Protein AF-A0A813FUC6-F1 (afdb_monomer_lite)

Sequence (781 aa):
MMPLLTASMLLCGVAAMFSAGAMSWAWFAFGFMLWSTFTYFNIQQIAEHSDGEEGFLKGESDFRKLSVIVILTWFPFPCWFIVSPEGLGLVWDITIIQVGWAVLNVISKFGFILHLQHVKTRYCQKLEATRELYVLDDAGTAAALGEGGDAGSKSKAHNFEVDMDKTEEDEGIEKITCLVRETMVSLCLTSHCDRFLKLMIDSGVTSTDILERLTQDRSCDLNLPWSLVEAVMKRWKAEKMQLGQDNGGLVEGLVDPFKKMLNEAKARQSSLGAGGQGNNALPGQMEALMEHMMAAGGNRNSNGARTPPLAGMMNMGFPQQAGASDERVEALERQNAALMSQLQEMTSLLHTLTQQVNNSQEAICQRLDFSQVSMLQSVNSSQVLLHKLDSSQEVVLQKIAAQKDVIEKVSGSQNLLIETLAGSNDSAKQALLDTVASSSDILLKKLNASQEELLDKQASAHQVLTQVSQSQEQLSRKIDTNNDAASRRAVESDGVLHAKLQDIVFETTTTCQTSVGELSKSMNKDMTTVVHQNNATIQALEKGMSVQEERMGDVRRQNMMVMDLLTATQERVAHSGDSIEQFSRQSLSQPDTSANLEVQLRGVICTEMGRLHDEVKDSLQGFLEQGSQGLGQGSGLLDSTAAAERLEALALRLEAGASAQGQGGFGSGGNNNNDVVEEVVRREMTAMAQAMAQQQRDAAAEHVLQVRSEVGETVRSELRQTAEQLQGQVEKFEGALDKGIGRFEQGVDKVLASSTSSGSGEKAEKGESRRKASAEKADRG

Structure (mmCIF, N/CA/C/O backbone):
data_AF-A0A813FUC6-F1
#
_entry.id   AF-A0A813FUC6-F1
#
loop_
_atom_site.group_PDB
_atom_site.id
_atom_site.type_symbol
_atom_site.label_atom_id
_atom_site.label_alt_id
_atom_site.label_comp_id
_atom_site.label_asym_id
_atom_site.label_entity_id
_atom_site.label_seq_id
_atom_site.pdbx_PDB_ins_code
_atom_site.Cartn_x
_atom_site.Cartn_y
_atom_site.Cartn_z
_atom_site.occupancy
_atom_site.B_iso_or_equiv
_atom_site.auth_seq_id
_atom_site.auth_comp_id
_atom_site.auth_asym_id
_atom_site.auth_atom_id
_atom_site.pdbx_PDB_model_num
ATOM 1 N N . MET A 1 1 ? -17.932 -2.213 19.336 1.00 85.94 1 MET A N 1
ATOM 2 C CA . MET A 1 1 ? -18.085 -3.607 19.814 1.00 85.94 1 MET A CA 1
ATOM 3 C C . MET A 1 1 ? -16.850 -4.468 19.549 1.00 85.94 1 MET A C 1
ATOM 5 O O . MET A 1 1 ? -16.371 -5.076 20.496 1.00 85.94 1 MET A O 1
ATOM 9 N N . MET A 1 2 ? -16.287 -4.485 18.330 1.00 91.50 2 MET A N 1
ATOM 10 C CA . MET A 1 2 ? -15.139 -5.349 17.980 1.00 91.50 2 MET A CA 1
ATOM 11 C C . MET A 1 2 ? -13.934 -5.288 18.945 1.00 91.50 2 MET A C 1
ATOM 13 O O . MET A 1 2 ? -13.527 -6.348 19.412 1.00 91.50 2 MET A O 1
ATOM 17 N N . PRO A 1 3 ? -13.405 -4.110 19.352 1.00 93.50 3 PRO A N 1
ATOM 18 C CA . PRO A 1 3 ? -12.245 -4.069 20.254 1.00 93.50 3 PRO A CA 1
ATOM 19 C C . PRO A 1 3 ? -12.528 -4.678 21.631 1.00 93.50 3 PRO A C 1
ATOM 21 O O . PRO A 1 3 ? -11.647 -5.271 22.249 1.00 93.50 3 PRO A O 1
ATOM 24 N N . LEU A 1 4 ? -13.773 -4.554 22.102 1.00 95.56 4 LEU A N 1
ATOM 25 C CA . LEU A 1 4 ? -14.198 -5.091 23.389 1.00 95.56 4 LEU A CA 1
ATOM 26 C C . LEU A 1 4 ? -14.289 -6.619 23.336 1.00 95.56 4 LEU A C 1
ATOM 28 O O . LEU A 1 4 ? -13.811 -7.271 24.253 1.00 95.56 4 LEU A O 1
ATOM 32 N N . LEU A 1 5 ? -14.795 -7.190 22.235 1.00 95.75 5 LEU A N 1
ATOM 33 C CA . LEU A 1 5 ? -14.770 -8.640 22.009 1.00 95.75 5 LEU A CA 1
ATOM 34 C C . LEU A 1 5 ? -13.344 -9.188 21.985 1.00 95.75 5 LEU A C 1
ATOM 36 O O . LEU A 1 5 ? -13.075 -10.195 22.633 1.00 95.75 5 LEU A O 1
ATOM 40 N N . THR A 1 6 ? -12.421 -8.513 21.294 1.00 95.69 6 THR A N 1
ATOM 41 C CA . THR A 1 6 ? -11.011 -8.919 21.258 1.00 95.69 6 THR A CA 1
ATOM 42 C C . THR A 1 6 ? -10.374 -8.850 22.646 1.00 95.69 6 THR A C 1
ATOM 44 O O . THR A 1 6 ? -9.716 -9.800 23.062 1.00 95.69 6 THR A O 1
ATOM 47 N N . ALA A 1 7 ? -10.606 -7.771 23.400 1.00 97.06 7 ALA A N 1
ATOM 48 C CA . ALA A 1 7 ? -10.105 -7.640 24.768 1.00 97.06 7 ALA A CA 1
ATOM 49 C C . ALA A 1 7 ? -10.687 -8.717 25.700 1.00 97.06 7 ALA A C 1
ATOM 51 O O . ALA A 1 7 ? -9.941 -9.349 26.444 1.00 97.06 7 ALA A O 1
ATOM 52 N N . SER A 1 8 ? -11.996 -8.979 25.628 1.00 97.50 8 SER A N 1
ATOM 53 C CA . SER A 1 8 ? -12.650 -10.041 26.399 1.00 97.50 8 SER A CA 1
ATOM 54 C C . SER A 1 8 ? -12.120 -11.425 26.030 1.00 97.50 8 SER A C 1
ATOM 56 O O . SER A 1 8 ? -11.829 -12.214 26.924 1.00 97.50 8 SER A O 1
ATOM 58 N N . MET A 1 9 ? -11.928 -11.711 24.740 1.00 97.00 9 MET A N 1
ATOM 59 C CA . MET A 1 9 ? -11.332 -12.961 24.261 1.00 97.00 9 MET A CA 1
ATOM 60 C C . MET A 1 9 ? -9.919 -13.158 24.830 1.00 97.00 9 MET A C 1
ATOM 62 O O . MET A 1 9 ? -9.614 -14.231 25.348 1.00 97.00 9 MET A O 1
ATOM 66 N N . LEU A 1 10 ? -9.080 -12.116 24.801 1.00 96.31 10 LEU A N 1
ATOM 67 C CA . LEU A 1 10 ? -7.727 -12.158 25.364 1.00 96.31 10 LEU A CA 1
ATOM 68 C C . LEU A 1 10 ? -7.741 -12.348 26.884 1.00 96.31 10 LEU A C 1
ATOM 70 O O . LEU A 1 10 ? -6.986 -13.168 27.398 1.00 96.31 10 LEU A O 1
ATOM 74 N N . LEU A 1 11 ? -8.627 -11.653 27.603 1.00 97.69 11 LEU A N 1
ATOM 75 C CA . LEU A 1 11 ? -8.797 -11.833 29.047 1.00 97.69 11 LEU A CA 1
ATOM 76 C C . LEU A 1 11 ? -9.209 -13.267 29.400 1.00 97.69 11 LEU A C 1
ATOM 78 O O . LEU A 1 11 ? -8.706 -13.816 30.375 1.00 97.69 11 LEU A O 1
ATOM 82 N N . CYS A 1 12 ? -10.069 -13.893 28.594 1.00 97.81 12 CYS A N 1
ATOM 83 C CA . CYS A 1 12 ? -10.457 -15.292 28.785 1.00 97.81 12 CYS A CA 1
ATOM 84 C C . CYS A 1 12 ? -9.294 -16.249 28.509 1.00 97.81 12 CYS A C 1
ATOM 86 O O . CYS A 1 12 ? -9.107 -17.199 29.261 1.00 97.81 12 CYS A O 1
ATOM 88 N N . GLY A 1 13 ? -8.475 -15.972 27.489 1.00 96.00 13 GLY A N 1
ATOM 89 C CA . GLY A 1 13 ? -7.244 -16.725 27.231 1.00 96.00 13 GLY A CA 1
ATOM 90 C C . GLY A 1 13 ? -6.251 -16.634 28.394 1.00 96.00 13 GLY A C 1
ATOM 91 O O . GLY A 1 13 ? -5.732 -17.650 28.845 1.00 96.00 13 GLY A O 1
ATOM 92 N N . VAL A 1 14 ? -6.048 -15.436 28.947 1.00 96.75 14 VAL A N 1
ATOM 93 C CA . VAL A 1 14 ? -5.196 -15.229 30.130 1.00 96.75 14 VAL A CA 1
ATOM 94 C C . VAL A 1 14 ? -5.779 -15.936 31.361 1.00 96.75 14 VAL A C 1
ATOM 96 O O . VAL A 1 14 ? -5.053 -16.617 32.081 1.00 96.75 14 VAL A O 1
ATOM 99 N N . ALA A 1 15 ? -7.092 -15.842 31.592 1.00 97.69 15 ALA A N 1
ATOM 100 C CA . ALA A 1 15 ? -7.758 -16.552 32.685 1.00 97.69 15 ALA A CA 1
ATOM 101 C C . ALA A 1 15 ? -7.641 -18.082 32.547 1.00 97.69 15 ALA A C 1
ATOM 103 O O . ALA A 1 15 ? -7.451 -18.776 33.549 1.00 97.69 15 ALA A O 1
ATOM 104 N N . ALA A 1 16 ? -7.695 -18.608 31.318 1.00 97.38 16 ALA A N 1
ATOM 105 C CA . ALA A 1 16 ? -7.469 -20.023 31.038 1.00 97.38 16 ALA A CA 1
ATOM 106 C C . ALA A 1 16 ? -6.039 -20.457 31.405 1.00 97.38 16 ALA A C 1
ATOM 108 O O . ALA A 1 16 ? -5.877 -21.514 32.006 1.00 97.38 16 ALA A O 1
ATOM 109 N N . MET A 1 17 ? -5.022 -19.625 31.142 1.00 94.94 17 MET A N 1
ATOM 110 C CA . MET A 1 17 ? -3.627 -19.917 31.522 1.00 94.94 17 MET A CA 1
ATOM 111 C C . MET A 1 17 ? -3.410 -19.966 33.041 1.00 94.94 17 MET A C 1
ATOM 113 O O . MET A 1 17 ? -2.609 -20.760 33.523 1.00 94.94 17 MET A O 1
ATOM 117 N N . PHE A 1 18 ? -4.107 -19.123 33.809 1.00 96.38 18 PHE A N 1
ATOM 118 C CA . PHE A 1 18 ? -3.950 -19.067 35.270 1.00 96.38 18 PHE A CA 1
ATOM 119 C C . PHE A 1 18 ? -4.841 -20.048 36.040 1.00 96.38 18 PHE A C 1
ATOM 121 O O . PHE A 1 18 ? -4.705 -20.177 37.258 1.00 96.38 18 PHE A O 1
ATOM 128 N N . SER A 1 19 ? -5.765 -20.728 35.365 1.00 95.88 19 SER A N 1
ATOM 129 C CA . SER A 1 19 ? -6.648 -21.709 35.991 1.00 95.88 19 SER A CA 1
ATOM 130 C C . SER A 1 19 ? -6.177 -23.128 35.693 1.00 95.88 19 SER A C 1
ATOM 132 O O . SER A 1 19 ? -5.635 -23.415 34.635 1.00 95.88 19 SER A O 1
ATOM 134 N N . ALA A 1 20 ? -6.374 -24.032 36.651 1.00 94.75 20 ALA A N 1
ATOM 135 C CA . ALA A 1 20 ? -5.998 -25.435 36.518 1.00 94.75 20 ALA A CA 1
ATOM 136 C C . ALA A 1 20 ? -7.236 -26.329 36.354 1.00 94.75 20 ALA A C 1
ATOM 138 O O . ALA A 1 20 ? -8.333 -26.011 36.829 1.00 94.75 20 ALA A O 1
ATOM 139 N N . GLY A 1 21 ? -7.049 -27.480 35.708 1.00 94.94 21 GLY A N 1
ATOM 140 C CA . GLY A 1 21 ? -8.085 -28.501 35.557 1.00 94.94 21 GLY A CA 1
ATOM 141 C C . GLY A 1 21 ? -9.283 -28.030 34.727 1.00 94.94 21 GLY A C 1
ATOM 142 O O . GLY A 1 21 ? -9.132 -27.348 33.717 1.00 94.94 21 GLY A O 1
ATOM 143 N N . ALA A 1 22 ? -10.495 -28.397 35.150 1.00 96.50 22 ALA A N 1
ATOM 144 C CA . ALA A 1 22 ? -11.725 -28.135 34.395 1.00 96.50 22 ALA A CA 1
ATOM 145 C C . ALA A 1 22 ? -12.027 -26.637 34.185 1.00 96.50 22 ALA A C 1
ATOM 147 O O . ALA A 1 22 ? -12.644 -26.272 33.186 1.00 96.50 22 ALA A O 1
ATOM 148 N N . MET A 1 23 ? -11.578 -25.763 35.094 1.00 96.88 23 MET A N 1
ATOM 149 C CA . MET A 1 23 ? -11.810 -24.320 34.969 1.00 96.88 23 MET A CA 1
ATOM 150 C C . MET A 1 23 ? -11.033 -23.698 33.803 1.00 96.88 23 MET A C 1
ATOM 152 O O . MET A 1 23 ? -11.565 -22.799 33.157 1.00 96.88 23 MET A O 1
ATOM 156 N N . SER A 1 24 ? -9.836 -24.205 33.483 1.00 96.44 24 SER A N 1
ATOM 157 C CA . SER A 1 24 ? -9.066 -23.748 32.314 1.00 96.44 24 SER A CA 1
ATOM 158 C C . SER A 1 24 ? -9.839 -23.975 31.020 1.00 96.44 24 SER A C 1
ATOM 160 O O . SER A 1 24 ? -10.035 -23.057 30.224 1.00 96.44 24 SER A O 1
ATOM 162 N N . TRP A 1 25 ? -10.405 -25.175 30.877 1.00 96.62 25 TRP A N 1
ATOM 163 C CA . TRP A 1 25 ? -11.236 -25.542 29.735 1.00 96.62 25 TRP A CA 1
ATOM 164 C C . TRP A 1 25 ? -12.528 -24.729 29.649 1.00 96.62 25 TRP A C 1
ATOM 166 O O . TRP A 1 25 ? -12.957 -24.399 28.546 1.00 96.62 25 TRP A O 1
ATOM 176 N N . ALA A 1 26 ? -13.131 -24.359 30.783 1.00 97.69 26 ALA A N 1
ATOM 177 C CA . ALA A 1 26 ? -14.303 -23.486 30.800 1.00 97.69 26 ALA A CA 1
ATOM 178 C C . ALA A 1 26 ? -13.974 -22.076 30.275 1.00 97.69 26 ALA A C 1
ATOM 180 O O . ALA A 1 26 ? -14.693 -21.557 29.418 1.00 97.69 26 ALA A O 1
ATOM 181 N N . TRP A 1 27 ? -12.865 -21.478 30.729 1.00 98.00 27 TRP A N 1
ATOM 182 C CA . TRP A 1 27 ? -12.399 -20.179 30.231 1.00 98.00 27 TRP A CA 1
ATOM 183 C C . TRP A 1 27 ? -11.985 -20.231 28.763 1.00 98.00 27 TRP A C 1
ATOM 185 O O . TRP A 1 27 ? -12.324 -19.324 28.002 1.00 98.00 27 TRP A O 1
ATOM 195 N N . PHE A 1 28 ? -11.317 -21.308 28.345 1.00 97.62 28 PHE A N 1
ATOM 196 C CA . PHE A 1 28 ? -10.963 -21.536 26.948 1.00 97.62 28 PHE A CA 1
ATOM 197 C C . PHE A 1 28 ? -12.207 -21.657 26.059 1.00 97.62 28 PHE A C 1
ATOM 199 O O . PHE A 1 28 ? -12.302 -20.963 25.050 1.00 97.62 28 PHE A O 1
ATOM 206 N N . ALA A 1 29 ? -13.195 -22.470 26.448 1.00 97.56 29 ALA A N 1
ATOM 207 C CA . ALA A 1 29 ? -14.444 -22.629 25.702 1.00 97.56 29 ALA A CA 1
ATOM 208 C C . ALA A 1 29 ? -15.212 -21.303 25.590 1.00 97.56 29 ALA A C 1
ATOM 210 O O . ALA A 1 29 ? -15.716 -20.962 24.519 1.00 97.56 29 ALA A O 1
ATOM 211 N N . PHE A 1 30 ? -15.253 -20.519 26.669 1.00 98.00 30 PHE A N 1
ATOM 212 C CA . PHE A 1 30 ? -15.859 -19.191 26.650 1.00 98.00 30 PHE A CA 1
ATOM 213 C C . PHE A 1 30 ? -15.090 -18.221 25.735 1.00 98.00 30 PHE A C 1
ATOM 215 O O . PHE A 1 30 ? -15.700 -17.548 24.904 1.00 98.00 30 PHE A O 1
ATOM 222 N N . GLY A 1 31 ? -13.754 -18.213 25.792 1.00 97.19 31 GLY A N 1
ATOM 223 C CA . GLY A 1 31 ? -12.909 -17.455 24.864 1.00 97.19 31 GLY A CA 1
ATOM 224 C C . GLY A 1 31 ? -13.109 -17.863 23.399 1.00 97.19 31 GLY A C 1
ATOM 225 O O . GLY A 1 31 ? -13.194 -17.001 22.526 1.00 97.19 31 GLY A O 1
ATOM 226 N N . PHE A 1 32 ? -13.272 -19.158 23.123 1.00 97.06 32 PHE A N 1
ATOM 227 C CA . PHE A 1 32 ? -13.542 -19.682 21.782 1.00 97.06 32 PHE A CA 1
ATOM 228 C C . PHE A 1 32 ? -14.929 -19.278 21.256 1.00 97.06 32 PHE A C 1
ATOM 230 O O . PHE A 1 32 ? -15.076 -18.968 20.071 1.00 97.06 32 PHE A O 1
ATOM 237 N N . MET A 1 33 ? -15.948 -19.206 22.123 1.00 97.88 33 MET A N 1
ATOM 238 C CA . MET A 1 33 ? -17.256 -18.645 21.755 1.00 97.88 33 MET A CA 1
ATOM 239 C C . MET A 1 33 ? -17.155 -17.156 21.394 1.00 97.88 33 MET A C 1
ATOM 241 O O . MET A 1 33 ? -17.754 -16.722 20.406 1.00 97.88 33 MET A O 1
ATOM 245 N N . LEU A 1 34 ? -16.359 -16.377 22.136 1.00 97.25 34 LEU A N 1
ATOM 246 C CA . LEU A 1 34 ? -16.094 -14.971 21.806 1.00 97.25 34 LEU A CA 1
ATOM 247 C C . LEU A 1 34 ? -15.341 -14.828 20.476 1.00 97.25 34 LEU A C 1
ATOM 249 O O . LEU A 1 34 ? -15.714 -13.985 19.662 1.00 97.25 34 LEU A O 1
ATOM 253 N N . TRP A 1 35 ? -14.341 -15.677 20.218 1.00 96.69 35 TRP A N 1
ATOM 254 C CA . TRP A 1 35 ? -13.640 -15.736 18.929 1.00 96.69 35 TRP A CA 1
ATOM 255 C C . TRP A 1 35 ? -14.589 -16.087 17.773 1.00 96.69 35 TRP A C 1
ATOM 257 O O . TRP A 1 35 ? -14.561 -15.443 16.727 1.00 96.69 35 TRP A O 1
ATOM 267 N N . SER A 1 36 ? -15.489 -17.053 17.970 1.00 96.88 36 SER A N 1
ATOM 268 C CA . SER A 1 36 ? -16.493 -17.433 16.966 1.00 96.88 36 SER A CA 1
ATOM 269 C C . SER A 1 36 ? -17.455 -16.278 16.667 1.00 96.88 36 SER A C 1
ATOM 271 O O . SER A 1 36 ? -17.763 -16.008 15.509 1.00 96.88 36 SER A O 1
ATOM 273 N N . THR A 1 37 ? -17.868 -15.542 17.703 1.00 96.81 37 THR A N 1
ATOM 274 C CA . THR A 1 37 ? -18.704 -14.336 17.572 1.00 96.81 37 THR A CA 1
ATOM 275 C C . THR A 1 37 ? -17.961 -13.215 16.839 1.00 96.81 37 THR A C 1
ATOM 277 O O . THR A 1 37 ? -18.532 -12.545 15.982 1.00 96.81 37 THR A O 1
ATOM 280 N N . PHE A 1 38 ? -16.670 -13.028 17.127 1.00 96.25 38 PHE A N 1
ATOM 281 C CA . PHE A 1 38 ? -15.815 -12.078 16.415 1.00 96.25 38 PHE A CA 1
ATOM 282 C C . PHE A 1 38 ? -15.701 -12.431 14.924 1.00 96.25 38 PHE A C 1
ATOM 284 O O . PHE A 1 38 ? -15.883 -11.562 14.071 1.00 96.25 38 PHE A O 1
ATOM 291 N N . THR A 1 39 ? -15.465 -13.703 14.598 1.00 96.06 39 THR A N 1
ATOM 292 C CA . THR A 1 39 ? -15.429 -14.200 13.214 1.00 96.06 39 THR A CA 1
ATOM 293 C C . THR A 1 39 ? -16.769 -13.990 12.511 1.00 96.06 39 THR A C 1
ATOM 295 O O . THR A 1 39 ? -16.794 -13.490 11.389 1.00 96.06 39 THR A O 1
ATOM 298 N N . TYR A 1 40 ? -17.885 -14.286 13.183 1.00 96.81 40 TYR A N 1
ATOM 299 C CA . TYR A 1 40 ? -19.227 -14.042 12.657 1.00 96.81 40 TYR A CA 1
ATOM 300 C C . TYR A 1 40 ? -19.453 -12.563 12.320 1.00 96.81 40 TYR A C 1
ATOM 302 O O . TYR A 1 40 ? -19.890 -12.253 11.215 1.00 96.81 40 TYR A O 1
ATOM 310 N N . PHE A 1 41 ? -19.084 -11.638 13.212 1.00 96.69 41 PHE A N 1
ATOM 311 C CA . PHE A 1 41 ? -19.218 -10.209 12.923 1.00 96.69 41 PHE A CA 1
ATOM 312 C C . PHE A 1 41 ? -18.304 -9.734 11.792 1.00 96.69 41 PHE A C 1
ATOM 314 O O . PHE A 1 41 ? -18.717 -8.872 11.027 1.00 96.69 41 PHE A O 1
ATOM 321 N N . ASN A 1 42 ? -17.101 -10.297 11.631 1.00 95.62 42 ASN A N 1
ATOM 322 C CA . ASN A 1 42 ? -16.255 -9.970 10.476 1.00 95.62 42 ASN A CA 1
ATOM 323 C C . ASN A 1 42 ? -16.903 -10.444 9.167 1.00 95.62 42 ASN A C 1
ATOM 325 O O . ASN A 1 42 ? -16.875 -9.724 8.175 1.00 95.62 42 ASN A O 1
ATOM 329 N N . ILE A 1 43 ? -17.528 -11.625 9.165 1.00 95.81 43 ILE A N 1
ATOM 330 C CA . ILE A 1 43 ? -18.280 -12.129 8.006 1.00 95.81 43 ILE A CA 1
ATOM 331 C C . ILE A 1 43 ? -19.497 -11.242 7.720 1.00 95.81 43 ILE A C 1
ATOM 333 O O . ILE A 1 43 ? -19.761 -10.919 6.566 1.00 95.81 43 ILE A O 1
ATOM 337 N N . GLN A 1 44 ? -20.214 -10.811 8.758 1.00 95.88 44 GLN A N 1
ATOM 338 C CA . GLN A 1 44 ? -21.354 -9.914 8.606 1.00 95.88 44 GLN A CA 1
ATOM 339 C C . GLN A 1 44 ? -20.928 -8.546 8.055 1.00 95.88 44 GLN A C 1
ATOM 341 O O . GLN A 1 44 ? -21.581 -8.033 7.157 1.00 95.88 44 GLN A O 1
ATOM 346 N N . GLN A 1 45 ? -19.795 -8.000 8.505 1.00 94.69 45 GLN A N 1
ATOM 347 C CA . GLN A 1 45 ? -19.246 -6.752 7.968 1.00 94.69 45 GLN A CA 1
ATOM 348 C C . GLN A 1 45 ? -18.885 -6.852 6.483 1.00 94.69 45 GLN A C 1
ATOM 350 O O . GLN A 1 45 ? -19.025 -5.871 5.765 1.00 94.69 45 GLN A O 1
ATOM 355 N N . ILE A 1 46 ? -18.433 -8.018 6.006 1.00 95.38 46 ILE A N 1
ATOM 356 C CA . ILE A 1 46 ? -18.208 -8.246 4.569 1.00 95.38 46 ILE A CA 1
ATOM 357 C C . ILE A 1 46 ? -19.531 -8.141 3.808 1.00 95.38 46 ILE A C 1
ATOM 359 O O . ILE A 1 46 ? -19.598 -7.451 2.793 1.00 95.38 46 ILE A O 1
ATOM 363 N N . ALA A 1 47 ? -20.574 -8.812 4.302 1.00 95.94 47 ALA A N 1
ATOM 364 C CA . ALA A 1 47 ? -21.889 -8.779 3.673 1.00 95.94 47 ALA A CA 1
ATOM 365 C C . ALA A 1 47 ? -22.482 -7.360 3.695 1.00 95.94 47 ALA A C 1
ATOM 367 O O . ALA A 1 47 ? -22.988 -6.901 2.683 1.00 95.94 47 ALA A O 1
ATOM 368 N N . GLU A 1 48 ? -22.356 -6.635 4.808 1.00 95.06 48 GLU A N 1
ATOM 369 C CA . GLU A 1 48 ? -22.831 -5.250 4.933 1.00 95.06 48 GLU A CA 1
ATOM 370 C C . GLU A 1 48 ? -22.053 -4.278 4.035 1.00 95.06 48 GLU A C 1
ATOM 372 O O . GLU A 1 48 ? -22.654 -3.404 3.427 1.00 95.06 48 GLU A O 1
ATOM 377 N N . HIS A 1 49 ? -20.731 -4.433 3.900 1.00 92.62 49 HIS A N 1
ATOM 378 C CA . HIS A 1 49 ? -19.916 -3.564 3.039 1.00 92.62 49 HIS A CA 1
ATOM 379 C C . HIS A 1 49 ? -20.144 -3.825 1.537 1.00 92.62 49 HIS A C 1
ATOM 381 O O . HIS A 1 49 ? -19.768 -3.011 0.696 1.00 92.62 49 HIS A O 1
ATOM 387 N N . SER A 1 50 ? -20.713 -4.973 1.185 1.00 91.75 50 SER A N 1
ATOM 388 C CA . SER A 1 50 ? -20.983 -5.364 -0.202 1.00 91.75 50 SER A CA 1
ATOM 389 C C . SER A 1 50 ? -22.471 -5.388 -0.540 1.00 91.75 50 SER A C 1
ATOM 391 O O . SER A 1 50 ? -22.838 -5.987 -1.544 1.00 91.75 50 SER A O 1
ATOM 393 N N . ASP A 1 51 ? -23.334 -4.827 0.314 1.00 93.31 51 ASP A N 1
ATOM 394 C CA . ASP A 1 51 ? -24.797 -4.883 0.165 1.00 93.31 51 ASP A CA 1
ATOM 395 C C . ASP A 1 51 ? -25.339 -6.312 -0.085 1.00 93.31 51 ASP A C 1
ATOM 397 O O . ASP A 1 51 ? -26.355 -6.533 -0.743 1.00 93.31 51 ASP A O 1
ATOM 401 N N . GLY A 1 52 ? -24.655 -7.316 0.472 1.00 93.25 52 GLY A N 1
ATOM 402 C CA . GLY A 1 52 ? -24.978 -8.736 0.348 1.00 93.25 52 GLY A CA 1
ATOM 403 C C . GLY A 1 52 ? -24.457 -9.421 -0.921 1.00 93.25 52 GLY A C 1
ATOM 404 O O . GLY A 1 52 ? -24.679 -10.624 -1.078 1.00 93.25 52 GLY A O 1
ATOM 405 N N . GLU A 1 53 ? -23.754 -8.714 -1.808 1.00 92.25 53 GLU A N 1
ATOM 406 C CA . GLU A 1 53 ? -23.189 -9.293 -3.034 1.00 92.25 53 GLU A CA 1
ATOM 407 C C . GLU A 1 53 ? -21.996 -10.215 -2.755 1.00 92.25 53 GLU A C 1
ATOM 409 O O . GLU A 1 53 ? -21.774 -11.205 -3.467 1.00 92.25 53 GLU A O 1
ATOM 414 N N . GLU A 1 54 ? -21.237 -9.927 -1.695 1.00 94.69 54 GLU A N 1
ATOM 415 C CA . GLU A 1 54 ? -20.084 -10.720 -1.294 1.00 94.69 54 GLU A CA 1
ATOM 416 C C . GLU A 1 54 ? -20.361 -11.549 -0.040 1.00 94.69 54 GLU A C 1
ATOM 418 O O . GLU A 1 54 ? -20.871 -11.089 0.980 1.00 94.69 54 GLU A O 1
ATOM 423 N N . GLY A 1 55 ? -19.964 -12.817 -0.109 1.00 93.75 55 GLY A N 1
ATOM 424 C CA . GLY A 1 55 ? -19.954 -13.730 1.024 1.00 93.75 55 GLY A CA 1
ATOM 425 C C . GLY A 1 55 ? -18.538 -13.998 1.525 1.00 93.75 55 GLY A C 1
ATOM 426 O O . GLY A 1 55 ? -17.538 -13.541 0.971 1.00 93.75 55 GLY A O 1
ATOM 427 N N . PHE A 1 56 ? -18.432 -14.854 2.541 1.00 94.81 56 PHE A N 1
ATOM 428 C CA . PHE A 1 56 ? -17.134 -15.304 3.054 1.00 94.81 56 PHE A CA 1
ATOM 429 C C . PHE A 1 56 ? -16.268 -15.985 1.973 1.00 94.81 56 PHE A C 1
ATOM 431 O O . PHE A 1 56 ? -15.057 -15.783 1.932 1.00 94.81 56 PHE A O 1
ATOM 438 N N . LEU A 1 57 ? -16.893 -16.756 1.071 1.00 94.88 57 LEU A N 1
ATOM 439 C CA . LEU A 1 57 ? -16.208 -17.520 0.016 1.00 94.88 57 LEU A CA 1
ATOM 440 C C . LEU A 1 57 ? -16.311 -16.899 -1.389 1.00 94.88 57 LEU A C 1
ATOM 442 O O . LEU A 1 57 ? -15.644 -17.375 -2.304 1.00 94.88 57 LEU A O 1
ATOM 446 N N . LYS A 1 58 ? -17.145 -15.870 -1.593 1.00 93.31 58 LYS A N 1
ATOM 447 C CA . LYS A 1 58 ? -17.453 -15.304 -2.921 1.00 93.31 58 LYS A CA 1
ATOM 448 C C . LYS A 1 58 ? -17.373 -13.779 -2.891 1.00 93.31 58 LYS A C 1
ATOM 450 O O . LYS A 1 58 ? -17.818 -13.181 -1.925 1.00 93.31 58 LYS A O 1
ATOM 455 N N . GLY A 1 59 ? -16.764 -13.166 -3.907 1.00 91.06 59 GLY A N 1
ATOM 456 C CA . GLY A 1 59 ? -16.491 -11.718 -3.978 1.00 91.06 59 GLY A CA 1
ATOM 457 C C . GLY A 1 59 ? -15.037 -11.419 -4.355 1.00 91.06 59 GLY A C 1
ATOM 458 O O . GLY A 1 59 ? -14.217 -12.344 -4.415 1.00 91.06 59 GLY A O 1
ATOM 459 N N . GLU A 1 60 ? -14.689 -10.158 -4.556 1.00 91.69 60 GLU A N 1
ATOM 460 C CA . GLU A 1 60 ? -13.315 -9.741 -4.859 1.00 91.69 60 GLU A CA 1
ATOM 461 C C . GLU A 1 60 ? -12.855 -8.501 -4.091 1.00 91.69 60 GLU A C 1
ATOM 463 O O . GLU A 1 60 ? -11.686 -8.120 -4.239 1.00 91.69 60 GLU A O 1
ATOM 468 N N . SER A 1 61 ? -13.696 -7.918 -3.232 1.00 90.75 61 SER A N 1
ATOM 469 C CA . SER A 1 61 ? -13.335 -6.710 -2.502 1.00 90.75 61 SER A CA 1
ATOM 470 C C . SER A 1 61 ? -12.078 -6.898 -1.656 1.00 90.75 61 SER A C 1
ATOM 472 O O . SER A 1 61 ? -11.782 -7.962 -1.091 1.00 90.75 61 SER A O 1
ATOM 474 N N . ASP A 1 62 ? -11.307 -5.817 -1.579 1.00 89.75 62 ASP A N 1
ATOM 475 C CA . ASP A 1 62 ? -10.100 -5.762 -0.763 1.00 89.75 62 ASP A CA 1
ATOM 476 C C . ASP A 1 62 ? -10.451 -5.898 0.736 1.00 89.75 62 ASP A C 1
ATOM 478 O O . ASP A 1 62 ? -9.699 -6.514 1.491 1.00 89.75 62 ASP A O 1
ATOM 482 N N . PHE A 1 63 ? -11.643 -5.441 1.151 1.00 91.19 63 PHE A N 1
ATOM 483 C CA . PHE A 1 63 ? -12.157 -5.617 2.513 1.00 91.19 63 PHE A CA 1
ATOM 484 C C . PHE A 1 63 ? -12.409 -7.096 2.850 1.00 91.19 63 PHE A C 1
ATOM 486 O O . PHE A 1 63 ? -11.954 -7.583 3.886 1.00 91.19 63 PHE A O 1
ATOM 493 N N . ARG A 1 64 ? -13.046 -7.851 1.942 1.00 94.69 64 ARG A N 1
ATOM 494 C CA . ARG A 1 64 ? -13.268 -9.303 2.075 1.00 94.69 64 ARG A CA 1
ATOM 495 C C . ARG A 1 64 ? -11.955 -10.049 2.253 1.00 94.69 64 ARG A C 1
ATOM 497 O O . ARG A 1 64 ? -11.821 -10.870 3.159 1.00 94.69 64 ARG A O 1
ATOM 504 N N . LYS A 1 65 ? -10.968 -9.748 1.405 1.00 94.50 65 LYS A N 1
ATOM 505 C CA . LYS A 1 65 ? -9.625 -10.349 1.464 1.00 94.50 65 LYS A CA 1
ATOM 506 C C . LYS A 1 65 ? -8.935 -10.059 2.799 1.00 94.50 65 LYS A C 1
ATOM 508 O O . LYS A 1 65 ? -8.422 -10.994 3.413 1.00 94.50 65 LYS A O 1
ATOM 513 N N . LEU A 1 66 ? -8.992 -8.816 3.280 1.00 93.44 66 LEU A N 1
ATOM 514 C CA . LEU A 1 66 ? -8.410 -8.419 4.562 1.00 93.44 66 LEU A CA 1
ATOM 515 C C . LEU A 1 66 ? -9.046 -9.180 5.734 1.00 93.44 66 LEU A C 1
ATOM 517 O O . LEU A 1 66 ? -8.331 -9.788 6.530 1.00 93.44 66 LEU A O 1
ATOM 521 N N . SER A 1 67 ? -10.377 -9.212 5.807 1.00 94.81 67 SER A N 1
ATOM 522 C CA . SER A 1 67 ? -11.116 -9.911 6.865 1.00 94.81 67 SER A CA 1
ATOM 523 C C . SER A 1 67 ? -10.851 -11.420 6.860 1.00 94.81 67 SER A C 1
ATOM 525 O O . SER A 1 67 ? -10.620 -12.013 7.914 1.00 94.81 67 SER A O 1
ATOM 527 N N . VAL A 1 68 ? -10.798 -12.049 5.679 1.00 94.81 68 VAL A N 1
ATOM 528 C CA . VAL A 1 68 ? -10.442 -13.472 5.542 1.00 94.81 68 VAL A CA 1
ATOM 529 C C . VAL A 1 68 ? -9.011 -13.734 6.014 1.00 94.81 68 VAL A C 1
ATOM 531 O O . VAL A 1 68 ? -8.782 -14.703 6.735 1.00 94.81 68 VAL A O 1
ATOM 534 N N . ILE A 1 69 ? -8.052 -12.869 5.672 1.00 94.19 69 ILE A N 1
ATOM 535 C CA . ILE A 1 69 ? -6.661 -13.002 6.130 1.00 94.19 69 ILE A CA 1
ATOM 536 C C . ILE A 1 69 ? -6.567 -12.866 7.648 1.00 94.19 69 ILE A C 1
ATOM 538 O O . ILE A 1 69 ? -5.869 -13.659 8.277 1.00 94.19 69 ILE A O 1
ATOM 542 N N . VAL A 1 70 ? -7.288 -11.924 8.259 1.00 94.06 70 VAL A N 1
ATOM 543 C CA . VAL A 1 70 ? -7.335 -11.788 9.724 1.00 94.06 70 VAL A CA 1
ATOM 544 C C . VAL A 1 70 ? -7.873 -13.069 10.363 1.00 94.06 70 VAL A C 1
ATOM 546 O O . VAL A 1 70 ? -7.232 -13.620 11.253 1.00 94.06 70 VAL A O 1
ATOM 549 N N . ILE A 1 71 ? -8.994 -13.605 9.869 1.00 95.19 71 ILE A N 1
ATOM 550 C CA . ILE A 1 71 ? -9.583 -14.847 10.395 1.00 95.19 71 ILE A CA 1
ATOM 551 C C . ILE A 1 71 ? -8.604 -16.023 10.245 1.00 95.19 71 ILE A C 1
ATOM 553 O O . ILE A 1 71 ? -8.360 -16.749 11.210 1.00 95.19 71 ILE A O 1
ATOM 557 N N . LEU A 1 72 ? -8.000 -16.189 9.063 1.00 94.94 72 LEU A N 1
ATOM 558 C CA . LEU A 1 72 ? -7.076 -17.289 8.771 1.00 94.94 72 LEU A CA 1
ATOM 559 C C . LEU A 1 72 ? -5.775 -17.208 9.568 1.00 94.94 72 LEU A C 1
ATOM 561 O O . LEU A 1 72 ? -5.256 -18.235 9.991 1.00 94.94 72 LEU A O 1
ATOM 565 N N . THR A 1 73 ? -5.241 -16.009 9.785 1.00 95.12 73 THR A N 1
ATOM 566 C CA . THR A 1 73 ? -3.996 -15.826 10.546 1.00 95.12 73 THR A CA 1
ATOM 567 C C . THR A 1 73 ? -4.208 -15.906 12.055 1.00 95.12 73 THR A C 1
ATOM 569 O O . THR A 1 73 ? -3.256 -16.175 12.786 1.00 95.12 73 THR A O 1
ATOM 572 N N . TRP A 1 74 ? -5.439 -15.705 12.538 1.00 95.44 74 TRP A N 1
ATOM 573 C CA . TRP A 1 74 ? -5.772 -15.770 13.963 1.00 95.44 74 TRP A CA 1
ATOM 574 C C . TRP A 1 74 ? -6.299 -17.139 14.409 1.00 95.44 74 TRP A C 1
ATOM 576 O O . TRP A 1 74 ? -6.136 -17.503 15.573 1.00 95.44 74 TRP A O 1
ATOM 586 N N . PHE A 1 75 ? -6.883 -17.927 13.503 1.00 95.81 75 PHE A N 1
ATOM 587 C CA . PHE A 1 75 ? -7.361 -19.285 13.789 1.00 95.81 75 PHE A CA 1
ATOM 588 C C . PHE A 1 75 ? -6.301 -20.243 14.378 1.00 95.81 75 PHE A C 1
ATOM 590 O O . PHE A 1 75 ? -6.637 -21.011 15.282 1.00 95.81 75 PHE A O 1
ATOM 597 N N . PRO A 1 76 ? -5.020 -20.204 13.960 1.00 96.94 76 PRO A N 1
ATOM 598 C CA . PRO A 1 76 ? -4.001 -21.084 14.520 1.00 96.94 76 PRO A CA 1
ATOM 599 C C . PRO A 1 76 ? -3.727 -20.876 16.014 1.00 96.94 76 PRO A C 1
ATOM 601 O O . PRO A 1 76 ? -3.254 -21.807 16.655 1.00 96.94 76 PRO A O 1
ATOM 604 N N . PHE A 1 77 ? -4.019 -19.705 16.593 1.00 96.25 77 PHE A N 1
ATOM 605 C CA . PHE A 1 77 ? -3.728 -19.429 18.006 1.00 96.25 77 PHE A CA 1
ATOM 606 C C . PHE A 1 77 ? -4.552 -20.309 18.970 1.00 96.25 77 PHE A C 1
ATOM 608 O O . PHE A 1 77 ? -3.943 -20.975 19.809 1.00 96.25 77 PHE A O 1
ATOM 615 N N . PRO A 1 78 ? -5.897 -20.399 18.854 1.00 96.12 78 PRO A N 1
ATOM 616 C CA . PRO A 1 78 ? -6.684 -21.380 19.604 1.00 96.12 78 PRO A CA 1
ATOM 617 C C . PRO A 1 78 ? -6.230 -22.828 19.393 1.00 96.12 78 PRO A C 1
ATOM 619 O O . PRO A 1 78 ? -6.153 -23.588 20.354 1.00 96.12 78 PRO A O 1
ATOM 622 N N . CYS A 1 79 ? -5.901 -23.216 18.155 1.00 96.81 79 CYS A N 1
ATOM 623 C CA . CYS A 1 79 ? -5.405 -24.563 17.865 1.00 96.81 79 CYS A CA 1
ATOM 624 C C . CYS A 1 79 ? -4.068 -24.838 18.562 1.00 96.81 79 CYS A C 1
ATOM 626 O O . CYS A 1 79 ? -3.881 -25.913 19.128 1.00 96.81 79 CYS A O 1
ATOM 628 N N . TRP A 1 80 ? -3.160 -23.861 18.561 1.00 97.12 80 TRP A N 1
ATOM 629 C CA . TRP A 1 80 ? -1.868 -23.965 19.227 1.00 97.12 80 TRP A CA 1
ATOM 630 C C . TRP A 1 80 ? -2.023 -24.085 20.741 1.00 97.12 80 TRP A C 1
ATOM 632 O O . TRP A 1 80 ? -1.385 -24.947 21.333 1.00 97.12 80 TRP A O 1
ATOM 642 N N . PHE A 1 81 ? -2.935 -23.318 21.348 1.00 96.00 81 PHE A N 1
ATOM 643 C CA . PHE A 1 81 ? -3.264 -23.430 22.774 1.00 96.00 81 PHE A CA 1
ATOM 644 C C . PHE A 1 81 ? -3.788 -24.825 23.158 1.00 96.00 81 PHE A C 1
ATOM 646 O O . PHE A 1 81 ? -3.455 -25.349 24.213 1.00 96.00 81 PHE A O 1
ATOM 653 N N . ILE A 1 82 ? -4.590 -25.468 22.299 1.00 96.69 82 ILE A N 1
ATOM 654 C CA . ILE A 1 82 ? -5.066 -26.841 22.553 1.00 96.69 82 ILE A CA 1
ATOM 655 C C . ILE A 1 82 ? -3.898 -27.837 22.548 1.00 96.69 82 ILE A C 1
ATOM 657 O O . ILE A 1 82 ? -3.892 -28.784 23.332 1.00 96.69 82 ILE A O 1
ATOM 661 N N . VAL A 1 83 ? -2.924 -27.649 21.656 1.00 97.19 83 VAL A N 1
ATOM 662 C CA . VAL A 1 83 ? -1.772 -28.551 21.486 1.00 97.19 83 VAL A CA 1
ATOM 663 C C . VAL A 1 83 ? -0.689 -28.315 22.548 1.00 97.19 83 VAL A C 1
ATOM 665 O O . VAL A 1 83 ? 0.043 -29.248 22.897 1.00 97.19 83 VAL A O 1
ATOM 668 N N . SER A 1 84 ? -0.595 -27.093 23.068 1.00 96.25 84 SER A N 1
ATOM 669 C CA . SER A 1 84 ? 0.389 -26.671 24.063 1.00 96.25 84 SER A CA 1
ATOM 670 C C . SER A 1 84 ? 0.133 -27.321 25.444 1.00 96.25 84 SER A C 1
ATOM 672 O O . SER A 1 84 ? -0.924 -27.926 25.668 1.00 96.25 84 SER A O 1
ATOM 674 N N . PRO A 1 85 ? 1.100 -27.278 26.382 1.00 94.31 85 PRO A N 1
ATOM 675 C CA . PRO A 1 85 ? 1.002 -27.924 27.695 1.00 94.31 85 PRO A CA 1
ATOM 676 C C . PRO A 1 85 ? -0.040 -27.284 28.606 1.00 94.31 85 PRO A C 1
ATOM 678 O O . PRO A 1 85 ? -0.474 -27.915 29.565 1.00 94.31 85 PRO A O 1
ATOM 681 N N . GLU A 1 86 ? -0.474 -26.066 28.293 1.00 93.25 86 GLU A N 1
ATOM 682 C CA . GLU A 1 86 ? -1.604 -25.410 28.943 1.00 93.25 86 GLU A CA 1
ATOM 683 C C . GLU A 1 86 ? -2.955 -26.041 28.550 1.00 93.25 86 GLU A C 1
ATOM 685 O O . GLU A 1 86 ? -3.917 -25.933 29.308 1.00 93.25 86 GLU A O 1
ATOM 690 N N . GLY A 1 87 ? -3.030 -26.709 27.390 1.00 93.56 87 GLY A N 1
ATOM 691 C CA . GLY A 1 87 ? -4.206 -27.420 26.889 1.00 93.56 87 GLY A CA 1
ATOM 692 C C . GLY A 1 87 ? -4.128 -28.934 27.112 1.00 93.56 87 GLY A C 1
ATOM 693 O O . GLY A 1 87 ? -4.258 -29.427 28.232 1.00 93.56 87 GLY A O 1
ATOM 694 N N . LEU A 1 88 ? -3.977 -29.699 26.023 1.00 95.62 88 LEU A N 1
ATOM 695 C CA . LEU A 1 88 ? -3.885 -31.167 26.056 1.00 95.62 88 LEU A CA 1
ATOM 696 C C . LEU A 1 88 ? -2.482 -31.679 26.404 1.00 95.62 88 LEU A C 1
ATOM 698 O O . LEU A 1 88 ? -2.342 -32.861 26.714 1.00 95.62 88 LEU A O 1
ATOM 702 N N . GLY A 1 89 ? -1.448 -30.836 26.301 1.00 93.88 89 GLY A N 1
ATOM 703 C CA . GLY A 1 89 ? -0.060 -31.268 26.466 1.00 93.88 89 GLY A CA 1
ATOM 704 C C . GLY A 1 89 ? 0.364 -32.302 25.433 1.00 93.88 89 GLY A C 1
ATOM 705 O O . GLY A 1 89 ? 0.977 -33.309 25.762 1.00 93.88 89 GLY A O 1
ATOM 706 N N . LEU A 1 90 ? 0.035 -32.076 24.160 1.00 97.00 90 LEU A N 1
ATOM 707 C CA . LEU A 1 90 ? 0.563 -32.904 23.071 1.00 97.00 90 LEU A CA 1
ATOM 708 C C . LEU A 1 90 ? 2.044 -32.595 22.814 1.00 97.00 90 LEU A C 1
ATOM 710 O O . LEU A 1 90 ? 2.821 -33.495 22.499 1.00 97.00 90 LEU A O 1
ATOM 714 N N . VAL A 1 91 ? 2.440 -31.330 22.983 1.00 96.69 91 VAL A N 1
ATOM 715 C CA . VAL A 1 91 ? 3.825 -30.867 22.858 1.00 96.69 91 VAL A CA 1
ATOM 716 C C . VAL A 1 91 ? 4.332 -30.453 24.236 1.00 96.69 91 VAL A C 1
ATOM 718 O O . VAL A 1 91 ? 3.851 -29.483 24.811 1.00 96.69 91 VAL A O 1
ATOM 721 N N . TRP A 1 92 ? 5.311 -31.191 24.761 1.00 96.56 92 TRP A N 1
ATOM 722 C CA . TRP A 1 92 ? 5.913 -30.937 26.080 1.00 96.56 92 TRP A CA 1
ATOM 723 C C . TRP A 1 92 ? 7.193 -30.096 26.013 1.00 96.56 92 TRP A C 1
ATOM 725 O O . TRP A 1 92 ? 7.674 -29.617 27.037 1.00 96.56 92 TRP A O 1
ATOM 735 N N . ASP A 1 93 ? 7.764 -29.934 24.819 1.00 97.38 93 ASP A N 1
ATOM 736 C CA . ASP A 1 93 ? 9.008 -29.198 24.631 1.00 97.38 93 ASP A CA 1
ATOM 737 C C . ASP A 1 93 ? 8.752 -27.683 24.653 1.00 97.38 93 ASP A C 1
ATOM 739 O O . ASP A 1 93 ? 8.158 -27.114 23.731 1.00 97.38 93 ASP A O 1
ATOM 743 N N . ILE A 1 94 ? 9.238 -27.036 25.718 1.00 94.69 94 ILE A N 1
ATOM 744 C CA . ILE A 1 94 ? 9.161 -25.587 25.951 1.00 94.69 94 ILE A CA 1
ATOM 745 C C . ILE A 1 94 ? 9.733 -24.806 24.763 1.00 94.69 94 ILE A C 1
ATOM 747 O O . ILE A 1 94 ? 9.172 -23.778 24.380 1.00 94.69 94 ILE A O 1
ATOM 751 N N . THR A 1 95 ? 10.806 -25.297 24.139 1.00 96.56 95 THR A N 1
ATOM 752 C CA . THR A 1 95 ? 11.437 -24.629 22.998 1.00 96.56 95 THR A CA 1
ATOM 753 C C . THR A 1 95 ? 10.519 -24.643 21.779 1.00 96.56 95 THR A C 1
ATOM 755 O O . THR A 1 95 ? 10.339 -23.607 21.140 1.00 96.56 95 THR A O 1
ATOM 758 N N . ILE A 1 96 ? 9.867 -25.773 21.486 1.00 96.25 96 ILE A N 1
ATOM 759 C CA . ILE A 1 96 ? 8.917 -25.872 20.365 1.00 96.25 96 ILE A CA 1
ATOM 760 C C . ILE A 1 96 ? 7.721 -24.943 20.593 1.00 96.25 96 ILE A C 1
ATOM 762 O O . ILE A 1 96 ? 7.280 -24.267 19.663 1.00 96.25 96 ILE A O 1
ATOM 766 N N . ILE A 1 97 ? 7.225 -24.857 21.830 1.00 95.06 97 ILE A N 1
ATOM 767 C CA . ILE A 1 97 ? 6.105 -23.978 22.191 1.00 95.06 97 ILE A CA 1
ATOM 768 C C . ILE A 1 97 ? 6.469 -22.510 21.960 1.00 95.06 97 ILE A C 1
ATOM 770 O O . ILE A 1 97 ? 5.713 -21.790 21.305 1.00 95.06 97 ILE A O 1
ATOM 774 N N . GLN A 1 98 ? 7.634 -22.072 22.450 1.00 95.44 98 GLN A N 1
ATOM 775 C CA . GLN A 1 98 ? 8.119 -20.699 22.274 1.00 95.44 98 GLN A CA 1
ATOM 776 C C . GLN A 1 98 ? 8.314 -20.344 20.797 1.00 95.44 98 GLN A C 1
ATOM 778 O O . GLN A 1 98 ? 7.858 -19.288 20.354 1.00 95.44 98 GLN A O 1
ATOM 783 N N . VAL A 1 99 ? 8.928 -21.243 20.020 1.00 96.81 99 VAL A N 1
ATOM 784 C CA . VAL A 1 99 ? 9.103 -21.058 18.574 1.00 96.81 99 VAL A CA 1
ATOM 785 C C . VAL A 1 99 ? 7.749 -20.985 17.870 1.00 96.81 99 VAL A C 1
ATOM 787 O O . VAL A 1 99 ? 7.549 -20.104 17.038 1.00 96.81 99 VAL A O 1
ATOM 790 N N . GLY A 1 100 ? 6.786 -21.836 18.230 1.00 96.25 100 GLY A N 1
ATOM 791 C CA . GLY A 1 100 ? 5.447 -21.796 17.646 1.00 96.25 100 GLY A CA 1
ATOM 792 C C . GLY A 1 100 ? 4.712 -20.483 17.912 1.00 96.25 100 GLY A C 1
ATOM 793 O O . GLY A 1 100 ? 4.187 -19.883 16.976 1.00 96.25 100 GLY A O 1
ATOM 794 N N . TRP A 1 101 ? 4.749 -19.962 19.145 1.00 95.62 101 TRP A N 1
ATOM 795 C CA . TRP A 1 101 ? 4.184 -18.640 19.451 1.00 95.62 101 TRP A CA 1
ATOM 796 C C . TRP A 1 101 ? 4.877 -17.516 18.675 1.00 95.62 101 TRP A C 1
ATOM 798 O O . TRP A 1 101 ? 4.207 -16.591 18.211 1.00 95.62 101 TRP A O 1
ATOM 808 N N . ALA A 1 102 ? 6.201 -17.582 18.514 1.00 97.00 102 ALA A N 1
ATOM 809 C CA . ALA A 1 102 ? 6.951 -16.606 17.730 1.00 97.00 102 ALA A CA 1
ATOM 810 C C . ALA A 1 102 ? 6.551 -16.653 16.247 1.00 97.00 102 ALA A C 1
ATOM 812 O O . ALA A 1 102 ? 6.213 -15.620 15.673 1.00 97.00 102 ALA A O 1
ATOM 813 N N . VAL A 1 103 ? 6.501 -17.845 15.646 1.00 96.94 103 VAL A N 1
ATOM 814 C CA . VAL A 1 103 ? 6.112 -18.046 14.241 1.00 96.94 103 VAL A CA 1
ATOM 815 C C . VAL A 1 103 ? 4.679 -17.577 13.990 1.00 96.94 103 VAL A C 1
ATOM 817 O O . VAL A 1 103 ? 4.446 -16.830 13.041 1.00 96.94 103 VAL A O 1
ATOM 820 N N . LEU A 1 104 ? 3.725 -17.935 14.855 1.00 95.88 104 LEU A N 1
ATOM 821 C CA . LEU A 1 104 ? 2.336 -17.481 14.733 1.00 95.88 104 LEU A CA 1
ATOM 822 C C . LEU A 1 104 ? 2.211 -15.959 14.842 1.00 95.88 104 LEU A C 1
ATOM 824 O O . LEU A 1 104 ? 1.486 -15.341 14.061 1.00 95.88 104 LEU A O 1
ATOM 828 N N . ASN A 1 105 ? 2.953 -15.334 15.759 1.00 95.44 105 ASN A N 1
ATOM 829 C CA . ASN A 1 105 ? 3.001 -13.878 15.868 1.00 95.44 105 ASN A CA 1
ATOM 830 C C . ASN A 1 105 ? 3.606 -13.219 14.628 1.00 95.44 105 ASN A C 1
ATOM 832 O O . ASN A 1 105 ? 3.085 -12.198 14.183 1.00 95.44 105 ASN A O 1
ATOM 836 N N . VAL A 1 106 ? 4.680 -13.784 14.070 1.00 95.19 106 VAL A N 1
ATOM 837 C CA . VAL A 1 106 ? 5.312 -13.261 12.856 1.00 95.19 106 VAL A CA 1
ATOM 838 C C . VAL A 1 106 ? 4.339 -13.359 11.683 1.00 95.19 106 VAL A C 1
ATOM 840 O O . VAL A 1 106 ? 4.053 -12.344 11.055 1.00 95.19 106 VAL A O 1
ATOM 843 N N . ILE A 1 107 ? 3.754 -14.533 11.439 1.00 93.69 107 ILE A N 1
ATOM 844 C CA . ILE A 1 107 ? 2.799 -14.745 10.341 1.00 93.69 107 ILE A CA 1
ATOM 845 C C . ILE A 1 107 ? 1.581 -13.825 10.488 1.00 93.69 107 ILE A C 1
ATOM 847 O O . ILE A 1 107 ? 1.179 -13.187 9.519 1.00 93.69 107 ILE A O 1
ATOM 851 N N . SER A 1 108 ? 1.018 -13.713 11.694 1.00 94.94 108 SER A N 1
ATOM 852 C CA . SER A 1 108 ? -0.158 -12.876 11.941 1.00 94.94 108 SER A CA 1
ATOM 853 C C . SER A 1 108 ? 0.148 -11.387 11.798 1.00 94.94 108 SER A C 1
ATOM 855 O O . SER A 1 108 ? -0.499 -10.703 11.007 1.00 94.94 108 SER A O 1
ATOM 857 N N . LYS A 1 109 ? 1.164 -10.866 12.497 1.00 92.31 109 LYS A N 1
ATOM 858 C CA . LYS A 1 109 ? 1.467 -9.428 12.483 1.00 92.31 109 LYS A CA 1
ATOM 859 C C . LYS A 1 109 ? 2.067 -8.979 11.158 1.00 92.31 109 LYS A C 1
ATOM 861 O O . LYS A 1 109 ? 1.578 -8.008 10.589 1.00 92.31 109 LYS A O 1
ATOM 866 N N . PHE A 1 110 ? 3.097 -9.663 10.653 1.00 92.12 110 PHE A N 1
ATOM 867 C CA . PHE A 1 110 ? 3.720 -9.269 9.386 1.00 92.12 110 PHE A CA 1
ATOM 868 C C . PHE A 1 110 ? 2.795 -9.540 8.205 1.00 92.12 110 PHE A C 1
ATOM 870 O O . PHE A 1 110 ? 2.667 -8.674 7.347 1.00 92.12 110 PHE A O 1
ATOM 877 N N . GLY A 1 111 ? 2.093 -10.679 8.182 1.00 87.69 111 GLY A N 1
ATOM 878 C CA . GLY A 1 111 ? 1.110 -10.968 7.135 1.00 87.69 111 GLY A CA 1
ATOM 879 C C . GLY A 1 111 ? 0.002 -9.916 7.084 1.00 87.69 111 GLY A C 1
ATOM 880 O O . GLY A 1 111 ? -0.332 -9.425 6.006 1.00 87.69 111 GLY A O 1
ATOM 881 N N . PHE A 1 112 ? -0.505 -9.495 8.246 1.00 90.12 112 PHE A N 1
ATOM 882 C CA . PHE A 1 112 ? -1.494 -8.424 8.329 1.00 90.12 112 PHE A CA 1
ATOM 883 C C . PHE A 1 112 ? -0.935 -7.062 7.894 1.00 90.12 112 PHE A C 1
ATOM 885 O O . PHE A 1 112 ? -1.573 -6.388 7.091 1.00 90.12 112 PHE A O 1
ATOM 892 N N . ILE A 1 113 ? 0.250 -6.659 8.371 1.00 92.44 113 ILE A N 1
ATOM 893 C CA . ILE A 1 113 ? 0.868 -5.369 8.010 1.00 92.44 113 ILE A CA 1
ATOM 894 C C . ILE A 1 113 ? 1.136 -5.291 6.505 1.00 92.44 113 ILE A C 1
ATOM 896 O O . ILE A 1 113 ? 0.752 -4.305 5.881 1.00 92.44 113 ILE A O 1
ATOM 900 N N . LEU A 1 114 ? 1.742 -6.328 5.916 1.00 90.12 114 LEU A N 1
ATOM 901 C CA . LEU A 1 114 ? 2.021 -6.374 4.479 1.00 90.12 114 LEU A CA 1
ATOM 902 C C . LEU A 1 114 ? 0.730 -6.281 3.663 1.00 90.12 114 LEU A C 1
ATOM 904 O O . LEU A 1 114 ? 0.669 -5.549 2.677 1.00 90.12 114 LEU A O 1
ATOM 908 N N . HIS A 1 115 ? -0.329 -6.975 4.090 1.00 88.88 115 HIS A N 1
ATOM 909 C CA . HIS A 1 115 ? -1.605 -6.904 3.390 1.00 88.88 115 HIS A CA 1
ATOM 910 C C . HIS A 1 115 ? -2.283 -5.538 3.546 1.00 88.88 115 HIS A C 1
ATOM 912 O O . HIS A 1 115 ? -2.809 -5.004 2.575 1.00 88.88 115 HIS A O 1
ATOM 918 N N . LEU A 1 116 ? -2.228 -4.933 4.734 1.00 88.88 116 LEU A N 1
ATOM 919 C CA . LEU A 1 116 ? -2.775 -3.599 4.975 1.00 88.88 116 LEU A CA 1
ATOM 920 C C . LEU A 1 116 ? -2.040 -2.533 4.150 1.00 88.88 116 LEU A C 1
ATOM 922 O O . LEU A 1 116 ? -2.682 -1.664 3.566 1.00 88.88 116 LEU A O 1
ATOM 926 N N . GLN A 1 117 ? -0.710 -2.625 4.054 1.00 91.31 117 GLN A N 1
ATOM 927 C CA . GLN A 1 117 ? 0.095 -1.769 3.179 1.00 91.31 117 GLN A CA 1
ATOM 928 C C . GLN A 1 117 ? -0.299 -1.955 1.713 1.00 91.31 117 GLN A C 1
ATOM 930 O O . GLN A 1 117 ? -0.533 -0.972 1.021 1.00 91.31 117 GLN A O 1
ATOM 935 N N . HIS A 1 118 ? -0.465 -3.198 1.259 1.00 88.00 118 HIS A N 1
ATOM 936 C CA . HIS A 1 118 ? -0.897 -3.495 -0.107 1.00 88.00 118 HIS A CA 1
ATOM 937 C C . HIS A 1 118 ? -2.277 -2.907 -0.434 1.00 88.00 118 HIS A C 1
ATOM 939 O O . HIS A 1 118 ? -2.461 -2.297 -1.488 1.00 88.00 118 HIS A O 1
ATOM 945 N N . VAL A 1 119 ? -3.244 -3.042 0.481 1.00 86.62 119 VAL A N 1
ATOM 946 C CA . VAL A 1 119 ? -4.581 -2.441 0.342 1.00 86.62 119 VAL A CA 1
ATOM 947 C C . VAL A 1 119 ? -4.492 -0.915 0.339 1.00 86.62 119 VAL A C 1
ATOM 949 O O . VAL A 1 119 ? -5.118 -0.276 -0.506 1.00 86.62 119 VAL A O 1
ATOM 952 N N . LYS A 1 120 ? -3.678 -0.324 1.222 1.00 88.75 120 LYS A N 1
ATOM 953 C CA . LYS A 1 120 ? -3.452 1.125 1.265 1.00 88.75 120 LYS A CA 1
ATOM 954 C C . LYS A 1 120 ? -2.877 1.636 -0.055 1.00 88.75 120 LYS A C 1
ATOM 956 O O . LYS A 1 120 ? -3.428 2.577 -0.610 1.00 88.75 120 LYS A O 1
ATOM 961 N N . THR A 1 121 ? -1.828 1.006 -0.582 1.00 84.44 121 THR A N 1
ATOM 962 C CA . THR A 1 121 ? -1.212 1.402 -1.857 1.00 84.44 121 THR A CA 1
ATOM 963 C C . THR A 1 121 ? -2.220 1.339 -2.997 1.00 84.44 121 THR A C 1
ATOM 965 O O . THR A 1 121 ? -2.331 2.295 -3.758 1.00 84.44 121 THR A O 1
ATOM 968 N N . ARG A 1 122 ? -3.029 0.275 -3.073 1.00 81.31 122 ARG A N 1
ATOM 969 C CA . ARG A 1 122 ? -4.108 0.175 -4.068 1.00 81.31 122 ARG A CA 1
ATOM 970 C C . ARG A 1 122 ? -5.163 1.261 -3.913 1.00 81.31 122 ARG A C 1
ATOM 972 O O . ARG A 1 122 ? -5.651 1.779 -4.910 1.00 81.31 122 ARG A O 1
ATOM 979 N N . TYR A 1 123 ? -5.536 1.593 -2.682 1.00 85.25 123 TYR A N 1
ATOM 980 C CA . TYR A 1 123 ? -6.519 2.637 -2.419 1.00 85.25 123 TYR A CA 1
ATOM 981 C C . TYR A 1 123 ? -5.979 4.029 -2.770 1.00 85.25 123 TYR A C 1
ATOM 983 O O . TYR A 1 123 ? -6.675 4.800 -3.422 1.00 85.25 123 TYR A O 1
ATOM 991 N N . CYS A 1 124 ? -4.725 4.326 -2.419 1.00 81.19 124 CYS A N 1
ATOM 992 C CA . CYS A 1 124 ? -4.043 5.555 -2.822 1.00 81.19 124 CYS A CA 1
ATOM 993 C C . CYS A 1 124 ? -3.941 5.663 -4.347 1.00 81.19 124 CYS A C 1
ATOM 995 O O . CYS A 1 124 ? -4.309 6.698 -4.886 1.00 81.19 124 CYS A O 1
ATOM 997 N N . GLN A 1 125 ? -3.552 4.588 -5.041 1.00 78.56 125 GLN A N 1
ATOM 998 C CA . GLN A 1 125 ? -3.518 4.547 -6.508 1.00 78.56 125 GLN A CA 1
ATOM 999 C C . GLN A 1 125 ? -4.902 4.787 -7.121 1.00 78.56 125 GLN A C 1
ATOM 1001 O O . GLN A 1 125 ? -5.020 5.530 -8.087 1.00 78.56 125 GLN A O 1
ATOM 1006 N N . LYS A 1 126 ? -5.964 4.203 -6.548 1.00 79.00 126 LYS A N 1
ATOM 1007 C CA . LYS A 1 126 ? -7.345 4.460 -6.986 1.00 79.00 126 LYS A CA 1
ATOM 1008 C C . LYS A 1 126 ? -7.750 5.918 -6.763 1.00 79.00 126 LYS A C 1
ATOM 1010 O O . LYS A 1 126 ? -8.324 6.516 -7.659 1.00 79.00 126 LYS A O 1
ATOM 1015 N N . LEU A 1 127 ? -7.439 6.497 -5.603 1.00 75.00 127 LEU A N 1
ATOM 1016 C CA . LEU A 1 127 ? -7.742 7.901 -5.313 1.00 75.00 127 LEU A CA 1
ATOM 1017 C C . LEU A 1 127 ? -6.966 8.866 -6.208 1.00 75.00 127 LEU A C 1
ATOM 1019 O O . LEU A 1 127 ? -7.525 9.868 -6.638 1.00 75.00 127 LEU A O 1
ATOM 1023 N N . GLU A 1 128 ? -5.696 8.578 -6.476 1.00 78.81 128 GLU A N 1
ATOM 1024 C CA . GLU A 1 128 ? -4.860 9.362 -7.380 1.00 78.81 128 GLU A CA 1
ATOM 1025 C C . GLU A 1 128 ? -5.390 9.280 -8.813 1.00 78.81 128 GLU A C 1
ATOM 1027 O O . GLU A 1 128 ? -5.609 10.316 -9.429 1.00 78.81 128 GLU A O 1
ATOM 1032 N N . ALA A 1 129 ? -5.751 8.080 -9.277 1.00 74.06 129 ALA A N 1
ATOM 1033 C CA . ALA A 1 129 ? -6.421 7.871 -10.557 1.00 74.06 129 ALA A CA 1
ATOM 1034 C C . ALA A 1 129 ? -7.722 8.675 -10.677 1.00 74.06 129 ALA A C 1
ATOM 1036 O O . ALA A 1 129 ? -7.958 9.347 -11.678 1.00 74.06 129 ALA A O 1
ATOM 1037 N N . THR A 1 130 ? -8.569 8.628 -9.643 1.00 71.19 130 THR A N 1
ATOM 1038 C CA . THR A 1 130 ? -9.813 9.403 -9.600 1.00 71.19 130 THR A CA 1
ATOM 1039 C C . THR A 1 130 ? -9.514 10.898 -9.595 1.00 71.19 130 THR A C 1
ATOM 1041 O O . THR A 1 130 ? -10.134 11.651 -10.336 1.00 71.19 130 THR A O 1
ATOM 1044 N N . ARG A 1 131 ? -8.531 11.348 -8.813 1.00 74.00 131 ARG A N 1
ATOM 1045 C CA . ARG A 1 131 ? -8.134 12.756 -8.766 1.00 74.00 131 ARG A CA 1
ATOM 1046 C C . ARG A 1 131 ? -7.637 13.251 -10.124 1.00 74.00 131 ARG A C 1
ATOM 1048 O O . ARG A 1 131 ? -8.023 14.343 -10.523 1.00 74.00 131 ARG A O 1
ATOM 1055 N N . GLU A 1 132 ? -6.814 12.479 -10.826 1.00 72.50 132 GLU A N 1
ATOM 1056 C CA . GLU A 1 132 ? -6.348 12.822 -12.175 1.00 72.50 132 GLU A CA 1
ATOM 1057 C C . GLU A 1 132 ? -7.505 12.911 -13.173 1.00 72.50 132 GLU A C 1
ATOM 1059 O O . GLU A 1 132 ? -7.507 13.801 -14.020 1.00 72.50 132 GLU A O 1
ATOM 1064 N N . LEU A 1 133 ? -8.517 12.049 -13.037 1.00 68.69 133 LEU A N 1
ATOM 1065 C CA . LEU A 1 133 ? -9.717 12.114 -13.866 1.00 68.69 133 LEU A CA 1
ATOM 1066 C C . LEU A 1 133 ? -10.492 13.423 -13.653 1.00 68.69 133 LEU A C 1
ATOM 1068 O O . LEU A 1 133 ? -10.741 14.149 -14.610 1.00 68.69 133 LEU A O 1
ATOM 1072 N N . TYR A 1 134 ? -10.808 13.758 -12.398 1.00 67.81 134 TYR A N 1
ATOM 1073 C CA . TYR A 1 134 ? -11.611 14.943 -12.067 1.00 67.81 134 TYR A CA 1
ATOM 1074 C C . TYR A 1 134 ? -10.869 16.267 -12.313 1.00 67.81 134 TYR A C 1
ATOM 1076 O O . TYR A 1 134 ? -11.493 17.275 -12.633 1.00 67.81 134 TYR A O 1
ATOM 1084 N N . VAL A 1 135 ? -9.536 16.293 -12.194 1.00 67.56 135 VAL A N 1
ATOM 1085 C CA . VAL A 1 135 ? -8.743 17.506 -12.470 1.00 67.56 135 VAL A CA 1
ATOM 1086 C C . VAL A 1 135 ? -8.696 17.830 -13.969 1.00 67.56 135 VAL A C 1
ATOM 1088 O O . VAL A 1 135 ? -8.580 19.001 -14.335 1.00 67.56 135 VAL A O 1
ATOM 1091 N N . LEU A 1 136 ? -8.804 16.827 -14.845 1.00 58.03 136 LEU A N 1
ATOM 1092 C CA . LEU A 1 136 ? -8.790 17.050 -16.294 1.00 58.03 136 LEU A CA 1
ATOM 1093 C C . LEU A 1 136 ? -10.116 17.627 -16.819 1.00 58.03 136 LEU A C 1
ATOM 1095 O O . LEU A 1 136 ? -10.072 18.432 -17.751 1.00 58.03 136 LEU A O 1
ATOM 1099 N N . ASP A 1 137 ? -11.250 17.319 -16.185 1.00 57.81 137 ASP A N 1
ATOM 1100 C CA . ASP A 1 137 ? -12.552 17.901 -16.551 1.00 57.81 137 ASP A CA 1
ATOM 1101 C C . ASP A 1 137 ? -12.646 19.396 -16.204 1.00 57.81 137 ASP A C 1
ATOM 1103 O O . ASP A 1 137 ? -13.090 20.207 -17.023 1.00 57.81 137 ASP A O 1
ATOM 1107 N N . ASP A 1 138 ? -12.139 19.813 -15.041 1.00 54.03 138 ASP A N 1
ATOM 1108 C CA . ASP A 1 138 ? -12.157 21.233 -14.656 1.00 54.03 138 ASP A CA 1
ATOM 1109 C C . ASP A 1 138 ? -11.170 22.078 -15.486 1.00 54.03 138 ASP A C 1
ATOM 1111 O O . ASP A 1 138 ? -11.470 23.218 -15.856 1.00 54.03 138 ASP A O 1
ATOM 1115 N N . ALA A 1 139 ? -10.002 21.526 -15.839 1.00 54.81 139 ALA A N 1
ATOM 1116 C CA . ALA A 1 139 ? -9.010 22.234 -16.651 1.00 54.81 139 ALA A CA 1
ATOM 1117 C C . ALA A 1 139 ? -9.442 22.384 -18.124 1.00 54.81 139 ALA A C 1
ATOM 1119 O O . ALA A 1 139 ? -9.206 23.436 -18.726 1.00 54.81 139 ALA A O 1
ATOM 1120 N N . GLY A 1 140 ? -10.109 21.373 -18.696 1.00 52.97 140 GLY A N 1
ATOM 1121 C CA . GLY A 1 140 ? -10.652 21.432 -20.058 1.00 52.97 140 GLY A CA 1
ATOM 1122 C C . GLY A 1 140 ? -11.796 22.440 -20.199 1.00 52.97 140 GLY A C 1
ATOM 1123 O O . GLY A 1 140 ? -11.853 23.191 -21.175 1.00 52.97 140 GLY A O 1
ATOM 1124 N N . THR A 1 141 ? -12.655 22.535 -19.182 1.00 51.38 141 THR A N 1
ATOM 1125 C CA . THR A 1 141 ? -13.805 23.452 -19.192 1.00 51.38 141 THR A CA 1
ATOM 1126 C C . THR A 1 141 ? -13.384 24.912 -18.968 1.00 51.38 141 THR A C 1
ATOM 1128 O O . THR A 1 141 ? -13.946 25.824 -19.577 1.00 51.38 141 THR A O 1
ATOM 1131 N N . ALA A 1 142 ? -12.346 25.159 -18.160 1.00 50.69 142 ALA A N 1
ATOM 1132 C CA . ALA A 1 142 ? -11.809 26.504 -17.942 1.00 50.69 142 ALA A CA 1
ATOM 1133 C C . ALA A 1 142 ? -11.010 27.044 -19.146 1.00 50.69 142 ALA A C 1
ATOM 1135 O O . ALA A 1 142 ? -11.088 28.237 -19.444 1.00 50.69 142 ALA A O 1
ATOM 1136 N N . ALA A 1 143 ? -10.282 26.187 -19.872 1.00 53.75 143 ALA A N 1
ATOM 1137 C CA . ALA A 1 143 ? -9.552 26.592 -21.076 1.00 53.75 143 ALA A CA 1
ATOM 1138 C C . ALA A 1 143 ? -10.495 26.937 -22.246 1.00 53.75 143 ALA A C 1
ATOM 1140 O O . ALA A 1 143 ? -10.241 27.895 -22.975 1.00 53.75 143 ALA A O 1
ATOM 1141 N N . ALA A 1 144 ? -11.630 26.240 -22.375 1.00 53.03 144 ALA A N 1
ATOM 1142 C CA . ALA A 1 144 ? -12.636 26.521 -23.403 1.00 53.03 144 ALA A CA 1
ATOM 1143 C C . ALA A 1 144 ? -13.399 27.850 -23.196 1.00 53.03 144 ALA A C 1
ATOM 1145 O O . ALA A 1 144 ? -13.990 28.373 -24.139 1.00 53.03 144 ALA A O 1
ATOM 1146 N N . LEU A 1 145 ? -13.371 28.424 -21.987 1.00 55.00 145 LEU A N 1
ATOM 1147 C CA . LEU A 1 145 ? -14.020 29.703 -21.657 1.00 55.00 145 LEU A CA 1
ATOM 1148 C C . LEU A 1 145 ? -13.040 30.893 -21.573 1.00 55.00 145 LEU A C 1
ATOM 1150 O O . LEU A 1 145 ? -13.480 32.025 -21.372 1.00 55.00 145 LEU A O 1
ATOM 1154 N N . GLY A 1 146 ? -11.727 30.660 -21.712 1.00 49.00 146 GLY A N 1
ATOM 1155 C CA . GLY A 1 146 ? -10.684 31.646 -21.399 1.00 49.00 146 GLY A CA 1
ATOM 1156 C C . GLY A 1 146 ? -10.076 32.429 -22.571 1.00 49.00 146 GLY A C 1
ATOM 1157 O O . GLY A 1 146 ? -9.557 33.521 -22.349 1.00 49.00 146 GLY A O 1
ATOM 1158 N N . GLU A 1 147 ? -10.146 31.944 -23.814 1.00 49.84 147 GLU A N 1
ATOM 1159 C CA . GLU A 1 147 ? -9.527 32.615 -24.974 1.00 49.84 147 GLU A CA 1
ATOM 1160 C C . GLU A 1 147 ? -10.569 33.286 -25.878 1.00 49.84 147 GLU A C 1
ATOM 1162 O O . GLU A 1 147 ? -10.872 32.851 -26.984 1.00 49.84 147 GLU A O 1
ATOM 1167 N N . GLY A 1 148 ? -11.134 34.389 -25.388 1.00 48.34 148 GLY A N 1
ATOM 1168 C CA . GLY A 1 148 ? -12.087 35.213 -26.134 1.00 48.34 148 GLY A CA 1
ATOM 1169 C C . GLY A 1 148 ? -12.024 36.683 -25.738 1.00 48.34 148 GLY A C 1
ATOM 1170 O O . GLY A 1 148 ? -13.056 37.307 -25.510 1.00 48.34 148 GLY A O 1
ATOM 1171 N N . GLY A 1 149 ? -10.816 37.228 -25.594 1.00 49.59 149 GLY A N 1
ATOM 1172 C CA . GLY A 1 149 ? -10.587 38.617 -25.208 1.00 49.59 149 GLY A CA 1
ATOM 1173 C C . GLY A 1 149 ? -9.610 39.326 -26.136 1.00 49.59 149 GLY A C 1
ATOM 1174 O O . GLY A 1 149 ? -8.522 39.675 -25.695 1.00 49.59 149 GLY A O 1
ATOM 1175 N N . ASP A 1 150 ? -10.002 39.575 -27.390 1.00 46.72 150 ASP A N 1
ATOM 1176 C CA . ASP A 1 150 ? -9.405 40.668 -28.162 1.00 46.72 150 ASP A CA 1
ATOM 1177 C C . ASP A 1 150 ? -10.471 41.516 -28.862 1.00 46.72 150 ASP A C 1
ATOM 1179 O O . ASP A 1 150 ? -11.520 41.054 -29.319 1.00 46.72 150 ASP A O 1
ATOM 1183 N N . ALA A 1 151 ? -10.217 42.814 -28.818 1.00 50.25 151 ALA A N 1
ATOM 1184 C CA . ALA A 1 151 ? -11.165 43.884 -28.983 1.00 50.25 151 ALA A CA 1
ATOM 1185 C C . ALA A 1 151 ? -11.395 44.240 -30.456 1.00 50.25 151 ALA A C 1
ATOM 1187 O O . ALA A 1 151 ? -10.469 44.480 -31.223 1.00 50.25 151 ALA A O 1
ATOM 1188 N N . GLY A 1 152 ? -12.665 44.472 -30.787 1.00 46.19 152 GLY A N 1
ATOM 1189 C CA . GLY A 1 152 ? -13.022 45.489 -31.770 1.00 46.19 152 GLY A CA 1
ATOM 1190 C C . GLY A 1 152 ? -13.353 44.987 -33.168 1.00 46.19 152 GLY A C 1
ATOM 1191 O O . GLY A 1 152 ? -12.583 45.160 -34.102 1.00 46.19 152 GLY A O 1
ATOM 1192 N N . SER A 1 153 ? -14.606 44.580 -33.367 1.00 37.72 153 SER A N 1
ATOM 1193 C CA . SER A 1 153 ? -15.322 44.999 -34.572 1.00 37.72 153 SER A CA 1
ATOM 1194 C C . SER A 1 153 ? -16.826 45.008 -34.330 1.00 37.72 153 SER A C 1
ATOM 1196 O O . SER A 1 153 ? -17.450 43.994 -34.029 1.00 37.72 153 SER A O 1
ATOM 1198 N N . LYS A 1 154 ? -17.414 46.201 -34.437 1.00 48.19 154 LYS A N 1
ATOM 1199 C CA . LYS A 1 154 ? -18.860 46.413 -34.437 1.00 48.19 154 LYS A CA 1
ATOM 1200 C C . LYS A 1 154 ? -19.435 45.788 -35.707 1.00 48.19 154 LYS A C 1
ATOM 1202 O O . LYS A 1 154 ? -19.382 46.414 -36.762 1.00 48.19 154 LYS A O 1
ATOM 1207 N N . SER A 1 155 ? -20.059 44.621 -35.601 1.00 37.28 155 SER A N 1
ATOM 1208 C CA . SER A 1 155 ? -21.030 44.192 -36.603 1.00 37.28 155 SER A CA 1
ATOM 1209 C C . SER A 1 155 ? -22.257 43.580 -35.941 1.00 37.28 155 SER A C 1
ATOM 1211 O O . SER A 1 155 ? -22.173 42.647 -35.154 1.00 37.28 155 SER A O 1
ATOM 1213 N N . LYS A 1 156 ? -23.378 44.236 -36.242 1.00 38.50 156 LYS A N 1
ATOM 1214 C CA . LYS A 1 156 ? -24.782 43.846 -36.119 1.00 38.50 156 LYS A CA 1
ATOM 1215 C C . LYS A 1 156 ? -25.089 42.481 -35.499 1.00 38.50 156 LYS A C 1
ATOM 1217 O O . LYS A 1 156 ? -24.816 41.435 -36.073 1.00 38.50 156 LYS A O 1
ATOM 1222 N N . ALA A 1 157 ? -25.856 42.582 -34.417 1.00 45.66 157 ALA A N 1
ATOM 1223 C CA . ALA A 1 157 ? -26.769 41.581 -33.904 1.00 45.66 157 ALA A CA 1
ATOM 1224 C C . ALA A 1 157 ? -27.458 40.776 -35.019 1.00 45.66 157 ALA A C 1
ATOM 1226 O O . ALA A 1 157 ? -28.285 41.302 -35.767 1.00 45.66 157 ALA A O 1
ATOM 1227 N N . HIS A 1 158 ? -27.154 39.485 -35.053 1.00 32.50 158 HIS A N 1
ATOM 1228 C CA . HIS A 1 158 ? -28.112 38.463 -35.426 1.00 32.50 158 HIS A CA 1
ATOM 1229 C C . HIS A 1 158 ? -28.124 37.470 -34.265 1.00 32.50 158 HIS A C 1
ATOM 1231 O O . HIS A 1 158 ? -27.159 36.741 -34.061 1.00 32.50 158 HIS A O 1
ATOM 1237 N N . ASN A 1 159 ? -29.193 37.501 -33.467 1.00 42.88 159 ASN A N 1
ATOM 1238 C CA . ASN A 1 159 ? -29.516 36.407 -32.561 1.00 42.88 159 ASN A CA 1
ATOM 1239 C C . ASN A 1 159 ? -29.654 35.157 -33.432 1.00 42.88 159 ASN A C 1
ATOM 1241 O O . ASN A 1 159 ? -30.587 35.056 -34.231 1.00 42.88 159 ASN A O 1
ATOM 1245 N N . PHE A 1 160 ? -28.680 34.263 -33.341 1.00 37.91 160 PHE A N 1
ATOM 1246 C CA . PHE A 1 160 ? -28.797 32.893 -33.796 1.00 37.91 160 PHE A CA 1
ATOM 1247 C C . PHE A 1 160 ? -28.532 32.043 -32.560 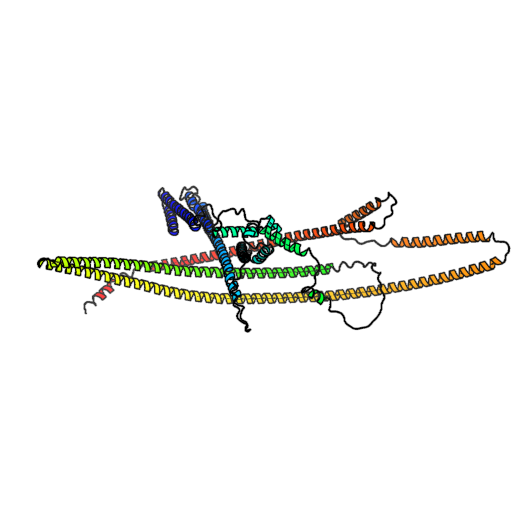1.00 37.91 160 PHE A C 1
ATOM 1249 O O . PHE A 1 160 ? -27.415 31.947 -32.061 1.00 37.91 160 PHE A O 1
ATOM 1256 N N . GLU A 1 161 ? -29.639 31.582 -32.000 1.00 41.44 161 GLU A N 1
ATOM 1257 C CA . GLU A 1 161 ? -29.761 30.562 -30.976 1.00 41.44 161 GLU A CA 1
ATOM 1258 C C . GLU A 1 161 ? -29.128 29.288 -31.551 1.00 41.44 161 GLU A C 1
ATOM 1260 O O . GLU A 1 161 ? -29.727 28.586 -32.361 1.00 41.44 161 GLU A O 1
ATOM 1265 N N . VAL A 1 162 ? -27.847 29.077 -31.243 1.00 44.19 162 VAL A N 1
ATOM 1266 C CA . VAL A 1 162 ? -27.104 27.869 -31.610 1.00 44.19 162 VAL A CA 1
ATOM 1267 C C . VAL A 1 162 ? -27.344 26.844 -30.512 1.00 44.19 162 VAL A C 1
ATOM 1269 O O . VAL A 1 162 ? -26.517 26.621 -29.635 1.00 44.19 162 VAL A O 1
ATOM 1272 N N . ASP A 1 163 ? -28.530 26.258 -30.575 1.00 47.88 163 ASP A N 1
ATOM 1273 C CA . ASP A 1 163 ? -28.846 24.943 -30.035 1.00 47.88 163 ASP A CA 1
ATOM 1274 C C . ASP A 1 163 ? -28.249 23.920 -31.028 1.00 47.88 163 ASP A C 1
ATOM 1276 O O . ASP A 1 163 ? -28.929 23.412 -31.916 1.00 47.88 163 ASP A O 1
ATOM 1280 N N . MET A 1 164 ? -26.919 23.756 -31.017 1.00 45.41 164 MET A N 1
ATOM 1281 C CA . MET A 1 164 ? -26.219 22.783 -31.872 1.00 45.41 164 MET A CA 1
ATOM 1282 C C . MET A 1 164 ? -26.035 21.490 -31.095 1.00 45.41 164 MET A C 1
ATOM 1284 O O . MET A 1 164 ? -25.064 21.329 -30.360 1.00 45.41 164 MET A O 1
ATOM 1288 N N . ASP A 1 165 ? -27.024 20.611 -31.236 1.00 54.31 165 ASP A N 1
ATOM 1289 C CA . ASP A 1 165 ? -26.850 19.247 -31.749 1.00 54.31 165 ASP A CA 1
ATOM 1290 C C . ASP A 1 165 ? -25.452 18.649 -31.482 1.00 54.31 165 ASP A C 1
ATOM 1292 O O . ASP A 1 165 ? -24.674 18.403 -32.405 1.00 54.31 165 ASP A O 1
ATOM 1296 N N . LYS A 1 166 ? -25.103 18.442 -30.200 1.00 56.72 166 LYS A N 1
ATOM 1297 C CA . LYS A 1 166 ? -24.040 17.494 -29.844 1.00 56.72 166 LYS A CA 1
ATOM 1298 C C . LYS A 1 166 ? -24.517 16.154 -30.374 1.00 56.72 166 LYS A C 1
ATOM 1300 O O . LYS A 1 166 ? -25.428 15.553 -29.807 1.00 56.72 166 LYS A O 1
ATOM 1305 N N . THR A 1 167 ? -23.965 15.745 -31.508 1.00 73.38 167 THR A N 1
ATOM 1306 C CA . THR A 1 167 ? -24.336 14.481 -32.130 1.00 73.38 167 THR A CA 1
ATOM 1307 C C . THR A 1 167 ? -24.101 13.352 -31.130 1.00 73.38 167 THR A C 1
ATOM 1309 O O . THR A 1 167 ? -23.113 13.379 -30.401 1.00 73.38 167 THR A O 1
ATOM 1312 N N . GLU A 1 168 ? -24.996 12.360 -31.076 1.00 77.06 168 GLU A N 1
ATOM 1313 C CA . GLU A 1 168 ? -24.865 11.186 -30.186 1.00 77.06 168 GLU A CA 1
ATOM 1314 C C . GLU A 1 168 ? -23.478 10.506 -30.304 1.00 77.06 168 GLU A C 1
ATOM 1316 O O . GLU A 1 168 ? -23.019 9.834 -29.379 1.00 77.06 168 GLU A O 1
ATOM 1321 N N . GLU A 1 169 ? -22.782 10.714 -31.428 1.00 78.19 169 GLU A N 1
ATOM 1322 C CA . GLU A 1 169 ? -21.404 10.280 -31.667 1.00 78.19 169 GLU A CA 1
ATOM 1323 C C . GLU A 1 169 ? -20.378 10.955 -30.737 1.00 78.19 169 GLU A C 1
ATOM 1325 O O . GLU A 1 169 ? -19.481 10.271 -30.243 1.00 78.19 169 GLU A O 1
ATOM 1330 N N . ASP A 1 170 ? -20.520 12.248 -30.433 1.00 85.44 170 ASP A N 1
ATOM 1331 C CA . ASP A 1 170 ? -19.589 12.978 -29.560 1.00 85.44 170 ASP A CA 1
ATOM 1332 C C . ASP A 1 170 ? -19.677 12.477 -28.110 1.00 85.44 170 ASP A C 1
ATOM 1334 O O . ASP A 1 170 ? -18.655 12.285 -27.447 1.00 85.44 170 ASP A O 1
ATOM 1338 N N . GLU A 1 171 ? -20.892 12.180 -27.633 1.00 86.88 171 GLU A N 1
ATOM 1339 C CA . GLU A 1 171 ? -21.113 11.622 -26.292 1.00 86.88 171 GLU A CA 1
ATOM 1340 C C . GLU A 1 171 ? -20.539 10.196 -26.169 1.00 86.88 171 GLU A C 1
ATOM 1342 O O . GLU A 1 171 ? -19.996 9.811 -25.128 1.00 86.88 171 GLU A O 1
ATOM 1347 N N . GLY A 1 172 ? -20.613 9.407 -27.247 1.00 87.19 172 GLY A N 1
ATOM 1348 C CA . GLY A 1 172 ? -20.006 8.076 -27.317 1.00 87.19 172 GLY A CA 1
ATOM 1349 C C . GLY A 1 172 ? -18.477 8.112 -27.225 1.00 87.19 172 GLY A C 1
ATOM 1350 O O . GLY A 1 172 ? -17.880 7.311 -26.494 1.00 87.19 172 GLY A O 1
ATOM 1351 N N . ILE A 1 173 ? -17.848 9.067 -27.918 1.00 90.06 173 ILE A N 1
ATOM 1352 C CA . ILE A 1 173 ? -16.389 9.237 -27.928 1.00 90.06 173 ILE A CA 1
ATOM 1353 C C . ILE A 1 173 ? -15.888 9.676 -26.549 1.00 90.06 173 ILE A C 1
ATOM 1355 O O . ILE A 1 173 ? -14.882 9.146 -26.065 1.00 90.06 173 ILE A O 1
ATOM 1359 N N . GLU A 1 174 ? -16.592 10.595 -25.887 1.00 91.12 174 GLU A N 1
ATOM 1360 C CA . GLU A 1 174 ? -16.251 11.063 -24.539 1.00 91.12 174 GLU A CA 1
ATOM 1361 C C . GLU A 1 174 ? -16.304 9.911 -23.517 1.00 91.12 174 GLU A C 1
ATOM 1363 O O . GLU A 1 174 ? -15.347 9.691 -22.767 1.00 91.12 174 GLU A O 1
ATOM 1368 N N . LYS A 1 175 ? -17.353 9.078 -23.576 1.00 92.56 175 LYS A N 1
ATOM 1369 C CA . LYS A 1 175 ? -17.498 7.882 -22.725 1.00 92.56 175 LYS A CA 1
ATOM 1370 C C . LYS A 1 175 ? -16.394 6.848 -22.943 1.00 92.56 175 LYS A C 1
ATOM 1372 O O . LYS A 1 175 ? -15.811 6.366 -21.971 1.00 92.56 175 LYS A O 1
ATOM 1377 N N . ILE A 1 176 ? -16.059 6.516 -24.194 1.00 95.12 176 ILE A N 1
ATOM 1378 C CA . ILE A 1 176 ? -14.929 5.611 -24.480 1.00 95.12 176 ILE A CA 1
ATOM 1379 C C . ILE A 1 176 ? -13.615 6.204 -23.985 1.00 95.12 176 ILE A C 1
ATOM 1381 O O . ILE A 1 176 ? -12.781 5.475 -23.446 1.00 95.12 176 ILE A O 1
ATOM 1385 N N . THR A 1 177 ? -13.432 7.515 -24.133 1.00 94.88 177 THR A N 1
ATOM 1386 C CA . THR A 1 177 ? -12.219 8.196 -23.680 1.00 94.88 177 THR A CA 1
ATOM 1387 C C . THR A 1 177 ? -12.030 8.080 -22.178 1.00 94.88 177 THR A C 1
ATOM 1389 O O . THR A 1 177 ? -10.939 7.715 -21.726 1.00 94.88 177 THR A O 1
ATOM 1392 N N . CYS A 1 178 ? -13.102 8.292 -21.419 1.00 93.00 178 CYS A N 1
ATOM 1393 C CA . CYS A 1 178 ? -13.120 8.085 -19.979 1.00 93.00 178 CYS A CA 1
ATOM 1394 C C . CYS A 1 178 ? -12.765 6.629 -19.616 1.00 93.00 178 CYS A C 1
ATOM 1396 O O . CYS A 1 178 ? -11.768 6.379 -18.935 1.00 93.00 178 CYS A O 1
ATOM 1398 N N . LEU A 1 179 ? -13.485 5.652 -20.181 1.00 95.38 179 LEU A N 1
ATOM 1399 C CA . LEU A 1 179 ? -13.278 4.217 -19.939 1.00 95.38 179 LEU A CA 1
ATOM 1400 C C . LEU A 1 179 ? -11.852 3.741 -20.225 1.00 95.38 179 LEU A C 1
ATOM 1402 O O . LEU A 1 179 ? -11.260 2.984 -19.445 1.00 95.38 179 LEU A O 1
ATOM 1406 N N . VAL A 1 180 ? -11.300 4.155 -21.366 1.00 96.44 180 VAL A N 1
ATOM 1407 C CA . VAL A 1 180 ? -9.945 3.798 -21.784 1.00 96.44 180 VAL A CA 1
ATOM 1408 C C . VAL A 1 180 ? -8.930 4.386 -20.816 1.00 96.44 180 VAL A C 1
ATOM 1410 O O . VAL A 1 180 ? -8.057 3.653 -20.348 1.00 96.44 180 VAL A O 1
ATOM 1413 N N . ARG A 1 181 ? -9.062 5.669 -20.464 1.00 94.31 181 ARG A N 1
ATOM 1414 C CA . ARG A 1 181 ? -8.154 6.339 -19.529 1.00 94.31 181 ARG A CA 1
ATOM 1415 C C . ARG A 1 181 ? -8.165 5.663 -18.169 1.00 94.31 181 ARG A C 1
ATOM 1417 O O . ARG A 1 181 ? -7.111 5.284 -17.663 1.00 94.31 181 ARG A O 1
ATOM 1424 N N . GLU A 1 182 ? -9.343 5.417 -17.615 1.00 89.25 182 GLU A N 1
ATOM 1425 C CA . GLU A 1 182 ? -9.464 4.756 -16.324 1.00 89.25 182 GLU A CA 1
ATOM 1426 C C . GLU A 1 182 ? -8.893 3.325 -16.318 1.00 89.25 182 GLU A C 1
ATOM 1428 O O . GLU A 1 182 ? -8.261 2.883 -15.347 1.00 89.25 182 GLU A O 1
ATOM 1433 N N . THR A 1 183 ? -9.100 2.585 -17.411 1.00 94.75 183 THR A N 1
ATOM 1434 C CA . THR A 1 183 ? -8.532 1.242 -17.583 1.00 94.75 183 THR A CA 1
ATOM 1435 C C . THR A 1 183 ? -7.010 1.304 -17.659 1.00 94.75 183 THR A C 1
ATOM 1437 O O . THR A 1 183 ? -6.335 0.521 -16.992 1.00 94.75 183 THR A O 1
ATOM 1440 N N . MET A 1 184 ? -6.458 2.258 -18.410 1.00 94.19 184 MET A N 1
ATOM 1441 C CA . MET A 1 184 ? -5.013 2.439 -18.544 1.00 94.19 184 MET A CA 1
ATOM 1442 C C . MET A 1 184 ? -4.356 2.799 -17.222 1.00 94.19 184 MET A C 1
ATOM 1444 O O . MET A 1 184 ? -3.319 2.226 -16.895 1.00 94.19 184 MET A O 1
ATOM 1448 N N . VAL A 1 185 ? -4.984 3.657 -16.419 1.00 86.19 185 VAL A N 1
ATOM 1449 C CA . VAL A 1 185 ? -4.486 3.962 -15.074 1.00 86.19 185 VAL A CA 1
ATOM 1450 C C . VAL A 1 185 ? -4.518 2.715 -14.184 1.00 86.19 185 VAL A C 1
ATOM 1452 O O . VAL A 1 185 ? -3.542 2.413 -13.503 1.00 86.19 185 VAL A O 1
ATOM 1455 N N . SER A 1 186 ? -5.588 1.918 -14.251 1.00 84.44 186 SER A N 1
ATOM 1456 C CA . SER A 1 186 ? -5.713 0.683 -13.454 1.00 84.44 186 SER A CA 1
ATOM 1457 C C . SER A 1 186 ? -4.696 -0.399 -13.833 1.00 84.44 186 SER A C 1
ATOM 1459 O O . SER A 1 186 ? -4.356 -1.242 -13.004 1.00 84.44 186 SER A O 1
ATOM 1461 N N . LEU A 1 187 ? -4.216 -0.381 -15.077 1.00 85.56 187 LEU A N 1
ATOM 1462 C CA . LEU A 1 187 ? -3.164 -1.267 -15.577 1.00 85.56 187 LEU A CA 1
ATOM 1463 C C . LEU A 1 187 ? -1.751 -0.681 -15.417 1.00 85.56 187 LEU A C 1
ATOM 1465 O O . LEU A 1 187 ? -0.789 -1.335 -15.813 1.00 85.56 187 LEU A O 1
ATOM 1469 N N . CYS A 1 188 ? -1.613 0.523 -14.851 1.00 85.44 188 CYS A N 1
ATOM 1470 C CA . CYS A 1 188 ? -0.355 1.274 -14.773 1.00 85.44 188 CYS A CA 1
ATOM 1471 C C . CYS A 1 188 ? 0.271 1.576 -16.153 1.00 85.44 188 CYS A C 1
ATOM 1473 O O . CYS A 1 188 ? 1.491 1.578 -16.306 1.00 85.44 188 CYS A O 1
ATOM 1475 N N . LEU A 1 189 ? -0.561 1.828 -17.167 1.00 92.81 189 LEU A N 1
ATOM 1476 C CA . LEU A 1 189 ? -0.175 2.122 -18.555 1.00 92.81 189 LEU A CA 1
ATOM 1477 C C . LEU A 1 189 ? -0.596 3.536 -18.996 1.00 92.81 189 LEU A C 1
ATOM 1479 O O . LEU A 1 189 ? -0.845 3.775 -20.178 1.00 92.81 189 LEU A O 1
ATOM 1483 N N . THR A 1 190 ? -0.672 4.492 -18.065 1.00 87.44 190 THR A N 1
ATOM 1484 C CA . THR A 1 190 ? -1.141 5.867 -18.325 1.00 87.44 190 THR A CA 1
ATOM 1485 C C . THR A 1 190 ? -0.374 6.552 -19.463 1.00 87.44 190 THR A C 1
ATOM 1487 O O . THR A 1 190 ? -0.981 7.218 -20.298 1.00 87.44 190 THR A O 1
ATOM 1490 N N . SER A 1 191 ? 0.937 6.307 -19.584 1.00 86.56 191 SER A N 1
ATOM 1491 C CA . SER A 1 191 ? 1.791 6.854 -20.655 1.00 86.56 191 SER A CA 1
ATOM 1492 C C . SER A 1 191 ? 1.420 6.387 -22.070 1.00 86.56 191 SER A C 1
ATOM 1494 O O . SER A 1 191 ? 1.869 6.973 -23.055 1.00 86.56 191 SER A O 1
ATOM 1496 N N . HIS A 1 192 ? 0.611 5.333 -22.199 1.00 93.56 192 HIS A N 1
ATOM 1497 C CA . HIS A 1 192 ? 0.158 4.782 -23.476 1.00 93.56 192 HIS A CA 1
ATOM 1498 C C . HIS A 1 192 ? -1.323 5.057 -23.763 1.00 93.56 192 HIS A C 1
ATOM 1500 O O . HIS A 1 192 ? -1.814 4.650 -24.819 1.00 93.56 192 HIS A O 1
ATOM 1506 N N . CYS A 1 193 ? -2.016 5.766 -22.864 1.00 94.62 193 CYS A N 1
ATOM 1507 C CA . CYS A 1 193 ? -3.446 6.039 -22.958 1.00 94.62 193 CYS A CA 1
ATOM 1508 C C . CYS A 1 193 ? -3.819 6.723 -24.277 1.00 94.62 193 CYS A C 1
ATOM 1510 O O . CYS A 1 193 ? -4.611 6.174 -25.039 1.00 94.62 193 CYS A O 1
ATOM 1512 N N . ASP A 1 194 ? -3.191 7.853 -24.603 1.00 94.25 194 ASP A N 1
ATOM 1513 C CA . ASP A 1 194 ? -3.542 8.629 -25.801 1.00 94.25 194 ASP A CA 1
ATOM 1514 C C . ASP A 1 194 ? -3.260 7.862 -27.097 1.00 94.25 194 ASP A C 1
ATOM 1516 O O . ASP A 1 194 ? -4.011 7.953 -28.067 1.00 94.25 194 ASP A O 1
ATOM 1520 N N . ARG A 1 195 ? -2.197 7.047 -27.112 1.00 94.75 195 ARG A N 1
ATOM 1521 C CA . ARG A 1 195 ? -1.857 6.210 -28.269 1.00 94.75 195 ARG A CA 1
ATOM 1522 C C . ARG A 1 195 ? -2.903 5.123 -28.490 1.00 94.75 195 ARG A C 1
ATOM 1524 O O . ARG A 1 195 ? -3.279 4.874 -29.632 1.00 94.75 195 ARG A O 1
ATOM 1531 N N . PHE A 1 196 ? -3.351 4.468 -27.423 1.00 97.12 196 PHE A N 1
ATOM 1532 C CA . PHE A 1 196 ? -4.378 3.436 -27.522 1.00 97.12 196 PHE A CA 1
ATOM 1533 C C . PHE A 1 196 ? -5.756 4.031 -27.834 1.00 97.12 196 PHE A C 1
ATOM 1535 O O . PHE A 1 196 ? -6.465 3.488 -28.676 1.00 97.12 196 PHE A O 1
ATOM 1542 N N . LEU A 1 197 ? -6.090 5.181 -27.244 1.00 96.81 197 LEU A N 1
ATOM 1543 C CA . LEU A 1 197 ? -7.306 5.926 -27.554 1.00 96.81 197 LEU A CA 1
ATOM 1544 C C . LEU A 1 197 ? -7.361 6.305 -29.036 1.00 96.81 197 LEU A C 1
ATOM 1546 O O . LEU A 1 197 ? -8.347 6.028 -29.715 1.00 96.81 197 LEU A O 1
ATOM 1550 N N . LYS A 1 198 ? -6.265 6.867 -29.557 1.00 95.81 198 LYS A N 1
ATOM 1551 C CA . LYS A 1 198 ? -6.142 7.205 -30.972 1.00 95.81 198 LYS A CA 1
ATOM 1552 C C . LYS A 1 198 ? -6.321 5.975 -31.860 1.00 95.81 198 LYS A C 1
ATOM 1554 O O . LYS A 1 198 ? -7.071 6.042 -32.821 1.00 95.81 198 LYS A O 1
ATOM 1559 N N . LEU A 1 199 ? -5.709 4.840 -31.510 1.00 96.19 199 LEU A N 1
ATOM 1560 C CA . LEU A 1 199 ? -5.897 3.587 -32.249 1.00 96.19 199 LEU A CA 1
ATOM 1561 C C . LEU A 1 199 ? -7.357 3.115 -32.243 1.00 96.19 199 LEU A C 1
ATOM 1563 O O . LEU A 1 199 ? -7.837 2.652 -33.275 1.00 96.19 199 LEU A O 1
ATOM 1567 N N . MET A 1 200 ? -8.071 3.232 -31.120 1.00 96.44 200 MET A N 1
ATOM 1568 C CA . MET A 1 200 ? -9.491 2.873 -31.042 1.00 96.44 200 MET A CA 1
ATOM 1569 C C . MET A 1 200 ? -10.365 3.780 -31.916 1.00 96.44 200 MET A C 1
ATOM 1571 O O . MET A 1 200 ? -11.186 3.269 -32.679 1.00 96.44 200 MET A O 1
ATOM 1575 N N . ILE A 1 201 ? -10.150 5.097 -31.854 1.00 95.25 201 ILE A N 1
ATOM 1576 C CA . ILE A 1 201 ? -10.893 6.084 -32.651 1.00 95.25 201 ILE A CA 1
ATOM 1577 C C . ILE A 1 201 ? -10.587 5.913 -34.146 1.00 95.25 201 ILE A C 1
ATOM 1579 O O . ILE A 1 201 ? -11.515 5.810 -34.946 1.00 95.25 201 ILE A O 1
ATOM 1583 N N . ASP A 1 202 ? -9.310 5.781 -34.520 1.00 95.69 202 ASP A N 1
ATOM 1584 C CA . ASP A 1 202 ? -8.870 5.560 -35.907 1.00 95.69 202 ASP A CA 1
ATOM 1585 C C . ASP A 1 202 ? -9.424 4.236 -36.477 1.00 95.69 202 ASP A C 1
ATOM 1587 O O . ASP A 1 202 ? -9.661 4.117 -37.680 1.00 95.69 202 ASP A O 1
ATOM 1591 N N . SER A 1 203 ? -9.687 3.249 -35.612 1.00 95.75 203 SER A N 1
ATOM 1592 C CA . SER A 1 203 ? -10.315 1.967 -35.968 1.00 95.75 203 SER A CA 1
ATOM 1593 C C . SER A 1 203 ? -11.849 2.025 -36.046 1.00 95.75 203 SER A C 1
ATOM 1595 O O . SER A 1 203 ? -12.488 1.005 -36.314 1.00 95.75 203 SER A O 1
ATOM 1597 N N . GLY A 1 204 ? -12.459 3.190 -35.802 1.00 94.88 204 GLY A N 1
ATOM 1598 C CA . GLY A 1 204 ? -13.911 3.388 -35.815 1.00 94.88 204 GLY A CA 1
ATOM 1599 C C . GLY A 1 204 ? -14.634 2.882 -34.563 1.00 94.88 204 GLY A C 1
ATOM 1600 O O . GLY A 1 204 ? -15.845 2.669 -34.599 1.00 94.88 204 GLY A O 1
ATOM 1601 N N . VAL A 1 205 ? -13.920 2.663 -33.454 1.00 96.44 205 VAL A N 1
ATOM 1602 C CA . VAL A 1 205 ? -14.522 2.315 -32.159 1.00 96.44 205 VAL A CA 1
ATOM 1603 C C . VAL A 1 205 ? -14.853 3.609 -31.417 1.00 96.44 205 VAL A C 1
ATOM 1605 O O . VAL A 1 205 ? -14.117 4.034 -30.532 1.00 96.44 205 VAL A O 1
ATOM 1608 N N . THR A 1 206 ? -15.946 4.256 -31.828 1.00 95.00 206 THR A N 1
ATOM 1609 C CA . THR A 1 206 ? -16.397 5.566 -31.315 1.00 95.00 206 THR A CA 1
ATOM 1610 C C . THR A 1 206 ? -17.600 5.490 -30.374 1.00 95.00 206 THR A C 1
ATOM 1612 O O . THR A 1 206 ? -17.940 6.485 -29.751 1.00 95.00 206 THR A O 1
ATOM 1615 N N . SER A 1 207 ? -18.229 4.319 -30.219 1.00 95.44 207 SER A N 1
ATOM 1616 C CA . SER A 1 207 ? -19.335 4.095 -29.273 1.00 95.44 207 SER A CA 1
ATOM 1617 C C . SER A 1 207 ? -19.116 2.842 -28.419 1.00 95.44 207 SER A C 1
ATOM 1619 O O . SER A 1 207 ? -18.548 1.845 -28.884 1.00 95.44 207 SER A O 1
ATOM 1621 N N . THR A 1 208 ? -19.581 2.873 -27.167 1.00 94.00 208 THR A N 1
ATOM 1622 C CA . THR A 1 208 ? -19.521 1.736 -26.233 1.00 94.00 208 THR A CA 1
ATOM 1623 C C . THR A 1 208 ? -20.271 0.507 -26.759 1.00 94.00 208 THR A C 1
ATOM 1625 O O . THR A 1 208 ? -19.856 -0.619 -26.490 1.00 94.00 208 THR A O 1
ATOM 1628 N N . ASP A 1 209 ? -21.282 0.690 -27.615 1.00 94.62 209 ASP A N 1
ATOM 1629 C CA . ASP A 1 209 ? -21.970 -0.408 -28.310 1.00 94.62 209 ASP A CA 1
ATOM 1630 C C . ASP A 1 209 ? -21.049 -1.150 -29.290 1.00 94.62 209 ASP A C 1
ATOM 1632 O O . ASP A 1 209 ? -21.132 -2.370 -29.457 1.00 94.62 209 ASP A O 1
ATOM 1636 N N . ILE A 1 210 ? -20.156 -0.413 -29.958 1.00 94.62 210 ILE A N 1
ATOM 1637 C CA . ILE A 1 210 ? -19.161 -0.987 -30.870 1.00 94.62 210 ILE A CA 1
ATOM 1638 C C . ILE A 1 210 ? -18.111 -1.742 -30.057 1.00 94.62 210 ILE A C 1
ATOM 1640 O O . ILE A 1 210 ? -17.728 -2.851 -30.434 1.00 94.62 210 ILE A O 1
ATOM 1644 N N . LEU A 1 211 ? -17.698 -1.171 -28.922 1.00 96.00 211 LEU A N 1
ATOM 1645 C CA . LEU A 1 211 ? -16.770 -1.799 -27.988 1.00 96.00 211 LEU A CA 1
ATOM 1646 C C . LEU A 1 211 ? -17.319 -3.125 -27.432 1.00 96.00 211 LEU A C 1
ATOM 1648 O O . LEU A 1 211 ? -16.582 -4.104 -27.385 1.00 96.00 211 LEU A O 1
ATOM 1652 N N . GLU A 1 212 ? -18.607 -3.208 -27.075 1.00 96.00 212 GLU A N 1
ATOM 1653 C CA . GLU A 1 212 ? -19.233 -4.460 -26.607 1.00 96.00 212 GLU A CA 1
ATOM 1654 C C . GLU A 1 212 ? -19.260 -5.562 -27.680 1.00 96.00 212 GLU A C 1
ATOM 1656 O O . GLU A 1 212 ? -19.215 -6.751 -27.354 1.00 96.00 212 GLU A O 1
ATOM 1661 N N . ARG A 1 213 ? -19.322 -5.176 -28.960 1.00 94.44 213 ARG A N 1
ATOM 1662 C CA . ARG A 1 213 ? -19.369 -6.091 -30.113 1.00 94.44 213 ARG A CA 1
ATOM 1663 C C . ARG A 1 213 ? -17.989 -6.431 -30.680 1.00 94.44 213 ARG A C 1
ATOM 1665 O O . ARG A 1 213 ? -17.913 -7.197 -31.647 1.00 94.44 213 ARG A O 1
ATOM 1672 N N . LEU A 1 214 ? -16.910 -5.865 -30.135 1.00 96.44 214 LEU A N 1
ATOM 1673 C CA . LEU A 1 214 ? -15.554 -6.206 -30.552 1.00 96.44 214 LEU A CA 1
ATOM 1674 C C . LEU A 1 214 ? -15.236 -7.642 -30.110 1.00 96.44 214 LEU A C 1
ATOM 1676 O O . LEU A 1 214 ? -15.211 -7.961 -28.924 1.00 96.44 214 LEU A O 1
ATOM 1680 N N . THR A 1 215 ? -15.002 -8.521 -31.080 1.00 96.75 215 THR A N 1
ATOM 1681 C CA . THR A 1 215 ? -14.483 -9.873 -30.847 1.00 96.75 215 THR A CA 1
ATOM 1682 C C . THR A 1 215 ? -12.965 -9.883 -30.990 1.00 96.75 215 THR A C 1
ATOM 1684 O O . THR A 1 215 ? -12.396 -8.995 -31.625 1.00 96.75 215 THR A O 1
ATOM 1687 N N . GLN A 1 216 ? -12.313 -10.917 -30.452 1.00 96.56 216 GLN A N 1
ATOM 1688 C CA . GLN A 1 216 ? -10.862 -11.080 -30.552 1.00 96.56 216 GLN A CA 1
ATOM 1689 C C . GLN A 1 216 ? -10.370 -11.024 -32.003 1.00 96.56 216 GLN A C 1
ATOM 1691 O O . GLN A 1 216 ? -9.451 -10.266 -32.303 1.00 96.56 216 GLN A O 1
ATOM 1696 N N . ASP A 1 217 ? -11.030 -11.753 -32.905 1.00 95.69 217 ASP A N 1
ATOM 1697 C CA . ASP A 1 217 ? -10.682 -11.773 -34.331 1.00 95.69 217 ASP A CA 1
ATOM 1698 C C . ASP A 1 217 ? -10.795 -10.377 -34.954 1.00 95.69 217 ASP A C 1
ATOM 1700 O O . ASP A 1 217 ? -9.910 -9.927 -35.676 1.00 95.69 217 ASP A O 1
ATOM 1704 N N . ARG A 1 218 ? -11.843 -9.631 -34.589 1.00 90.88 218 ARG A N 1
ATOM 1705 C CA . ARG A 1 218 ? -12.074 -8.277 -35.096 1.00 90.88 218 ARG A CA 1
ATOM 1706 C C . ARG A 1 218 ? -11.069 -7.271 -34.543 1.00 90.88 218 ARG A C 1
ATOM 1708 O O . ARG A 1 218 ? -10.688 -6.342 -35.245 1.00 90.88 218 ARG A O 1
ATOM 1715 N N . SER A 1 219 ? -10.626 -7.437 -33.299 1.00 95.25 219 SER A N 1
ATOM 1716 C CA . SER A 1 219 ? -9.527 -6.639 -32.750 1.00 95.25 219 SER A CA 1
ATOM 1717 C C . SER A 1 219 ? -8.211 -6.935 -33.456 1.00 95.25 219 SER A C 1
ATOM 1719 O O . SER A 1 219 ? -7.469 -5.998 -33.733 1.00 95.25 219 SER A O 1
ATOM 1721 N N . CYS A 1 220 ? -7.948 -8.196 -33.810 1.00 95.06 220 CYS A N 1
ATOM 1722 C CA . CYS A 1 220 ? -6.798 -8.553 -34.636 1.00 95.06 220 CYS A CA 1
ATOM 1723 C C . CYS A 1 220 ? -6.867 -7.894 -36.022 1.00 95.06 220 CYS A C 1
ATOM 1725 O O . CYS A 1 220 ? -5.877 -7.297 -36.439 1.00 95.06 220 CYS A O 1
ATOM 1727 N N . ASP A 1 221 ? -8.027 -7.908 -36.684 1.00 95.81 221 ASP A N 1
ATOM 1728 C CA . ASP A 1 221 ? -8.221 -7.251 -37.988 1.00 95.81 221 ASP A CA 1
ATOM 1729 C C . ASP A 1 221 ? -8.010 -5.726 -37.925 1.00 95.81 221 ASP A C 1
ATOM 1731 O O . ASP A 1 221 ? -7.494 -5.120 -38.864 1.00 95.81 221 ASP A O 1
ATOM 1735 N N . LEU A 1 222 ? -8.381 -5.101 -36.802 1.00 94.75 222 LEU A N 1
ATOM 1736 C CA . LEU A 1 222 ? -8.203 -3.667 -36.544 1.00 94.75 222 LEU A CA 1
ATOM 1737 C C . LEU A 1 222 ? -6.818 -3.314 -35.967 1.00 94.75 222 LEU A C 1
ATOM 1739 O O . LEU A 1 222 ? -6.556 -2.151 -35.674 1.00 94.75 222 LEU A O 1
ATOM 1743 N N . ASN A 1 223 ? -5.915 -4.289 -35.802 1.00 95.50 223 ASN A N 1
ATOM 1744 C CA . ASN A 1 223 ? -4.614 -4.128 -35.135 1.00 95.50 223 ASN A CA 1
ATOM 1745 C C . ASN A 1 223 ? -4.705 -3.564 -33.701 1.00 95.50 223 ASN A C 1
ATOM 1747 O O . ASN A 1 223 ? -3.787 -2.892 -33.221 1.00 95.50 223 ASN A O 1
ATOM 1751 N N . LEU A 1 224 ? -5.799 -3.849 -32.994 1.00 96.31 224 LEU A N 1
ATOM 1752 C CA . LEU A 1 224 ? -5.996 -3.469 -31.600 1.00 96.31 224 LEU A CA 1
ATOM 1753 C C . LEU A 1 224 ? -5.497 -4.590 -30.669 1.00 96.31 224 LEU A C 1
ATOM 1755 O O . LEU A 1 224 ? -5.884 -5.749 -30.838 1.00 96.31 224 LEU A O 1
ATOM 1759 N N . PRO A 1 225 ? -4.669 -4.285 -29.652 1.00 96.44 225 PRO A N 1
ATOM 1760 C CA . PRO A 1 225 ? -4.222 -5.282 -28.683 1.00 96.44 225 PRO A CA 1
ATOM 1761 C C . PRO A 1 225 ? -5.407 -5.810 -27.861 1.00 96.44 225 PRO A C 1
ATOM 1763 O O . PRO A 1 225 ? -5.933 -5.114 -26.991 1.00 96.44 225 PRO A O 1
ATOM 1766 N N . TRP A 1 226 ? -5.808 -7.060 -28.125 1.00 97.12 226 TRP A N 1
ATOM 1767 C CA . TRP A 1 226 ? -7.005 -7.678 -27.536 1.00 97.12 226 TRP A CA 1
ATOM 1768 C C . TRP A 1 226 ? -7.020 -7.647 -26.007 1.00 97.12 226 TRP A C 1
ATOM 1770 O O . TRP A 1 226 ? -8.060 -7.390 -25.421 1.00 97.12 226 TRP A O 1
ATOM 1780 N N . SER A 1 227 ? -5.875 -7.836 -25.350 1.00 95.44 227 SER A N 1
ATOM 1781 C CA . SER A 1 227 ? -5.787 -7.790 -23.884 1.00 95.44 227 SER A CA 1
ATOM 1782 C C . SER A 1 227 ? -6.217 -6.441 -23.296 1.00 95.44 227 SER A C 1
ATOM 1784 O O . SER A 1 227 ? -6.823 -6.404 -22.226 1.00 95.44 227 SER A O 1
ATOM 1786 N N . LEU A 1 228 ? -5.933 -5.336 -23.993 1.00 96.12 228 LEU A N 1
ATOM 1787 C CA . LEU A 1 228 ? -6.344 -3.996 -23.575 1.00 96.12 228 LEU A CA 1
ATOM 1788 C C . LEU A 1 228 ? -7.818 -3.754 -23.891 1.00 96.12 228 LEU A C 1
ATOM 1790 O O . LEU A 1 228 ? -8.545 -3.279 -23.026 1.00 96.12 228 LEU A O 1
ATOM 1794 N N . VAL A 1 229 ? -8.278 -4.152 -25.080 1.00 97.38 229 VAL A N 1
ATOM 1795 C CA . VAL A 1 229 ? -9.703 -4.086 -25.447 1.00 97.38 229 VAL A CA 1
ATOM 1796 C C . VAL A 1 229 ? -10.553 -4.879 -24.449 1.00 97.38 229 VAL A C 1
ATOM 1798 O O . VAL A 1 229 ? -11.534 -4.359 -23.928 1.00 97.38 229 VAL A O 1
ATOM 1801 N N . GLU A 1 230 ? -10.142 -6.102 -24.109 1.00 96.94 230 GLU A N 1
ATOM 1802 C CA . GLU A 1 230 ? -10.822 -6.964 -23.142 1.00 96.94 230 GLU A CA 1
ATOM 1803 C C . GLU A 1 230 ? -10.867 -6.323 -21.746 1.00 96.94 230 GLU A C 1
ATOM 1805 O O . GLU A 1 230 ? -11.889 -6.405 -21.062 1.00 96.94 230 GLU A O 1
ATOM 1810 N N . ALA A 1 231 ? -9.789 -5.661 -21.315 1.00 95.50 231 ALA A N 1
ATOM 1811 C CA . ALA A 1 231 ? -9.757 -4.947 -20.041 1.00 95.50 231 ALA A CA 1
ATOM 1812 C C . ALA A 1 231 ? -10.744 -3.767 -20.018 1.00 95.50 231 ALA A C 1
ATOM 1814 O O . ALA A 1 231 ? -11.495 -3.630 -19.050 1.00 95.50 231 ALA A O 1
ATOM 1815 N N . VAL A 1 232 ? -10.803 -2.973 -21.095 1.00 96.69 232 VAL A N 1
ATOM 1816 C CA . VAL A 1 232 ? -11.762 -1.860 -21.220 1.00 96.69 232 VAL A CA 1
ATOM 1817 C C . VAL A 1 232 ? -13.197 -2.396 -21.281 1.00 96.69 232 VAL A C 1
ATOM 1819 O O . VAL A 1 232 ? -14.072 -1.881 -20.592 1.00 96.69 232 VAL A O 1
ATOM 1822 N N . MET A 1 233 ? -13.445 -3.492 -22.010 1.00 96.56 233 MET A N 1
ATOM 1823 C CA . MET A 1 233 ? -14.755 -4.158 -22.052 1.00 96.56 233 MET A CA 1
ATOM 1824 C C . MET A 1 233 ? -15.189 -4.687 -20.680 1.00 96.56 233 MET A C 1
ATOM 1826 O O . MET A 1 233 ? -16.358 -4.570 -20.315 1.00 96.56 233 MET A O 1
ATOM 1830 N N . LYS A 1 234 ? -14.275 -5.287 -19.905 1.00 94.88 234 LYS A N 1
ATOM 1831 C CA . LYS A 1 234 ? -14.564 -5.751 -18.537 1.00 94.88 234 LYS A CA 1
ATOM 1832 C C . LYS A 1 234 ? -14.917 -4.584 -17.623 1.00 94.88 234 LYS A C 1
ATOM 1834 O O . LYS A 1 234 ? -15.868 -4.700 -16.853 1.00 94.88 234 LYS A O 1
ATOM 1839 N N . ARG A 1 235 ? -14.188 -3.471 -17.734 1.00 93.50 235 ARG A N 1
ATOM 1840 C CA . ARG A 1 235 ? -14.476 -2.253 -16.974 1.00 93.50 235 ARG A CA 1
ATOM 1841 C C . ARG A 1 235 ? -15.839 -1.675 -17.339 1.00 93.50 235 ARG A C 1
ATOM 1843 O O . ARG A 1 235 ? -16.636 -1.438 -16.442 1.00 93.50 235 ARG A O 1
ATOM 1850 N N . TRP A 1 236 ? -16.143 -1.571 -18.630 1.00 94.94 236 TRP A N 1
ATOM 1851 C CA . TRP A 1 236 ? -17.446 -1.116 -19.108 1.00 94.94 236 TRP A CA 1
ATOM 1852 C C . TRP A 1 236 ? -18.598 -1.985 -18.588 1.00 94.94 236 TRP A C 1
ATOM 1854 O O . TRP A 1 236 ? -19.594 -1.462 -18.101 1.00 94.94 236 TRP A O 1
ATOM 1864 N N . LYS A 1 237 ? -18.451 -3.317 -18.590 1.00 91.94 237 LYS A N 1
ATOM 1865 C CA . LYS A 1 237 ? -19.454 -4.220 -17.996 1.00 91.94 237 LYS A CA 1
ATOM 1866 C C . LYS A 1 237 ? -19.648 -3.978 -16.496 1.00 91.94 237 LYS A C 1
ATOM 1868 O O . LYS A 1 237 ? -20.778 -4.028 -16.021 1.00 91.94 237 LYS A O 1
ATOM 1873 N N . ALA A 1 238 ? -18.569 -3.724 -15.756 1.00 86.88 238 ALA A N 1
ATOM 1874 C CA . ALA A 1 238 ? -18.648 -3.398 -14.333 1.00 86.88 238 ALA A CA 1
ATOM 1875 C C . ALA A 1 238 ? -19.343 -2.049 -14.087 1.00 86.88 238 ALA A C 1
ATOM 1877 O O . ALA A 1 238 ? -20.186 -1.952 -13.201 1.00 86.88 238 ALA A O 1
ATOM 1878 N N . GLU A 1 239 ? -19.047 -1.033 -14.898 1.00 88.75 239 GLU A N 1
ATOM 1879 C CA . GLU A 1 239 ? -19.695 0.281 -14.825 1.00 88.75 239 GLU A CA 1
ATOM 1880 C C . GLU A 1 239 ? -21.185 0.203 -15.192 1.00 88.75 239 GLU A C 1
ATOM 1882 O O . GLU A 1 239 ? -22.031 0.748 -14.488 1.00 88.75 239 GLU A O 1
ATOM 1887 N N . LYS A 1 240 ? -21.541 -0.577 -16.219 1.00 88.31 240 LYS A N 1
ATOM 1888 C CA . LYS A 1 240 ? -22.934 -0.848 -16.607 1.00 88.31 240 LYS A CA 1
ATOM 1889 C C . LYS A 1 240 ? -23.734 -1.526 -15.490 1.00 88.31 240 LYS A C 1
ATOM 1891 O O . LYS A 1 240 ? -24.904 -1.193 -15.292 1.00 88.31 240 LYS A O 1
ATOM 1896 N N . MET A 1 241 ? -23.100 -2.440 -14.744 1.00 77.06 241 MET A N 1
ATOM 1897 C CA . MET A 1 241 ? -23.682 -3.041 -13.537 1.00 77.06 241 MET A CA 1
ATOM 1898 C C . MET A 1 241 ? -23.899 -1.993 -12.434 1.00 77.06 241 MET A C 1
ATOM 1900 O O . MET A 1 241 ? -24.971 -1.963 -11.837 1.00 77.06 241 MET A O 1
ATOM 1904 N N . GLN A 1 242 ? -22.939 -1.089 -12.207 1.00 74.75 242 GLN A N 1
ATOM 1905 C CA . GLN A 1 242 ? -23.057 -0.019 -11.202 1.00 74.75 242 GLN A CA 1
ATOM 1906 C C . GLN A 1 242 ? -24.125 1.026 -11.555 1.00 74.75 242 GLN A C 1
ATOM 1908 O O . GLN A 1 242 ? -24.822 1.518 -10.671 1.00 74.75 242 GLN A O 1
ATOM 1913 N N . LEU A 1 243 ? -24.292 1.342 -12.841 1.00 78.38 243 LEU A N 1
ATOM 1914 C CA . LEU A 1 243 ? -25.299 2.289 -13.329 1.00 78.38 243 LEU A CA 1
ATOM 1915 C C . LEU A 1 243 ? -26.723 1.704 -13.356 1.00 78.38 243 LEU A C 1
ATOM 1917 O O . LEU A 1 243 ? -27.664 2.410 -13.720 1.00 78.38 243 LEU A O 1
ATOM 1921 N N . GLY A 1 244 ? -26.905 0.421 -13.015 1.00 74.25 244 GLY A N 1
ATOM 1922 C CA . GLY A 1 244 ? -28.206 -0.255 -13.079 1.00 74.25 244 GLY A CA 1
ATOM 1923 C C . GLY A 1 244 ? -28.781 -0.350 -14.499 1.00 74.25 244 GLY A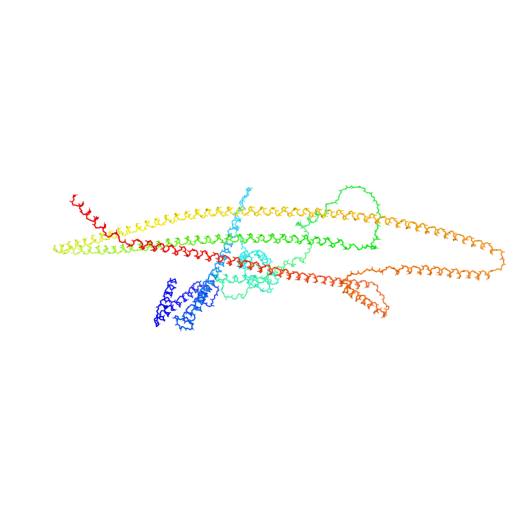 C 1
ATOM 1924 O O . GLY A 1 244 ? -29.976 -0.580 -14.667 1.00 74.25 244 GLY A O 1
ATOM 1925 N N . GLN A 1 245 ? -27.947 -0.153 -15.527 1.00 70.56 245 GLN A N 1
ATOM 1926 C CA . GLN A 1 245 ? -28.341 -0.210 -16.939 1.00 70.56 245 GLN A CA 1
ATOM 1927 C C . GLN A 1 245 ? -28.286 -1.631 -17.511 1.00 70.56 245 GLN A C 1
ATOM 1929 O O . GLN A 1 245 ? -28.747 -1.867 -18.632 1.00 70.56 245 GLN A O 1
ATOM 1934 N N . ASP A 1 246 ? -27.745 -2.594 -16.762 1.00 61.00 246 ASP A N 1
ATOM 1935 C CA . ASP A 1 246 ? -27.701 -3.991 -17.180 1.00 61.00 246 ASP A CA 1
ATOM 1936 C C . ASP A 1 246 ? -29.052 -4.690 -16.945 1.00 61.00 246 ASP A C 1
ATOM 1938 O O . ASP A 1 246 ? -29.241 -5.480 -16.024 1.00 61.00 246 ASP A O 1
ATOM 1942 N N . ASN A 1 247 ? -30.025 -4.393 -17.808 1.00 48.47 247 ASN A N 1
ATOM 1943 C CA . ASN A 1 247 ? -31.338 -5.043 -17.821 1.00 48.47 247 ASN A CA 1
ATOM 1944 C C . ASN A 1 247 ? -31.301 -6.458 -18.436 1.00 48.47 247 ASN A C 1
ATOM 1946 O O . ASN A 1 247 ? -32.241 -6.823 -19.128 1.00 48.47 247 ASN A O 1
ATOM 1950 N N . GLY A 1 248 ? -30.234 -7.248 -18.246 1.00 44.56 248 GLY A N 1
ATOM 1951 C CA . GLY A 1 248 ? -30.196 -8.710 -18.455 1.00 44.56 248 GLY A CA 1
ATOM 1952 C C . GLY A 1 248 ? -30.789 -9.283 -19.758 1.00 44.56 248 GLY A C 1
ATOM 1953 O O . GLY A 1 248 ? -31.122 -10.468 -19.809 1.00 44.56 248 GLY A O 1
ATOM 1954 N N . GLY A 1 249 ? -30.963 -8.469 -20.799 1.00 40.41 249 GLY A N 1
ATOM 1955 C CA . GLY A 1 249 ? -31.744 -8.788 -21.986 1.00 40.41 249 GLY A CA 1
ATOM 1956 C C . GLY A 1 249 ? -30.848 -8.840 -23.208 1.00 40.41 249 GLY A C 1
ATOM 1957 O O . GLY A 1 249 ? -30.267 -7.833 -23.603 1.00 40.41 249 GLY A O 1
ATOM 1958 N N . LEU A 1 250 ? -30.745 -10.023 -23.812 1.00 41.06 250 LEU A N 1
ATOM 1959 C CA . LEU A 1 250 ? -30.081 -10.235 -25.093 1.00 41.06 250 LEU A CA 1
ATOM 1960 C C . LEU A 1 250 ? -30.741 -9.326 -26.151 1.00 41.06 250 LEU A C 1
ATOM 1962 O O . LEU A 1 250 ? -31.877 -9.565 -26.560 1.00 41.06 250 LEU A O 1
ATOM 1966 N N . VAL A 1 251 ? -30.054 -8.266 -26.583 1.00 44.16 251 VAL A N 1
ATOM 1967 C CA . VAL A 1 251 ? -30.516 -7.387 -27.670 1.00 44.16 251 VAL A CA 1
ATOM 1968 C C . VAL A 1 251 ? -30.264 -8.090 -29.011 1.00 44.16 251 VAL A C 1
ATOM 1970 O O . VAL A 1 251 ? -29.327 -7.779 -29.742 1.00 44.16 251 VAL A O 1
ATOM 1973 N N . GLU A 1 252 ? -31.098 -9.077 -29.335 1.00 43.22 252 GLU A N 1
ATOM 1974 C CA . GLU A 1 252 ? -31.190 -9.686 -30.666 1.00 43.22 252 GLU A CA 1
ATOM 1975 C C . GLU A 1 252 ? -32.271 -8.953 -31.472 1.00 43.22 252 GLU A C 1
ATOM 1977 O O . GLU A 1 252 ? -33.459 -9.232 -31.340 1.00 43.22 252 GLU A O 1
ATOM 1982 N N . GLY A 1 253 ? -31.891 -7.984 -32.312 1.00 43.88 253 GLY A N 1
ATOM 1983 C CA . GLY A 1 253 ? -32.856 -7.427 -33.270 1.00 43.88 253 GLY A CA 1
ATOM 1984 C C . GLY A 1 253 ? -32.487 -6.128 -33.977 1.00 43.88 253 GLY A C 1
ATOM 1985 O O . GLY A 1 253 ? -33.059 -5.846 -35.029 1.00 43.88 253 GLY A O 1
ATOM 1986 N N . LEU A 1 254 ? -31.535 -5.338 -33.471 1.00 43.88 254 LEU A N 1
ATOM 1987 C CA . LEU A 1 254 ? -31.150 -4.098 -34.150 1.00 43.88 254 LEU A CA 1
ATOM 1988 C C . LEU A 1 254 ? -30.147 -4.371 -35.278 1.00 43.88 254 LEU A C 1
ATOM 1990 O O . LEU A 1 254 ? -29.054 -4.890 -35.044 1.00 43.88 254 LEU A O 1
ATOM 1994 N N . VAL A 1 255 ? -30.547 -3.991 -36.496 1.00 50.28 255 VAL A N 1
ATOM 1995 C CA . VAL A 1 255 ? -29.738 -3.971 -37.724 1.00 50.28 255 VAL A CA 1
ATOM 1996 C C . VAL A 1 255 ? -28.324 -3.489 -37.410 1.00 50.28 255 VAL A C 1
ATOM 1998 O O . VAL A 1 255 ? -28.156 -2.382 -36.913 1.00 50.28 255 VAL A O 1
ATOM 2001 N N . ASP A 1 256 ? -27.334 -4.338 -37.697 1.00 48.44 256 ASP A N 1
ATOM 2002 C CA . ASP A 1 256 ? -25.924 -4.137 -37.357 1.00 48.44 256 ASP A CA 1
ATOM 2003 C C . ASP A 1 256 ? -25.414 -2.761 -37.846 1.00 48.44 256 ASP A C 1
ATOM 2005 O O . ASP A 1 256 ? -25.171 -2.597 -39.050 1.00 48.44 256 ASP A O 1
ATOM 2009 N N . PRO A 1 257 ? -25.250 -1.764 -36.949 1.00 49.56 257 PRO A N 1
ATOM 2010 C CA . PRO A 1 257 ? -24.816 -0.409 -37.302 1.00 49.56 257 PRO A CA 1
ATOM 2011 C C . PRO A 1 257 ? -23.452 -0.428 -37.992 1.00 49.56 257 PRO A C 1
ATOM 2013 O O . PRO A 1 257 ? -23.165 0.381 -38.873 1.00 49.56 257 PRO A O 1
ATOM 2016 N N . PHE A 1 258 ? -22.644 -1.441 -37.676 1.00 45.72 258 PHE A N 1
ATOM 2017 C CA . PHE A 1 258 ? -21.350 -1.657 -38.294 1.00 45.72 258 PHE A CA 1
ATOM 2018 C C . PHE A 1 258 ? -21.470 -2.034 -39.772 1.00 45.72 258 PHE A C 1
ATOM 2020 O O . PHE A 1 258 ? -20.673 -1.585 -40.588 1.00 45.72 258 PHE A O 1
ATOM 2027 N N . LYS A 1 259 ? -22.493 -2.803 -40.165 1.00 60.84 259 LYS A N 1
ATOM 2028 C CA . LYS A 1 259 ? -22.740 -3.133 -41.578 1.00 60.84 259 LYS A CA 1
ATOM 2029 C C . LYS A 1 259 ? -23.148 -1.892 -42.377 1.00 60.84 259 LYS A C 1
ATOM 2031 O O . LYS A 1 259 ? -22.821 -1.799 -43.559 1.00 60.84 259 LYS A O 1
ATOM 2036 N N . LYS A 1 260 ? -23.819 -0.929 -41.736 1.00 63.88 260 LYS A N 1
ATOM 2037 C CA . LYS A 1 260 ? -24.154 0.374 -42.326 1.00 63.88 260 LYS A CA 1
ATOM 2038 C C . LYS A 1 260 ? -22.896 1.231 -42.514 1.00 63.88 260 LYS A C 1
ATOM 2040 O O . LYS A 1 260 ? -22.625 1.626 -43.644 1.00 63.88 260 LYS A O 1
ATOM 2045 N N . MET A 1 261 ? -22.075 1.385 -41.471 1.00 58.75 261 MET A N 1
ATOM 2046 C CA . MET A 1 261 ? -20.817 2.142 -41.551 1.00 58.75 261 MET A CA 1
ATOM 2047 C C . MET A 1 261 ? -19.799 1.528 -42.516 1.00 58.75 261 MET A C 1
ATOM 2049 O O . MET A 1 261 ? -19.131 2.248 -43.248 1.00 58.75 261 MET A O 1
ATOM 2053 N N . LEU A 1 262 ? -19.693 0.198 -42.582 1.00 65.56 262 LEU A N 1
ATOM 2054 C CA . LEU A 1 262 ? -18.758 -0.486 -43.482 1.00 65.56 262 LEU A CA 1
ATOM 2055 C C . LEU A 1 262 ? -19.205 -0.366 -44.947 1.00 65.56 262 LEU A C 1
ATOM 2057 O O . LEU A 1 262 ? -18.370 -0.220 -45.836 1.00 65.56 262 LEU A O 1
ATOM 2061 N N . ASN A 1 263 ? -20.516 -0.336 -45.203 1.00 66.38 263 ASN A N 1
ATOM 2062 C CA . ASN A 1 263 ? -21.053 -0.004 -46.522 1.00 66.38 263 ASN A CA 1
ATOM 2063 C C . ASN A 1 263 ? -20.842 1.477 -46.878 1.00 66.38 263 ASN A C 1
ATOM 2065 O O . ASN A 1 263 ? -20.559 1.768 -48.036 1.00 66.38 263 ASN A O 1
ATOM 2069 N N . GLU A 1 264 ? -20.907 2.398 -45.913 1.00 64.50 264 GLU A N 1
ATOM 2070 C CA . GLU A 1 264 ? -20.596 3.823 -46.109 1.00 64.50 264 GLU A CA 1
ATOM 2071 C C . GLU A 1 264 ? -19.101 4.082 -46.341 1.00 64.50 264 GLU A C 1
ATOM 2073 O O . GLU A 1 264 ? -18.741 4.817 -47.259 1.00 64.50 264 GLU A O 1
ATOM 2078 N N . ALA A 1 265 ? -18.210 3.430 -45.594 1.00 60.81 265 ALA A N 1
ATOM 2079 C CA . ALA A 1 265 ? -16.765 3.501 -45.802 1.00 60.81 265 ALA A CA 1
ATOM 2080 C C . ALA A 1 265 ? -16.369 2.883 -47.153 1.00 60.81 265 ALA A C 1
ATOM 2082 O O . ALA A 1 265 ? -15.591 3.468 -47.909 1.00 60.81 265 ALA A O 1
ATOM 2083 N N . LYS A 1 266 ? -16.981 1.750 -47.522 1.00 64.38 266 LYS A N 1
ATOM 2084 C CA . LYS A 1 266 ? -16.806 1.126 -48.840 1.00 64.38 266 LYS A CA 1
ATOM 2085 C C . LYS A 1 266 ? -17.407 1.975 -49.967 1.00 64.38 266 LYS A C 1
ATOM 2087 O O . LYS A 1 266 ? -16.851 1.992 -51.066 1.00 64.38 266 LYS A O 1
ATOM 2092 N N . ALA A 1 267 ? -18.482 2.725 -49.712 1.00 62.28 267 ALA A N 1
ATOM 2093 C CA . ALA A 1 267 ? -19.036 3.710 -50.645 1.00 62.28 267 ALA A CA 1
ATOM 2094 C C . ALA A 1 267 ? -18.091 4.910 -50.839 1.00 62.28 267 ALA A C 1
ATOM 2096 O O . ALA A 1 267 ? -17.856 5.309 -51.975 1.00 62.28 267 ALA A O 1
ATOM 2097 N N . ARG A 1 268 ? -17.462 5.417 -49.767 1.00 61.69 268 ARG A N 1
ATOM 2098 C CA . ARG A 1 268 ? -16.435 6.478 -49.843 1.00 61.69 268 ARG A CA 1
ATOM 2099 C C . ARG A 1 268 ? -15.179 6.027 -50.594 1.00 61.69 268 ARG A C 1
ATOM 2101 O O . ARG A 1 268 ? -14.567 6.814 -51.308 1.00 61.69 268 ARG A O 1
ATOM 2108 N N . GLN A 1 269 ? -14.809 4.752 -50.478 1.00 50.66 269 GLN A N 1
ATOM 2109 C CA . GLN A 1 269 ? -13.648 4.193 -51.175 1.00 50.66 269 GLN A CA 1
ATOM 2110 C C . GLN A 1 269 ? -13.938 3.874 -52.654 1.00 50.66 269 GLN A C 1
ATOM 2112 O O . GLN A 1 269 ? -13.051 3.982 -53.497 1.00 50.66 269 GLN A O 1
ATOM 2117 N N . SER A 1 270 ? -15.186 3.527 -52.991 1.00 51.69 270 SER A N 1
ATOM 2118 C CA . SER A 1 270 ? -15.612 3.270 -54.376 1.00 51.69 270 SER A CA 1
ATOM 2119 C C . SER A 1 270 ? -15.974 4.541 -55.153 1.00 51.69 270 SER A C 1
ATOM 2121 O O . SER A 1 270 ? -15.804 4.560 -56.372 1.00 51.69 270 SER A O 1
ATOM 2123 N N . SER A 1 271 ? -16.356 5.636 -54.481 1.00 47.41 271 SER A N 1
ATOM 2124 C CA . SER A 1 271 ? -16.562 6.945 -55.125 1.00 47.41 271 SER A CA 1
ATOM 2125 C C . SER A 1 271 ? -15.266 7.617 -55.600 1.00 47.41 271 SER A C 1
ATOM 2127 O O . SER A 1 271 ? -15.325 8.553 -56.388 1.00 47.41 271 SER A O 1
ATOM 2129 N N . LEU A 1 272 ? -14.097 7.132 -55.169 1.00 53.22 272 LEU A N 1
ATOM 2130 C CA . LEU A 1 272 ? -12.780 7.579 -55.646 1.00 53.22 272 LEU A CA 1
ATOM 2131 C C . LEU A 1 272 ? -12.300 6.832 -56.908 1.00 53.22 272 LEU A C 1
ATOM 2133 O O . LEU A 1 272 ? -11.269 7.189 -57.470 1.00 53.22 272 LEU A O 1
ATOM 2137 N N . GLY A 1 273 ? -13.035 5.809 -57.368 1.00 44.78 273 GLY A N 1
ATOM 2138 C CA . GLY A 1 273 ? -12.616 4.932 -58.470 1.00 44.78 273 GLY A CA 1
ATOM 2139 C C . GLY A 1 273 ? -13.415 5.039 -59.774 1.00 44.78 273 GLY A C 1
ATOM 2140 O O . GLY A 1 273 ? -13.064 4.355 -60.734 1.00 44.78 273 GLY A O 1
ATOM 2141 N N . ALA A 1 274 ? -14.478 5.848 -59.853 1.00 45.50 274 ALA A N 1
ATOM 2142 C CA . ALA A 1 274 ? -15.363 5.865 -61.024 1.00 45.50 274 ALA A CA 1
ATOM 2143 C C . ALA A 1 274 ? -15.823 7.282 -61.428 1.00 45.50 274 ALA A C 1
ATOM 2145 O O . ALA A 1 274 ? -16.734 7.844 -60.830 1.00 45.50 274 ALA A O 1
ATOM 2146 N N . GLY A 1 275 ? -15.225 7.806 -62.507 1.00 35.97 275 GLY A N 1
ATOM 2147 C CA . GLY A 1 275 ? -15.567 9.070 -63.186 1.00 35.97 275 GLY A CA 1
ATOM 2148 C C . GLY A 1 275 ? -14.516 10.154 -62.910 1.00 35.97 275 GLY A C 1
ATOM 2149 O O . GLY A 1 275 ? -14.317 10.535 -61.772 1.00 35.97 275 GLY A O 1
ATOM 2150 N N . GLY A 1 276 ? -13.723 10.660 -63.853 1.00 37.03 276 GLY A N 1
ATOM 2151 C CA . GLY A 1 276 ? -14.040 11.007 -65.234 1.00 37.03 276 GLY A CA 1
ATOM 2152 C C . GLY A 1 276 ? -14.159 12.533 -65.346 1.00 37.03 276 GLY A C 1
ATOM 2153 O O . GLY A 1 276 ? -15.204 13.067 -65.015 1.00 37.03 276 GLY A O 1
ATOM 2154 N N . GLN A 1 277 ? -13.078 13.185 -65.804 1.00 41.28 277 GLN A N 1
ATOM 2155 C CA . GLN A 1 277 ? -12.983 14.550 -66.368 1.00 41.28 277 GLN A CA 1
ATOM 2156 C C . GLN A 1 277 ? -13.761 15.703 -65.694 1.00 41.28 277 GLN A C 1
ATOM 2158 O O . GLN A 1 277 ? -14.968 15.839 -65.856 1.00 41.28 277 GLN A O 1
ATOM 2163 N N . GLY A 1 278 ? -13.031 16.669 -65.127 1.00 30.91 278 GLY A N 1
ATOM 2164 C CA . GLY A 1 278 ? -13.576 17.999 -64.842 1.00 30.91 278 GLY A CA 1
ATOM 2165 C C . GLY A 1 278 ? -12.586 18.919 -64.132 1.00 30.91 278 GLY A C 1
ATOM 2166 O O . GLY A 1 278 ? -12.135 18.616 -63.038 1.00 30.91 278 GLY A O 1
ATOM 2167 N N . ASN A 1 279 ? -12.240 20.026 -64.786 1.00 37.50 279 ASN A N 1
ATOM 2168 C CA . ASN A 1 279 ? -11.317 21.066 -64.330 1.00 37.50 279 ASN A CA 1
ATOM 2169 C C . ASN A 1 279 ? -11.693 21.726 -62.986 1.00 37.50 279 ASN A C 1
ATOM 2171 O O . ASN A 1 279 ? -12.871 21.928 -62.704 1.00 37.50 279 ASN A O 1
ATOM 2175 N N . ASN A 1 280 ? -10.641 22.245 -62.336 1.00 34.56 280 ASN A N 1
ATOM 2176 C CA . ASN A 1 280 ? -10.555 23.410 -61.436 1.00 34.56 280 ASN A CA 1
ATOM 2177 C C . ASN A 1 280 ? -10.313 23.171 -59.928 1.00 34.56 280 ASN A C 1
ATOM 2179 O O . ASN A 1 280 ? -11.182 22.717 -59.197 1.00 34.56 280 ASN A O 1
ATOM 2183 N N . ALA A 1 281 ? -9.154 23.714 -59.515 1.00 31.77 281 ALA A N 1
ATOM 2184 C CA . ALA A 1 281 ? -8.900 24.556 -58.335 1.00 31.77 281 ALA A CA 1
ATOM 2185 C C . ALA A 1 281 ? -8.484 23.925 -56.979 1.00 31.77 281 ALA A C 1
ATOM 2187 O O . ALA A 1 281 ? -9.331 23.701 -56.131 1.00 31.77 281 ALA A O 1
ATOM 2188 N N . LEU A 1 282 ? -7.145 23.831 -56.800 1.00 38.94 282 LEU A N 1
ATOM 2189 C CA . LEU A 1 282 ? -6.268 24.170 -55.635 1.00 38.94 282 LEU A CA 1
ATOM 2190 C C . LEU A 1 282 ? -6.555 23.625 -54.203 1.00 38.94 282 LEU A C 1
ATOM 2192 O O . LEU A 1 282 ? -7.698 23.328 -53.887 1.00 38.94 282 LEU A O 1
ATOM 2196 N N . PRO A 1 283 ? -5.568 23.630 -53.259 1.00 45.19 283 PRO A N 1
ATOM 2197 C CA . PRO A 1 283 ? -4.123 23.905 -53.368 1.00 45.19 283 PRO A CA 1
ATOM 2198 C C . PRO A 1 283 ? -3.214 22.794 -52.782 1.00 45.19 283 PRO A C 1
ATOM 2200 O O . PRO A 1 283 ? -3.450 22.261 -51.700 1.00 45.19 283 PRO A O 1
ATOM 2203 N N . GLY A 1 284 ? -2.099 22.518 -53.465 1.00 37.62 284 GLY A N 1
ATOM 2204 C CA . GLY A 1 284 ? -0.991 21.719 -52.941 1.00 37.62 284 GLY A CA 1
ATOM 2205 C C . GLY A 1 284 ? -0.085 22.541 -52.019 1.00 37.62 284 GLY A C 1
ATOM 2206 O O . GLY A 1 284 ? 0.385 23.610 -52.401 1.00 37.62 284 GLY A O 1
ATOM 2207 N N . GLN A 1 285 ? 0.181 22.021 -50.818 1.00 40.31 285 GLN A N 1
ATOM 2208 C CA . GLN A 1 285 ? 1.115 22.611 -49.847 1.00 40.31 285 GLN A CA 1
ATOM 2209 C C . GLN A 1 285 ? 2.286 21.678 -49.486 1.00 40.31 285 GLN A C 1
ATOM 2211 O O . GLN A 1 285 ? 3.052 21.976 -48.578 1.00 40.31 285 GLN A O 1
ATOM 2216 N N . MET A 1 286 ? 2.467 20.562 -50.199 1.00 39.03 286 MET A N 1
ATOM 2217 C CA . MET A 1 286 ? 3.534 19.596 -49.889 1.00 39.03 286 MET A CA 1
ATOM 2218 C C . MET A 1 286 ? 4.532 19.381 -51.037 1.00 39.03 286 MET A C 1
ATOM 2220 O O . MET A 1 286 ? 5.606 18.832 -50.822 1.00 39.03 286 MET A O 1
ATOM 2224 N N . GLU A 1 287 ? 4.235 19.905 -52.229 1.00 38.97 287 GLU A N 1
ATOM 2225 C CA . GLU A 1 287 ? 5.090 19.774 -53.419 1.00 38.97 287 GLU A CA 1
ATOM 2226 C C . GLU A 1 287 ? 6.063 20.963 -53.581 1.00 38.97 287 GLU A C 1
ATOM 2228 O O . GLU A 1 287 ? 7.175 20.805 -54.077 1.00 38.97 287 GLU A O 1
ATOM 2233 N N . ALA A 1 288 ? 5.732 22.128 -53.006 1.00 41.12 288 ALA A N 1
ATOM 2234 C CA . ALA A 1 288 ? 6.588 23.321 -53.029 1.00 41.12 288 ALA A CA 1
ATOM 2235 C C . ALA A 1 288 ? 7.817 23.244 -52.096 1.00 41.12 288 ALA A C 1
ATOM 2237 O O . ALA A 1 288 ? 8.766 24.008 -52.268 1.00 41.12 288 ALA A O 1
ATOM 2238 N N . LEU A 1 289 ? 7.841 22.331 -51.115 1.00 41.06 289 LEU A N 1
ATOM 2239 C CA . LEU A 1 289 ? 8.990 22.179 -50.209 1.00 41.06 289 LEU A CA 1
ATOM 2240 C C . LEU A 1 289 ? 10.096 21.301 -50.820 1.00 41.06 289 LEU A C 1
ATOM 2242 O O . LEU A 1 289 ? 11.276 21.507 -50.542 1.00 41.06 289 LEU A O 1
ATOM 2246 N N . MET A 1 290 ? 9.731 20.351 -51.686 1.00 44.53 290 MET A N 1
ATOM 2247 C CA . MET A 1 290 ? 10.694 19.448 -52.323 1.00 44.53 290 MET A CA 1
ATOM 2248 C C . MET A 1 290 ? 11.329 20.080 -53.573 1.00 44.53 290 MET A C 1
ATOM 2250 O O . MET A 1 290 ? 12.495 19.825 -53.873 1.00 44.53 290 MET A O 1
ATOM 2254 N N . GLU A 1 291 ? 10.615 20.994 -54.235 1.00 38.50 291 GLU A N 1
ATOM 2255 C CA . GLU A 1 291 ? 11.113 21.745 -55.394 1.00 38.50 291 GLU A CA 1
ATOM 2256 C C . GLU A 1 291 ? 12.044 22.915 -54.999 1.00 38.50 291 GLU A C 1
ATOM 2258 O O . GLU A 1 291 ? 12.905 23.323 -55.779 1.00 38.50 291 GLU A O 1
ATOM 2263 N N . HIS A 1 292 ? 11.976 23.402 -53.749 1.00 39.59 292 HIS A N 1
ATOM 2264 C CA . HIS A 1 292 ? 12.842 24.490 -53.271 1.00 39.59 292 HIS A CA 1
ATOM 2265 C C . HIS A 1 292 ? 14.263 24.043 -52.877 1.00 39.59 292 HIS A C 1
ATOM 2267 O O . HIS A 1 292 ? 15.179 24.864 -52.869 1.00 39.59 292 HIS A O 1
ATOM 2273 N N . MET A 1 293 ? 14.494 22.747 -52.631 1.00 40.34 293 MET A N 1
ATOM 2274 C CA . MET A 1 293 ? 15.845 22.225 -52.363 1.00 40.34 293 MET A CA 1
ATOM 2275 C C . MET A 1 293 ? 16.636 21.857 -53.626 1.00 40.34 293 MET A C 1
ATOM 2277 O O . MET A 1 293 ? 17.846 21.671 -53.538 1.00 40.34 293 MET A O 1
ATOM 2281 N N . MET A 1 294 ? 16.001 21.804 -54.804 1.00 46.78 294 MET A N 1
ATOM 2282 C CA . MET A 1 294 ? 16.685 21.462 -56.063 1.00 46.78 294 MET A CA 1
ATOM 2283 C C . MET A 1 294 ? 16.931 22.655 -57.004 1.00 46.78 294 MET A C 1
ATOM 2285 O O . MET A 1 294 ? 17.548 22.483 -58.052 1.00 46.78 294 MET A O 1
ATOM 2289 N N . ALA A 1 295 ? 16.526 23.874 -56.627 1.00 40.50 295 ALA A N 1
ATOM 2290 C CA . ALA A 1 295 ? 16.581 25.057 -57.499 1.00 40.50 295 ALA A CA 1
ATOM 2291 C C . ALA A 1 295 ? 17.602 26.147 -57.091 1.00 40.50 295 ALA A C 1
ATOM 2293 O O . ALA A 1 295 ? 17.558 27.256 -57.624 1.00 40.50 295 ALA A O 1
ATOM 2294 N N . ALA A 1 296 ? 18.548 25.864 -56.189 1.00 39.22 296 ALA A N 1
ATOM 2295 C CA . ALA A 1 296 ? 19.583 26.820 -55.780 1.00 39.22 296 ALA A CA 1
ATOM 2296 C C . ALA A 1 296 ? 20.983 26.377 -56.237 1.00 39.22 296 ALA A C 1
ATOM 2298 O O . ALA A 1 296 ? 21.751 25.804 -55.471 1.00 39.22 296 ALA A O 1
ATOM 2299 N N . GLY A 1 297 ? 21.336 26.664 -57.493 1.00 35.72 297 GLY A N 1
ATOM 2300 C CA . GLY A 1 297 ? 22.714 26.471 -57.953 1.00 35.72 297 GLY A CA 1
ATOM 2301 C C . GLY A 1 297 ? 22.940 26.639 -59.451 1.00 35.72 297 GLY A C 1
ATOM 2302 O O . GLY A 1 297 ? 23.365 25.695 -60.106 1.00 35.72 297 GLY A O 1
ATOM 2303 N N . GLY A 1 298 ? 22.691 27.827 -60.017 1.00 33.28 298 GLY A N 1
ATOM 2304 C CA . GLY A 1 298 ? 23.037 28.068 -61.423 1.00 33.28 298 GLY A CA 1
ATOM 2305 C C . GLY A 1 298 ? 22.957 29.516 -61.911 1.00 33.28 298 GLY A C 1
ATOM 2306 O O . GLY A 1 298 ? 21.962 29.900 -62.513 1.00 33.28 298 GLY A O 1
ATOM 2307 N N . ASN A 1 299 ? 24.025 30.297 -61.702 1.00 31.67 299 ASN A N 1
ATOM 2308 C CA . ASN A 1 299 ? 24.553 31.366 -62.584 1.00 31.67 299 ASN A CA 1
ATOM 2309 C C . ASN A 1 299 ? 25.744 32.035 -61.855 1.00 31.67 299 ASN A C 1
ATOM 2311 O O . ASN A 1 299 ? 25.645 32.263 -60.660 1.00 31.67 299 ASN A O 1
ATOM 2315 N N . ARG A 1 300 ? 26.871 32.457 -62.440 1.00 31.11 300 ARG A N 1
ATOM 2316 C CA . ARG A 1 300 ? 27.368 32.535 -63.823 1.00 31.11 300 ARG A CA 1
ATOM 2317 C C . ARG A 1 300 ? 28.828 33.023 -63.732 1.00 31.11 300 ARG A C 1
ATOM 2319 O O . ARG A 1 300 ? 29.058 33.976 -62.994 1.00 31.11 300 ARG A O 1
ATOM 2326 N N . ASN A 1 301 ? 29.748 32.405 -64.480 1.00 31.80 301 ASN A N 1
ATOM 2327 C CA . ASN A 1 301 ? 31.068 32.887 -64.966 1.00 31.80 301 ASN A CA 1
ATOM 2328 C C . ASN A 1 301 ? 32.131 31.794 -64.808 1.00 31.80 301 ASN A C 1
ATOM 2330 O O . ASN A 1 301 ? 32.196 31.161 -63.768 1.00 31.80 301 ASN A O 1
ATOM 2334 N N . SER A 1 302 ? 33.098 31.584 -65.693 1.00 33.75 302 SER A N 1
ATOM 2335 C CA . SER A 1 302 ? 33.319 31.825 -67.125 1.00 33.75 302 SER A CA 1
ATOM 2336 C C . SER A 1 302 ? 34.732 31.275 -67.366 1.00 33.75 302 SER A C 1
ATOM 2338 O O . SER A 1 302 ? 35.595 31.488 -66.515 1.00 33.75 302 SER A O 1
ATOM 2340 N N . ASN A 1 303 ? 34.966 30.676 -68.538 1.00 33.56 303 ASN A N 1
ATOM 2341 C CA . ASN A 1 303 ? 36.239 30.132 -69.052 1.00 33.56 303 ASN A CA 1
ATOM 2342 C C . ASN A 1 303 ? 36.565 28.725 -68.513 1.00 33.56 303 ASN A C 1
ATOM 2344 O O . ASN A 1 303 ? 36.641 28.520 -67.315 1.00 33.56 303 ASN A O 1
ATOM 2348 N N . GLY A 1 304 ? 36.777 27.676 -69.303 1.00 32.84 304 GLY A N 1
ATOM 2349 C CA . GLY A 1 304 ? 37.058 27.572 -70.728 1.00 32.84 304 GLY A CA 1
ATOM 2350 C C . GLY A 1 304 ? 38.269 26.659 -70.907 1.00 32.84 304 GLY A C 1
ATOM 2351 O O . GLY A 1 304 ? 39.385 27.137 -70.788 1.00 32.84 304 GLY A O 1
ATOM 2352 N N . ALA A 1 305 ? 38.052 25.372 -71.187 1.00 32.34 305 ALA A N 1
ATOM 2353 C CA . ALA A 1 305 ? 38.959 24.513 -71.957 1.00 32.34 305 ALA A CA 1
ATOM 2354 C C . ALA A 1 305 ? 38.280 23.159 -72.209 1.00 32.34 305 ALA A C 1
ATOM 2356 O O . ALA A 1 305 ? 37.801 22.502 -71.291 1.00 32.34 305 ALA A O 1
ATOM 2357 N N . ARG A 1 306 ? 38.215 22.779 -73.486 1.00 40.25 306 ARG A N 1
ATOM 2358 C CA . ARG A 1 306 ? 37.715 21.496 -73.988 1.00 40.25 306 ARG A CA 1
ATOM 2359 C C . ARG A 1 306 ? 38.727 20.382 -73.707 1.00 40.25 306 ARG A C 1
ATOM 2361 O O . ARG A 1 306 ? 39.885 20.538 -74.081 1.00 40.25 306 ARG A O 1
ATOM 2368 N N . THR A 1 307 ? 38.255 19.232 -73.232 1.00 37.78 307 THR A N 1
ATOM 2369 C CA . THR A 1 307 ? 38.911 17.920 -73.393 1.00 37.78 307 THR A CA 1
ATOM 2370 C C . THR A 1 307 ? 37.852 16.821 -73.637 1.00 37.78 307 THR A C 1
ATOM 2372 O O . THR A 1 307 ? 36.693 17.010 -73.266 1.00 37.78 307 THR A O 1
ATOM 2375 N N . PRO A 1 308 ? 38.197 15.742 -74.373 1.00 41.19 308 PRO A N 1
ATOM 2376 C CA . PRO A 1 308 ? 37.254 14.864 -75.084 1.00 41.19 308 PRO A CA 1
ATOM 2377 C C . PRO A 1 308 ? 36.708 13.703 -74.221 1.00 41.19 308 PRO A C 1
ATOM 2379 O O . PRO A 1 308 ? 37.257 13.434 -73.153 1.00 41.19 308 PRO A O 1
ATOM 2382 N N . PRO A 1 309 ? 35.649 12.989 -74.664 1.00 40.31 309 PRO A N 1
ATOM 2383 C CA . PRO A 1 309 ? 35.026 11.936 -73.870 1.00 40.31 309 PRO A CA 1
ATOM 2384 C C . PRO A 1 309 ? 35.871 10.658 -73.921 1.00 40.31 309 PRO A C 1
ATOM 2386 O O . PRO A 1 309 ? 36.081 10.092 -74.991 1.00 40.31 309 PRO A O 1
ATOM 2389 N N . LEU A 1 310 ? 36.329 10.187 -72.759 1.00 35.09 310 LEU A N 1
ATOM 2390 C CA . LEU A 1 310 ? 36.972 8.881 -72.598 1.00 35.09 310 LEU A CA 1
ATOM 2391 C C . LEU A 1 310 ? 36.045 7.952 -71.797 1.00 35.09 310 LEU A C 1
ATOM 2393 O O . LEU A 1 310 ? 36.269 7.647 -70.630 1.00 35.09 310 LEU A O 1
ATOM 2397 N N . ALA A 1 311 ? 34.954 7.531 -72.434 1.00 38.81 311 ALA A N 1
ATOM 2398 C CA . ALA A 1 311 ? 34.178 6.383 -71.987 1.00 38.81 311 ALA A CA 1
ATOM 2399 C C . ALA A 1 311 ? 34.899 5.119 -72.477 1.00 38.81 311 ALA A C 1
ATOM 2401 O O . ALA A 1 311 ? 34.797 4.771 -73.651 1.00 38.81 311 ALA A O 1
ATOM 2402 N N . GLY A 1 312 ? 35.677 4.473 -71.602 1.00 40.66 312 GLY A N 1
ATOM 2403 C CA . GLY A 1 312 ? 36.305 3.188 -71.924 1.00 40.66 312 GLY A CA 1
ATOM 2404 C C . GLY A 1 312 ? 37.640 2.892 -71.245 1.00 40.66 312 GLY A C 1
ATOM 2405 O O . GLY A 1 312 ? 38.557 2.480 -71.936 1.00 40.66 312 GLY A O 1
ATOM 2406 N N . MET A 1 313 ? 37.780 3.079 -69.928 1.00 36.03 313 MET A N 1
ATOM 2407 C CA . MET A 1 313 ? 38.890 2.494 -69.150 1.00 36.03 313 MET A CA 1
ATOM 2408 C C . MET A 1 313 ? 38.453 2.241 -67.696 1.00 36.03 313 MET A C 1
ATOM 2410 O O . MET A 1 313 ? 38.821 2.972 -66.785 1.00 36.03 313 MET A O 1
ATOM 2414 N N . MET A 1 314 ? 37.651 1.200 -67.467 1.00 36.16 314 MET A N 1
ATOM 2415 C CA . MET A 1 314 ? 37.475 0.592 -66.141 1.00 36.16 314 MET A CA 1
ATOM 2416 C C . MET A 1 314 ? 37.702 -0.914 -66.271 1.00 36.16 314 MET A C 1
ATOM 2418 O O . MET A 1 314 ? 36.754 -1.685 -66.328 1.00 36.16 314 MET A O 1
ATOM 2422 N N . ASN A 1 315 ? 38.969 -1.312 -66.398 1.00 42.88 315 ASN A N 1
ATOM 2423 C CA . ASN A 1 315 ? 39.437 -2.659 -66.064 1.00 42.88 315 ASN A CA 1
ATOM 2424 C C . ASN A 1 315 ? 40.975 -2.669 -65.975 1.00 42.88 315 ASN A C 1
ATOM 2426 O O . ASN A 1 315 ? 41.655 -3.098 -66.901 1.00 42.88 315 ASN A O 1
ATOM 2430 N N . MET A 1 316 ? 41.539 -2.139 -64.888 1.00 35.69 316 MET A N 1
ATOM 2431 C CA . MET A 1 316 ? 42.929 -2.406 -64.501 1.00 35.69 316 MET A CA 1
ATOM 2432 C C . MET A 1 316 ? 42.981 -2.549 -62.982 1.00 35.69 316 MET A C 1
ATOM 2434 O O . MET A 1 316 ? 42.589 -1.642 -62.250 1.00 35.69 316 MET A O 1
ATOM 2438 N N . GLY A 1 317 ? 43.393 -3.738 -62.543 1.00 42.75 317 GLY A N 1
ATOM 2439 C CA . GLY A 1 317 ? 43.389 -4.173 -61.154 1.00 42.75 317 GLY A CA 1
ATOM 2440 C C . GLY A 1 317 ? 44.245 -3.289 -60.256 1.00 42.75 317 GLY A C 1
ATOM 2441 O O . GLY A 1 317 ? 45.454 -3.166 -60.446 1.00 42.75 317 GLY A O 1
ATOM 2442 N N . PHE A 1 318 ? 43.600 -2.718 -59.243 1.00 40.12 318 PHE A N 1
ATOM 2443 C CA . PHE A 1 318 ? 44.266 -2.171 -58.070 1.00 40.12 318 PHE A CA 1
ATOM 2444 C C . PHE A 1 318 ? 44.603 -3.316 -57.103 1.00 40.12 318 PHE A C 1
ATOM 2446 O O . PHE A 1 318 ? 43.711 -4.101 -56.770 1.00 40.12 318 PHE A O 1
ATOM 2453 N N . PRO A 1 319 ? 45.847 -3.428 -56.609 1.00 43.16 319 PRO A N 1
ATOM 2454 C CA . PRO A 1 319 ? 46.157 -4.347 -55.528 1.00 43.16 319 PRO A CA 1
ATOM 2455 C C . PRO A 1 319 ? 45.595 -3.795 -54.207 1.00 43.16 319 PRO A C 1
ATOM 2457 O O . PRO A 1 319 ? 46.060 -2.792 -53.677 1.00 43.16 319 PRO A O 1
ATOM 2460 N N . GLN A 1 320 ? 44.538 -4.451 -53.732 1.00 48.69 320 GLN A N 1
ATOM 2461 C CA . GLN A 1 320 ? 44.199 -4.753 -52.337 1.00 48.69 320 GLN A CA 1
ATOM 2462 C C . GLN A 1 320 ? 44.846 -3.862 -51.247 1.00 48.69 320 GLN A C 1
ATOM 2464 O O . GLN A 1 320 ? 45.878 -4.198 -50.673 1.00 48.69 320 GLN A O 1
ATOM 2469 N N . GLN A 1 321 ? 44.173 -2.762 -50.887 1.00 46.38 321 GLN A N 1
ATOM 2470 C CA . GLN A 1 321 ? 44.453 -1.949 -49.692 1.00 46.38 321 GLN A CA 1
ATOM 2471 C C . GLN A 1 321 ? 43.381 -2.221 -48.616 1.00 46.38 321 GLN A C 1
ATOM 2473 O O . GLN A 1 321 ? 42.631 -1.333 -48.228 1.00 46.38 321 GLN A O 1
ATOM 2478 N N . ALA A 1 322 ? 43.262 -3.481 -48.183 1.00 49.72 322 ALA A N 1
ATOM 2479 C CA . ALA A 1 322 ? 42.220 -3.942 -47.252 1.00 49.72 322 ALA A CA 1
ATOM 2480 C C . ALA A 1 322 ? 42.589 -3.801 -45.756 1.00 49.72 322 ALA A C 1
ATOM 2482 O O . ALA A 1 322 ? 41.728 -3.957 -44.903 1.00 49.72 322 ALA A O 1
ATOM 2483 N N . GLY A 1 323 ? 43.846 -3.483 -45.416 1.00 50.78 323 GLY A N 1
ATOM 2484 C CA . GLY A 1 323 ? 44.303 -3.441 -44.015 1.00 50.78 323 GLY A CA 1
ATOM 2485 C C . GLY A 1 323 ? 44.058 -2.124 -43.264 1.00 50.78 323 GLY A C 1
ATOM 2486 O O . GLY A 1 323 ? 44.060 -2.115 -42.042 1.00 50.78 323 GLY A O 1
ATOM 2487 N N . ALA A 1 324 ? 43.840 -1.005 -43.965 1.00 51.31 324 ALA A N 1
ATOM 2488 C CA . ALA A 1 324 ? 43.702 0.316 -43.329 1.00 51.31 324 ALA A CA 1
ATOM 2489 C C . ALA A 1 324 ? 42.251 0.671 -42.942 1.00 51.31 324 ALA A C 1
ATOM 2491 O O . ALA A 1 324 ? 42.020 1.625 -42.200 1.00 51.31 324 ALA A O 1
ATOM 2492 N N . SER A 1 325 ? 41.263 -0.070 -43.453 1.00 54.94 325 SER A N 1
ATOM 2493 C CA . SER A 1 325 ? 39.855 0.098 -43.083 1.00 54.94 325 SER A CA 1
ATOM 2494 C C . SER A 1 325 ? 39.527 -0.545 -41.736 1.00 54.94 325 SER A C 1
ATOM 2496 O O . SER A 1 325 ? 38.774 0.054 -40.974 1.00 54.94 325 SER A O 1
ATOM 2498 N N . ASP A 1 326 ? 40.136 -1.689 -41.408 1.00 54.56 326 ASP A N 1
ATOM 2499 C CA . ASP A 1 326 ? 39.879 -2.404 -40.147 1.00 54.56 326 ASP A CA 1
ATOM 2500 C C . ASP A 1 326 ? 40.358 -1.618 -38.923 1.00 54.56 326 ASP A C 1
ATOM 2502 O O . ASP A 1 326 ? 39.629 -1.496 -37.944 1.00 54.56 326 ASP A O 1
ATOM 2506 N N . GLU A 1 327 ? 41.525 -0.973 -38.999 1.00 63.16 327 GLU A N 1
ATOM 2507 C CA . GLU A 1 327 ? 42.068 -0.177 -37.885 1.00 63.16 327 GLU A CA 1
ATOM 2508 C C . GLU A 1 327 ? 41.179 1.043 -37.554 1.00 63.16 327 GLU A C 1
ATOM 2510 O O . GLU A 1 327 ? 41.070 1.482 -36.407 1.00 63.16 327 GLU A O 1
ATOM 2515 N N . ARG A 1 328 ? 40.484 1.574 -38.568 1.00 64.75 328 ARG A N 1
ATOM 2516 C CA . ARG A 1 328 ? 39.530 2.683 -38.431 1.00 64.75 328 ARG A CA 1
ATOM 2517 C C . ARG A 1 328 ? 38.197 2.234 -37.836 1.00 64.75 328 ARG A C 1
ATOM 2519 O O . ARG A 1 328 ? 37.592 2.991 -37.078 1.00 64.75 328 ARG A O 1
ATOM 2526 N N . VAL A 1 329 ? 37.750 1.026 -38.180 1.00 67.38 329 VAL A N 1
ATOM 2527 C CA . VAL A 1 329 ? 36.547 0.411 -37.604 1.00 67.38 329 VAL A CA 1
ATOM 2528 C C . VAL A 1 329 ? 36.791 0.077 -36.134 1.00 67.38 329 VAL A C 1
ATOM 2530 O O . VAL A 1 329 ? 35.986 0.462 -35.292 1.00 67.38 329 VAL A O 1
ATOM 2533 N N . GLU A 1 330 ? 37.952 -0.486 -35.796 1.00 72.75 330 GLU A N 1
ATOM 2534 C CA . GLU A 1 330 ? 38.306 -0.821 -34.413 1.00 72.75 330 GLU A CA 1
ATOM 2535 C C . GLU A 1 330 ? 38.436 0.435 -33.521 1.00 72.75 330 GLU A C 1
ATOM 2537 O O . GLU A 1 330 ? 38.033 0.441 -32.356 1.00 72.75 330 GLU A O 1
ATOM 2542 N N . ALA A 1 331 ? 38.944 1.548 -34.067 1.00 70.69 331 ALA A N 1
ATOM 2543 C CA . ALA A 1 331 ? 38.987 2.829 -33.359 1.00 70.69 331 ALA A CA 1
ATOM 2544 C C . ALA A 1 331 ? 37.582 3.411 -33.095 1.00 70.69 331 ALA A C 1
ATOM 2546 O O . ALA A 1 331 ? 37.324 3.925 -32.004 1.00 70.69 331 ALA A O 1
ATOM 2547 N N . LEU A 1 332 ? 36.663 3.296 -34.061 1.00 68.62 332 LEU A N 1
ATOM 2548 C CA . LEU A 1 332 ? 35.266 3.715 -33.899 1.00 68.62 332 LEU A CA 1
ATOM 2549 C C . LEU A 1 332 ? 34.507 2.821 -32.911 1.00 68.62 332 LEU A C 1
ATOM 2551 O O . LEU A 1 332 ? 33.700 3.328 -32.132 1.00 68.62 332 LEU A O 1
ATOM 2555 N N . GLU A 1 333 ? 34.790 1.519 -32.882 1.00 72.75 333 GLU A N 1
ATOM 2556 C CA . GLU A 1 333 ? 34.215 0.594 -31.900 1.00 72.75 333 GLU A CA 1
ATOM 2557 C C . GLU A 1 333 ? 34.677 0.914 -30.476 1.00 72.75 333 GLU A C 1
ATOM 2559 O O . GLU A 1 333 ? 33.849 0.978 -29.566 1.00 72.75 333 GLU A O 1
ATOM 2564 N N . ARG A 1 334 ? 35.966 1.227 -30.274 1.00 77.56 334 ARG A N 1
ATOM 2565 C CA . ARG A 1 334 ? 36.470 1.683 -28.965 1.00 77.56 334 ARG A CA 1
ATOM 2566 C C . ARG A 1 334 ? 35.838 3.008 -28.532 1.00 77.56 334 ARG A C 1
ATOM 2568 O O . ARG A 1 334 ? 35.513 3.170 -27.356 1.00 77.56 334 ARG A O 1
ATOM 2575 N N . GLN A 1 335 ? 35.618 3.938 -29.464 1.00 80.12 335 GLN A N 1
ATOM 2576 C CA . GLN A 1 335 ? 34.938 5.202 -29.173 1.00 80.12 335 GLN A CA 1
ATOM 2577 C C . GLN A 1 335 ? 33.461 4.987 -28.801 1.00 80.12 335 GLN A C 1
ATOM 2579 O O . GLN A 1 335 ? 32.985 5.576 -27.831 1.00 80.12 335 GLN A O 1
ATOM 2584 N N . ASN A 1 336 ? 32.748 4.113 -29.519 1.00 73.62 336 ASN A N 1
ATOM 2585 C CA . ASN A 1 336 ? 31.366 3.756 -29.191 1.00 73.62 336 ASN A CA 1
ATOM 2586 C C . ASN A 1 336 ? 31.261 3.029 -27.844 1.00 73.62 336 ASN A C 1
ATOM 2588 O O . ASN A 1 336 ? 30.343 3.314 -27.077 1.00 73.62 336 ASN A O 1
ATOM 2592 N N . ALA A 1 337 ? 32.208 2.147 -27.516 1.00 79.88 337 ALA A N 1
ATOM 2593 C CA . ALA A 1 337 ? 32.248 1.470 -26.222 1.00 79.88 337 ALA A CA 1
ATOM 2594 C C . ALA A 1 337 ? 32.438 2.461 -25.058 1.00 79.88 337 ALA A C 1
ATOM 2596 O O . ALA A 1 337 ? 31.730 2.380 -24.054 1.00 79.88 337 ALA A O 1
ATOM 2597 N N . ALA A 1 338 ? 33.329 3.448 -25.212 1.00 77.25 338 ALA A N 1
ATOM 2598 C CA . ALA A 1 338 ? 33.526 4.498 -24.212 1.00 77.25 338 ALA A CA 1
ATOM 2599 C C . ALA A 1 338 ? 32.269 5.370 -24.026 1.00 77.25 338 ALA A C 1
ATOM 2601 O O . ALA A 1 338 ? 31.883 5.681 -22.899 1.00 77.25 338 ALA A O 1
ATOM 2602 N N . LEU A 1 339 ? 31.588 5.717 -25.122 1.00 79.19 339 LEU A N 1
ATOM 2603 C CA . LEU A 1 339 ? 30.375 6.536 -25.086 1.00 79.19 339 LEU A CA 1
ATOM 2604 C C . LEU A 1 339 ? 29.188 5.779 -24.462 1.00 79.19 339 LEU A C 1
ATOM 2606 O O . LEU A 1 339 ? 28.422 6.355 -23.689 1.00 79.19 339 LEU A O 1
ATOM 2610 N N . MET A 1 340 ? 29.081 4.472 -24.718 1.00 80.88 340 MET A N 1
ATOM 2611 C CA . MET A 1 340 ? 28.101 3.595 -24.065 1.00 80.88 340 MET A CA 1
ATOM 2612 C C . MET A 1 340 ? 28.359 3.460 -22.562 1.00 80.88 340 MET A C 1
ATOM 2614 O O . MET A 1 340 ? 27.414 3.550 -21.780 1.00 80.88 340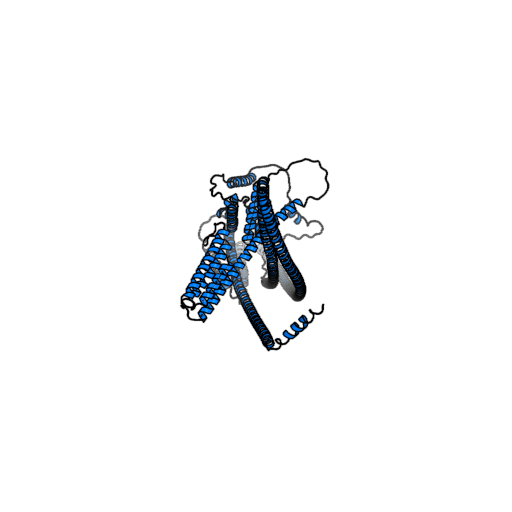 MET A O 1
ATOM 2618 N N . SER A 1 341 ? 29.624 3.331 -22.143 1.00 84.88 341 SER A N 1
ATOM 2619 C CA . SER A 1 341 ? 29.992 3.325 -20.720 1.00 84.88 341 SER A CA 1
ATOM 2620 C C . SER A 1 341 ? 29.564 4.620 -20.022 1.00 84.88 341 SER A C 1
ATOM 2622 O O . SER A 1 341 ? 29.003 4.581 -18.928 1.00 84.88 341 SER A O 1
ATOM 2624 N N . GLN A 1 342 ? 29.768 5.771 -20.669 1.00 79.88 342 GLN A N 1
ATOM 2625 C CA . GLN A 1 342 ? 29.403 7.075 -20.112 1.00 79.88 342 GLN A CA 1
ATOM 2626 C C . GLN A 1 342 ? 27.876 7.269 -20.028 1.00 79.88 342 GLN A C 1
ATOM 2628 O O . GLN A 1 342 ? 27.364 7.806 -19.045 1.00 79.88 342 GLN A O 1
ATOM 2633 N N . LEU A 1 343 ? 27.124 6.783 -21.024 1.00 79.69 343 LEU A N 1
ATOM 2634 C CA . LEU A 1 343 ? 25.657 6.765 -20.983 1.00 79.69 343 LEU A CA 1
ATOM 2635 C C . LEU A 1 343 ? 25.120 5.853 -19.874 1.00 79.69 343 LEU A C 1
ATOM 2637 O O . LEU A 1 343 ? 24.124 6.191 -19.230 1.00 79.69 343 LEU A O 1
ATOM 2641 N N . GLN A 1 344 ? 25.776 4.720 -19.626 1.00 82.44 344 GLN A N 1
ATOM 2642 C CA . GLN A 1 344 ? 25.392 3.790 -18.568 1.00 82.44 344 GLN A CA 1
ATOM 2643 C C . GLN A 1 344 ? 25.615 4.395 -17.173 1.00 82.44 344 GLN A C 1
ATOM 2645 O O . GLN A 1 344 ? 24.740 4.282 -16.314 1.00 82.44 344 GLN A O 1
ATOM 2650 N N . GLU A 1 345 ? 26.720 5.116 -16.972 1.00 83.19 345 GLU A N 1
ATOM 2651 C CA . GLU A 1 345 ? 27.002 5.850 -15.731 1.00 83.19 345 GLU A CA 1
ATOM 2652 C C . GLU A 1 345 ? 26.020 7.015 -15.510 1.00 83.19 345 GLU A C 1
ATOM 2654 O O . GLU A 1 345 ? 25.479 7.195 -14.420 1.00 83.19 345 GLU A O 1
ATOM 2659 N N . MET A 1 346 ? 25.679 7.762 -16.564 1.00 75.50 346 MET A N 1
ATOM 2660 C CA . MET A 1 346 ? 24.661 8.814 -16.468 1.00 75.50 346 MET A CA 1
ATOM 2661 C C . MET A 1 346 ? 23.271 8.240 -16.142 1.00 75.50 346 MET A C 1
ATOM 2663 O O . MET A 1 346 ? 22.503 8.838 -15.384 1.00 75.50 346 MET A O 1
ATOM 2667 N N . THR A 1 347 ? 22.953 7.058 -16.676 1.00 79.69 347 THR A N 1
ATOM 2668 C CA . THR A 1 347 ? 21.687 6.362 -16.407 1.00 79.69 347 THR A CA 1
ATOM 2669 C C . THR A 1 347 ? 21.613 5.869 -14.959 1.00 79.69 347 THR A C 1
ATOM 2671 O O . THR A 1 347 ? 20.562 6.002 -14.328 1.00 79.69 347 THR A O 1
ATOM 2674 N N . SER A 1 348 ? 22.712 5.358 -14.390 1.00 84.38 348 SER A N 1
ATOM 2675 C CA . SER A 1 348 ? 22.747 4.927 -12.984 1.00 84.38 348 SER A CA 1
ATOM 2676 C C . SER A 1 348 ? 22.623 6.109 -12.013 1.00 84.38 348 SER A C 1
ATOM 2678 O O . SER A 1 348 ? 21.909 6.017 -11.007 1.00 84.38 348 SER A O 1
ATOM 2680 N N . LEU A 1 349 ? 23.222 7.258 -12.343 1.00 83.38 349 LEU A N 1
ATOM 2681 C CA . LEU A 1 349 ? 23.099 8.488 -11.558 1.00 83.38 349 LEU A CA 1
ATOM 2682 C C . LEU A 1 349 ? 21.658 9.022 -11.585 1.00 83.38 349 LEU A C 1
ATOM 2684 O O . LEU A 1 349 ? 21.093 9.334 -10.533 1.00 83.38 349 LEU A O 1
ATOM 2688 N N . LEU A 1 350 ? 21.015 9.036 -12.759 1.00 77.81 350 LEU A N 1
ATOM 2689 C CA . LEU A 1 350 ? 19.592 9.374 -12.895 1.00 77.81 350 LEU A CA 1
ATOM 2690 C C . LEU A 1 350 ? 18.691 8.436 -12.084 1.00 77.81 350 LEU A C 1
ATOM 2692 O O . LEU A 1 350 ? 17.751 8.897 -11.431 1.00 77.81 350 LEU A O 1
ATOM 2696 N N . HIS A 1 351 ? 18.986 7.135 -12.082 1.00 79.06 351 HIS A N 1
ATOM 2697 C CA . HIS A 1 351 ? 18.242 6.163 -11.285 1.00 79.06 351 HIS A CA 1
ATOM 2698 C C . HIS A 1 351 ? 18.384 6.440 -9.781 1.00 79.06 351 HIS A C 1
ATOM 2700 O O . HIS A 1 351 ? 17.388 6.472 -9.060 1.00 79.06 351 HIS A O 1
ATOM 2706 N N . THR A 1 352 ? 19.601 6.747 -9.326 1.00 83.19 352 THR A N 1
ATOM 2707 C CA . THR A 1 352 ? 19.891 7.074 -7.921 1.00 83.19 352 THR A CA 1
ATOM 2708 C C . THR A 1 352 ? 19.179 8.355 -7.474 1.00 83.19 352 THR A C 1
ATOM 2710 O O . THR A 1 352 ? 18.580 8.390 -6.397 1.00 83.19 352 THR A O 1
ATOM 2713 N N . LEU A 1 353 ? 19.179 9.399 -8.312 1.00 76.56 353 LEU A N 1
ATOM 2714 C CA . LEU A 1 353 ? 18.438 10.636 -8.046 1.00 76.56 353 LEU A CA 1
ATOM 2715 C C . LEU A 1 353 ? 16.926 10.394 -8.002 1.00 76.56 353 LEU A C 1
ATOM 2717 O O . LEU A 1 353 ? 16.258 10.865 -7.083 1.00 76.56 353 LEU A O 1
ATOM 2721 N N . THR A 1 354 ? 16.393 9.617 -8.946 1.00 78.75 354 THR A N 1
ATOM 2722 C CA . THR A 1 354 ? 14.967 9.256 -8.976 1.00 78.75 354 THR A CA 1
ATOM 2723 C C . THR A 1 354 ? 14.573 8.492 -7.711 1.00 78.75 354 THR A C 1
ATOM 2725 O O . THR A 1 354 ? 13.556 8.793 -7.089 1.00 78.75 354 THR A O 1
ATOM 2728 N N . GLN A 1 355 ? 15.412 7.556 -7.264 1.00 81.88 355 GLN A N 1
ATOM 2729 C CA . GLN A 1 355 ? 15.190 6.810 -6.029 1.00 81.88 355 GLN A CA 1
ATOM 2730 C C . GLN A 1 355 ? 15.240 7.714 -4.787 1.00 81.88 355 GLN A C 1
ATOM 2732 O O . GLN A 1 355 ? 14.403 7.574 -3.897 1.00 81.88 355 GLN A O 1
ATOM 2737 N N . GLN A 1 356 ? 16.168 8.676 -4.720 1.00 78.88 356 GLN A N 1
ATOM 2738 C CA . GLN A 1 356 ? 16.203 9.649 -3.621 1.00 78.88 356 GLN A CA 1
ATOM 2739 C C . GLN A 1 356 ? 14.967 10.552 -3.592 1.00 78.88 356 GLN A C 1
ATOM 2741 O O . GLN A 1 356 ? 14.431 10.805 -2.510 1.00 78.88 356 GLN A O 1
ATOM 2746 N N . VAL A 1 357 ? 14.493 11.012 -4.753 1.00 77.75 357 VAL A N 1
ATOM 2747 C CA . VAL A 1 357 ? 13.262 11.808 -4.854 1.00 77.75 357 VAL A CA 1
ATOM 2748 C C . VAL A 1 357 ? 12.060 10.992 -4.385 1.00 77.75 357 VAL A C 1
ATOM 2750 O O . VAL A 1 357 ? 11.294 11.487 -3.560 1.00 77.75 357 VAL A O 1
ATOM 2753 N N . ASN A 1 358 ? 11.946 9.731 -4.809 1.00 77.50 358 ASN A N 1
ATOM 2754 C CA . ASN A 1 358 ? 10.871 8.837 -4.372 1.00 77.50 358 ASN A CA 1
ATOM 2755 C C . ASN A 1 358 ? 10.900 8.602 -2.854 1.00 77.50 358 ASN A C 1
ATOM 2757 O O . ASN A 1 358 ? 9.872 8.737 -2.195 1.00 77.50 358 ASN A O 1
ATOM 2761 N N . ASN A 1 359 ? 12.077 8.349 -2.271 1.00 79.88 359 ASN A N 1
ATOM 2762 C CA . ASN A 1 359 ? 12.221 8.176 -0.821 1.00 79.88 359 ASN A CA 1
ATOM 2763 C C . ASN A 1 359 ? 11.847 9.455 -0.045 1.00 79.88 359 ASN A C 1
ATOM 2765 O O . ASN A 1 359 ? 11.243 9.388 1.027 1.00 79.88 359 ASN A O 1
ATOM 2769 N N . SER A 1 360 ? 12.194 10.630 -0.580 1.00 72.75 360 SER A N 1
ATOM 2770 C CA . SER A 1 360 ? 11.830 11.924 0.011 1.00 72.75 360 SER A CA 1
ATOM 2771 C C . SER A 1 360 ? 10.321 12.178 -0.070 1.00 72.75 360 SER A C 1
ATOM 2773 O O . SER A 1 360 ? 9.700 12.554 0.927 1.00 72.75 360 SER A O 1
ATOM 2775 N N . GLN A 1 361 ? 9.704 11.906 -1.224 1.00 74.06 361 GLN A N 1
ATOM 2776 C CA . GLN A 1 361 ? 8.255 12.005 -1.400 1.00 74.06 361 GLN A CA 1
ATOM 2777 C C . GLN A 1 361 ? 7.501 11.045 -0.478 1.00 74.06 361 GLN A C 1
ATOM 2779 O O . GLN A 1 361 ? 6.523 11.455 0.147 1.00 74.06 361 GLN A O 1
ATOM 2784 N N . GLU A 1 362 ? 7.974 9.807 -0.321 1.00 76.94 362 GLU A N 1
ATOM 2785 C CA . GLU A 1 362 ? 7.373 8.840 0.598 1.00 76.94 362 GLU A CA 1
ATOM 2786 C C . GLU A 1 362 ? 7.447 9.334 2.051 1.00 76.94 362 GLU A C 1
ATOM 2788 O O . GLU A 1 362 ? 6.444 9.317 2.769 1.00 76.94 362 GLU A O 1
ATOM 2793 N N . ALA A 1 363 ? 8.598 9.865 2.477 1.00 72.25 363 ALA A N 1
ATOM 2794 C CA . ALA A 1 363 ? 8.760 10.435 3.813 1.00 72.25 363 ALA A CA 1
ATOM 2795 C C . ALA A 1 363 ? 7.842 11.650 4.055 1.00 72.25 363 ALA A C 1
ATOM 2797 O O . ALA A 1 363 ? 7.322 11.821 5.162 1.00 72.25 363 ALA A O 1
ATOM 2798 N N . ILE A 1 364 ? 7.617 12.488 3.037 1.00 70.94 364 ILE A N 1
ATOM 2799 C CA . ILE A 1 364 ? 6.674 13.614 3.104 1.00 70.94 364 ILE A CA 1
ATOM 2800 C C . ILE A 1 364 ? 5.231 13.100 3.201 1.00 70.94 364 ILE A C 1
ATOM 2802 O O . ILE A 1 364 ? 4.490 13.558 4.073 1.00 70.94 364 ILE A O 1
ATOM 2806 N N . CYS A 1 365 ? 4.846 12.114 2.386 1.00 70.31 365 CYS A N 1
ATOM 2807 C CA . CYS A 1 365 ? 3.508 11.516 2.415 1.00 70.31 365 CYS A CA 1
ATOM 2808 C C . CYS A 1 365 ? 3.199 10.876 3.774 1.00 70.31 365 CYS A C 1
ATOM 2810 O O . CYS A 1 365 ? 2.151 11.142 4.356 1.00 70.31 365 CYS A O 1
ATOM 2812 N N . GLN A 1 366 ? 4.141 10.119 4.349 1.00 75.69 366 GLN A N 1
ATOM 2813 C CA . GLN A 1 366 ? 3.971 9.519 5.677 1.00 75.69 366 GLN A CA 1
ATOM 2814 C C . GLN A 1 366 ? 3.765 10.573 6.782 1.00 75.69 366 GLN A C 1
ATOM 2816 O O . GLN A 1 366 ? 3.002 10.353 7.726 1.00 75.69 366 GLN A O 1
ATOM 2821 N N . ARG A 1 367 ? 4.412 11.743 6.676 1.00 65.44 367 ARG A N 1
ATOM 2822 C CA . ARG A 1 367 ? 4.223 12.852 7.630 1.00 65.44 367 ARG A CA 1
ATOM 2823 C C . ARG A 1 367 ? 2.875 13.545 7.458 1.00 65.44 367 ARG A C 1
ATOM 2825 O O . ARG A 1 367 ? 2.258 13.913 8.459 1.00 65.44 367 ARG A O 1
ATOM 2832 N N . LEU A 1 368 ? 2.425 13.714 6.217 1.00 65.38 368 LEU A N 1
ATOM 2833 C CA . LEU A 1 368 ? 1.106 14.261 5.898 1.00 65.38 368 LEU A CA 1
ATOM 2834 C C . LEU A 1 368 ? -0.008 13.357 6.438 1.00 65.38 368 LEU A C 1
ATOM 2836 O O . LEU A 1 368 ? -0.905 13.855 7.116 1.00 65.38 368 LEU A O 1
ATOM 2840 N N . ASP A 1 369 ? 0.127 12.040 6.269 1.00 70.44 369 ASP A N 1
ATOM 2841 C CA . ASP A 1 369 ? -0.789 11.047 6.838 1.00 70.44 369 ASP A CA 1
ATOM 2842 C C . ASP A 1 369 ? -0.853 11.141 8.369 1.00 70.44 369 ASP A C 1
ATOM 2844 O O . ASP A 1 369 ? -1.937 11.177 8.952 1.00 70.44 369 ASP A O 1
ATOM 2848 N N . PHE A 1 370 ? 0.298 11.232 9.048 1.00 69.81 370 PHE A N 1
ATOM 2849 C CA . PHE A 1 370 ? 0.326 11.363 10.509 1.00 69.81 370 PHE A CA 1
ATOM 2850 C C . PHE A 1 370 ? -0.338 12.666 10.987 1.00 69.81 370 PHE A C 1
ATOM 2852 O O . PHE A 1 370 ? -1.086 12.669 11.968 1.00 69.81 370 PHE A O 1
ATOM 2859 N N . SER A 1 371 ? -0.106 13.773 10.274 1.00 63.38 371 SER A N 1
ATOM 2860 C CA . SER A 1 371 ? -0.749 15.064 10.544 1.00 63.38 371 SER A CA 1
ATOM 2861 C C . SER A 1 371 ? -2.269 14.995 10.355 1.00 63.38 371 SER A C 1
ATOM 2863 O O . SER A 1 371 ? -3.028 15.454 11.212 1.00 63.38 371 SER A O 1
ATOM 2865 N N . GLN A 1 372 ? -2.729 14.348 9.281 1.00 72.50 372 GLN A N 1
ATOM 2866 C CA . GLN A 1 372 ? -4.150 14.170 8.996 1.00 72.50 372 GLN A CA 1
ATOM 2867 C C . GLN A 1 372 ? -4.838 13.292 10.048 1.00 72.50 372 GLN A C 1
ATOM 2869 O O . GLN A 1 372 ? -5.913 13.648 10.530 1.00 72.50 372 GLN A O 1
ATOM 2874 N N . VAL A 1 373 ? -4.208 12.188 10.465 1.00 73.19 373 VAL A N 1
ATOM 2875 C CA . VAL A 1 373 ? -4.722 11.324 11.543 1.00 73.19 373 VAL A CA 1
ATOM 2876 C C . VAL A 1 373 ? -4.829 12.095 12.860 1.00 73.19 373 VAL A C 1
ATOM 2878 O O . VAL A 1 373 ? -5.848 11.998 13.543 1.00 73.19 373 VAL A O 1
ATOM 2881 N N . SER A 1 374 ? -3.827 12.912 13.193 1.00 66.56 374 SER A N 1
ATOM 2882 C CA . SER A 1 374 ? -3.857 13.779 14.378 1.00 66.56 374 SER A CA 1
ATOM 2883 C C . SER A 1 374 ? -5.016 14.788 14.326 1.00 66.56 374 SER A C 1
ATOM 2885 O O . SER A 1 374 ? -5.767 14.930 15.296 1.00 66.56 374 SER A O 1
ATOM 2887 N N . MET A 1 375 ? -5.238 15.435 13.172 1.00 62.22 375 MET A N 1
ATOM 2888 C CA . MET A 1 375 ? -6.384 16.331 12.969 1.00 62.22 375 MET A CA 1
ATOM 2889 C C . MET A 1 375 ? -7.725 15.599 13.086 1.00 62.22 375 MET A C 1
ATOM 2891 O O . MET A 1 375 ? -8.620 16.079 13.780 1.00 62.22 375 MET A O 1
ATOM 2895 N N . LEU A 1 376 ? -7.865 14.421 12.475 1.00 69.62 376 LEU A N 1
ATOM 2896 C CA . LEU A 1 376 ? -9.085 13.614 12.566 1.00 69.62 376 LEU A CA 1
ATOM 2897 C C . LEU A 1 376 ? -9.372 13.174 14.004 1.00 69.62 376 LEU A C 1
ATOM 2899 O O . LEU A 1 376 ? -10.520 13.221 14.443 1.00 69.62 376 LEU A O 1
ATOM 2903 N N . GLN A 1 377 ? -8.344 12.806 14.769 1.00 70.50 377 GLN A N 1
ATOM 2904 C CA . GLN A 1 377 ? -8.494 12.458 16.180 1.00 70.50 377 GLN A CA 1
ATOM 2905 C C . GLN A 1 377 ? -8.941 13.668 17.017 1.00 70.50 377 GLN A C 1
ATOM 2907 O O . GLN A 1 377 ? -9.801 13.527 17.891 1.00 70.50 377 GLN A O 1
ATOM 2912 N N . SER A 1 378 ? -8.430 14.865 16.707 1.00 68.25 378 SER A N 1
ATOM 2913 C CA . SER A 1 378 ? -8.897 16.120 17.308 1.00 68.25 378 SER A CA 1
ATOM 2914 C C . SER A 1 378 ? -10.371 16.389 16.983 1.00 68.25 378 SER A C 1
ATOM 2916 O O . SER A 1 378 ? -11.162 16.626 17.897 1.00 68.25 378 SER A O 1
ATOM 2918 N N . VAL A 1 379 ? -10.774 16.282 15.713 1.00 71.00 379 VAL A N 1
ATOM 2919 C CA . VAL A 1 379 ? -12.170 16.489 15.279 1.00 71.00 379 VAL A CA 1
ATOM 2920 C C . VAL A 1 379 ? -13.115 15.489 15.947 1.00 71.00 379 VAL A C 1
ATOM 2922 O O . VAL A 1 379 ? -14.166 15.876 16.458 1.00 71.00 379 VAL A O 1
ATOM 2925 N N . ASN A 1 380 ? -12.720 14.219 16.032 1.00 68.12 380 ASN A N 1
ATOM 2926 C CA . ASN A 1 380 ? -13.517 13.182 16.682 1.00 68.12 380 ASN A CA 1
ATOM 2927 C C . ASN A 1 380 ? -13.659 13.449 18.196 1.00 68.12 380 ASN A C 1
ATOM 2929 O O . ASN A 1 380 ? -14.736 13.294 18.771 1.00 68.12 380 ASN A O 1
ATOM 2933 N N . SER A 1 381 ? -12.610 13.970 18.848 1.00 66.75 381 SER A N 1
ATOM 2934 C CA . SER A 1 381 ? -12.704 14.406 20.250 1.00 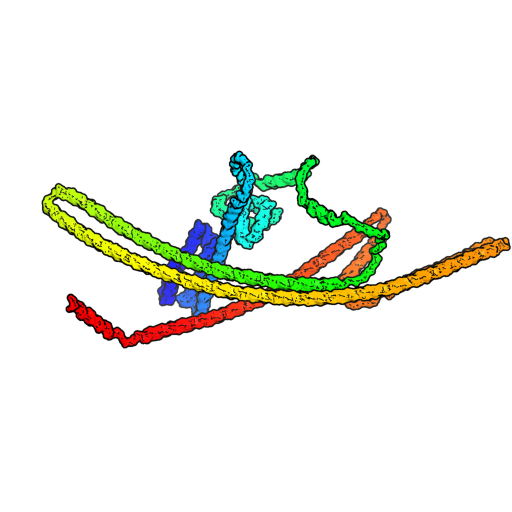66.75 381 SER A CA 1
ATOM 2935 C C . SER A 1 381 ? -13.697 15.566 20.445 1.00 66.75 381 SER A C 1
ATOM 2937 O O . SER A 1 381 ? -14.443 15.583 21.427 1.00 66.75 381 SER A O 1
ATOM 2939 N N . SER A 1 382 ? -13.772 16.497 19.485 1.00 58.22 382 SER A N 1
ATOM 2940 C CA . SER A 1 382 ? -14.755 17.587 19.486 1.00 58.22 382 SER A CA 1
ATOM 2941 C C . SER A 1 382 ? -16.186 17.092 19.245 1.00 58.22 382 SER A C 1
ATOM 2943 O O . SER A 1 382 ? -17.110 17.587 19.886 1.00 58.22 382 SER A O 1
ATOM 2945 N N . GLN A 1 383 ? -16.384 16.071 18.405 1.00 71.19 383 GLN A N 1
ATOM 2946 C CA . GLN A 1 383 ? -17.696 15.438 18.209 1.00 71.19 383 GLN A CA 1
ATOM 2947 C C . GLN A 1 383 ? -18.214 14.756 19.482 1.00 71.19 383 GLN A C 1
ATOM 2949 O O . GLN A 1 383 ? -19.382 14.910 19.833 1.00 71.19 383 GLN A O 1
ATOM 2954 N N . VAL A 1 384 ? -17.350 14.058 20.228 1.00 72.81 384 VAL A N 1
ATOM 2955 C CA . VAL A 1 384 ? -17.738 13.448 21.515 1.00 72.81 384 VAL A CA 1
ATOM 2956 C C . VAL A 1 384 ? -18.167 14.513 22.530 1.00 72.81 384 VAL A C 1
ATOM 2958 O O . VAL A 1 384 ? -19.105 14.291 23.299 1.00 72.81 384 VAL A O 1
ATOM 2961 N N . LEU A 1 385 ? -17.511 15.678 22.537 1.00 66.75 385 LEU A N 1
ATOM 2962 C CA . LEU A 1 385 ? -17.910 16.804 23.386 1.00 66.75 385 LEU A CA 1
ATOM 2963 C C . LEU A 1 385 ? -19.268 17.385 22.977 1.00 66.75 385 LEU A C 1
ATOM 2965 O O . LEU A 1 385 ? -20.082 17.644 23.861 1.00 66.75 385 LEU A O 1
ATOM 2969 N N . LEU A 1 386 ? -19.540 17.523 21.676 1.00 70.62 386 LEU A N 1
ATOM 2970 C CA . LEU A 1 386 ? -20.850 17.952 21.171 1.00 70.62 386 LEU A CA 1
ATOM 2971 C C . LEU A 1 386 ? -21.957 16.974 21.580 1.00 70.62 386 LEU A C 1
ATOM 2973 O O . LEU A 1 386 ? -22.963 17.392 22.138 1.00 70.62 386 LEU A O 1
ATOM 2977 N N . HIS A 1 387 ? -21.733 15.667 21.444 1.00 71.69 387 HIS A N 1
ATOM 2978 C CA . HIS A 1 387 ? -22.724 14.668 21.850 1.00 71.69 387 HIS A CA 1
ATOM 2979 C C . HIS A 1 387 ? -22.970 14.657 23.372 1.00 71.69 387 HIS A C 1
ATOM 2981 O O . HIS A 1 387 ? -24.083 14.406 23.840 1.00 71.69 387 HIS A O 1
ATOM 2987 N N . LYS A 1 388 ? -21.941 14.937 24.186 1.00 71.81 388 LYS A N 1
ATOM 2988 C CA . LYS A 1 388 ? -22.119 15.127 25.636 1.00 71.81 388 LYS A CA 1
ATOM 2989 C C . LYS A 1 388 ? -22.895 16.405 25.959 1.00 71.81 388 LYS A C 1
ATOM 2991 O O . LYS A 1 388 ? -23.656 16.407 26.925 1.00 71.81 388 LYS A O 1
ATOM 2996 N N . LEU A 1 389 ? -22.707 17.467 25.176 1.00 69.56 389 LEU A N 1
ATOM 2997 C CA . LEU A 1 389 ? -23.459 18.711 25.311 1.00 69.56 389 LEU A CA 1
ATOM 2998 C C . LEU A 1 389 ? -24.944 18.485 24.992 1.00 69.56 389 LEU A C 1
ATOM 3000 O O . LEU A 1 389 ? -25.783 18.849 25.813 1.00 69.56 389 LEU A O 1
ATOM 3004 N N . ASP A 1 390 ? -25.252 17.810 23.883 1.00 74.81 390 ASP A N 1
ATOM 3005 C CA . ASP A 1 390 ? -26.626 17.477 23.480 1.00 74.81 390 ASP A CA 1
ATOM 3006 C C . ASP A 1 390 ? -27.313 16.593 24.525 1.00 74.81 390 ASP A C 1
ATOM 3008 O O . ASP A 1 390 ? -28.415 16.893 24.979 1.00 74.81 390 ASP A O 1
ATOM 3012 N N . SER A 1 391 ? -26.623 15.557 25.014 1.00 73.44 391 SER A N 1
ATOM 3013 C CA . SER A 1 391 ? -27.148 14.705 26.089 1.00 73.44 391 SER A CA 1
ATOM 3014 C C . SER A 1 391 ? -27.414 15.488 27.383 1.00 73.44 391 SER A C 1
ATOM 3016 O O . SER A 1 391 ? -28.398 15.218 28.072 1.00 73.44 391 SER A O 1
ATOM 3018 N N . SER A 1 392 ? -26.575 16.472 27.718 1.00 66.06 392 SER A N 1
ATOM 3019 C CA . SER A 1 392 ? -26.805 17.355 28.866 1.00 66.06 392 SER A CA 1
ATOM 3020 C C . SER A 1 392 ? -28.025 18.261 28.650 1.00 66.06 392 SER A C 1
ATOM 3022 O O . SER A 1 392 ? -28.844 18.419 29.559 1.00 66.06 392 SER A O 1
ATOM 3024 N N . GLN A 1 393 ? -28.192 18.812 27.442 1.00 75.56 393 GLN A N 1
ATOM 3025 C CA . GLN A 1 393 ? -29.356 19.625 27.078 1.00 75.56 393 GLN A CA 1
ATOM 3026 C C . GLN A 1 393 ? -30.664 18.820 27.135 1.00 75.56 393 GLN A C 1
ATOM 3028 O O . GLN A 1 393 ? -31.638 19.301 27.712 1.00 75.56 393 GLN A O 1
ATOM 3033 N N . GLU A 1 394 ? -30.676 17.582 26.635 1.00 77.88 394 GLU A N 1
ATOM 3034 C CA . GLU A 1 394 ? -31.820 16.658 26.704 1.00 77.88 394 GLU A CA 1
ATOM 3035 C C . GLU A 1 394 ? -32.279 16.432 28.157 1.00 77.88 394 GLU A C 1
ATOM 3037 O O . GLU A 1 394 ? -33.464 16.536 28.479 1.00 77.88 394 GLU A O 1
ATOM 3042 N N . VAL A 1 395 ? -31.332 16.193 29.074 1.00 72.56 395 VAL A N 1
ATOM 3043 C CA . VAL A 1 395 ? -31.626 15.990 30.504 1.00 72.56 395 VAL A CA 1
ATOM 3044 C C . VAL A 1 395 ? -32.222 17.251 31.139 1.00 72.56 395 VAL A C 1
ATOM 3046 O O . VAL A 1 395 ? -33.140 17.159 31.959 1.00 72.56 395 VAL A O 1
ATOM 3049 N N . VAL A 1 396 ? -31.731 18.437 30.766 1.00 71.31 396 VAL A N 1
ATOM 3050 C CA . VAL A 1 396 ? -32.295 19.713 31.234 1.00 71.31 396 VAL A CA 1
ATOM 3051 C C . VAL A 1 396 ? -33.718 19.902 30.704 1.00 71.31 396 VAL A C 1
ATOM 3053 O O . VAL A 1 396 ? -34.610 20.240 31.484 1.00 71.31 396 VAL A O 1
ATOM 3056 N N . LEU A 1 397 ? -33.964 19.618 29.422 1.00 76.38 397 LEU A N 1
ATOM 3057 C CA . LEU A 1 397 ? -35.297 19.704 28.820 1.00 76.38 397 LEU A CA 1
ATOM 3058 C C . LEU A 1 397 ? -36.287 18.727 29.468 1.00 76.38 397 LEU A C 1
ATOM 3060 O O . LEU A 1 397 ? -37.406 19.129 29.788 1.00 76.38 397 LEU A O 1
ATOM 3064 N N . GLN A 1 398 ? -35.874 17.489 29.760 1.00 76.62 398 GLN A N 1
ATOM 3065 C CA . GLN A 1 398 ? -36.702 16.534 30.507 1.00 76.62 398 GLN A CA 1
ATOM 3066 C C . GLN A 1 398 ? -37.043 17.034 31.914 1.00 76.62 398 GLN A C 1
ATOM 3068 O O . GLN A 1 398 ? -38.195 16.928 32.341 1.00 76.62 398 GLN A O 1
ATOM 3073 N N . LYS A 1 399 ? -36.075 17.616 32.638 1.00 73.62 399 LYS A N 1
ATOM 3074 C CA . LYS A 1 399 ? -36.338 18.196 33.965 1.00 73.62 399 LYS A CA 1
ATOM 3075 C C . LYS A 1 399 ? -37.322 19.370 33.890 1.00 73.62 399 LYS A C 1
ATOM 3077 O O . LYS A 1 399 ? -38.217 19.448 34.731 1.00 73.62 399 LYS A O 1
ATOM 3082 N N . ILE A 1 400 ? -37.205 20.241 32.885 1.00 72.12 400 ILE A N 1
ATOM 3083 C CA . ILE A 1 400 ? -38.140 21.358 32.664 1.00 72.12 400 ILE A CA 1
ATOM 3084 C C . ILE A 1 400 ? -39.544 20.835 32.332 1.00 72.12 400 ILE A C 1
ATOM 3086 O O . ILE A 1 400 ? -40.527 21.316 32.895 1.00 72.12 400 ILE A O 1
ATOM 3090 N N . ALA A 1 401 ? -39.654 19.818 31.473 1.00 77.25 401 ALA A N 1
ATOM 3091 C CA . ALA A 1 401 ? -40.933 19.194 31.141 1.00 77.25 401 ALA A CA 1
ATOM 3092 C C . ALA A 1 401 ? -41.607 18.568 32.377 1.00 77.25 401 ALA A C 1
ATOM 3094 O O . ALA A 1 401 ? -42.800 18.775 32.600 1.00 77.25 401 ALA A O 1
ATOM 3095 N N . ALA A 1 402 ? -40.841 17.879 33.229 1.00 74.00 402 ALA A N 1
ATOM 3096 C CA . ALA A 1 402 ? -41.346 17.322 34.483 1.00 74.00 402 ALA A CA 1
ATOM 3097 C C . ALA A 1 402 ? -41.810 18.411 35.469 1.00 74.00 402 ALA A C 1
ATOM 3099 O O . ALA A 1 402 ? -42.837 18.255 36.128 1.00 74.00 402 ALA A O 1
ATOM 3100 N N . GLN A 1 403 ? -41.092 19.536 35.560 1.00 72.88 403 GLN A N 1
ATOM 3101 C CA . GLN A 1 403 ? -41.521 20.681 36.371 1.00 72.88 403 GLN A CA 1
ATOM 3102 C C . GLN A 1 403 ? -42.804 21.324 35.829 1.00 72.88 403 GLN A C 1
ATOM 3104 O O . GLN A 1 403 ? -43.681 21.685 36.616 1.00 72.88 403 GLN A O 1
ATOM 3109 N N . LYS A 1 404 ? -42.951 21.421 34.503 1.00 79.06 404 LYS A N 1
ATOM 3110 C CA . LYS A 1 404 ? -44.166 21.936 33.860 1.00 79.06 404 LYS A CA 1
ATOM 3111 C C . LYS A 1 404 ? -45.402 21.095 34.209 1.00 79.06 404 LYS A C 1
ATOM 3113 O O . LYS A 1 404 ? -46.420 21.669 34.582 1.00 79.06 404 LYS A O 1
ATOM 3118 N N . ASP A 1 405 ? -45.298 19.765 34.174 1.00 79.44 405 ASP A N 1
ATOM 3119 C CA . ASP A 1 405 ? -46.395 18.852 34.552 1.00 79.44 405 ASP A CA 1
ATOM 3120 C C . ASP A 1 405 ? -46.831 19.037 36.020 1.00 79.44 405 ASP A C 1
ATOM 3122 O O . ASP A 1 405 ? -48.019 19.032 36.345 1.00 79.44 405 ASP A O 1
ATOM 3126 N N . VAL A 1 406 ? -45.878 19.284 36.928 1.00 76.00 406 VAL A N 1
ATOM 3127 C CA . VAL A 1 406 ? -46.192 19.603 38.332 1.00 76.00 406 VAL A CA 1
ATOM 3128 C C . VAL A 1 406 ? -46.951 20.930 38.446 1.00 76.00 406 VAL A C 1
ATOM 3130 O O . VAL A 1 406 ? -47.919 21.004 39.202 1.00 76.00 406 VAL A O 1
ATOM 3133 N N . ILE A 1 407 ? -46.558 21.962 37.693 1.00 74.25 407 ILE A N 1
ATOM 3134 C CA . ILE A 1 407 ? -47.246 23.265 37.690 1.00 74.25 407 ILE A CA 1
ATOM 3135 C C . ILE A 1 407 ? -48.671 23.134 37.139 1.00 74.25 407 ILE A C 1
ATOM 3137 O O . ILE A 1 407 ? -49.599 23.683 37.731 1.00 74.25 407 ILE A O 1
ATOM 3141 N N . GLU A 1 408 ? -48.871 22.379 36.056 1.00 78.88 408 GLU A N 1
ATOM 3142 C CA . GLU A 1 408 ? -50.206 22.131 35.494 1.00 78.88 408 GLU A CA 1
ATOM 3143 C C . GLU A 1 408 ? -51.111 21.392 36.492 1.00 78.88 408 GLU A C 1
ATOM 3145 O O . GLU A 1 408 ? -52.260 21.793 36.693 1.00 78.88 408 GLU A O 1
ATOM 3150 N N . LYS A 1 409 ? -50.587 20.388 37.210 1.00 76.50 409 LYS A N 1
ATOM 3151 C CA . LYS A 1 409 ? -51.319 19.701 38.290 1.00 76.50 409 LYS A CA 1
ATOM 3152 C C . LYS A 1 409 ? -51.679 20.633 39.445 1.00 76.50 409 LYS A C 1
ATOM 3154 O O . LYS A 1 409 ? -52.801 20.572 39.948 1.00 76.50 409 LYS A O 1
ATOM 3159 N N . VAL A 1 410 ? -50.761 21.514 39.851 1.00 74.88 410 VAL A N 1
ATOM 3160 C CA . VAL A 1 410 ? -51.024 22.517 40.894 1.00 74.88 410 VAL A CA 1
ATOM 3161 C C . VAL A 1 410 ? -52.106 23.496 40.435 1.00 74.88 410 VAL A C 1
ATOM 3163 O O . VAL A 1 410 ? -53.060 23.724 41.176 1.00 74.88 410 VAL A O 1
ATOM 3166 N N . SER A 1 411 ? -52.031 24.001 39.201 1.00 74.44 411 SER A N 1
ATOM 3167 C CA . SER A 1 411 ? -53.046 24.895 38.629 1.00 74.44 411 SER A CA 1
ATOM 3168 C C . SER A 1 411 ? -54.425 24.226 38.543 1.00 74.44 411 SER A C 1
ATOM 3170 O O . SER A 1 411 ? -55.427 24.811 38.958 1.00 74.44 411 SER A O 1
ATOM 3172 N N . GLY A 1 412 ? -54.479 22.961 38.110 1.00 78.81 412 GLY A N 1
ATOM 3173 C CA . GLY A 1 412 ? -55.707 22.164 38.108 1.00 78.81 412 GLY A CA 1
ATOM 3174 C C . GLY A 1 412 ? -56.294 21.977 39.511 1.00 78.81 412 GLY A C 1
ATOM 3175 O O . GLY A 1 412 ? -57.492 22.171 39.711 1.00 78.81 412 GLY A O 1
ATOM 3176 N N . SER A 1 413 ? -55.449 21.680 40.505 1.00 74.31 413 SER A N 1
ATOM 3177 C CA . SER A 1 413 ? -55.882 21.547 41.903 1.00 74.31 413 SER A CA 1
ATOM 3178 C C . SER A 1 413 ? -56.375 22.867 42.508 1.00 74.31 413 SER A C 1
ATOM 3180 O O . SER A 1 413 ? -57.323 22.860 43.289 1.00 74.31 413 SER A O 1
ATOM 3182 N N . GLN A 1 414 ? -55.799 24.004 42.100 1.00 73.88 414 GLN A N 1
ATOM 3183 C CA . GLN A 1 414 ? -56.254 25.340 42.492 1.00 73.88 414 GLN A CA 1
ATOM 3184 C C . GLN A 1 414 ? -57.664 25.635 41.971 1.00 73.88 414 GLN A C 1
ATOM 3186 O O . GLN A 1 414 ? -58.503 26.103 42.736 1.00 73.88 414 GLN A O 1
ATOM 3191 N N . ASN A 1 415 ? -57.948 25.321 40.704 1.00 74.44 415 ASN A N 1
ATOM 3192 C CA . ASN A 1 415 ? -59.282 25.515 40.128 1.00 74.44 415 ASN A CA 1
ATOM 3193 C C . ASN A 1 415 ? -60.337 24.652 40.837 1.00 74.44 415 ASN A C 1
ATOM 3195 O O . ASN A 1 415 ? -61.409 25.144 41.184 1.00 74.44 415 ASN A O 1
ATOM 3199 N N . LEU A 1 416 ? -59.994 23.397 41.135 1.00 73.31 416 LEU A N 1
ATOM 3200 C CA . LEU A 1 416 ? -60.871 22.462 41.844 1.00 73.31 416 LEU A CA 1
ATOM 3201 C C . LEU A 1 416 ? -61.116 22.903 43.301 1.00 73.31 416 LEU A C 1
ATOM 3203 O O . LEU A 1 416 ? -62.230 22.805 43.818 1.00 73.31 416 LEU A O 1
ATOM 3207 N N . LEU A 1 417 ? -60.097 23.471 43.954 1.00 69.38 417 LEU A N 1
ATOM 3208 C CA . LEU A 1 417 ? -60.220 24.085 45.278 1.00 69.38 417 LEU A CA 1
ATOM 3209 C C . LEU A 1 417 ? -61.140 25.306 45.277 1.00 69.38 417 LEU A C 1
ATOM 3211 O O . LEU A 1 417 ? -61.967 25.423 46.178 1.00 69.38 417 LEU A O 1
ATOM 3215 N N . ILE A 1 418 ? -61.025 26.190 44.282 1.00 73.00 418 ILE A N 1
ATOM 3216 C CA . ILE A 1 418 ? -61.888 27.374 44.143 1.00 73.00 418 ILE A CA 1
ATOM 3217 C C . ILE A 1 418 ? -63.355 26.953 43.979 1.00 73.00 418 ILE A C 1
ATOM 3219 O O . ILE A 1 418 ? -64.233 27.520 44.630 1.00 73.00 418 ILE A O 1
ATOM 3223 N N . GLU A 1 419 ? -63.615 25.919 43.177 1.00 71.75 419 GLU A N 1
ATOM 3224 C CA . GLU A 1 419 ? -64.959 25.372 42.967 1.00 71.75 419 GLU A CA 1
ATOM 3225 C C . GLU A 1 419 ? -65.532 24.739 44.249 1.00 71.75 419 GLU A C 1
ATOM 3227 O O . GLU A 1 419 ? -66.690 24.962 44.602 1.00 71.75 419 GLU A O 1
ATOM 3232 N N . THR A 1 420 ? -64.694 24.038 45.020 1.00 66.75 420 THR A N 1
ATOM 3233 C CA . THR A 1 420 ? -65.092 23.423 46.300 1.00 66.75 420 THR A CA 1
ATOM 3234 C C . THR A 1 420 ? -65.320 24.471 47.404 1.00 66.75 420 THR A C 1
ATOM 3236 O O . THR A 1 420 ? -66.220 24.326 48.234 1.00 66.75 420 THR A O 1
ATOM 3239 N N . LEU A 1 421 ? -64.545 25.565 47.413 1.00 59.94 421 LEU A N 1
ATOM 3240 C CA . LEU A 1 421 ? -64.671 26.658 48.387 1.00 59.94 421 LEU A CA 1
ATOM 3241 C C . LEU A 1 421 ? -65.961 27.469 48.225 1.00 59.94 421 LEU A C 1
ATOM 3243 O O . LEU A 1 421 ? -66.446 28.023 49.214 1.00 59.94 421 LEU A O 1
ATOM 3247 N N . ALA A 1 422 ? -66.524 27.532 47.017 1.00 68.38 422 ALA A N 1
ATOM 3248 C CA . ALA A 1 422 ? -67.756 28.268 46.742 1.00 68.38 422 ALA A CA 1
ATOM 3249 C C . ALA A 1 422 ? -68.992 27.689 47.470 1.00 68.38 422 ALA A C 1
ATOM 3251 O O . ALA A 1 422 ? -69.991 28.393 47.608 1.00 68.38 422 ALA A O 1
ATOM 3252 N N . GLY A 1 423 ? -68.925 26.448 47.980 1.00 61.06 423 GLY A N 1
ATOM 3253 C CA . GLY A 1 423 ? -70.034 25.773 48.672 1.00 61.06 423 GLY A CA 1
ATOM 3254 C C . GLY A 1 423 ? -69.800 25.389 50.142 1.00 61.06 423 GLY A C 1
ATOM 3255 O O . GLY A 1 423 ? -70.695 24.810 50.753 1.00 61.06 423 GLY A O 1
ATOM 3256 N N . SER A 1 424 ? -68.627 25.663 50.727 1.00 53.16 424 SER A N 1
ATOM 3257 C CA . SER A 1 424 ? -68.206 25.063 52.008 1.00 53.16 424 SER A CA 1
ATOM 3258 C C . SER A 1 424 ? -68.176 26.050 53.196 1.00 53.16 424 SER A C 1
ATOM 3260 O O . SER A 1 424 ? -67.782 27.209 53.050 1.00 53.16 424 SER A O 1
ATOM 3262 N N . ASN A 1 425 ? -68.555 25.561 54.385 1.00 63.25 425 ASN A N 1
ATOM 3263 C CA . ASN A 1 425 ? -68.629 26.301 55.656 1.00 63.25 425 ASN A CA 1
ATOM 3264 C C . ASN A 1 425 ? -67.231 26.706 56.192 1.00 63.25 425 ASN A C 1
ATOM 3266 O O . ASN A 1 425 ? -66.229 26.066 55.870 1.00 63.25 425 ASN A O 1
ATOM 3270 N N . ASP A 1 426 ? -67.146 27.736 57.043 1.00 71.81 426 ASP A N 1
ATOM 3271 C CA . ASP A 1 426 ? -65.877 28.409 57.405 1.00 71.81 426 ASP A CA 1
ATOM 3272 C C . ASP A 1 426 ? -64.782 27.506 58.020 1.00 71.81 426 ASP A C 1
ATOM 3274 O O . ASP A 1 426 ? -63.595 27.786 57.855 1.00 71.81 426 ASP A O 1
ATOM 3278 N N . SER A 1 427 ? -65.125 26.371 58.644 1.00 64.19 427 SER A N 1
ATOM 3279 C CA . SER A 1 427 ? -64.120 25.425 59.163 1.00 64.19 427 SER A CA 1
ATOM 3280 C C . SER A 1 427 ? -63.350 24.686 58.059 1.00 64.19 427 SER A C 1
ATOM 3282 O O . SER A 1 427 ? -62.173 24.375 58.226 1.00 64.19 427 SER A O 1
ATOM 3284 N N . ALA A 1 428 ? -63.989 24.415 56.918 1.00 65.56 428 ALA A N 1
ATOM 3285 C CA . ALA A 1 428 ? -63.344 23.770 55.776 1.00 65.56 428 ALA A CA 1
ATOM 3286 C C . ALA A 1 428 ? -62.475 24.761 54.983 1.00 65.56 428 ALA A C 1
ATOM 3288 O O . ALA A 1 428 ? -61.435 24.370 54.456 1.00 65.56 428 ALA A O 1
ATOM 3289 N N . LYS A 1 429 ? -62.812 26.060 54.998 1.00 70.44 429 LYS A N 1
ATOM 3290 C CA . LYS A 1 429 ? -61.918 27.112 54.483 1.00 70.44 429 LYS A CA 1
ATOM 3291 C C . LYS A 1 429 ? -60.612 27.187 55.273 1.00 70.44 429 LYS A C 1
ATOM 3293 O O . LYS A 1 429 ? -59.556 27.319 54.663 1.00 70.44 429 LYS A O 1
ATOM 3298 N N . GLN A 1 430 ? -60.669 27.047 56.599 1.00 75.38 430 GLN A N 1
ATOM 3299 C CA . GLN A 1 430 ? -59.465 27.074 57.433 1.00 75.38 430 GLN A CA 1
ATOM 3300 C C . GLN A 1 430 ? -58.561 25.854 57.189 1.00 75.38 430 GLN A C 1
ATOM 3302 O O . GLN A 1 430 ? -57.365 26.019 56.973 1.00 75.38 430 GLN A O 1
ATOM 3307 N N . ALA A 1 431 ? -59.126 24.643 57.123 1.00 73.19 431 ALA A N 1
ATOM 3308 C CA . ALA A 1 431 ? -58.353 23.434 56.811 1.00 73.19 431 ALA A CA 1
ATOM 3309 C C . ALA A 1 431 ? -57.706 23.488 55.411 1.00 73.19 431 ALA A C 1
ATOM 3311 O O . ALA A 1 431 ? -56.599 22.984 55.202 1.00 73.19 431 ALA A O 1
ATOM 3312 N N . LEU A 1 432 ? -58.374 24.129 54.446 1.00 71.81 432 LEU A N 1
ATOM 3313 C CA . LEU A 1 432 ? -57.819 24.357 53.115 1.00 71.81 432 LEU A CA 1
ATOM 3314 C C . LEU A 1 432 ? -56.718 25.414 53.105 1.00 71.81 432 LEU A C 1
ATOM 3316 O O . LEU A 1 432 ? -55.715 25.203 52.430 1.00 71.81 432 LEU A O 1
ATOM 3320 N N . LEU A 1 433 ? -56.851 26.500 53.869 1.00 77.88 433 LEU A N 1
ATOM 3321 C CA . LEU A 1 433 ? -55.772 27.476 54.035 1.00 77.88 433 LEU A CA 1
ATOM 3322 C C . LEU A 1 433 ? -54.521 26.830 54.635 1.00 77.88 433 LEU A C 1
ATOM 3324 O O . LEU A 1 433 ? -53.430 27.056 54.118 1.00 77.88 433 LEU A O 1
ATOM 3328 N N . ASP A 1 434 ? -54.675 25.958 55.631 1.00 77.44 434 ASP A N 1
ATOM 3329 C CA . ASP A 1 434 ? -53.547 25.232 56.223 1.00 77.44 434 ASP A CA 1
ATOM 3330 C C . ASP A 1 434 ? -52.922 24.237 55.227 1.00 77.44 434 ASP A C 1
ATOM 3332 O O . ASP A 1 434 ? -51.698 24.116 55.139 1.00 77.44 434 ASP A O 1
ATOM 3336 N N . THR A 1 435 ? -53.740 23.572 54.404 1.00 78.75 435 THR A N 1
ATOM 3337 C CA . THR A 1 435 ? -53.251 22.652 53.361 1.00 78.75 435 THR A CA 1
ATOM 3338 C C . THR A 1 435 ? -52.530 23.402 52.239 1.00 78.75 435 THR A C 1
ATOM 3340 O O . THR A 1 435 ? -51.473 22.963 51.787 1.00 78.75 435 THR A O 1
ATOM 3343 N N . VAL A 1 436 ? -53.050 24.553 51.802 1.00 76.69 436 VAL A N 1
ATOM 3344 C CA . VAL A 1 436 ? -52.415 25.414 50.791 1.00 76.69 436 VAL A CA 1
ATOM 3345 C C . VAL A 1 436 ? -51.123 26.017 51.336 1.00 76.69 436 VAL A C 1
ATOM 3347 O O . VAL A 1 436 ? -50.114 25.995 50.634 1.00 76.69 436 VAL A O 1
ATOM 3350 N N . ALA A 1 437 ? -51.113 26.479 52.589 1.00 76.81 437 ALA A N 1
ATOM 3351 C CA . ALA A 1 437 ? -49.909 26.972 53.249 1.00 76.81 437 ALA A CA 1
ATOM 3352 C C . ALA A 1 437 ? -48.839 25.874 53.332 1.00 76.81 437 ALA A C 1
ATOM 3354 O O . ALA A 1 437 ? -47.703 26.093 52.920 1.00 76.81 437 ALA A O 1
ATOM 3355 N N . SER A 1 438 ? -49.218 24.663 53.752 1.00 81.19 438 SER A N 1
ATOM 3356 C CA . SER A 1 438 ? -48.316 23.506 53.797 1.00 81.19 438 SER A CA 1
ATOM 3357 C C . SER A 1 438 ? -47.788 23.118 52.409 1.00 81.19 438 SER A C 1
ATOM 3359 O O . SER A 1 438 ? -46.590 22.885 52.236 1.00 81.19 438 SER A O 1
ATOM 3361 N N . SER A 1 439 ? -48.655 23.108 51.394 1.00 73.62 439 SER A N 1
ATOM 3362 C CA . SER A 1 439 ? -48.287 22.775 50.011 1.00 73.62 439 SER A CA 1
ATOM 3363 C C . SER A 1 439 ? -47.341 23.815 49.408 1.00 73.62 439 SER A C 1
ATOM 3365 O O . SER A 1 439 ? -46.365 23.455 48.749 1.00 73.62 439 SER A O 1
ATOM 3367 N N . SER A 1 440 ? -47.597 25.100 49.670 1.00 77.62 440 SER A N 1
ATOM 3368 C CA . SER A 1 440 ? -46.739 26.214 49.259 1.00 77.62 440 SER A CA 1
ATOM 3369 C C . SER A 1 440 ? -45.350 26.107 49.889 1.00 77.62 440 SER A C 1
ATOM 3371 O O . SER A 1 440 ? -44.349 26.266 49.193 1.00 77.62 440 SER A O 1
ATOM 3373 N N . ASP A 1 441 ? -45.269 25.768 51.176 1.00 81.94 441 ASP A N 1
ATOM 3374 C CA . ASP A 1 441 ? -43.997 25.593 51.886 1.00 81.94 441 ASP A CA 1
ATOM 3375 C C . ASP A 1 441 ? -43.175 24.418 51.328 1.00 81.94 441 ASP A C 1
ATOM 3377 O O . ASP A 1 441 ? -41.955 24.511 51.155 1.00 81.94 441 ASP A O 1
ATOM 3381 N N . ILE A 1 442 ? -43.839 23.307 50.985 1.00 79.50 442 ILE A N 1
ATOM 3382 C CA . ILE A 1 442 ? -43.196 22.144 50.355 1.00 79.50 442 ILE A CA 1
ATOM 3383 C C . ILE A 1 442 ? -42.689 22.492 48.948 1.00 79.50 442 ILE A C 1
ATOM 3385 O O . ILE A 1 442 ? -41.576 22.098 48.586 1.00 79.50 442 ILE A O 1
ATOM 3389 N N . LEU A 1 443 ? -43.474 23.231 48.156 1.00 76.31 443 LEU A N 1
ATOM 3390 C CA . LEU A 1 443 ? -43.073 23.670 46.817 1.00 76.31 443 LEU A CA 1
ATOM 3391 C C . LEU A 1 443 ? -41.896 24.646 46.869 1.00 76.31 443 LEU A C 1
ATOM 3393 O O . LEU A 1 443 ? -40.946 24.462 46.114 1.00 76.31 443 LEU A O 1
ATOM 3397 N N . LEU A 1 444 ? -41.903 25.614 47.790 1.00 79.88 444 LEU A N 1
ATOM 3398 C CA . LEU A 1 444 ? -40.785 26.542 47.984 1.00 79.88 444 LEU A CA 1
ATOM 3399 C C . LEU A 1 444 ? -39.501 25.810 48.391 1.00 79.88 444 LEU A C 1
ATOM 3401 O O . LEU A 1 444 ? -38.438 26.090 47.839 1.00 79.88 444 LEU A O 1
ATOM 3405 N N . LYS A 1 445 ? -39.587 24.813 49.283 1.00 83.12 445 LYS A N 1
ATOM 3406 C CA . LYS A 1 445 ? -38.429 23.975 49.636 1.00 83.12 445 LYS A CA 1
ATOM 3407 C C . LYS A 1 445 ? -37.900 23.171 48.449 1.00 83.12 445 LYS A C 1
ATOM 3409 O O . LYS A 1 445 ? -36.688 23.120 48.254 1.00 83.12 445 LYS A O 1
ATOM 3414 N N . LYS A 1 446 ? -38.778 22.562 47.642 1.00 78.62 446 LYS A N 1
ATOM 3415 C CA . LYS A 1 446 ? -38.360 21.832 46.432 1.00 78.62 446 LYS A CA 1
ATOM 3416 C C . LYS A 1 446 ? -37.769 22.756 45.369 1.00 78.62 446 LYS A C 1
ATOM 3418 O O . LYS A 1 446 ? -36.802 22.367 44.720 1.00 78.62 446 LYS A O 1
ATOM 3423 N N . LEU A 1 447 ? -38.320 23.957 45.206 1.00 79.00 447 LEU A N 1
ATOM 3424 C CA . LEU A 1 447 ? -37.805 24.959 44.278 1.00 79.00 447 LEU A CA 1
ATOM 3425 C C . LEU A 1 447 ? -36.400 25.410 44.695 1.00 79.00 447 LEU A C 1
ATOM 3427 O O . LEU A 1 447 ? -35.496 25.367 43.868 1.00 79.00 447 LEU A O 1
ATOM 3431 N N . ASN A 1 448 ? -36.194 25.732 45.979 1.00 84.44 448 ASN A N 1
ATOM 3432 C CA . ASN A 1 448 ? -34.872 26.082 46.507 1.00 84.44 448 ASN A CA 1
ATOM 3433 C C . ASN A 1 448 ? -33.860 24.945 46.325 1.00 84.44 448 ASN A C 1
ATOM 3435 O O . ASN A 1 448 ? -32.773 25.186 45.812 1.00 84.44 448 ASN A O 1
ATOM 3439 N N . ALA A 1 449 ? -34.227 23.705 46.665 1.00 79.50 449 ALA A N 1
ATOM 3440 C CA . ALA A 1 449 ? -33.345 22.552 46.472 1.00 79.50 449 ALA A CA 1
ATOM 3441 C C . ALA A 1 449 ? -33.002 22.325 44.987 1.00 79.50 449 ALA A C 1
ATOM 3443 O O . ALA A 1 449 ? -31.863 22.011 44.648 1.00 79.50 449 ALA A O 1
ATOM 3444 N N . SER A 1 450 ? -33.968 22.522 44.081 1.00 77.56 450 SER A N 1
ATOM 3445 C CA . SER A 1 450 ? -33.727 22.429 42.638 1.00 77.56 450 SER A CA 1
ATOM 3446 C C . SER A 1 450 ? -32.839 23.561 42.122 1.00 77.56 450 SER A C 1
ATOM 3448 O O . SER A 1 450 ? -32.064 23.333 41.195 1.00 77.56 450 SER A O 1
ATOM 3450 N N . GLN A 1 451 ? -32.964 24.770 42.670 1.00 81.81 451 GLN A N 1
ATOM 3451 C CA . GLN A 1 451 ? -32.146 25.919 42.290 1.00 81.81 451 GLN A CA 1
ATOM 3452 C C . GLN A 1 451 ? -30.702 25.749 42.781 1.00 81.81 451 GLN A C 1
ATOM 3454 O O . GLN A 1 451 ? -29.769 26.038 42.036 1.00 81.81 451 GLN A O 1
ATOM 3459 N N . GLU A 1 452 ? -30.517 25.208 43.986 1.00 85.62 452 GLU A N 1
ATOM 3460 C CA . GLU A 1 452 ? -29.207 24.852 44.535 1.00 85.62 452 GLU A CA 1
ATOM 3461 C C . GLU A 1 452 ? -28.528 23.743 43.712 1.00 85.62 452 GLU A C 1
ATOM 3463 O O . GLU A 1 452 ? -27.377 23.905 43.312 1.00 85.62 452 GLU A O 1
ATOM 3468 N N . GLU A 1 453 ? -29.252 22.675 43.338 1.00 83.12 453 GLU A N 1
ATOM 3469 C CA . GLU A 1 453 ? -28.724 21.623 42.447 1.00 83.12 453 GLU A CA 1
ATOM 3470 C C . GLU A 1 453 ? -28.325 22.187 41.069 1.00 83.12 453 GLU A C 1
ATOM 3472 O O . GLU A 1 453 ? -27.331 21.760 40.477 1.00 83.12 453 GLU A O 1
ATOM 3477 N N . LEU A 1 454 ? -29.092 23.148 40.535 1.00 77.75 454 LEU A N 1
ATOM 3478 C CA . LEU A 1 454 ? -28.789 23.772 39.246 1.00 77.75 454 LEU A CA 1
ATOM 3479 C C . LEU A 1 454 ? -27.517 24.628 39.319 1.00 77.75 454 LEU A C 1
ATOM 3481 O O . LEU A 1 454 ? -26.686 24.557 38.413 1.00 77.75 454 LEU A O 1
ATOM 3485 N N . LEU A 1 455 ? -27.351 25.400 40.398 1.00 82.88 455 LEU A N 1
ATOM 3486 C CA . LEU A 1 455 ? -26.158 26.216 40.635 1.00 82.88 455 LEU A CA 1
ATOM 3487 C C . LEU A 1 455 ? -24.908 25.349 40.819 1.00 82.88 455 LEU A C 1
ATOM 3489 O O . LEU A 1 455 ? -23.864 25.667 40.249 1.00 82.88 455 LEU A O 1
ATOM 3493 N N . ASP A 1 456 ? -25.018 24.230 41.536 1.00 83.94 456 ASP A N 1
ATOM 3494 C CA . ASP A 1 456 ? -23.904 23.296 41.727 1.00 83.94 456 ASP A CA 1
ATOM 3495 C C . ASP A 1 456 ? -23.494 22.624 40.402 1.00 83.94 456 ASP A C 1
ATOM 3497 O O . ASP A 1 456 ? -22.315 22.584 40.035 1.00 83.94 456 ASP A O 1
ATOM 3501 N N . LYS A 1 457 ? -24.472 22.205 39.584 1.00 79.94 457 LYS A N 1
ATOM 3502 C CA . LYS A 1 457 ? -24.197 21.689 38.231 1.00 79.94 457 LYS A CA 1
ATOM 3503 C C . LYS A 1 457 ? -23.591 22.741 37.309 1.00 79.94 457 LYS A C 1
ATOM 3505 O O . LYS A 1 457 ? -22.689 22.413 36.538 1.00 79.94 457 LYS A O 1
ATOM 3510 N N . GLN A 1 458 ? -24.047 23.990 37.387 1.00 79.62 458 GLN A N 1
ATOM 3511 C CA . GLN A 1 458 ? -23.468 25.093 36.623 1.00 79.62 458 GLN A CA 1
ATOM 3512 C C . GLN A 1 458 ? -22.014 25.362 37.043 1.00 79.62 458 GLN A C 1
ATOM 3514 O O . GLN A 1 458 ? -21.160 25.567 36.179 1.00 79.62 458 GLN A O 1
ATOM 3519 N N . ALA A 1 459 ? -21.706 25.302 38.342 1.00 83.44 459 ALA A N 1
ATOM 3520 C CA . ALA A 1 459 ? -20.343 25.435 38.851 1.00 83.44 459 ALA A CA 1
ATOM 3521 C C . ALA A 1 459 ? -19.437 24.290 38.363 1.00 83.44 459 ALA A C 1
ATOM 3523 O O . ALA A 1 459 ? -18.331 24.539 37.876 1.00 83.44 459 ALA A O 1
ATOM 3524 N N . SER A 1 460 ? -19.929 23.047 38.402 1.00 80.69 460 SER A N 1
ATOM 3525 C CA . SER A 1 460 ? -19.208 21.879 37.881 1.00 80.69 460 SER A CA 1
ATOM 3526 C C . SER A 1 460 ? -18.956 21.977 36.368 1.00 80.69 460 SER A C 1
ATOM 3528 O O . SER A 1 460 ? -17.838 21.742 35.905 1.00 80.69 460 SER A O 1
ATOM 3530 N N . ALA A 1 461 ? -19.949 22.416 35.587 1.00 75.94 461 ALA A N 1
ATOM 3531 C CA . ALA A 1 461 ? -19.793 22.644 34.150 1.00 75.94 461 ALA A CA 1
ATOM 3532 C C . ALA A 1 461 ? -18.749 23.734 33.845 1.00 75.94 461 ALA A C 1
ATOM 3534 O O . ALA A 1 461 ? -17.904 23.552 32.964 1.00 75.94 461 ALA A O 1
ATOM 3535 N N . HIS A 1 462 ? -18.745 24.835 34.607 1.00 80.62 462 HIS A N 1
ATOM 3536 C CA . HIS A 1 462 ? -17.716 25.871 34.491 1.00 80.62 462 HIS A CA 1
ATOM 3537 C C . HIS A 1 462 ? -16.314 25.335 34.793 1.00 80.62 462 HIS A C 1
ATOM 3539 O O . HIS A 1 462 ? -15.378 25.644 34.055 1.00 80.62 462 HIS A O 1
ATOM 3545 N N . GLN A 1 463 ? -16.165 24.498 35.823 1.00 87.12 463 GLN A N 1
ATOM 3546 C CA . GLN A 1 463 ? -14.886 23.873 36.161 1.00 87.12 463 GLN A CA 1
ATOM 3547 C C . GLN A 1 463 ? -14.359 22.994 35.015 1.00 87.12 463 GLN A C 1
ATOM 3549 O O . GLN A 1 463 ? -13.176 23.074 34.674 1.00 87.12 463 GLN A O 1
ATOM 3554 N N . VAL A 1 464 ? -15.229 22.200 34.382 1.00 78.38 464 VAL A N 1
ATOM 3555 C CA . VAL A 1 464 ? -14.864 21.380 33.214 1.00 78.38 464 VAL A CA 1
ATOM 3556 C C . VAL A 1 464 ? -14.450 22.263 32.035 1.00 78.38 464 VAL A C 1
ATOM 3558 O O . VAL A 1 464 ? -13.414 22.009 31.422 1.00 78.38 464 VAL A O 1
ATOM 3561 N N . LEU A 1 465 ? -15.189 23.339 31.746 1.00 77.12 465 LEU A N 1
ATOM 3562 C CA . LEU A 1 465 ? -14.827 24.284 30.681 1.00 77.12 465 LEU A CA 1
ATOM 3563 C C . LEU A 1 465 ? -13.472 24.959 30.938 1.00 77.12 465 LEU A C 1
ATOM 3565 O O . LEU A 1 465 ? -12.681 25.120 30.008 1.00 77.12 465 LEU A O 1
ATOM 3569 N N . THR A 1 466 ? -13.159 25.300 32.191 1.00 85.19 466 THR A N 1
ATOM 3570 C CA . THR A 1 466 ? -11.835 25.828 32.555 1.00 85.19 466 THR A CA 1
ATOM 3571 C C . THR A 1 466 ? -10.726 24.797 32.318 1.00 85.19 466 THR A C 1
ATOM 3573 O O . THR A 1 466 ? -9.685 25.150 31.769 1.00 85.19 466 THR A O 1
ATOM 3576 N N . GLN A 1 467 ? -10.940 23.520 32.655 1.00 83.25 467 GLN A N 1
ATOM 3577 C CA . GLN A 1 467 ? -9.962 22.455 32.381 1.00 83.25 467 GLN A CA 1
ATOM 3578 C C . GLN A 1 467 ? -9.755 22.212 30.879 1.00 83.25 467 GLN A C 1
ATOM 3580 O O . GLN A 1 467 ? -8.623 21.990 30.439 1.00 83.25 467 GLN A O 1
ATOM 3585 N N . VAL A 1 468 ? -10.826 22.278 30.081 1.00 77.38 468 VAL A N 1
ATOM 3586 C CA . VAL A 1 468 ? -10.746 22.165 28.616 1.00 77.38 468 VAL A CA 1
ATOM 3587 C C . VAL A 1 468 ? -9.956 23.332 28.030 1.00 77.38 468 VAL A C 1
ATOM 3589 O O . VAL A 1 468 ? -9.045 23.098 27.243 1.00 77.38 468 VAL A O 1
ATOM 3592 N N . SER A 1 469 ? -10.235 24.563 28.465 1.00 83.25 469 SER A N 1
ATOM 3593 C CA . SER A 1 469 ? -9.494 25.760 28.043 1.00 83.25 469 SER A CA 1
ATOM 3594 C C . SER A 1 469 ? -7.996 25.650 28.368 1.00 83.25 469 SER A C 1
ATOM 3596 O O . SER A 1 469 ? -7.153 25.839 27.492 1.00 83.25 469 SER A O 1
ATOM 3598 N N . GLN A 1 470 ? -7.645 25.209 29.582 1.00 87.25 470 GLN A N 1
ATOM 3599 C CA . GLN A 1 470 ? -6.248 24.965 29.968 1.00 87.25 470 GLN A CA 1
ATOM 3600 C C . GLN A 1 470 ? -5.583 23.868 29.121 1.00 87.25 470 GLN A C 1
ATOM 3602 O O . GLN A 1 470 ? -4.419 23.995 28.740 1.00 87.25 470 GLN A O 1
ATOM 3607 N N . SER A 1 471 ? -6.313 22.797 28.800 1.00 79.94 471 SER A N 1
ATOM 3608 C CA . SER A 1 471 ? -5.804 21.712 27.952 1.00 79.94 471 SER A CA 1
ATOM 3609 C C . SER A 1 471 ? -5.599 22.169 26.504 1.00 79.94 471 SER A C 1
ATOM 3611 O O . SER A 1 471 ? -4.598 21.806 25.888 1.00 79.94 471 SER A O 1
ATOM 3613 N N . GLN A 1 472 ? -6.500 23.002 25.973 1.00 76.00 472 GLN A N 1
ATOM 3614 C CA . GLN A 1 472 ? -6.360 23.622 24.653 1.00 76.00 472 GLN A CA 1
ATOM 3615 C C . GLN A 1 472 ? -5.147 24.555 24.597 1.00 76.00 472 GLN A C 1
ATOM 3617 O O . GLN A 1 472 ? -4.379 24.494 23.640 1.00 76.00 472 GLN A O 1
ATOM 3622 N N . GLU A 1 473 ? -4.911 25.355 25.638 1.00 87.25 473 GLU A N 1
ATOM 3623 C CA . GLU A 1 473 ? -3.739 26.233 25.706 1.00 87.25 473 GLU A CA 1
ATOM 3624 C C . GLU A 1 473 ? -2.427 25.430 25.766 1.00 87.25 473 GLU A C 1
ATOM 3626 O O . GLU A 1 473 ? -1.459 25.745 25.070 1.00 87.25 473 GLU A O 1
ATOM 3631 N N . GLN A 1 474 ? -2.393 24.337 26.537 1.00 84.75 474 GLN A N 1
ATOM 3632 C CA . GLN A 1 474 ? -1.246 23.423 26.566 1.00 84.75 474 GLN A CA 1
ATOM 3633 C C . GLN A 1 474 ? -1.008 22.739 25.216 1.00 84.75 474 GLN A C 1
ATOM 3635 O O . GLN A 1 474 ? 0.146 22.564 24.815 1.00 84.75 474 GLN A O 1
ATOM 3640 N N . LEU A 1 475 ? -2.077 22.349 24.517 1.00 77.81 475 LEU A N 1
ATOM 3641 C CA . LEU A 1 475 ? -1.986 21.745 23.193 1.00 77.81 475 LEU A CA 1
ATOM 3642 C C . LEU A 1 475 ? -1.464 22.750 22.163 1.00 77.81 475 LEU A C 1
ATOM 3644 O O . LEU A 1 475 ? -0.544 22.409 21.426 1.00 77.81 475 LEU A O 1
ATOM 3648 N N . SER A 1 476 ? -1.973 23.986 22.167 1.00 84.44 476 SER A N 1
ATOM 3649 C CA . SER A 1 476 ? -1.492 25.068 21.298 1.00 84.44 476 SER A CA 1
ATOM 3650 C C . SER A 1 476 ? 0.006 25.293 21.485 1.00 84.44 476 SER A C 1
ATOM 3652 O O . SER A 1 476 ? 0.762 25.221 20.524 1.00 84.44 476 SER A O 1
ATOM 3654 N N . ARG A 1 477 ? 0.469 25.432 22.736 1.00 89.75 477 ARG A N 1
ATOM 3655 C CA . ARG A 1 477 ? 1.901 25.605 23.025 1.00 89.75 477 ARG A CA 1
ATOM 3656 C C . ARG A 1 477 ? 2.737 24.415 22.550 1.00 89.75 477 ARG A C 1
ATOM 3658 O O . ARG A 1 477 ? 3.828 24.611 22.024 1.00 89.75 477 ARG A O 1
ATOM 3665 N N . LYS A 1 478 ? 2.246 23.179 22.710 1.00 85.62 478 LYS A N 1
ATOM 3666 C CA . LYS A 1 478 ? 2.933 21.985 22.185 1.00 85.62 478 LYS A CA 1
ATOM 3667 C C . LYS A 1 478 ? 3.021 22.004 20.661 1.00 85.62 478 LYS A C 1
ATOM 3669 O O . LYS A 1 478 ? 4.080 21.676 20.131 1.00 85.62 478 LYS A O 1
ATOM 3674 N N . ILE A 1 479 ? 1.946 22.391 19.975 1.00 77.75 479 ILE A N 1
ATOM 3675 C CA . ILE A 1 479 ? 1.925 22.527 18.514 1.00 77.75 479 ILE A CA 1
ATOM 3676 C C . ILE A 1 479 ? 2.958 23.565 18.073 1.00 77.75 479 ILE A C 1
ATOM 3678 O O . ILE A 1 479 ? 3.792 23.236 17.235 1.00 77.75 479 ILE A O 1
ATOM 3682 N N . ASP A 1 480 ? 2.987 24.742 18.700 1.00 87.75 480 ASP A N 1
ATOM 3683 C CA . ASP A 1 480 ? 3.949 25.801 18.370 1.00 87.75 480 ASP A CA 1
ATOM 3684 C C . ASP A 1 480 ? 5.397 25.329 18.573 1.00 87.75 480 ASP A C 1
ATOM 3686 O O . ASP A 1 480 ? 6.223 25.438 17.668 1.00 87.75 480 ASP A O 1
ATOM 3690 N N . THR A 1 481 ? 5.702 24.690 19.711 1.00 88.81 481 THR A N 1
ATOM 3691 C CA . THR A 1 481 ? 7.057 24.160 19.960 1.00 88.81 481 THR A CA 1
ATOM 3692 C C . THR A 1 481 ? 7.468 23.049 18.993 1.00 88.81 481 THR A C 1
ATOM 3694 O O . THR A 1 481 ? 8.634 22.974 18.598 1.00 88.81 481 THR A O 1
ATOM 3697 N N . ASN A 1 482 ? 6.532 22.187 18.587 1.00 81.25 482 ASN A N 1
ATOM 3698 C CA . ASN A 1 482 ? 6.805 21.140 17.607 1.00 81.25 482 ASN A CA 1
ATOM 3699 C C . ASN A 1 482 ? 7.002 21.725 16.208 1.00 81.25 482 ASN A C 1
ATOM 3701 O O . ASN A 1 482 ? 7.867 21.246 15.477 1.00 81.25 482 ASN A O 1
ATOM 3705 N N . ASN A 1 483 ? 6.235 22.754 15.849 1.00 81.75 483 ASN A N 1
ATOM 3706 C CA . ASN A 1 483 ? 6.368 23.441 14.573 1.00 81.75 483 ASN A CA 1
ATOM 3707 C C . ASN A 1 483 ? 7.718 24.168 14.477 1.00 81.75 483 ASN A C 1
ATOM 3709 O O . ASN A 1 483 ? 8.429 24.010 13.487 1.00 81.75 483 ASN A O 1
ATOM 3713 N N . ASP A 1 484 ? 8.141 24.853 15.542 1.00 89.44 484 ASP A N 1
ATOM 3714 C CA . ASP A 1 484 ? 9.470 25.469 15.624 1.00 89.44 484 ASP A CA 1
ATOM 3715 C C . ASP A 1 484 ? 10.595 24.431 15.509 1.00 89.44 484 ASP A C 1
ATOM 3717 O O . ASP A 1 484 ? 11.576 24.638 14.791 1.00 89.44 484 ASP A O 1
ATOM 3721 N N . ALA A 1 485 ? 10.463 23.283 16.183 1.00 84.88 485 ALA A N 1
ATOM 3722 C CA . ALA A 1 485 ? 11.438 22.200 16.085 1.00 84.88 485 ALA A CA 1
ATOM 3723 C C . ALA A 1 485 ? 11.476 21.572 14.680 1.00 84.88 485 ALA A C 1
ATOM 3725 O O . ALA A 1 485 ? 12.555 21.246 14.182 1.00 84.88 485 ALA A O 1
ATOM 3726 N N . ALA A 1 486 ? 10.320 21.411 14.032 1.00 79.44 486 ALA A N 1
ATOM 3727 C CA . ALA A 1 486 ? 10.221 20.904 12.667 1.00 79.44 486 ALA A CA 1
ATOM 3728 C C . ALA A 1 486 ? 10.833 21.886 11.659 1.00 79.44 486 ALA A C 1
ATOM 3730 O O . ALA A 1 486 ? 11.619 21.466 10.813 1.00 79.44 486 ALA A O 1
ATOM 3731 N N . SER A 1 487 ? 10.543 23.180 11.804 1.00 85.19 487 SER A N 1
ATOM 3732 C CA . SER A 1 487 ? 11.102 24.253 10.980 1.00 85.19 487 SER A CA 1
ATOM 3733 C C . SER A 1 487 ? 12.630 24.308 11.087 1.00 85.19 487 SER A C 1
ATOM 3735 O O . SER A 1 487 ? 13.325 24.303 10.073 1.00 85.19 487 SER A O 1
ATOM 3737 N N . ARG A 1 488 ? 13.186 24.219 12.305 1.00 89.06 488 ARG A N 1
ATOM 3738 C CA . ARG A 1 488 ? 14.647 24.150 12.506 1.00 89.06 488 ARG A CA 1
ATOM 3739 C C . ARG A 1 488 ? 15.280 22.933 11.834 1.00 89.06 488 ARG A C 1
ATOM 3741 O O . ARG A 1 488 ? 16.296 23.079 11.165 1.00 89.06 488 ARG A O 1
ATOM 3748 N N . ARG A 1 489 ? 14.666 21.751 11.956 1.00 81.00 489 ARG A N 1
ATOM 3749 C CA . ARG A 1 489 ? 15.166 20.534 11.292 1.00 81.00 489 ARG A CA 1
ATOM 3750 C C . ARG A 1 489 ? 15.076 20.615 9.771 1.00 81.00 489 ARG A C 1
ATOM 3752 O O . ARG A 1 489 ? 15.944 20.066 9.104 1.00 81.00 489 ARG A O 1
ATOM 3759 N N . ALA A 1 490 ? 14.048 21.270 9.232 1.00 78.25 490 ALA A N 1
ATOM 3760 C CA . ALA A 1 490 ? 13.923 21.493 7.795 1.00 78.25 490 ALA A CA 1
ATOM 3761 C C . ALA A 1 490 ? 15.072 22.374 7.282 1.00 78.25 490 ALA A C 1
ATOM 3763 O O . ALA A 1 490 ? 15.769 21.978 6.354 1.00 78.25 490 ALA A O 1
ATOM 3764 N N . VAL A 1 491 ? 15.355 23.489 7.966 1.00 88.94 491 VAL A N 1
ATOM 3765 C CA . VAL A 1 491 ? 16.488 24.373 7.638 1.00 88.94 491 VAL A CA 1
ATOM 3766 C C . VAL A 1 491 ? 17.834 23.646 7.757 1.00 88.94 491 VAL A C 1
ATOM 3768 O O . VAL A 1 491 ? 18.691 23.791 6.888 1.00 88.94 491 VAL A O 1
ATOM 3771 N N . GLU A 1 492 ? 18.028 22.829 8.796 1.00 88.31 492 GLU A N 1
ATOM 3772 C CA . GLU A 1 492 ? 19.231 21.996 8.935 1.00 88.31 492 GLU A CA 1
ATOM 3773 C C . GLU A 1 492 ? 19.356 20.980 7.788 1.00 88.31 492 GLU A C 1
ATOM 3775 O O . GLU A 1 492 ? 20.447 20.801 7.243 1.00 88.31 492 GLU A O 1
ATOM 3780 N N . SER A 1 493 ? 18.252 20.342 7.381 1.00 81.75 493 SER A N 1
ATOM 3781 C CA . SER A 1 493 ? 18.262 19.389 6.268 1.00 81.75 493 SER A CA 1
ATOM 3782 C C . SER A 1 493 ? 18.529 20.056 4.921 1.00 81.75 493 SER A C 1
ATOM 3784 O O . SER A 1 493 ? 19.301 19.512 4.134 1.00 81.75 493 SER A O 1
ATOM 3786 N N . ASP A 1 494 ? 17.982 21.253 4.692 1.00 82.56 494 ASP A N 1
ATOM 3787 C CA . ASP A 1 494 ? 18.244 22.049 3.491 1.00 82.56 494 ASP A CA 1
ATOM 3788 C C . ASP A 1 494 ? 19.718 22.453 3.423 1.00 82.56 494 ASP A C 1
ATOM 3790 O O . ASP A 1 494 ? 20.339 22.346 2.368 1.00 82.56 494 ASP A O 1
ATOM 3794 N N . GLY A 1 495 ? 20.319 22.832 4.557 1.00 90.88 495 GLY A N 1
ATOM 3795 C CA . GLY A 1 495 ? 21.752 23.117 4.639 1.00 90.88 495 GLY A CA 1
ATOM 3796 C C . GLY A 1 495 ? 22.620 21.908 4.272 1.00 90.88 495 GLY A C 1
ATOM 3797 O O . GLY A 1 495 ? 23.575 22.039 3.506 1.00 90.88 495 GLY A O 1
ATOM 3798 N N . VAL A 1 496 ? 22.270 20.715 4.764 1.00 87.00 496 VAL A N 1
ATOM 3799 C CA . VAL A 1 496 ? 22.987 19.469 4.435 1.00 87.00 496 VAL A CA 1
ATOM 3800 C C . VAL A 1 496 ? 22.801 19.081 2.967 1.00 87.00 496 VAL A C 1
ATOM 3802 O O . VAL A 1 496 ? 23.763 18.666 2.321 1.00 87.00 496 VAL A O 1
ATOM 3805 N N . LEU A 1 497 ? 21.587 19.214 2.424 1.00 81.62 497 LEU A N 1
ATOM 3806 C CA . LEU A 1 497 ? 21.310 18.941 1.013 1.00 81.62 497 LEU A CA 1
ATOM 3807 C C . LEU A 1 497 ? 22.055 19.912 0.101 1.00 81.62 497 LEU A C 1
ATOM 3809 O O . LEU A 1 497 ? 22.640 19.479 -0.888 1.00 81.62 497 LEU A O 1
ATOM 3813 N N . HIS A 1 498 ? 22.089 21.197 0.451 1.00 88.00 498 HIS A N 1
ATOM 3814 C CA . HIS A 1 498 ? 22.820 22.202 -0.309 1.00 88.00 498 HIS A CA 1
ATOM 3815 C C . HIS A 1 498 ? 24.327 21.915 -0.323 1.00 88.00 498 HIS A C 1
ATOM 3817 O O . HIS A 1 498 ? 24.933 21.941 -1.391 1.00 88.00 498 HIS A O 1
ATOM 3823 N N . ALA A 1 499 ? 24.912 21.553 0.826 1.00 89.00 499 ALA A N 1
ATOM 3824 C CA . ALA A 1 499 ? 26.318 21.156 0.907 1.00 89.00 499 ALA A CA 1
ATOM 3825 C C . ALA A 1 499 ? 26.618 19.921 0.037 1.00 89.00 499 ALA A C 1
ATOM 3827 O O . ALA A 1 499 ? 27.549 19.943 -0.761 1.00 89.00 499 ALA A O 1
ATOM 3828 N N . LYS A 1 500 ? 25.778 18.878 0.104 1.00 87.19 500 LYS A N 1
ATOM 3829 C CA . LYS A 1 500 ? 25.940 17.678 -0.735 1.00 87.19 500 LYS A CA 1
ATOM 3830 C C . LYS A 1 500 ? 25.779 17.964 -2.226 1.00 87.19 500 LYS A C 1
ATOM 3832 O O . LYS A 1 500 ? 26.521 17.415 -3.031 1.00 87.19 500 LYS A O 1
ATOM 3837 N N . LEU A 1 501 ? 24.820 18.809 -2.605 1.00 82.25 501 LEU A N 1
ATOM 3838 C CA . LEU A 1 501 ? 24.648 19.233 -3.994 1.00 82.25 501 LEU A CA 1
ATOM 3839 C C . LEU A 1 501 ? 25.878 19.992 -4.489 1.00 82.25 501 LEU A C 1
ATOM 3841 O O . LEU A 1 501 ? 26.317 19.767 -5.612 1.00 82.25 501 LEU A O 1
ATOM 3845 N N . GLN A 1 502 ? 26.456 20.854 -3.653 1.00 90.06 502 GLN A N 1
ATOM 3846 C CA . GLN A 1 502 ? 27.677 21.573 -3.989 1.00 90.06 502 GLN A CA 1
ATOM 3847 C C . GLN A 1 502 ? 28.871 20.622 -4.167 1.00 90.06 502 GLN A C 1
ATOM 3849 O O . GLN A 1 502 ? 29.616 20.780 -5.135 1.00 90.06 502 GLN A O 1
ATOM 3854 N N . ASP A 1 503 ? 29.009 19.610 -3.305 1.00 89.44 503 ASP A N 1
ATOM 3855 C CA . ASP A 1 503 ? 30.042 18.574 -3.427 1.00 89.44 503 ASP A CA 1
ATOM 3856 C C . ASP A 1 503 ? 29.876 17.761 -4.721 1.00 89.44 503 ASP A C 1
ATOM 3858 O O . ASP A 1 503 ? 30.836 17.604 -5.474 1.00 89.44 503 ASP A O 1
ATOM 3862 N N . ILE A 1 504 ? 28.650 17.329 -5.044 1.00 86.62 504 ILE A N 1
ATOM 3863 C CA . ILE A 1 504 ? 28.347 16.595 -6.286 1.00 86.62 504 ILE A CA 1
ATOM 3864 C C . ILE A 1 504 ? 28.645 17.456 -7.517 1.00 86.62 504 ILE A C 1
ATOM 3866 O O . ILE A 1 504 ? 29.238 16.976 -8.484 1.00 86.62 504 ILE A O 1
ATOM 3870 N N . VAL A 1 505 ? 28.257 18.735 -7.504 1.00 87.81 505 VAL A N 1
ATOM 3871 C CA . VAL A 1 505 ? 28.553 19.669 -8.602 1.00 87.81 505 VAL A CA 1
ATOM 3872 C C . VAL A 1 505 ? 30.062 19.839 -8.764 1.00 87.81 505 VAL A C 1
ATOM 3874 O O . VAL A 1 505 ? 30.557 19.836 -9.894 1.00 87.81 505 VAL A O 1
ATOM 3877 N N . PHE A 1 506 ? 30.806 19.951 -7.664 1.00 93.19 506 PHE A N 1
ATOM 3878 C CA . PHE A 1 506 ? 32.262 20.060 -7.690 1.00 93.19 506 PHE A CA 1
ATOM 3879 C C . PHE A 1 506 ? 32.926 18.787 -8.239 1.00 93.19 506 PHE A C 1
ATOM 3881 O O . PHE A 1 506 ? 33.778 18.872 -9.128 1.00 93.19 506 PHE A O 1
ATOM 3888 N N . GLU A 1 507 ? 32.504 17.611 -7.778 1.00 91.31 507 GLU A N 1
ATOM 3889 C CA . GLU A 1 507 ? 33.005 16.309 -8.232 1.00 91.31 507 GLU A CA 1
ATOM 3890 C C . GLU A 1 507 ? 32.695 16.064 -9.716 1.00 91.31 507 GLU A C 1
ATOM 3892 O O . GLU A 1 507 ? 33.586 15.711 -10.493 1.00 91.31 507 GLU A O 1
ATOM 3897 N N . THR A 1 508 ? 31.467 16.363 -10.148 1.00 86.00 508 THR A N 1
ATOM 3898 C CA . THR A 1 508 ? 31.041 16.262 -11.555 1.00 86.00 508 THR A CA 1
ATOM 3899 C C . THR A 1 508 ? 31.840 17.217 -12.440 1.00 86.00 508 THR A C 1
ATOM 3901 O O . THR A 1 508 ? 32.312 16.835 -13.511 1.00 86.00 508 THR A O 1
ATOM 3904 N N . THR A 1 509 ? 32.051 18.458 -11.987 1.00 88.38 509 THR A N 1
ATOM 3905 C CA . THR A 1 509 ? 32.849 19.450 -12.725 1.00 88.38 509 THR A CA 1
ATOM 3906 C C . THR A 1 509 ? 34.300 18.991 -12.865 1.00 88.38 509 THR A C 1
ATOM 3908 O O . THR A 1 509 ? 34.870 19.079 -13.952 1.00 88.38 509 THR A O 1
ATOM 3911 N N . THR A 1 510 ? 34.886 18.451 -11.795 1.00 90.25 510 THR A N 1
ATOM 3912 C CA . THR A 1 510 ? 36.269 17.951 -11.781 1.00 90.25 510 THR A CA 1
ATOM 3913 C C . THR A 1 510 ? 36.435 16.728 -12.687 1.00 90.25 510 THR A C 1
ATOM 3915 O O . THR A 1 510 ? 37.386 16.653 -13.468 1.00 90.25 510 THR A O 1
ATOM 3918 N N . THR A 1 511 ? 35.480 15.798 -12.653 1.00 88.94 511 THR A N 1
ATOM 3919 C CA . THR A 1 511 ? 35.458 14.607 -13.517 1.00 88.94 511 THR A CA 1
ATOM 3920 C C . THR A 1 511 ? 35.300 14.989 -14.988 1.00 88.94 511 THR A C 1
ATOM 3922 O O . THR A 1 511 ? 36.040 14.498 -15.843 1.00 88.94 511 THR A O 1
ATOM 3925 N N . CYS A 1 512 ? 34.407 15.936 -15.292 1.00 83.50 512 CYS A N 1
ATOM 3926 C CA . CYS A 1 512 ? 34.213 16.453 -16.645 1.00 83.50 512 CYS A CA 1
ATOM 3927 C C . CYS A 1 512 ? 35.475 17.160 -17.165 1.00 83.50 512 CYS A C 1
ATOM 3929 O O . CYS A 1 512 ? 35.938 16.864 -18.265 1.00 83.50 512 CYS A O 1
ATOM 3931 N N . GLN A 1 513 ? 36.102 18.024 -16.359 1.00 89.25 513 GLN A N 1
ATOM 3932 C CA . GLN A 1 513 ? 37.371 18.670 -16.720 1.00 89.25 513 GLN A CA 1
ATOM 3933 C C . GLN A 1 513 ? 38.492 17.655 -16.974 1.00 89.25 513 GLN A C 1
ATOM 3935 O O . GLN A 1 513 ? 39.266 17.820 -17.919 1.00 89.25 513 GLN A O 1
ATOM 3940 N N . THR A 1 514 ? 38.562 16.595 -16.168 1.00 89.38 514 THR A N 1
ATOM 3941 C CA . THR A 1 514 ? 39.557 15.525 -16.329 1.00 89.38 514 THR A CA 1
ATOM 3942 C C . THR A 1 514 ? 39.318 14.753 -17.628 1.00 89.38 514 THR A C 1
ATOM 3944 O O . THR A 1 514 ? 40.238 14.626 -18.434 1.00 89.38 514 THR A O 1
ATOM 3947 N N . SER A 1 515 ? 38.070 14.357 -17.892 1.00 86.06 515 SER A N 1
ATOM 3948 C CA . SER A 1 515 ? 37.665 13.645 -19.114 1.00 86.06 515 SER A CA 1
ATOM 3949 C C . SER A 1 515 ? 37.915 14.474 -20.378 1.00 86.06 515 SER A C 1
ATOM 3951 O O . SER A 1 515 ? 38.460 13.976 -21.360 1.00 86.06 515 SER A O 1
ATOM 3953 N N . VAL A 1 516 ? 37.590 15.773 -20.353 1.00 85.69 516 VAL A N 1
ATOM 3954 C CA . VAL A 1 516 ? 37.895 16.706 -21.453 1.00 85.69 516 VAL A CA 1
ATOM 3955 C C . VAL A 1 516 ? 39.408 16.842 -21.649 1.00 85.69 516 VAL A C 1
ATOM 3957 O O . VAL A 1 516 ? 39.886 16.891 -22.785 1.00 85.69 516 VAL A O 1
ATOM 3960 N N . GLY A 1 517 ? 40.180 16.870 -20.561 1.00 89.12 517 GLY A N 1
ATOM 3961 C CA . GLY A 1 517 ? 41.640 16.883 -20.608 1.00 89.12 517 GLY A CA 1
ATOM 3962 C C . GLY A 1 517 ? 42.230 15.625 -21.254 1.00 89.12 517 GLY A C 1
ATOM 3963 O O . GLY A 1 517 ? 43.151 15.725 -22.066 1.00 89.12 517 GLY A O 1
ATOM 3964 N N . GLU A 1 518 ? 41.697 14.449 -20.933 1.00 88.88 518 GLU A N 1
ATOM 3965 C CA . GLU A 1 518 ? 42.110 13.172 -21.524 1.00 88.88 518 GLU A CA 1
ATOM 3966 C C . GLU A 1 518 ? 41.699 13.053 -22.992 1.00 88.88 518 GLU A C 1
ATOM 3968 O O . GLU A 1 518 ? 42.535 12.703 -23.828 1.00 88.88 518 GLU A O 1
ATOM 3973 N N . LEU A 1 519 ? 40.470 13.447 -23.335 1.00 84.12 519 LEU A N 1
ATOM 3974 C CA . LEU A 1 519 ? 39.990 13.489 -24.716 1.00 84.12 519 LEU A CA 1
ATOM 3975 C C . LEU A 1 519 ? 40.856 14.418 -25.574 1.00 84.12 519 LEU A C 1
ATOM 3977 O O . LEU A 1 519 ? 41.273 14.044 -26.667 1.00 84.12 519 LEU A O 1
ATOM 3981 N N . SER A 1 520 ? 41.194 15.603 -25.061 1.00 87.06 520 SER A N 1
ATOM 3982 C CA . SER A 1 520 ? 42.085 16.547 -25.743 1.00 87.06 520 SER A CA 1
ATOM 3983 C C . SER A 1 520 ? 43.487 15.963 -25.958 1.00 87.06 520 SER A C 1
ATOM 3985 O O . SER A 1 520 ? 44.067 16.103 -27.038 1.00 87.06 520 SER A O 1
ATOM 3987 N N . LYS A 1 521 ? 44.040 15.246 -24.969 1.00 89.56 521 LYS A N 1
ATOM 3988 C CA . LYS A 1 521 ? 45.321 14.533 -25.124 1.00 89.56 521 LYS A CA 1
ATOM 3989 C C . LYS A 1 521 ? 45.232 13.424 -26.175 1.00 89.56 521 LYS A C 1
ATOM 3991 O O . LYS A 1 521 ? 46.142 13.320 -26.997 1.00 89.56 521 LYS A O 1
ATOM 3996 N N . SER A 1 522 ? 44.155 12.635 -26.178 1.00 88.94 522 SER A N 1
ATOM 3997 C CA . SER A 1 522 ? 43.931 11.580 -27.175 1.00 88.94 522 SER A CA 1
ATOM 3998 C C . SER A 1 522 ? 43.811 12.166 -28.577 1.00 88.94 522 SER A C 1
ATOM 4000 O O . SER A 1 522 ? 44.547 11.766 -29.469 1.00 88.94 522 SER A O 1
ATOM 4002 N N . MET A 1 523 ? 42.986 13.199 -28.758 1.00 81.44 523 MET A N 1
ATOM 4003 C CA . MET A 1 523 ? 42.780 13.837 -30.059 1.00 81.44 523 MET A CA 1
ATOM 4004 C C . MET A 1 523 ? 44.078 14.440 -30.617 1.00 81.44 523 MET A C 1
ATOM 4006 O O . MET A 1 523 ? 44.358 14.324 -31.808 1.00 81.44 523 MET A O 1
ATOM 4010 N N . ASN A 1 524 ? 44.923 15.029 -29.763 1.00 88.94 524 ASN A N 1
ATOM 4011 C CA . ASN A 1 524 ? 46.252 15.498 -30.167 1.00 88.94 524 ASN A CA 1
ATOM 4012 C C . ASN A 1 524 ? 47.184 14.341 -30.578 1.00 88.94 524 ASN A C 1
ATOM 4014 O O . ASN A 1 524 ? 47.952 14.466 -31.538 1.00 88.94 524 ASN A O 1
ATOM 4018 N N . LYS A 1 525 ? 47.113 13.197 -29.891 1.00 90.50 525 LYS A N 1
ATOM 4019 C CA . LYS A 1 525 ? 47.873 11.993 -30.252 1.00 90.50 525 LYS A CA 1
ATOM 4020 C C . LYS A 1 525 ? 47.400 11.413 -31.593 1.00 90.50 525 LYS A C 1
ATOM 4022 O O . LYS A 1 525 ? 48.225 11.091 -32.447 1.00 90.50 525 LYS A O 1
ATOM 4027 N N . ASP A 1 526 ? 46.097 11.354 -31.823 1.00 86.38 526 ASP A N 1
ATOM 4028 C CA . ASP A 1 526 ? 45.535 10.855 -33.080 1.00 86.38 526 ASP A CA 1
ATOM 4029 C C . ASP A 1 526 ? 45.876 11.797 -34.237 1.00 86.38 526 ASP A C 1
ATOM 4031 O O . ASP A 1 526 ? 46.336 11.352 -35.287 1.00 86.38 526 ASP A O 1
ATOM 4035 N N . MET A 1 527 ? 45.786 13.113 -34.022 1.00 85.69 527 MET A N 1
ATOM 4036 C CA . MET A 1 527 ? 46.173 14.110 -35.022 1.00 85.69 527 MET A CA 1
ATOM 4037 C C . MET A 1 527 ? 47.656 14.000 -35.402 1.00 85.69 527 MET A C 1
ATOM 4039 O O . MET A 1 527 ? 48.003 14.047 -36.581 1.00 85.69 527 MET A O 1
ATOM 4043 N N . THR A 1 528 ? 48.550 13.804 -34.429 1.00 90.06 528 THR A N 1
ATOM 4044 C CA . THR A 1 528 ? 49.982 13.600 -34.722 1.00 90.06 528 THR A CA 1
ATOM 4045 C C . THR A 1 528 ? 50.243 12.284 -35.462 1.00 90.06 528 THR A C 1
ATOM 4047 O O . THR A 1 528 ? 51.113 12.249 -36.338 1.00 90.06 528 THR A O 1
ATOM 4050 N N . THR A 1 529 ? 49.457 11.240 -35.184 1.00 89.44 529 THR A N 1
ATOM 4051 C CA . THR A 1 529 ? 49.503 9.952 -35.895 1.00 89.44 529 THR A CA 1
ATOM 4052 C C . THR A 1 529 ? 49.028 10.093 -37.342 1.00 89.44 529 THR A C 1
ATOM 4054 O O . THR A 1 529 ? 49.725 9.649 -38.252 1.00 89.44 529 THR A O 1
ATOM 4057 N N . VAL A 1 530 ? 47.916 10.794 -37.586 1.00 86.56 530 VAL A N 1
ATOM 4058 C CA . VAL A 1 530 ? 47.412 11.090 -38.941 1.00 86.56 530 VAL A CA 1
ATOM 4059 C C . VAL A 1 530 ? 48.429 11.902 -39.739 1.00 86.56 530 VAL A C 1
ATOM 4061 O O . VAL A 1 530 ? 48.673 11.610 -40.908 1.00 86.56 530 VAL A O 1
ATOM 4064 N N . VAL A 1 531 ? 49.081 12.891 -39.119 1.00 89.62 531 VAL A N 1
ATOM 4065 C CA . VAL A 1 531 ? 50.159 13.651 -39.772 1.00 89.62 531 VAL A CA 1
ATOM 4066 C C . VAL A 1 531 ? 51.324 12.733 -40.160 1.00 89.62 531 VAL A C 1
ATOM 4068 O O . VAL A 1 531 ? 51.830 12.835 -41.277 1.00 89.62 531 VAL A O 1
ATOM 4071 N N . HIS A 1 532 ? 51.728 11.804 -39.288 1.00 87.19 532 HIS A N 1
ATOM 4072 C CA . HIS A 1 532 ? 52.774 10.826 -39.608 1.00 87.19 532 HIS A CA 1
ATOM 4073 C C . HIS A 1 532 ? 52.362 9.879 -40.740 1.00 87.19 532 HIS A C 1
ATOM 4075 O O . HIS A 1 532 ? 53.154 9.656 -41.656 1.00 87.19 532 HIS A O 1
ATOM 4081 N N . GLN A 1 533 ? 51.130 9.364 -40.718 1.00 84.81 533 GLN A N 1
ATOM 4082 C CA . GLN A 1 533 ? 50.599 8.505 -41.777 1.00 84.81 533 GLN A CA 1
ATOM 4083 C C . GLN A 1 533 ? 50.535 9.246 -43.115 1.00 84.81 533 GLN A C 1
ATOM 4085 O O . GLN A 1 533 ? 51.025 8.729 -44.117 1.00 84.81 533 GLN A O 1
ATOM 4090 N N . ASN A 1 534 ? 50.028 10.481 -43.143 1.00 84.00 534 ASN A N 1
ATOM 4091 C CA . ASN A 1 534 ? 50.002 11.300 -44.356 1.00 84.00 534 ASN A CA 1
ATOM 4092 C C . ASN A 1 534 ? 51.412 11.517 -44.915 1.00 84.00 534 ASN A C 1
ATOM 4094 O O . ASN A 1 534 ? 51.629 11.314 -46.107 1.00 84.00 534 ASN A O 1
ATOM 4098 N N . ASN A 1 535 ? 52.389 11.836 -44.062 1.00 89.50 535 ASN A N 1
ATOM 4099 C CA . ASN A 1 535 ? 53.781 11.982 -44.489 1.00 89.50 535 ASN A CA 1
ATOM 4100 C C . ASN A 1 535 ? 54.357 10.675 -45.057 1.00 89.50 535 ASN A C 1
ATOM 4102 O O . ASN A 1 535 ? 55.021 10.700 -46.091 1.00 89.50 535 ASN A O 1
ATOM 4106 N N . ALA A 1 536 ? 54.081 9.528 -44.429 1.00 85.56 536 ALA A N 1
ATOM 4107 C CA . ALA A 1 536 ? 54.507 8.225 -44.940 1.00 85.56 536 ALA A CA 1
ATOM 4108 C C . ALA A 1 536 ? 53.847 7.890 -46.289 1.00 85.56 536 ALA A C 1
ATOM 4110 O O . ALA A 1 536 ? 54.503 7.369 -47.191 1.00 85.56 536 ALA A O 1
ATOM 4111 N N . THR A 1 537 ? 52.569 8.238 -46.454 1.00 82.69 537 THR A N 1
ATOM 4112 C CA . THR A 1 537 ? 51.824 8.027 -47.703 1.00 82.69 537 THR A CA 1
ATOM 4113 C C . THR A 1 537 ? 52.372 8.908 -48.824 1.00 82.69 537 THR A C 1
ATOM 4115 O O . THR A 1 537 ? 52.559 8.426 -49.938 1.00 82.69 537 THR A O 1
ATOM 4118 N N . ILE A 1 538 ? 52.706 10.170 -48.527 1.00 86.31 538 ILE A N 1
ATOM 4119 C CA . ILE A 1 538 ? 53.366 11.084 -49.471 1.00 86.31 538 ILE A CA 1
ATOM 4120 C C . ILE A 1 538 ? 54.724 10.513 -49.899 1.00 86.31 538 ILE A C 1
ATOM 4122 O O . ILE A 1 538 ? 54.988 10.420 -51.093 1.00 86.31 538 ILE A O 1
ATOM 4126 N N . GLN A 1 539 ? 55.548 10.040 -48.959 1.00 88.19 539 GLN A N 1
ATOM 4127 C CA . GLN A 1 539 ? 56.838 9.417 -49.289 1.00 88.19 539 GLN A CA 1
ATOM 4128 C C . GLN A 1 539 ? 56.686 8.147 -50.139 1.00 88.19 539 GLN A C 1
ATOM 4130 O O . GLN A 1 539 ? 57.493 7.890 -51.035 1.00 88.19 539 GLN A O 1
ATOM 4135 N N . ALA A 1 540 ? 55.666 7.329 -49.864 1.00 84.19 540 ALA A N 1
ATOM 4136 C CA . ALA A 1 540 ? 55.366 6.146 -50.664 1.00 84.19 540 ALA A CA 1
ATOM 4137 C C . ALA A 1 540 ? 54.905 6.524 -52.080 1.00 84.19 540 ALA A C 1
ATOM 4139 O O . ALA A 1 540 ? 55.331 5.891 -53.045 1.00 84.19 540 ALA A O 1
ATOM 4140 N N . LEU A 1 541 ? 54.093 7.577 -52.210 1.00 82.44 541 LEU A N 1
ATOM 4141 C CA . LEU A 1 541 ? 53.649 8.115 -53.493 1.00 82.44 541 LEU A CA 1
ATOM 4142 C C . LEU A 1 541 ? 54.831 8.661 -54.306 1.00 82.44 541 LEU A C 1
ATOM 4144 O O . LEU A 1 541 ? 54.963 8.320 -55.477 1.00 82.44 541 LEU A O 1
ATOM 4148 N N . GLU A 1 542 ? 55.725 9.436 -53.688 1.00 87.44 542 GLU A N 1
ATOM 4149 C CA . GLU A 1 542 ? 56.942 9.951 -54.330 1.00 87.44 542 GLU A CA 1
ATOM 4150 C C . GLU A 1 542 ? 57.843 8.815 -54.836 1.00 87.44 542 GLU A C 1
ATOM 4152 O O . GLU A 1 542 ? 58.312 8.855 -55.975 1.00 87.44 542 GLU A O 1
ATOM 4157 N N . LYS A 1 543 ? 58.031 7.755 -54.034 1.00 86.38 543 LYS A N 1
ATOM 4158 C CA . LYS A 1 543 ? 58.749 6.543 -54.468 1.00 86.38 543 LYS A CA 1
ATOM 4159 C C . LYS A 1 543 ? 58.027 5.800 -55.592 1.00 86.38 543 LYS A C 1
ATOM 4161 O O . LYS A 1 543 ? 58.671 5.293 -56.503 1.00 86.38 543 LYS A O 1
ATOM 4166 N N . GLY A 1 544 ? 56.701 5.706 -55.536 1.00 83.81 544 GLY A N 1
ATOM 4167 C CA . GLY A 1 544 ? 55.908 5.084 -56.597 1.00 83.81 544 GLY A CA 1
ATOM 4168 C C . GLY A 1 544 ? 56.037 5.844 -57.916 1.00 83.81 544 GLY A C 1
ATOM 4169 O O . GLY A 1 544 ? 56.232 5.234 -58.967 1.00 83.81 544 GLY A O 1
ATOM 4170 N N . MET A 1 545 ? 56.004 7.177 -57.851 1.00 80.50 545 MET A N 1
ATOM 4171 C CA . MET A 1 545 ? 56.183 8.048 -59.008 1.00 80.50 545 MET A CA 1
ATOM 4172 C C . MET A 1 545 ? 57.580 7.930 -59.616 1.00 80.50 545 MET A C 1
ATOM 4174 O O . MET A 1 545 ? 57.680 7.845 -60.837 1.00 80.50 545 MET A O 1
ATOM 4178 N N . SER A 1 546 ? 58.643 7.859 -58.809 1.00 82.56 546 SER A N 1
ATOM 4179 C CA . SER A 1 546 ? 60.001 7.691 -59.345 1.00 82.56 546 SER A CA 1
ATOM 4180 C C . SER A 1 546 ? 60.185 6.344 -60.053 1.00 82.56 546 SER A C 1
ATOM 4182 O O . SER A 1 546 ? 60.753 6.293 -61.143 1.00 82.56 546 SER A O 1
ATOM 4184 N N . VAL A 1 547 ? 59.625 5.261 -59.503 1.00 82.56 547 VAL A N 1
ATOM 4185 C CA . VAL A 1 547 ? 59.628 3.934 -60.149 1.00 82.56 547 VAL A CA 1
ATOM 4186 C C . VAL A 1 547 ? 58.795 3.938 -61.435 1.00 82.56 547 VAL A C 1
ATOM 4188 O O . VAL A 1 547 ? 59.169 3.315 -62.430 1.00 82.56 547 VAL A O 1
ATOM 4191 N N . GLN A 1 548 ? 57.659 4.638 -61.450 1.00 80.25 548 GLN A N 1
ATOM 4192 C CA . GLN A 1 548 ? 56.847 4.781 -62.657 1.00 80.25 548 GLN A CA 1
ATOM 4193 C C . GLN A 1 548 ? 57.575 5.588 -63.741 1.00 80.25 548 GLN A C 1
ATOM 4195 O O . GLN A 1 548 ? 57.497 5.231 -64.918 1.00 80.25 548 GLN A O 1
ATOM 4200 N N . GLU A 1 549 ? 58.292 6.645 -63.364 1.00 82.00 549 GLU A N 1
ATOM 4201 C CA . GLU A 1 549 ? 59.109 7.445 -64.277 1.00 82.00 549 GLU A CA 1
ATOM 4202 C C . GLU A 1 549 ? 60.245 6.613 -64.889 1.00 82.00 549 GLU A C 1
ATOM 4204 O O . GLU A 1 549 ? 60.459 6.665 -66.102 1.00 82.00 549 GLU A O 1
ATOM 4209 N N . GLU A 1 550 ? 60.899 5.765 -64.088 1.00 79.12 550 GLU A N 1
ATOM 4210 C CA . GLU A 1 550 ? 61.911 4.813 -64.557 1.00 79.12 550 GLU A CA 1
ATOM 4211 C C . GLU A 1 550 ? 61.327 3.818 -65.572 1.00 79.12 550 GLU A C 1
ATOM 4213 O O . GLU A 1 550 ? 61.849 3.686 -66.683 1.00 79.12 550 GLU A O 1
ATOM 4218 N N . ARG A 1 551 ? 60.172 3.210 -65.260 1.00 77.56 551 ARG A N 1
ATOM 4219 C CA . ARG A 1 551 ? 59.459 2.310 -66.186 1.00 77.56 551 ARG A CA 1
ATOM 4220 C C . ARG A 1 551 ? 59.042 3.011 -67.477 1.00 77.56 551 ARG A C 1
ATOM 4222 O O . ARG A 1 551 ? 59.138 2.431 -68.555 1.00 77.56 551 ARG A O 1
ATOM 4229 N N . MET A 1 552 ? 58.591 4.263 -67.402 1.00 74.00 552 MET A N 1
ATOM 4230 C CA . MET A 1 552 ? 58.298 5.059 -68.596 1.00 74.00 552 MET A CA 1
ATOM 4231 C C . MET A 1 552 ? 59.557 5.354 -69.417 1.00 74.00 552 MET A C 1
ATOM 4233 O O . MET A 1 552 ? 59.488 5.385 -70.649 1.00 74.00 552 MET A O 1
ATOM 4237 N N . GLY A 1 553 ? 60.701 5.552 -68.760 1.00 83.69 553 GLY A N 1
ATOM 4238 C CA . GLY A 1 553 ? 62.007 5.639 -69.407 1.00 83.69 553 GLY A CA 1
ATOM 4239 C C . GLY A 1 553 ? 62.344 4.370 -70.190 1.00 83.69 553 GLY A C 1
ATOM 4240 O O . GLY A 1 553 ? 62.743 4.457 -71.352 1.00 83.69 553 GLY A O 1
ATOM 4241 N N . ASP A 1 554 ? 62.104 3.199 -69.604 1.00 82.19 554 ASP A N 1
ATOM 4242 C CA . ASP A 1 554 ? 62.322 1.907 -70.262 1.00 82.19 554 ASP A CA 1
ATOM 4243 C C . ASP A 1 554 ? 61.387 1.676 -71.444 1.00 82.19 554 ASP A C 1
ATOM 4245 O O . ASP A 1 554 ? 61.850 1.285 -72.513 1.00 82.19 554 ASP A O 1
ATOM 4249 N N . VAL A 1 555 ? 60.102 2.014 -71.317 1.00 76.94 555 VAL A N 1
ATOM 4250 C CA . VAL A 1 555 ? 59.153 1.943 -72.441 1.00 76.94 555 VAL A CA 1
ATOM 4251 C C . VAL A 1 555 ? 59.584 2.867 -73.582 1.00 76.94 555 VAL A C 1
ATOM 4253 O O . VAL A 1 555 ? 59.505 2.489 -74.750 1.00 76.94 555 VAL A O 1
ATOM 4256 N N . ARG A 1 556 ? 60.095 4.069 -73.279 1.00 82.19 556 ARG A N 1
ATOM 4257 C CA . ARG A 1 556 ? 60.649 4.963 -74.311 1.00 82.19 556 ARG A CA 1
ATOM 4258 C C . ARG A 1 556 ? 61.880 4.358 -74.985 1.00 82.19 556 ARG A C 1
ATOM 4260 O O . ARG A 1 556 ? 61.975 4.424 -76.209 1.00 82.19 556 ARG A O 1
ATOM 4267 N N . ARG A 1 557 ? 62.789 3.742 -74.220 1.00 83.69 557 ARG A N 1
ATOM 4268 C CA . ARG A 1 557 ? 63.957 3.024 -74.763 1.00 83.69 557 ARG A CA 1
ATOM 4269 C C . ARG A 1 557 ? 63.533 1.856 -75.656 1.00 83.69 557 ARG A C 1
ATOM 4271 O O . ARG A 1 557 ? 64.062 1.707 -76.754 1.00 83.69 557 ARG A O 1
ATOM 4278 N N . GLN A 1 558 ? 62.547 1.076 -75.220 1.00 79.31 558 GLN A N 1
ATOM 4279 C CA . GLN A 1 558 ? 62.004 -0.052 -75.971 1.00 79.31 558 GLN A CA 1
ATOM 4280 C C . GLN A 1 558 ? 61.336 0.406 -77.272 1.00 79.31 558 GLN A C 1
ATOM 4282 O O . GLN A 1 558 ? 61.617 -0.155 -78.326 1.00 79.31 558 GLN A O 1
ATOM 4287 N N . ASN A 1 559 ? 60.524 1.466 -77.237 1.00 77.00 559 ASN A N 1
ATOM 4288 C CA . ASN A 1 559 ? 59.913 2.032 -78.442 1.00 77.00 559 ASN A CA 1
ATOM 4289 C C . ASN A 1 559 ? 60.957 2.552 -79.440 1.00 77.00 559 ASN A C 1
ATOM 4291 O O . ASN A 1 559 ? 60.771 2.393 -80.645 1.00 77.00 559 ASN A O 1
ATOM 4295 N N . MET A 1 560 ? 62.060 3.138 -78.961 1.00 76.81 560 MET A N 1
ATOM 4296 C CA . MET A 1 560 ? 63.163 3.563 -79.828 1.00 76.81 560 MET A CA 1
ATOM 4297 C C . MET A 1 560 ? 63.838 2.358 -80.496 1.00 76.81 560 MET A C 1
ATOM 4299 O O . MET A 1 560 ? 64.011 2.352 -81.708 1.00 76.81 560 MET A O 1
ATOM 4303 N N . MET A 1 561 ? 64.108 1.294 -79.733 1.00 78.62 561 MET A N 1
ATOM 4304 C CA . MET A 1 561 ? 64.669 0.049 -80.266 1.00 78.62 561 MET A CA 1
ATOM 4305 C C . MET A 1 561 ? 63.739 -0.622 -81.292 1.00 78.62 561 MET A C 1
ATOM 4307 O O . MET A 1 561 ? 64.208 -1.126 -82.308 1.00 78.62 561 MET A O 1
ATOM 4311 N N . VAL A 1 562 ? 62.420 -0.606 -81.063 1.00 75.88 562 VAL A N 1
ATOM 4312 C CA . VAL A 1 562 ? 61.427 -1.123 -82.021 1.00 75.88 562 VAL A CA 1
ATOM 4313 C C . VAL A 1 562 ? 61.411 -0.289 -83.304 1.00 75.88 562 VAL A C 1
ATOM 4315 O O . VAL A 1 562 ? 61.349 -0.857 -84.391 1.00 75.88 562 VAL A O 1
ATOM 4318 N N . MET A 1 563 ? 61.512 1.040 -83.205 1.00 74.69 563 MET A N 1
ATOM 4319 C CA . MET A 1 563 ? 61.631 1.915 -84.378 1.00 74.69 563 MET A CA 1
ATOM 4320 C C . MET A 1 563 ? 62.929 1.675 -85.157 1.00 74.69 563 MET A C 1
ATOM 4322 O O . MET A 1 563 ? 62.889 1.623 -86.386 1.00 74.69 563 MET A O 1
ATOM 4326 N N . ASP A 1 564 ? 64.055 1.463 -84.474 1.00 79.75 564 ASP A N 1
ATOM 4327 C CA . ASP A 1 564 ? 65.326 1.112 -85.118 1.00 79.75 564 ASP A CA 1
ATOM 4328 C C . ASP A 1 564 ? 65.229 -0.247 -85.830 1.00 79.75 564 ASP A C 1
ATOM 4330 O O . ASP A 1 564 ? 65.667 -0.390 -86.972 1.00 79.75 564 ASP A O 1
ATOM 4334 N N . LEU A 1 565 ? 64.581 -1.236 -85.201 1.00 76.00 565 LEU A N 1
ATOM 4335 C CA . LEU A 1 565 ? 64.336 -2.550 -85.798 1.00 76.00 565 LEU A CA 1
ATOM 4336 C C . LEU A 1 565 ? 63.429 -2.453 -87.034 1.00 76.00 565 LEU A C 1
ATOM 4338 O O . LEU A 1 565 ? 63.708 -3.082 -88.058 1.00 76.00 565 LEU A O 1
ATOM 4342 N N . LEU A 1 566 ? 62.360 -1.655 -86.962 1.00 74.25 566 LEU A N 1
ATOM 4343 C CA . LEU A 1 566 ? 61.458 -1.402 -88.087 1.00 74.25 566 LEU A CA 1
ATOM 4344 C C . LEU A 1 566 ? 62.184 -0.699 -89.235 1.00 74.25 566 LEU A C 1
ATOM 4346 O O . LEU A 1 566 ? 62.028 -1.107 -90.384 1.00 74.25 566 LEU A O 1
ATOM 4350 N N . THR A 1 567 ? 63.031 0.284 -88.930 1.00 79.12 567 THR A N 1
ATOM 4351 C CA . THR A 1 567 ? 63.842 0.999 -89.927 1.00 79.12 567 THR A CA 1
ATOM 4352 C C . THR A 1 567 ? 64.836 0.052 -90.603 1.00 79.12 567 THR A C 1
ATOM 4354 O O . THR A 1 567 ? 64.875 -0.027 -91.828 1.00 79.12 567 THR A O 1
ATOM 4357 N N . ALA A 1 568 ? 65.556 -0.766 -89.829 1.00 73.88 568 ALA A N 1
ATOM 4358 C CA . ALA A 1 568 ? 66.475 -1.772 -90.365 1.00 73.88 568 ALA A CA 1
ATOM 4359 C C . ALA A 1 568 ? 65.757 -2.845 -91.207 1.00 73.88 568 ALA A C 1
ATOM 4361 O O . ALA A 1 568 ? 66.304 -3.356 -92.187 1.00 73.88 568 ALA A O 1
ATOM 4362 N N . THR A 1 569 ? 64.521 -3.197 -90.843 1.00 73.56 569 THR A N 1
ATOM 4363 C CA . THR A 1 569 ? 63.690 -4.127 -91.621 1.00 73.56 569 THR A CA 1
ATOM 4364 C C . THR A 1 569 ? 63.236 -3.481 -92.928 1.00 73.56 569 THR A C 1
ATOM 4366 O O . THR A 1 569 ? 63.328 -4.108 -93.982 1.00 73.56 569 THR A O 1
ATOM 4369 N N . GLN A 1 570 ? 62.818 -2.213 -92.891 1.00 74.44 570 GLN A N 1
ATOM 4370 C CA . GLN A 1 570 ? 62.451 -1.442 -94.077 1.00 74.44 570 GLN A CA 1
ATOM 4371 C C . GLN A 1 570 ? 63.634 -1.300 -95.049 1.00 74.44 570 GLN A C 1
ATOM 4373 O O . GLN A 1 570 ? 63.449 -1.475 -96.253 1.00 74.44 570 GLN A O 1
ATOM 4378 N N . GLU A 1 571 ? 64.851 -1.076 -94.546 1.00 74.50 571 GLU A N 1
ATOM 4379 C CA . GLU A 1 571 ? 66.076 -1.058 -95.358 1.00 74.50 571 GLU A CA 1
ATOM 4380 C C . GLU A 1 571 ? 66.363 -2.417 -96.011 1.00 74.50 571 GLU A C 1
ATOM 4382 O O . GLU A 1 571 ? 66.636 -2.472 -97.208 1.00 74.50 571 GLU A O 1
ATOM 4387 N N . ARG A 1 572 ? 66.240 -3.537 -95.280 1.00 72.25 572 ARG A N 1
ATOM 4388 C CA . ARG A 1 572 ? 66.417 -4.883 -95.868 1.00 72.25 572 ARG A CA 1
ATOM 4389 C C . ARG A 1 572 ? 65.364 -5.217 -96.921 1.00 72.25 572 ARG A C 1
ATOM 4391 O O . ARG A 1 572 ? 65.686 -5.873 -97.912 1.00 72.25 572 ARG A O 1
ATOM 4398 N N . VAL A 1 573 ? 64.121 -4.782 -96.718 1.00 69.94 573 VAL A N 1
ATOM 4399 C CA . VAL A 1 573 ? 63.036 -4.956 -97.695 1.00 69.94 573 VAL A CA 1
ATOM 4400 C C . VAL A 1 573 ? 63.310 -4.125 -98.948 1.00 69.94 573 VAL A C 1
ATOM 4402 O O . VAL A 1 573 ? 63.187 -4.653 -100.051 1.00 69.94 573 VAL A O 1
ATOM 4405 N N . ALA A 1 574 ? 63.760 -2.875 -98.799 1.00 68.88 574 ALA A N 1
ATOM 4406 C CA . ALA A 1 574 ? 64.185 -2.046 -99.928 1.00 68.88 574 ALA A CA 1
ATOM 4407 C C . ALA A 1 574 ? 65.345 -2.701 -100.700 1.00 68.88 574 ALA A C 1
ATOM 4409 O O . ALA A 1 574 ? 65.278 -2.839 -101.918 1.00 68.88 574 ALA A O 1
ATOM 4410 N N . HIS A 1 575 ? 66.348 -3.224 -99.990 1.00 68.00 575 HIS A N 1
ATOM 4411 C CA . HIS A 1 575 ? 67.501 -3.881 -100.609 1.00 68.00 575 HIS A CA 1
ATOM 4412 C C . HIS A 1 575 ? 67.151 -5.214 -101.297 1.00 68.00 575 HIS A C 1
ATOM 4414 O O . HIS A 1 575 ? 67.726 -5.571 -102.330 1.00 68.00 575 HIS A O 1
ATOM 4420 N N . SER A 1 576 ? 66.169 -5.944 -100.760 1.00 66.94 576 SER A N 1
ATOM 4421 C CA . SER A 1 576 ? 65.601 -7.130 -101.413 1.00 66.94 576 SER A CA 1
ATOM 4422 C C . SER A 1 576 ? 64.818 -6.752 -102.673 1.00 66.94 576 SER A C 1
ATOM 4424 O O . SER A 1 576 ? 64.913 -7.454 -103.678 1.00 66.94 576 SER A O 1
ATOM 4426 N N . GLY A 1 577 ? 64.108 -5.618 -102.657 1.00 66.62 577 GLY A N 1
ATOM 4427 C CA . GLY A 1 577 ? 63.467 -5.033 -103.837 1.00 66.62 577 GLY A CA 1
ATOM 4428 C C . GLY A 1 577 ? 64.468 -4.720 -104.952 1.00 66.62 577 GLY A C 1
ATOM 4429 O O . GLY A 1 577 ? 64.269 -5.157 -106.085 1.00 66.62 577 GLY A O 1
ATOM 4430 N N . ASP A 1 578 ? 65.589 -4.079 -104.616 1.00 66.88 578 ASP A N 1
ATOM 4431 C CA . ASP A 1 578 ? 66.667 -3.778 -105.571 1.00 66.88 578 ASP A CA 1
ATOM 4432 C C . ASP A 1 578 ? 67.315 -5.052 -106.145 1.00 66.88 578 ASP A C 1
ATOM 4434 O O . ASP A 1 578 ? 67.650 -5.120 -107.330 1.00 66.88 578 ASP A O 1
ATOM 4438 N N . SER A 1 579 ? 67.460 -6.095 -105.319 1.00 61.66 579 SER A N 1
ATOM 4439 C CA . SER A 1 579 ? 68.014 -7.394 -105.729 1.00 61.66 579 SER A CA 1
ATOM 4440 C C . SER A 1 579 ? 67.073 -8.145 -106.681 1.00 61.66 579 SER A C 1
ATOM 4442 O O . SER A 1 579 ? 67.523 -8.742 -107.662 1.00 61.66 579 SER A O 1
ATOM 4444 N N . ILE A 1 580 ? 65.758 -8.072 -106.441 1.00 60.97 580 ILE A N 1
ATOM 4445 C CA . ILE A 1 580 ? 64.728 -8.610 -107.343 1.00 60.97 580 ILE A CA 1
ATOM 4446 C C . ILE A 1 580 ? 64.702 -7.818 -108.660 1.00 60.97 580 ILE A C 1
ATOM 4448 O O . ILE A 1 580 ? 64.577 -8.413 -109.734 1.00 60.97 580 ILE A O 1
ATOM 4452 N N . GLU A 1 581 ? 64.881 -6.495 -108.615 1.00 62.38 581 GLU A N 1
ATOM 4453 C CA . GLU A 1 581 ? 64.956 -5.663 -109.820 1.00 62.38 581 GLU A CA 1
ATOM 4454 C C . GLU A 1 581 ? 66.214 -5.969 -110.655 1.00 62.38 581 GLU A C 1
ATOM 4456 O O . GLU A 1 581 ? 66.124 -6.106 -111.880 1.00 62.38 581 GLU A O 1
ATOM 4461 N N . GLN A 1 582 ? 67.376 -6.167 -110.020 1.00 60.09 582 GLN A N 1
ATOM 4462 C CA . GLN A 1 582 ? 68.596 -6.617 -110.703 1.00 60.09 582 GLN A CA 1
ATOM 4463 C C . GLN A 1 582 ? 68.444 -8.012 -111.322 1.00 60.09 582 GLN A C 1
ATOM 4465 O O . GLN A 1 582 ? 68.843 -8.209 -112.473 1.00 60.09 582 GLN A O 1
ATOM 4470 N N . PHE A 1 583 ? 67.821 -8.957 -110.614 1.00 59.94 583 PHE A N 1
ATOM 4471 C CA . PHE A 1 583 ? 67.558 -10.305 -111.128 1.00 59.94 583 PHE A CA 1
ATOM 4472 C C . PHE A 1 583 ? 66.615 -10.291 -112.346 1.00 59.94 583 PHE A C 1
ATOM 4474 O O . PHE A 1 583 ? 66.848 -10.991 -113.338 1.00 59.94 583 PHE A O 1
ATOM 4481 N N . SER A 1 584 ? 65.591 -9.432 -112.312 1.00 56.66 584 SER A N 1
ATOM 4482 C CA . SER A 1 584 ? 64.656 -9.223 -113.423 1.00 56.66 584 SER A CA 1
ATOM 4483 C C . SER A 1 584 ? 65.347 -8.613 -114.653 1.00 56.66 584 SER A C 1
ATOM 4485 O O . SER A 1 584 ? 65.123 -9.053 -115.782 1.00 56.66 584 SER A O 1
ATOM 4487 N N . ARG A 1 585 ? 66.278 -7.666 -114.452 1.00 57.75 585 ARG A N 1
ATOM 4488 C CA . ARG A 1 585 ? 67.070 -7.068 -115.545 1.00 57.75 585 ARG A CA 1
ATOM 4489 C C . ARG A 1 585 ? 68.083 -8.037 -116.165 1.00 57.75 585 ARG A C 1
ATOM 4491 O O . ARG A 1 585 ? 68.327 -7.950 -117.366 1.00 57.75 585 ARG A O 1
ATOM 4498 N N . GLN A 1 586 ? 68.657 -8.964 -115.395 1.00 53.19 586 GLN A N 1
ATOM 4499 C CA . GLN A 1 586 ? 69.625 -9.942 -115.915 1.00 53.19 586 GLN A CA 1
ATOM 4500 C C . GLN A 1 586 ? 68.964 -11.094 -116.692 1.00 53.19 586 GLN A C 1
ATOM 4502 O O . GLN A 1 586 ? 69.513 -11.543 -117.701 1.00 53.19 586 GLN A O 1
ATOM 4507 N N . SER A 1 587 ? 67.762 -11.520 -116.294 1.00 51.16 587 SER A N 1
ATOM 4508 C CA . SER A 1 587 ? 67.068 -12.666 -116.910 1.00 51.16 587 SER A CA 1
ATOM 4509 C C . SER A 1 587 ? 66.389 -12.363 -118.257 1.00 51.16 587 SER A C 1
ATOM 4511 O O . SER A 1 587 ? 66.023 -13.285 -118.978 1.00 51.16 587 SER A O 1
ATOM 4513 N N . LEU A 1 588 ? 66.258 -11.091 -118.653 1.00 48.62 588 LEU A N 1
ATOM 4514 C CA . LEU A 1 588 ? 65.611 -10.675 -119.912 1.00 48.62 588 LEU A CA 1
ATOM 4515 C C . LEU A 1 588 ? 66.523 -10.719 -121.158 1.00 48.62 588 LEU A C 1
ATOM 4517 O O . LEU A 1 588 ? 66.101 -10.303 -122.235 1.00 48.62 588 LEU A O 1
ATOM 4521 N N . SER A 1 589 ? 67.760 -11.219 -121.045 1.00 49.84 589 SER A N 1
ATOM 4522 C CA . SER A 1 589 ? 68.751 -11.208 -122.140 1.00 49.84 589 SER A CA 1
ATOM 4523 C C . SER A 1 589 ? 69.097 -12.578 -122.746 1.00 49.84 589 SER A C 1
ATOM 4525 O O . SER A 1 589 ? 69.953 -12.648 -123.628 1.00 49.84 589 SER A O 1
ATOM 4527 N N . GLN A 1 590 ? 68.415 -13.661 -122.354 1.00 44.34 590 GLN A N 1
ATOM 4528 C CA . GLN A 1 590 ? 68.585 -14.983 -122.972 1.00 44.34 590 GLN A CA 1
ATOM 4529 C C . GLN A 1 590 ? 67.257 -15.526 -123.526 1.00 44.34 590 GLN A C 1
ATOM 4531 O O . GLN A 1 590 ? 66.308 -15.701 -122.760 1.00 44.34 590 GLN A O 1
ATOM 4536 N N . PRO A 1 591 ? 67.161 -15.811 -124.839 1.00 45.91 591 PRO A N 1
ATOM 4537 C CA . PRO A 1 591 ? 66.036 -16.549 -125.393 1.00 45.91 591 PRO A CA 1
ATOM 4538 C C . PRO A 1 591 ? 66.181 -18.039 -125.033 1.00 45.91 591 PRO A C 1
ATOM 4540 O O . PRO A 1 591 ? 67.269 -18.598 -125.142 1.00 45.91 591 PRO A O 1
ATOM 4543 N N . ASP A 1 592 ? 65.068 -18.644 -124.612 1.00 50.34 592 ASP A N 1
ATOM 4544 C CA . ASP A 1 592 ? 64.855 -20.063 -124.262 1.00 50.34 592 ASP A CA 1
ATOM 4545 C C . ASP A 1 592 ? 65.214 -20.533 -122.838 1.00 50.34 592 ASP A C 1
ATOM 4547 O O . ASP A 1 592 ? 66.040 -21.420 -122.657 1.00 50.34 592 ASP A O 1
ATOM 4551 N N . THR A 1 593 ? 64.506 -20.045 -121.804 1.00 51.31 593 THR A N 1
ATOM 4552 C CA . THR A 1 593 ? 64.450 -20.722 -120.479 1.00 51.31 593 THR A CA 1
ATOM 4553 C C . THR A 1 593 ? 63.129 -20.522 -119.698 1.00 51.31 593 THR A C 1
ATOM 4555 O O . THR A 1 593 ? 63.127 -20.440 -118.471 1.00 51.31 593 THR A O 1
ATOM 4558 N N . SER A 1 594 ? 61.956 -20.508 -120.347 1.00 49.50 594 SER A N 1
ATOM 4559 C CA . SER A 1 594 ? 60.668 -20.384 -119.621 1.00 49.50 594 SER A CA 1
ATOM 4560 C C . SER A 1 594 ? 60.321 -21.596 -118.736 1.00 49.50 594 SER A C 1
ATOM 4562 O O . SER A 1 594 ? 59.640 -21.439 -117.728 1.00 49.50 594 SER A O 1
ATOM 4564 N N . ALA A 1 595 ? 60.838 -22.790 -119.044 1.00 54.31 595 ALA A N 1
ATOM 4565 C CA . ALA A 1 595 ? 60.565 -24.003 -118.263 1.00 54.31 595 ALA A CA 1
ATOM 4566 C C . ALA A 1 595 ? 61.474 -24.181 -117.027 1.00 54.31 595 ALA A C 1
ATOM 4568 O O . ALA A 1 595 ? 61.123 -24.918 -116.110 1.00 54.31 595 ALA A O 1
ATOM 4569 N N . ASN A 1 596 ? 62.633 -23.511 -116.972 1.00 52.62 596 ASN A N 1
ATOM 4570 C CA . ASN A 1 596 ? 63.584 -23.649 -115.856 1.00 52.62 596 ASN A CA 1
ATOM 4571 C C . ASN A 1 596 ? 63.320 -22.617 -114.741 1.00 52.62 596 ASN A C 1
ATOM 4573 O O . ASN A 1 596 ? 63.554 -22.875 -113.561 1.00 52.62 596 ASN A O 1
ATOM 4577 N N . LEU A 1 597 ? 62.747 -21.468 -115.117 1.00 57.88 597 LEU A N 1
ATOM 4578 C CA . LEU A 1 597 ? 62.377 -20.393 -114.200 1.00 57.88 597 LEU A CA 1
ATOM 4579 C C . LEU A 1 597 ? 61.197 -20.780 -113.294 1.00 57.88 597 LEU A C 1
ATOM 4581 O O . LEU A 1 597 ? 61.221 -20.459 -112.112 1.00 57.88 597 LEU A O 1
ATOM 4585 N N . GLU A 1 598 ? 60.210 -21.536 -113.791 1.00 57.91 598 GLU A N 1
ATOM 4586 C CA . GLU A 1 598 ? 59.065 -21.972 -112.971 1.00 57.91 598 GLU A CA 1
ATOM 4587 C C . GLU A 1 598 ? 59.476 -22.963 -111.863 1.00 57.91 598 GLU A C 1
ATOM 4589 O O . GLU A 1 598 ? 58.978 -22.889 -110.736 1.00 57.91 598 GLU A O 1
ATOM 4594 N N . VAL A 1 599 ? 60.432 -23.857 -112.147 1.00 60.28 599 VAL A N 1
ATOM 4595 C CA . VAL A 1 599 ? 60.931 -24.844 -111.174 1.00 60.28 599 VAL A CA 1
ATOM 4596 C C . VAL A 1 599 ? 61.782 -24.174 -110.091 1.00 60.28 599 VAL A C 1
ATOM 4598 O O . VAL A 1 599 ? 61.628 -24.490 -108.910 1.00 60.28 599 VAL A O 1
ATOM 4601 N N . GLN A 1 600 ? 62.625 -23.203 -110.456 1.00 57.84 600 GLN A N 1
ATOM 4602 C CA . GLN A 1 600 ? 63.410 -22.446 -109.476 1.00 57.84 600 GLN A CA 1
ATOM 4603 C C . GLN A 1 600 ? 62.545 -21.496 -108.637 1.00 57.84 600 GLN A C 1
ATOM 4605 O O . GLN A 1 600 ? 62.754 -21.408 -107.427 1.00 57.84 600 GLN A O 1
ATOM 4610 N N . LEU A 1 601 ? 61.522 -20.857 -109.222 1.00 58.78 601 LEU A N 1
ATOM 4611 C CA . LEU A 1 601 ? 60.619 -19.977 -108.473 1.00 58.78 601 LEU A CA 1
ATOM 4612 C C . LEU A 1 601 ? 59.797 -20.757 -107.433 1.00 58.78 601 LEU A C 1
ATOM 4614 O O . LEU A 1 601 ? 59.662 -20.311 -106.297 1.00 58.78 601 LEU A O 1
ATOM 4618 N N . ARG A 1 602 ? 59.304 -21.958 -107.778 1.00 58.25 602 ARG A N 1
ATOM 4619 C CA . ARG A 1 602 ? 58.615 -22.839 -106.814 1.00 58.25 602 ARG A CA 1
ATOM 4620 C C . ARG A 1 602 ? 59.547 -23.330 -105.704 1.00 58.25 602 ARG A C 1
ATOM 4622 O O . ARG A 1 602 ? 59.116 -23.412 -104.558 1.00 58.25 602 ARG A O 1
ATOM 4629 N N . GLY A 1 603 ? 60.813 -23.615 -106.015 1.00 66.75 603 GLY A N 1
ATOM 4630 C CA . GLY A 1 603 ? 61.811 -24.016 -105.017 1.00 66.75 603 GLY A CA 1
ATOM 4631 C C . GLY A 1 603 ? 62.120 -22.909 -104.004 1.00 66.75 603 GLY A C 1
ATOM 4632 O O . GLY A 1 603 ? 62.121 -23.159 -102.799 1.00 66.75 603 GLY A O 1
ATOM 4633 N N . VAL A 1 604 ? 62.308 -21.674 -104.474 1.00 63.22 604 VAL A N 1
ATOM 4634 C CA . VAL A 1 604 ? 62.589 -20.517 -103.605 1.00 63.22 604 VAL A CA 1
ATOM 4635 C C . VAL A 1 604 ? 61.370 -20.157 -102.748 1.00 63.22 604 VAL A C 1
ATOM 4637 O O . VAL A 1 604 ? 61.517 -19.943 -101.547 1.00 63.22 604 VAL A O 1
ATOM 4640 N N . ILE A 1 605 ? 60.156 -20.191 -103.314 1.00 62.47 605 ILE A N 1
ATOM 4641 C CA . ILE A 1 605 ? 58.920 -19.887 -102.571 1.00 62.47 605 ILE A CA 1
ATOM 4642 C C . ILE A 1 605 ? 58.642 -20.932 -101.478 1.00 62.47 605 ILE A C 1
ATOM 4644 O O . ILE A 1 605 ? 58.304 -20.555 -100.358 1.00 62.47 605 ILE A O 1
ATOM 4648 N N . CYS A 1 606 ? 58.824 -22.229 -101.750 1.00 63.97 606 CYS A N 1
ATOM 4649 C CA . CYS A 1 606 ? 58.630 -23.268 -100.731 1.00 63.97 606 CYS A CA 1
ATOM 4650 C C . CYS A 1 606 ? 59.674 -23.198 -99.605 1.00 63.97 606 CYS A C 1
ATOM 4652 O O . CYS A 1 606 ? 59.353 -23.499 -98.457 1.00 63.97 606 CYS A O 1
ATOM 4654 N N . THR A 1 607 ? 60.906 -22.788 -99.918 1.00 65.75 607 THR A N 1
ATOM 4655 C CA . THR A 1 607 ? 61.985 -22.704 -98.922 1.00 65.75 607 THR A CA 1
ATOM 4656 C C . THR A 1 607 ? 61.800 -21.494 -98.003 1.00 65.75 607 THR A C 1
ATOM 4658 O O . THR A 1 607 ? 61.932 -21.631 -96.788 1.00 65.75 607 THR A O 1
ATOM 4661 N N . GLU A 1 608 ? 61.396 -20.337 -98.542 1.00 61.84 608 GLU A N 1
ATOM 4662 C CA . GLU A 1 608 ? 61.104 -19.158 -97.712 1.00 61.84 608 GLU A CA 1
ATOM 4663 C C . GLU A 1 608 ? 59.791 -19.282 -96.927 1.00 61.84 608 GLU A C 1
ATOM 4665 O O . GLU A 1 608 ? 59.733 -18.852 -95.777 1.00 61.84 608 GLU A O 1
ATOM 4670 N N . MET A 1 609 ? 58.755 -19.946 -97.462 1.00 50.69 609 MET A N 1
ATOM 4671 C CA . MET A 1 609 ? 57.549 -20.236 -96.668 1.00 50.69 609 MET A CA 1
ATOM 4672 C C . MET A 1 609 ? 57.827 -21.183 -95.493 1.00 50.69 609 MET A C 1
ATOM 4674 O O . MET A 1 609 ? 57.225 -21.013 -94.434 1.00 50.69 609 MET A O 1
ATOM 4678 N N . GLY A 1 610 ? 58.744 -22.147 -95.645 1.00 65.06 610 GLY A N 1
ATOM 4679 C CA . GLY A 1 610 ? 59.177 -23.012 -94.542 1.00 65.06 610 GLY A CA 1
ATOM 4680 C C . GLY A 1 610 ? 59.925 -22.235 -93.455 1.00 65.06 610 GLY A C 1
ATOM 4681 O O . GLY A 1 610 ? 59.603 -22.355 -92.276 1.00 65.06 610 GLY A O 1
ATOM 4682 N N . ARG A 1 611 ? 60.852 -21.357 -93.858 1.00 67.25 611 ARG A N 1
ATOM 4683 C CA . ARG A 1 611 ? 61.646 -20.526 -92.938 1.00 67.25 611 ARG A CA 1
ATOM 4684 C C . ARG A 1 611 ? 60.774 -19.568 -92.119 1.00 67.25 611 ARG A C 1
ATOM 4686 O O . ARG A 1 611 ? 60.981 -19.413 -90.920 1.00 67.25 611 ARG A O 1
ATOM 4693 N N . LEU A 1 612 ? 59.766 -18.973 -92.757 1.00 63.34 612 LEU A N 1
ATOM 4694 C CA . LEU A 1 612 ? 58.847 -18.029 -92.117 1.00 63.34 612 LEU A CA 1
ATOM 4695 C C . LEU A 1 612 ? 57.853 -18.730 -91.174 1.00 63.34 612 LEU A C 1
ATOM 4697 O O . LEU A 1 612 ? 57.470 -18.168 -90.151 1.00 63.34 612 LEU A O 1
ATOM 4701 N N . HIS A 1 613 ? 57.470 -19.974 -91.477 1.00 62.59 613 HIS A N 1
ATOM 4702 C CA . HIS A 1 613 ? 56.653 -20.797 -90.583 1.00 62.59 613 HIS A CA 1
ATOM 4703 C C . HIS A 1 613 ? 57.407 -21.169 -89.292 1.00 62.59 613 HIS A C 1
ATOM 4705 O O . HIS A 1 613 ? 56.824 -21.119 -88.207 1.00 62.59 613 HIS A O 1
ATOM 4711 N N . ASP A 1 614 ? 58.699 -21.488 -89.390 1.00 61.62 614 ASP A N 1
ATOM 4712 C CA . ASP A 1 614 ? 59.515 -21.859 -88.228 1.00 61.62 614 ASP A CA 1
ATOM 4713 C C . ASP A 1 614 ? 59.853 -20.644 -87.337 1.00 61.62 614 ASP A C 1
ATOM 4715 O O . ASP A 1 614 ? 59.725 -20.732 -86.117 1.00 61.62 614 ASP A O 1
ATOM 4719 N N . GLU A 1 615 ? 60.135 -19.466 -87.913 1.00 66.44 615 GLU A N 1
ATOM 4720 C CA . GLU A 1 615 ? 60.370 -18.226 -87.141 1.00 66.44 615 GLU A CA 1
ATOM 4721 C C . GLU A 1 615 ? 59.117 -17.752 -86.363 1.00 66.44 615 GLU A C 1
ATOM 4723 O O . GLU A 1 615 ? 59.220 -17.230 -85.245 1.00 66.44 615 GLU A O 1
ATOM 4728 N N . VAL A 1 616 ? 57.915 -17.968 -86.916 1.00 62.78 616 VAL A N 1
ATOM 4729 C CA . VAL A 1 616 ? 56.643 -17.664 -86.231 1.00 62.78 616 VAL A CA 1
ATOM 4730 C C . VAL A 1 616 ? 56.364 -18.664 -85.109 1.00 62.78 616 VAL A C 1
ATOM 4732 O O . VAL A 1 616 ? 55.892 -18.270 -84.040 1.00 62.78 616 VAL A O 1
ATOM 4735 N N . LYS A 1 617 ? 56.684 -19.945 -85.319 1.00 59.97 617 LYS A N 1
ATOM 4736 C CA . LYS A 1 617 ? 56.514 -20.998 -84.312 1.00 59.97 617 LYS A CA 1
ATOM 4737 C C . LYS A 1 617 ? 57.418 -20.771 -83.096 1.00 59.97 617 LYS A C 1
ATOM 4739 O O . LYS A 1 617 ? 56.931 -20.854 -81.968 1.00 59.97 617 LYS A O 1
ATOM 4744 N N . ASP A 1 618 ? 58.676 -20.401 -83.318 1.00 58.75 618 ASP A N 1
ATOM 4745 C CA . ASP A 1 618 ? 59.634 -20.139 -82.238 1.00 58.75 618 ASP A CA 1
ATOM 4746 C C . ASP A 1 618 ? 59.273 -18.873 -81.436 1.00 58.75 618 ASP A C 1
ATOM 4748 O O . ASP A 1 618 ? 59.376 -18.860 -80.207 1.00 58.75 618 ASP A O 1
ATOM 4752 N N . SER A 1 619 ? 58.741 -17.833 -82.095 1.00 61.47 619 SER A N 1
ATOM 4753 C CA . SER A 1 619 ? 58.250 -16.626 -81.405 1.00 61.47 619 SER A CA 1
ATOM 4754 C C . SER A 1 619 ? 57.015 -16.895 -80.537 1.00 61.47 619 SER A C 1
ATOM 4756 O O . SER A 1 619 ? 56.873 -16.314 -79.460 1.00 61.47 619 SER A O 1
ATOM 4758 N N . LEU A 1 620 ? 56.123 -17.791 -80.973 1.00 52.28 620 LEU A N 1
ATOM 4759 C CA . LEU A 1 620 ? 54.929 -18.168 -80.208 1.00 52.28 620 LEU A CA 1
ATOM 4760 C C . LEU A 1 620 ? 55.264 -19.071 -79.015 1.00 52.28 620 LEU A C 1
ATOM 4762 O O . LEU A 1 620 ? 54.636 -18.960 -77.962 1.00 52.28 620 LEU A O 1
ATOM 4766 N N . GLN A 1 621 ? 56.273 -19.932 -79.156 1.00 48.59 621 GLN A N 1
ATOM 4767 C CA . GLN A 1 621 ? 56.708 -20.824 -78.086 1.00 48.59 621 GLN A CA 1
ATOM 4768 C C . GLN A 1 621 ? 57.434 -20.061 -76.963 1.00 48.59 621 GLN A C 1
ATOM 4770 O O . GLN A 1 621 ? 57.172 -20.320 -75.788 1.00 48.59 621 GLN A O 1
ATOM 4775 N N . GLY A 1 622 ? 58.223 -19.032 -77.297 1.00 52.56 622 GLY A N 1
ATOM 4776 C CA . GLY A 1 622 ? 58.825 -18.132 -76.302 1.00 52.56 622 GLY A CA 1
ATOM 4777 C C . GLY A 1 622 ? 57.803 -17.302 -75.509 1.00 52.56 622 GLY A C 1
ATOM 4778 O O . GLY A 1 622 ? 58.030 -16.990 -74.340 1.00 52.56 622 GLY A O 1
ATOM 4779 N N . PHE A 1 623 ? 56.648 -16.991 -76.108 1.00 50.75 623 PHE A N 1
ATOM 4780 C CA . PHE A 1 623 ? 55.576 -16.242 -75.441 1.00 50.75 623 PHE A CA 1
ATOM 4781 C C . PHE A 1 623 ? 54.782 -17.103 -74.441 1.00 50.75 623 PHE A C 1
ATOM 4783 O O . PHE A 1 623 ? 54.274 -16.589 -73.446 1.00 50.75 623 PHE A O 1
ATOM 4790 N N . LEU A 1 624 ? 54.702 -18.420 -74.669 1.00 45.38 624 LEU A N 1
ATOM 4791 C CA . LEU A 1 624 ? 54.000 -19.358 -73.784 1.00 45.38 624 LEU A CA 1
ATOM 4792 C C . LEU A 1 624 ? 54.835 -19.779 -72.562 1.00 45.38 624 LEU A C 1
ATOM 4794 O O . LEU A 1 624 ? 54.266 -20.043 -71.504 1.00 45.38 624 LEU A O 1
ATOM 4798 N N . GLU A 1 625 ? 56.167 -19.784 -72.652 1.00 43.44 625 GLU A N 1
ATOM 4799 C CA . GLU A 1 625 ? 57.033 -20.174 -71.526 1.00 43.44 625 GLU A CA 1
ATOM 4800 C C . GLU A 1 625 ? 57.187 -19.077 -70.452 1.00 43.44 625 GLU A C 1
ATOM 4802 O O . GLU A 1 625 ? 57.367 -19.395 -69.275 1.00 43.44 625 GLU A O 1
ATOM 4807 N N . GLN A 1 626 ? 57.016 -17.794 -70.797 1.00 45.72 626 GLN A N 1
ATOM 4808 C CA . GLN A 1 626 ? 57.114 -16.684 -69.831 1.00 45.72 626 GLN A CA 1
ATOM 4809 C C . GLN A 1 626 ? 55.880 -16.514 -68.923 1.00 45.72 626 GLN A C 1
ATOM 4811 O O . GLN A 1 626 ? 55.949 -15.792 -67.930 1.00 45.72 626 GLN A O 1
ATOM 4816 N N . GLY A 1 627 ? 54.769 -17.204 -69.203 1.00 40.81 627 GLY A N 1
ATOM 4817 C CA . GLY A 1 627 ? 53.534 -17.104 -68.416 1.00 40.81 627 GLY A CA 1
ATOM 4818 C C . GLY A 1 627 ? 53.468 -17.973 -67.151 1.00 40.81 627 GLY A C 1
ATOM 4819 O O . GLY A 1 627 ? 52.530 -17.811 -66.376 1.00 40.81 627 GLY A O 1
ATOM 4820 N N . SER A 1 628 ? 54.417 -18.894 -66.917 1.00 35.06 628 SER A N 1
ATOM 4821 C CA . SER A 1 628 ? 54.250 -19.955 -65.896 1.00 35.06 628 SER A CA 1
ATOM 4822 C C . SER A 1 628 ? 55.125 -19.858 -64.633 1.00 35.06 628 SER A C 1
ATOM 4824 O O . SER A 1 628 ? 54.992 -20.698 -63.748 1.00 35.06 628 SER A O 1
ATOM 4826 N N . GLN A 1 629 ? 55.990 -18.845 -64.486 1.00 37.75 629 GLN A N 1
ATOM 4827 C CA . GLN A 1 629 ? 57.005 -18.810 -63.409 1.00 37.75 629 GLN A CA 1
ATOM 4828 C C . GLN A 1 629 ? 56.782 -17.791 -62.276 1.00 37.75 629 GLN A C 1
ATOM 4830 O O . GLN A 1 629 ? 57.722 -17.443 -61.564 1.00 37.75 629 GLN A O 1
ATOM 4835 N N . GLY A 1 630 ? 55.556 -17.325 -62.039 1.00 39.88 630 GLY A N 1
ATOM 4836 C CA . GLY A 1 630 ? 55.306 -16.342 -60.982 1.00 39.88 630 GLY A CA 1
ATOM 4837 C C . GLY A 1 630 ? 54.108 -16.674 -60.115 1.00 39.88 630 GLY A C 1
ATOM 4838 O O . GLY A 1 630 ? 53.078 -16.059 -60.327 1.00 39.88 63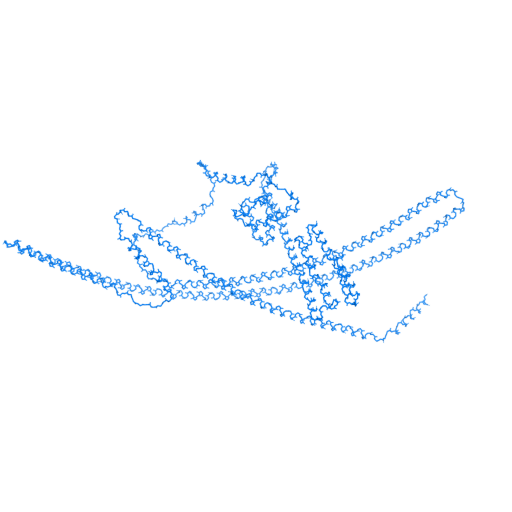0 GLY A O 1
ATOM 4839 N N . LEU A 1 631 ? 54.243 -17.606 -59.161 1.00 37.28 631 LEU A N 1
ATOM 4840 C CA . LEU A 1 631 ? 53.460 -17.656 -57.912 1.00 37.28 631 LEU A CA 1
ATOM 4841 C C . LEU A 1 631 ? 54.011 -18.762 -56.994 1.00 37.28 631 LEU A C 1
ATOM 4843 O O . LEU A 1 631 ? 53.701 -19.942 -57.138 1.00 37.28 631 LEU A O 1
ATOM 4847 N N . GLY A 1 632 ? 54.844 -18.369 -56.033 1.00 33.62 632 GLY A N 1
ATOM 4848 C CA . GLY A 1 632 ? 55.332 -19.250 -54.982 1.00 33.62 632 GLY A CA 1
ATOM 4849 C C . GLY A 1 632 ? 55.658 -18.472 -53.710 1.00 33.62 632 GLY A C 1
ATOM 4850 O O . GLY A 1 632 ? 56.440 -17.531 -53.758 1.00 33.62 632 GLY A O 1
ATOM 4851 N N . GLN A 1 633 ? 55.106 -18.965 -52.595 1.00 35.09 633 GLN A N 1
ATOM 4852 C CA . GLN A 1 633 ? 55.411 -18.685 -51.180 1.00 35.09 633 GLN A CA 1
ATOM 4853 C C . GLN A 1 633 ? 54.629 -17.571 -50.458 1.00 35.09 633 GLN A C 1
ATOM 4855 O O . GLN A 1 633 ? 54.788 -16.385 -50.715 1.00 35.09 633 GLN A O 1
ATOM 4860 N N . GLY A 1 634 ? 53.873 -17.998 -49.436 1.00 30.72 634 GLY A N 1
ATOM 4861 C CA . GLY A 1 634 ? 53.323 -17.160 -48.368 1.00 30.72 634 GLY A CA 1
ATOM 4862 C C . GLY A 1 634 ? 52.389 -17.955 -47.450 1.00 30.72 634 GLY A C 1
ATOM 4863 O O . GLY A 1 634 ? 51.230 -18.157 -47.781 1.00 30.72 634 GLY A O 1
ATOM 4864 N N . SER A 1 635 ? 52.921 -18.451 -46.330 1.00 33.78 635 SER A N 1
ATOM 4865 C CA . SER A 1 635 ? 52.253 -19.300 -45.332 1.00 33.78 635 SER A CA 1
ATOM 4866 C C . SER A 1 635 ? 51.570 -18.470 -44.238 1.00 33.78 635 SER A C 1
ATOM 4868 O O . SER A 1 635 ? 52.169 -17.511 -43.756 1.00 33.78 635 SER A O 1
ATOM 4870 N N . GLY A 1 636 ? 50.385 -18.906 -43.790 1.00 33.84 636 GLY A N 1
ATOM 4871 C CA . GLY A 1 636 ? 49.846 -18.594 -42.460 1.00 33.84 636 GLY A CA 1
ATOM 4872 C C . GLY A 1 636 ? 48.470 -17.926 -42.431 1.00 33.84 636 GLY A C 1
ATOM 4873 O O . GLY A 1 636 ? 48.402 -16.714 -42.287 1.00 33.84 636 GLY A O 1
ATOM 4874 N N . LEU A 1 637 ? 47.384 -18.712 -42.470 1.00 32.62 637 LEU A N 1
ATOM 4875 C CA . LEU A 1 637 ? 46.118 -18.347 -41.815 1.00 32.62 637 LEU A CA 1
ATOM 4876 C C . LEU A 1 637 ? 45.207 -19.581 -41.660 1.00 32.62 637 LEU A C 1
ATOM 4878 O O . LEU A 1 637 ? 44.618 -20.075 -42.622 1.00 32.62 637 LEU A O 1
ATOM 4882 N N . LEU A 1 638 ? 45.129 -20.102 -40.436 1.00 39.94 638 LEU A N 1
ATOM 4883 C CA . LEU A 1 638 ? 44.180 -21.136 -40.023 1.00 39.94 638 LEU A CA 1
ATOM 4884 C C . LEU A 1 638 ? 42.794 -20.496 -39.857 1.00 39.94 638 LEU A C 1
ATOM 4886 O O . LEU A 1 638 ? 42.512 -19.973 -38.790 1.00 39.94 638 LEU A O 1
ATOM 4890 N N . ASP A 1 639 ? 42.014 -20.470 -40.942 1.00 41.53 639 ASP A N 1
ATOM 4891 C CA . ASP A 1 639 ? 40.552 -20.730 -40.977 1.00 41.53 639 ASP A CA 1
ATOM 4892 C C . ASP A 1 639 ? 39.967 -20.643 -42.412 1.00 41.53 639 ASP A C 1
ATOM 4894 O O . ASP A 1 639 ? 38.792 -20.355 -42.632 1.00 41.53 639 ASP A O 1
ATOM 4898 N N . SER A 1 640 ? 40.783 -20.894 -43.448 1.00 41.19 640 SER A N 1
ATOM 4899 C CA . SER A 1 640 ? 40.346 -20.829 -44.855 1.00 41.19 640 SER A CA 1
ATOM 4900 C C . SER A 1 640 ? 39.896 -22.172 -45.441 1.00 41.19 640 SER A C 1
ATOM 4902 O O . SER A 1 640 ? 39.412 -22.208 -46.571 1.00 41.19 640 SER A O 1
ATOM 4904 N N . THR A 1 641 ? 39.999 -23.277 -44.696 1.00 42.16 641 THR A N 1
ATOM 4905 C CA . THR A 1 641 ? 39.691 -24.627 -45.201 1.00 42.16 641 THR A CA 1
ATOM 4906 C C . THR A 1 641 ? 38.205 -24.823 -45.499 1.00 42.16 641 THR A C 1
ATOM 4908 O O . THR A 1 641 ? 37.876 -25.408 -46.525 1.00 42.16 641 THR A O 1
ATOM 4911 N N . ALA A 1 642 ? 37.296 -24.241 -44.710 1.00 45.72 642 ALA A N 1
ATOM 4912 C CA . ALA A 1 642 ? 35.853 -24.336 -44.965 1.00 45.72 642 ALA A CA 1
ATOM 4913 C C . ALA A 1 642 ? 35.382 -23.474 -46.157 1.00 45.72 642 ALA A C 1
ATOM 4915 O O . ALA A 1 642 ? 34.401 -23.804 -46.827 1.00 45.72 642 ALA A O 1
ATOM 4916 N N . ALA A 1 643 ? 36.079 -22.369 -46.444 1.00 43.69 643 ALA A N 1
ATOM 4917 C CA . ALA A 1 643 ? 35.815 -21.534 -47.616 1.00 43.69 643 ALA A CA 1
ATOM 4918 C C . ALA A 1 643 ? 36.447 -22.130 -48.886 1.00 43.69 643 ALA A C 1
ATOM 4920 O O . ALA A 1 643 ? 35.833 -22.087 -49.952 1.00 43.69 643 ALA A O 1
ATOM 4921 N N . ALA A 1 644 ? 37.627 -22.747 -48.758 1.00 44.47 644 ALA A N 1
ATOM 4922 C CA . ALA A 1 644 ? 38.300 -23.468 -49.832 1.00 44.47 644 ALA A CA 1
ATOM 4923 C C . ALA A 1 644 ? 37.529 -24.734 -50.245 1.00 44.47 644 ALA A C 1
ATOM 4925 O O . ALA A 1 644 ? 37.304 -24.917 -51.436 1.00 44.47 644 ALA A O 1
ATOM 4926 N N . GLU A 1 645 ? 37.006 -25.527 -49.300 1.00 47.84 645 GLU A N 1
ATOM 4927 C CA . GLU A 1 645 ? 36.149 -26.689 -49.610 1.00 47.84 645 GLU A CA 1
ATOM 4928 C C . GLU A 1 645 ? 34.837 -26.282 -50.304 1.00 47.84 645 GLU A C 1
ATOM 4930 O O . GLU A 1 645 ? 34.346 -26.990 -51.183 1.00 47.84 645 GLU A O 1
ATOM 4935 N N . ARG A 1 646 ? 34.269 -25.114 -49.967 1.00 53.62 646 ARG A N 1
ATOM 4936 C CA . ARG A 1 646 ? 33.066 -24.587 -50.639 1.00 53.62 646 ARG A CA 1
ATOM 4937 C C . ARG A 1 646 ? 33.358 -24.042 -52.040 1.00 53.62 646 ARG A C 1
ATOM 4939 O O . ARG A 1 646 ? 32.515 -24.186 -52.923 1.00 53.62 646 ARG A O 1
ATOM 4946 N N . LEU A 1 647 ? 34.540 -23.466 -52.263 1.00 47.94 647 LEU A N 1
ATOM 4947 C CA . LEU A 1 647 ? 35.001 -23.022 -53.584 1.00 47.94 647 LEU A CA 1
ATOM 4948 C C . LEU A 1 647 ? 35.388 -24.199 -54.490 1.00 47.94 647 LEU A C 1
ATOM 4950 O O . LEU A 1 647 ? 35.069 -24.180 -55.677 1.00 47.94 647 LEU A O 1
ATOM 4954 N N . GLU A 1 648 ? 35.984 -25.252 -53.934 1.00 52.47 648 GLU A N 1
ATOM 4955 C CA . GLU A 1 648 ? 36.309 -26.490 -54.648 1.00 52.47 648 GLU A CA 1
ATOM 4956 C C . GLU A 1 648 ? 35.036 -27.277 -55.014 1.00 52.47 648 GLU A C 1
ATOM 4958 O O . GLU A 1 648 ? 34.891 -27.749 -56.143 1.00 52.47 648 GLU A O 1
ATOM 4963 N N . ALA A 1 649 ? 34.031 -27.299 -54.129 1.00 53.97 649 ALA A N 1
ATOM 4964 C CA . ALA A 1 649 ? 32.705 -27.841 -54.432 1.00 53.97 649 ALA A CA 1
ATOM 4965 C C . ALA A 1 649 ? 31.937 -27.028 -55.499 1.00 53.97 649 ALA A C 1
ATOM 4967 O O . ALA A 1 649 ? 31.151 -27.601 -56.260 1.00 53.97 649 ALA A O 1
ATOM 4968 N N . LEU A 1 650 ? 32.162 -25.710 -55.586 1.00 50.09 650 LE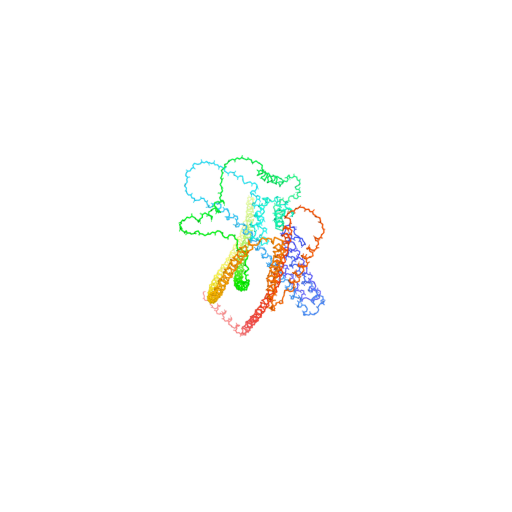U A N 1
ATOM 4969 C CA . LEU A 1 650 ? 31.601 -24.838 -56.630 1.00 50.09 650 LEU A CA 1
ATOM 4970 C C . LEU A 1 650 ? 32.288 -25.040 -57.986 1.00 50.09 650 LEU A C 1
ATOM 4972 O O . LEU A 1 650 ? 31.601 -25.106 -59.007 1.00 50.09 650 LEU A O 1
ATOM 4976 N N . ALA A 1 651 ? 33.613 -25.203 -57.998 1.00 46.97 651 ALA A N 1
ATOM 4977 C CA . ALA A 1 651 ? 34.374 -25.523 -59.204 1.00 46.97 651 ALA A CA 1
ATOM 4978 C C . ALA A 1 651 ? 33.945 -26.881 -59.788 1.00 46.97 651 ALA A C 1
ATOM 4980 O O . ALA A 1 651 ? 33.623 -26.963 -60.972 1.00 46.97 651 ALA A O 1
ATOM 4981 N N . LEU A 1 652 ? 33.794 -27.907 -58.940 1.00 51.53 652 LEU A N 1
ATOM 4982 C CA . LEU A 1 652 ? 33.313 -29.234 -59.350 1.00 51.53 652 LEU A CA 1
ATOM 4983 C C . LEU A 1 652 ? 31.861 -29.224 -59.862 1.00 51.53 652 LEU A C 1
ATOM 4985 O O . LEU A 1 652 ? 31.515 -29.998 -60.755 1.00 51.53 652 LEU A O 1
ATOM 4989 N N . ARG A 1 653 ? 30.994 -28.339 -59.348 1.00 53.62 653 ARG A N 1
ATOM 4990 C CA . ARG A 1 653 ? 29.608 -28.193 -59.837 1.00 53.62 653 ARG A CA 1
ATOM 4991 C C . ARG A 1 653 ? 29.509 -27.454 -61.170 1.00 53.62 653 ARG A C 1
ATOM 4993 O O . ARG A 1 653 ? 28.661 -27.812 -61.985 1.00 53.62 653 ARG A O 1
ATOM 5000 N N . LEU A 1 654 ? 30.366 -26.462 -61.407 1.00 49.69 654 LEU A N 1
ATOM 5001 C CA . LEU A 1 654 ? 30.457 -25.768 -62.696 1.00 49.69 654 LEU A CA 1
ATOM 5002 C C . LEU A 1 654 ? 31.063 -26.672 -63.779 1.00 49.69 654 LEU A C 1
ATOM 5004 O O . LEU A 1 654 ? 30.582 -26.679 -64.912 1.00 49.69 654 LEU A O 1
ATOM 5008 N N . GLU A 1 655 ? 32.038 -27.505 -63.418 1.00 46.91 655 GLU A N 1
ATOM 5009 C CA . GLU A 1 655 ? 32.655 -28.475 -64.327 1.00 46.91 655 GLU A CA 1
ATOM 5010 C C . GLU A 1 655 ? 31.703 -29.644 -64.662 1.00 46.91 655 GLU A C 1
ATOM 5012 O O . GLU A 1 655 ? 31.612 -30.067 -65.820 1.00 46.91 655 GLU A O 1
ATOM 5017 N N . ALA A 1 656 ? 30.890 -30.094 -63.696 1.00 52.34 656 ALA A N 1
ATOM 5018 C CA . ALA A 1 656 ? 29.816 -31.069 -63.919 1.00 52.34 656 ALA A CA 1
ATOM 5019 C C . ALA A 1 656 ? 28.632 -30.502 -64.734 1.00 52.34 656 ALA A C 1
ATOM 5021 O O . ALA A 1 656 ? 27.976 -31.239 -65.470 1.00 52.34 656 ALA A O 1
ATOM 5022 N N . GLY A 1 657 ? 28.366 -29.193 -64.643 1.00 48.16 657 GLY A N 1
ATOM 5023 C CA . GLY A 1 657 ? 27.362 -28.505 -65.464 1.00 48.16 657 GLY A CA 1
ATOM 5024 C C . GLY A 1 657 ? 27.799 -28.323 -66.922 1.00 48.16 657 GLY A C 1
ATOM 5025 O O . GLY A 1 657 ? 26.988 -28.485 -67.832 1.00 48.16 657 GLY A O 1
ATOM 5026 N N . ALA A 1 658 ? 29.088 -28.063 -67.158 1.00 48.06 658 ALA A N 1
ATOM 5027 C CA . ALA A 1 658 ? 29.648 -27.886 -68.500 1.00 48.06 658 ALA A CA 1
ATOM 5028 C C . ALA A 1 658 ? 29.791 -29.207 -69.284 1.00 48.06 658 ALA A C 1
ATOM 5030 O O . ALA A 1 658 ? 29.724 -29.214 -70.513 1.00 48.06 658 ALA A O 1
ATOM 5031 N N . SER A 1 659 ? 29.948 -30.338 -68.591 1.00 44.97 659 SER A N 1
ATOM 5032 C CA . SER A 1 659 ? 30.135 -31.660 -69.209 1.00 44.97 659 SER A CA 1
ATOM 5033 C C . SER A 1 659 ? 28.826 -32.411 -69.511 1.00 44.97 659 SER A C 1
ATOM 5035 O O . SER A 1 659 ? 28.842 -33.391 -70.257 1.00 44.97 659 SER A O 1
ATOM 5037 N N . ALA A 1 660 ? 27.674 -31.929 -69.030 1.00 46.09 660 ALA A N 1
ATOM 5038 C CA . ALA A 1 660 ? 26.368 -32.563 -69.249 1.00 46.09 660 ALA A CA 1
ATOM 5039 C C . ALA A 1 660 ? 25.615 -32.097 -70.517 1.00 46.09 660 ALA A C 1
ATOM 5041 O O . ALA A 1 660 ? 24.557 -32.641 -70.828 1.00 46.09 660 ALA A O 1
ATOM 5042 N N . GLN A 1 661 ? 26.140 -31.131 -71.283 1.00 43.69 661 GLN A N 1
ATOM 5043 C CA . GLN A 1 661 ? 25.438 -30.542 -72.439 1.00 43.69 661 GLN A CA 1
ATOM 5044 C C . GLN A 1 661 ? 26.145 -30.790 -73.782 1.00 43.69 661 GLN A C 1
ATOM 5046 O O . GLN A 1 661 ? 26.148 -29.956 -74.684 1.00 43.69 661 GLN A O 1
ATOM 5051 N N . GLY A 1 662 ? 26.747 -31.973 -73.916 1.00 42.81 662 GLY A N 1
ATOM 5052 C CA . GLY A 1 662 ? 27.479 -32.415 -75.102 1.00 42.81 662 GLY A CA 1
ATOM 5053 C C . GLY A 1 662 ? 26.776 -33.500 -75.919 1.00 42.81 662 GLY A C 1
ATOM 5054 O O . GLY A 1 662 ? 27.459 -34.384 -76.418 1.00 42.81 662 GLY A O 1
ATOM 5055 N N . GLN A 1 663 ? 25.444 -33.503 -76.046 1.00 44.12 663 GLN A N 1
ATOM 5056 C CA . GLN A 1 663 ? 24.763 -34.316 -77.069 1.00 44.12 663 GLN A CA 1
ATOM 5057 C C . GLN A 1 663 ? 23.300 -33.888 -77.258 1.00 44.12 663 GLN A C 1
ATOM 5059 O O . GLN A 1 663 ? 22.426 -34.266 -76.486 1.00 44.12 663 GLN A O 1
ATOM 5064 N N . GLY A 1 664 ? 23.019 -33.123 -78.318 1.00 40.19 664 GLY A N 1
ATOM 5065 C CA . GLY A 1 664 ? 21.646 -32.947 -78.795 1.00 40.19 664 GLY A CA 1
ATOM 5066 C C . GLY A 1 664 ? 21.374 -31.660 -79.566 1.00 40.19 664 GLY A C 1
ATOM 5067 O O . GLY A 1 664 ? 21.030 -30.653 -78.969 1.00 40.19 664 GLY A O 1
ATOM 5068 N N . GLY A 1 665 ? 21.422 -31.750 -80.898 1.00 38.78 665 GLY A N 1
ATOM 5069 C CA . GLY A 1 665 ? 20.436 -31.103 -81.773 1.00 38.78 665 GLY A CA 1
ATOM 5070 C C . GLY A 1 665 ? 20.569 -29.603 -82.048 1.00 38.78 665 GLY A C 1
ATOM 5071 O O . GLY A 1 665 ? 20.207 -28.762 -81.237 1.00 38.78 665 GLY A O 1
ATOM 5072 N N . PHE A 1 666 ? 20.968 -29.295 -83.283 1.00 43.59 666 PHE A N 1
ATOM 5073 C CA . PHE A 1 666 ? 20.798 -28.007 -83.962 1.00 43.59 666 PHE A CA 1
ATOM 5074 C C . PHE A 1 666 ? 19.414 -27.371 -83.715 1.00 43.59 666 PHE A C 1
ATOM 5076 O O . PHE A 1 666 ? 18.391 -27.951 -84.079 1.00 43.59 666 PHE A O 1
ATOM 5083 N N . GLY A 1 667 ? 19.393 -26.138 -83.203 1.00 39.94 667 GLY A N 1
ATOM 5084 C CA . GLY A 1 667 ? 18.192 -25.309 -83.111 1.00 39.94 667 GLY A CA 1
ATOM 5085 C C . GLY A 1 667 ? 18.531 -23.859 -82.769 1.00 39.94 667 GLY A C 1
ATOM 5086 O O . GLY A 1 667 ? 18.995 -23.562 -81.678 1.00 39.94 667 GLY A O 1
ATOM 5087 N N . SER A 1 668 ? 18.330 -22.970 -83.739 1.00 48.75 668 SER A N 1
ATOM 5088 C CA . SER A 1 668 ? 18.542 -21.521 -83.673 1.00 48.75 668 SER A CA 1
ATOM 5089 C C . SER A 1 668 ? 17.752 -20.854 -82.533 1.00 48.75 668 SER A C 1
ATOM 5091 O O . SER A 1 668 ? 16.545 -21.058 -82.427 1.00 48.75 668 SER A O 1
ATOM 5093 N N . GLY A 1 669 ? 18.419 -20.030 -81.717 1.00 39.66 669 GLY A N 1
ATOM 5094 C CA . GLY A 1 669 ? 17.785 -19.200 -80.686 1.00 39.66 669 GLY A CA 1
ATOM 5095 C C . GLY A 1 669 ? 18.813 -18.578 -79.742 1.00 39.66 669 GLY A C 1
ATOM 5096 O O . GLY A 1 669 ? 19.205 -19.192 -78.756 1.00 39.66 669 GLY A O 1
ATOM 5097 N N . GLY A 1 670 ? 19.297 -17.380 -80.075 1.00 51.44 670 GLY A N 1
ATOM 5098 C CA . GLY A 1 670 ? 20.237 -16.628 -79.243 1.00 51.44 670 GLY A CA 1
ATOM 5099 C C . GLY A 1 670 ? 19.589 -15.997 -78.003 1.00 51.44 670 GLY A C 1
ATOM 5100 O O . GLY A 1 670 ? 18.391 -15.732 -77.991 1.00 51.44 670 GLY A O 1
ATOM 5101 N N . ASN A 1 671 ? 20.450 -15.692 -77.024 1.00 50.78 671 ASN A N 1
ATOM 5102 C CA . ASN A 1 671 ? 20.278 -14.809 -75.855 1.00 50.78 671 ASN A CA 1
ATOM 5103 C C . ASN A 1 671 ? 19.791 -15.325 -74.482 1.00 50.78 671 ASN A C 1
ATOM 5105 O O . ASN A 1 671 ? 19.762 -14.515 -73.566 1.00 50.78 671 ASN A O 1
ATOM 5109 N N . ASN A 1 672 ? 19.568 -16.622 -74.243 1.00 50.75 672 ASN A N 1
ATOM 5110 C CA . ASN A 1 672 ? 19.106 -17.088 -72.912 1.00 50.75 672 ASN A CA 1
ATOM 5111 C C . ASN A 1 672 ? 20.201 -17.553 -71.924 1.00 50.75 672 ASN A C 1
ATOM 5113 O O . ASN A 1 672 ? 19.883 -17.933 -70.801 1.00 50.75 672 ASN A O 1
ATOM 5117 N N . ASN A 1 673 ? 21.485 -17.541 -72.298 1.00 50.12 673 ASN A N 1
ATOM 5118 C CA . ASN A 1 673 ? 22.539 -18.084 -71.424 1.00 50.12 673 ASN A CA 1
ATOM 5119 C C . ASN A 1 673 ? 23.011 -17.114 -70.328 1.00 50.12 673 ASN A C 1
ATOM 5121 O O . ASN A 1 673 ? 23.512 -17.576 -69.306 1.00 50.12 673 ASN A O 1
ATOM 5125 N N . ASN A 1 674 ? 22.831 -15.800 -70.500 1.00 52.62 674 ASN A N 1
ATOM 5126 C CA . ASN A 1 674 ? 23.214 -14.827 -69.470 1.00 52.62 674 ASN A CA 1
ATOM 5127 C C . ASN A 1 674 ? 22.210 -14.792 -68.309 1.00 52.62 674 ASN A C 1
ATOM 5129 O O . ASN A 1 674 ? 22.637 -14.733 -67.161 1.00 52.62 674 ASN A O 1
ATOM 5133 N N . ASP A 1 675 ? 20.912 -14.952 -68.587 1.00 54.69 675 ASP A N 1
ATOM 5134 C CA . ASP A 1 675 ? 19.863 -14.937 -67.557 1.00 54.69 675 ASP A CA 1
ATOM 5135 C C . ASP A 1 675 ? 19.989 -16.113 -66.578 1.00 54.69 675 ASP A C 1
ATOM 5137 O O . ASP A 1 675 ? 19.762 -15.963 -65.382 1.00 54.69 675 ASP A O 1
ATOM 5141 N N . VAL A 1 676 ? 20.407 -17.292 -67.054 1.00 64.56 676 VAL A N 1
ATOM 5142 C CA . VAL A 1 676 ? 20.589 -18.468 -66.183 1.00 64.56 676 VAL A CA 1
ATOM 5143 C C . VAL A 1 676 ? 21.784 -18.285 -65.246 1.00 64.56 676 VAL A C 1
ATOM 5145 O O . VAL A 1 676 ? 21.718 -18.674 -64.081 1.00 64.56 676 VAL A O 1
ATOM 5148 N N . VAL A 1 677 ? 22.868 -17.672 -65.728 1.00 64.44 677 VAL A N 1
ATOM 5149 C CA . VAL A 1 677 ? 24.047 -17.379 -64.902 1.00 64.44 677 VAL A CA 1
ATOM 5150 C C . VAL A 1 677 ? 23.733 -16.269 -63.896 1.00 64.44 677 VAL A C 1
ATOM 5152 O O . VAL A 1 677 ? 24.102 -16.390 -62.729 1.00 64.44 677 VAL A O 1
ATOM 5155 N N . GLU A 1 678 ? 23.001 -15.232 -64.305 1.00 63.41 678 GLU A N 1
ATOM 5156 C CA . GLU A 1 678 ? 22.579 -14.142 -63.420 1.00 63.41 678 GLU A CA 1
ATOM 5157 C C . GLU A 1 678 ? 21.635 -14.635 -62.311 1.00 63.41 678 GLU A C 1
ATOM 5159 O O . GLU A 1 678 ? 21.830 -14.297 -61.142 1.00 63.41 678 GLU A O 1
ATOM 5164 N N . GLU A 1 679 ? 20.681 -15.513 -62.633 1.00 67.38 679 GLU A N 1
ATOM 5165 C CA . GLU A 1 679 ? 19.745 -16.079 -61.655 1.00 67.38 679 GLU A CA 1
ATOM 5166 C C . GLU A 1 679 ? 20.460 -16.977 -60.629 1.00 67.38 679 GLU A C 1
ATOM 5168 O O . GLU A 1 679 ? 20.140 -16.942 -59.438 1.00 67.38 679 GLU A O 1
ATOM 5173 N N . VAL A 1 680 ? 21.471 -17.747 -61.057 1.00 71.69 680 VAL A N 1
ATOM 5174 C CA . VAL A 1 680 ? 22.297 -18.572 -60.156 1.00 71.69 680 VAL A CA 1
ATOM 5175 C C . VAL A 1 680 ? 23.151 -17.692 -59.240 1.00 71.69 680 VAL A C 1
ATOM 5177 O O . VAL A 1 680 ? 23.161 -17.911 -58.028 1.00 71.69 680 VAL A O 1
ATOM 5180 N N . VAL A 1 681 ? 23.797 -16.649 -59.773 1.00 69.88 681 VAL A N 1
ATOM 5181 C CA . VAL A 1 681 ? 24.584 -15.692 -58.973 1.00 69.88 681 VAL A CA 1
ATOM 5182 C C . VAL A 1 681 ? 23.696 -14.950 -57.971 1.00 69.88 681 VAL A C 1
ATOM 5184 O O . VAL A 1 681 ? 24.055 -14.825 -56.800 1.00 69.88 681 VAL A O 1
ATOM 5187 N N . ARG A 1 682 ? 22.498 -14.521 -58.382 1.00 69.50 682 ARG A N 1
ATOM 5188 C CA . ARG A 1 682 ? 21.524 -13.852 -57.509 1.00 69.50 682 ARG A CA 1
ATOM 5189 C C . ARG A 1 682 ? 21.053 -14.764 -56.374 1.00 69.50 682 ARG A C 1
ATOM 5191 O O . ARG A 1 682 ? 20.942 -14.309 -55.231 1.00 69.50 682 ARG A O 1
ATOM 5198 N N . ARG A 1 683 ? 20.795 -16.047 -56.653 1.00 73.88 683 ARG A N 1
ATOM 5199 C CA . ARG A 1 683 ? 20.372 -17.028 -55.638 1.00 73.88 683 ARG A CA 1
ATOM 5200 C C . ARG A 1 683 ? 21.452 -17.260 -54.586 1.00 73.88 683 ARG A C 1
ATOM 5202 O O . ARG A 1 683 ? 21.149 -17.224 -53.395 1.00 73.88 683 ARG A O 1
ATOM 5209 N N . GLU A 1 684 ? 22.697 -17.424 -55.019 1.00 72.06 684 GLU A N 1
ATOM 5210 C CA . GLU A 1 684 ? 23.830 -17.660 -54.120 1.00 72.06 684 GLU A CA 1
ATOM 5211 C C . GLU A 1 684 ? 24.195 -16.406 -53.310 1.00 72.06 684 GLU A C 1
ATOM 5213 O O . GLU A 1 684 ? 24.442 -16.497 -52.108 1.00 72.06 684 GLU A O 1
ATOM 5218 N N . MET A 1 685 ? 24.118 -15.209 -53.904 1.00 60.62 685 MET A N 1
ATOM 5219 C CA . MET A 1 685 ? 24.332 -13.951 -53.174 1.00 60.62 685 MET A CA 1
ATOM 5220 C C . MET A 1 685 ? 23.255 -13.726 -52.099 1.00 60.62 685 MET A C 1
ATOM 5222 O O . MET A 1 685 ? 23.551 -13.250 -51.003 1.00 60.62 685 MET A O 1
ATOM 5226 N N . THR A 1 686 ? 22.013 -14.140 -52.375 1.00 71.38 686 THR A N 1
ATOM 5227 C CA . THR A 1 686 ? 20.915 -14.097 -51.396 1.00 71.38 686 THR A CA 1
ATOM 5228 C C . THR A 1 686 ? 21.134 -15.110 -50.266 1.00 71.38 686 THR A C 1
ATOM 5230 O O . THR A 1 686 ? 20.921 -14.777 -49.100 1.00 71.38 686 THR A O 1
ATOM 5233 N N . ALA A 1 687 ? 21.613 -16.318 -50.581 1.00 76.56 687 ALA A N 1
ATOM 5234 C CA . ALA A 1 687 ? 21.957 -17.330 -49.582 1.00 76.56 687 ALA A CA 1
ATOM 5235 C C . ALA A 1 687 ? 23.135 -16.886 -48.693 1.00 76.56 687 ALA A C 1
ATOM 5237 O O . ALA A 1 687 ? 23.095 -17.067 -47.476 1.00 76.56 687 ALA A O 1
ATOM 5238 N N . MET A 1 688 ? 24.145 -16.229 -49.272 1.00 70.88 688 MET A N 1
ATOM 5239 C CA . MET A 1 688 ? 25.283 -15.673 -48.535 1.00 70.88 688 MET A CA 1
ATOM 5240 C C . MET A 1 688 ? 24.866 -14.516 -47.616 1.00 70.88 688 MET A C 1
ATOM 5242 O O . MET A 1 688 ? 25.289 -14.468 -46.462 1.00 70.88 688 MET A O 1
ATOM 5246 N N . ALA A 1 689 ? 23.989 -13.622 -48.084 1.00 65.38 689 ALA A N 1
ATOM 5247 C CA . ALA A 1 689 ? 23.433 -12.546 -47.262 1.00 65.38 689 ALA A CA 1
ATOM 5248 C C . ALA A 1 689 ? 22.598 -13.091 -46.089 1.00 65.38 689 ALA A C 1
ATOM 5250 O O . ALA A 1 689 ? 22.699 -12.588 -44.970 1.00 65.38 689 ALA A O 1
ATOM 5251 N N . GLN A 1 690 ? 21.818 -14.154 -46.313 1.00 73.81 690 GLN A N 1
ATOM 5252 C CA . GLN A 1 690 ? 21.070 -14.833 -45.251 1.00 73.81 690 GLN A CA 1
ATOM 5253 C C . GLN A 1 690 ? 21.990 -15.533 -44.244 1.00 73.81 690 GLN A C 1
ATOM 5255 O O . GLN A 1 690 ? 21.740 -15.444 -43.043 1.00 73.81 690 GLN A O 1
ATOM 5260 N N . ALA A 1 691 ? 23.071 -16.171 -44.700 1.00 75.44 691 ALA A N 1
ATOM 5261 C CA . ALA A 1 691 ? 24.054 -16.798 -43.820 1.00 75.44 691 ALA A CA 1
ATOM 5262 C C . ALA A 1 691 ? 24.789 -15.765 -42.944 1.00 75.44 691 ALA A C 1
ATOM 5264 O O . ALA A 1 691 ? 24.924 -15.980 -41.742 1.00 75.44 691 ALA A O 1
ATOM 5265 N N . MET A 1 692 ? 25.184 -14.615 -43.507 1.00 66.44 692 MET A N 1
ATOM 5266 C CA . MET A 1 692 ? 25.779 -13.512 -42.737 1.00 66.44 692 MET A CA 1
ATOM 5267 C C . MET A 1 692 ? 24.795 -12.907 -41.729 1.00 66.44 692 MET A C 1
ATOM 5269 O O . MET A 1 692 ? 25.164 -12.655 -40.584 1.00 66.44 692 MET A O 1
ATOM 5273 N N . ALA A 1 693 ? 23.532 -12.713 -42.121 1.00 69.69 693 ALA A N 1
ATOM 5274 C CA . ALA A 1 693 ? 22.501 -12.213 -41.214 1.00 69.69 693 ALA A CA 1
ATOM 5275 C C . ALA A 1 693 ? 22.221 -13.192 -40.060 1.00 69.69 693 ALA A C 1
ATOM 5277 O O . ALA A 1 693 ? 21.968 -12.765 -38.934 1.00 69.69 693 ALA A O 1
ATOM 5278 N N . GLN A 1 694 ? 22.287 -14.500 -40.321 1.00 73.62 694 GLN A N 1
ATOM 5279 C CA . GLN A 1 694 ? 22.146 -15.524 -39.290 1.00 73.62 694 GLN A CA 1
ATOM 5280 C C . GLN A 1 694 ? 23.359 -15.537 -38.348 1.00 73.62 694 GLN A C 1
ATOM 5282 O O . GLN A 1 694 ? 23.175 -15.524 -37.136 1.00 73.62 694 GLN A O 1
ATOM 5287 N N . GLN A 1 695 ? 24.579 -15.430 -38.882 1.00 78.06 695 GLN A N 1
ATOM 5288 C CA . GLN A 1 695 ? 25.802 -15.334 -38.080 1.00 78.06 695 GLN A CA 1
ATOM 5289 C C . GLN A 1 695 ? 25.816 -14.085 -37.181 1.00 78.06 695 GLN A C 1
ATOM 5291 O O . GLN A 1 695 ? 26.206 -14.171 -36.019 1.00 78.06 695 GLN A O 1
ATOM 5296 N N . GLN A 1 696 ? 25.329 -12.937 -37.671 1.00 67.25 696 GLN A N 1
ATOM 5297 C CA . GLN A 1 696 ? 25.170 -11.731 -36.846 1.00 67.25 696 GLN A CA 1
ATOM 5298 C C . GLN A 1 696 ? 24.132 -11.909 -35.730 1.00 67.25 696 GLN A C 1
ATOM 5300 O O . GLN A 1 696 ? 24.327 -11.397 -34.629 1.00 67.25 696 GLN A O 1
ATOM 5305 N N . ARG A 1 697 ? 23.037 -12.639 -35.982 1.00 72.25 697 ARG A N 1
ATOM 5306 C CA . ARG A 1 697 ? 22.033 -12.942 -34.947 1.00 72.25 697 ARG A CA 1
ATOM 5307 C C . ARG A 1 697 ? 22.572 -13.881 -33.879 1.00 72.25 697 ARG A C 1
ATOM 5309 O O . ARG A 1 697 ? 22.298 -13.651 -32.705 1.00 72.25 697 ARG A O 1
ATOM 5316 N N . ASP A 1 698 ? 23.331 -14.896 -34.274 1.00 78.25 698 ASP A N 1
ATOM 5317 C CA . ASP A 1 698 ? 23.897 -15.866 -33.340 1.00 78.25 698 ASP A CA 1
ATOM 5318 C C . ASP A 1 698 ? 24.973 -15.201 -32.456 1.00 78.25 698 ASP A C 1
ATOM 5320 O O . ASP A 1 698 ? 24.933 -15.350 -31.235 1.00 78.25 698 ASP A O 1
ATOM 5324 N N . ALA A 1 699 ? 25.827 -14.342 -33.029 1.00 74.81 699 ALA A N 1
ATOM 5325 C CA . ALA A 1 699 ? 26.786 -13.530 -32.270 1.00 74.81 699 ALA A CA 1
ATOM 5326 C C . ALA A 1 699 ? 26.100 -12.526 -31.319 1.00 74.81 699 ALA A C 1
ATOM 5328 O O . ALA A 1 699 ? 26.525 -12.342 -30.177 1.00 74.81 699 ALA A O 1
ATOM 5329 N N . ALA A 1 700 ? 24.998 -11.899 -31.750 1.00 69.94 700 ALA A N 1
ATOM 5330 C CA . ALA A 1 700 ? 24.213 -11.011 -30.893 1.00 69.94 700 ALA A CA 1
ATOM 5331 C C . ALA A 1 700 ? 23.528 -11.769 -29.740 1.00 69.94 700 ALA A C 1
ATOM 5333 O O . ALA A 1 700 ? 23.468 -11.264 -28.618 1.00 69.94 700 ALA A O 1
ATOM 5334 N N . ALA A 1 701 ? 23.033 -12.986 -29.986 1.00 75.50 701 ALA A N 1
ATOM 5335 C CA . ALA A 1 701 ? 22.431 -13.829 -28.956 1.00 75.50 701 ALA A CA 1
ATOM 5336 C C . ALA A 1 701 ? 23.459 -14.264 -27.897 1.00 75.50 701 ALA A C 1
ATOM 5338 O O . ALA A 1 701 ? 23.147 -14.263 -26.704 1.00 75.50 701 ALA A O 1
ATOM 5339 N N . GLU A 1 702 ? 24.686 -14.575 -28.317 1.00 80.25 702 GLU A N 1
ATOM 5340 C CA . GLU A 1 702 ? 25.790 -14.918 -27.418 1.00 80.25 702 GLU A CA 1
ATOM 5341 C C . GLU A 1 702 ? 26.204 -13.721 -26.543 1.00 80.25 702 GLU A C 1
ATOM 5343 O O . GLU A 1 702 ? 26.282 -13.852 -25.318 1.00 80.25 702 GLU A O 1
ATOM 5348 N N . HIS A 1 703 ? 26.311 -12.521 -27.126 1.00 71.50 703 HIS A N 1
ATOM 5349 C CA . HIS A 1 703 ? 26.544 -11.283 -26.372 1.00 71.50 703 HIS A CA 1
ATOM 5350 C C . HIS A 1 703 ? 25.439 -10.988 -25.346 1.00 71.50 703 HIS A C 1
ATOM 5352 O O . HIS A 1 703 ? 25.730 -10.592 -24.217 1.00 71.50 703 HIS A O 1
ATOM 5358 N N . VAL A 1 704 ? 24.164 -11.210 -25.689 1.00 72.56 704 VAL A N 1
ATOM 5359 C CA . VAL A 1 704 ? 23.045 -11.017 -24.747 1.00 72.56 704 VAL A CA 1
ATOM 5360 C C . VAL A 1 704 ? 23.113 -12.006 -23.579 1.00 72.56 704 VAL A C 1
ATOM 5362 O O . VAL A 1 704 ? 22.818 -11.629 -22.442 1.00 72.56 704 VAL A O 1
ATOM 5365 N N . LEU A 1 705 ? 23.517 -13.258 -23.818 1.00 78.69 705 LEU A N 1
ATOM 5366 C CA . LEU A 1 705 ? 23.701 -14.244 -22.749 1.00 78.69 705 LEU A CA 1
ATOM 5367 C C . LEU A 1 705 ? 24.871 -13.881 -21.828 1.00 78.69 705 LEU A C 1
ATOM 5369 O O . LEU A 1 705 ? 24.735 -14.014 -20.609 1.00 78.69 705 LEU A O 1
ATOM 5373 N N . GLN A 1 706 ? 25.968 -13.365 -22.385 1.00 83.50 706 GLN A N 1
ATOM 5374 C CA . GLN A 1 706 ? 27.105 -12.880 -21.607 1.00 83.50 706 GLN A CA 1
ATOM 5375 C C . GLN A 1 706 ? 26.718 -11.679 -20.731 1.00 83.50 706 GLN A C 1
ATOM 5377 O O . GLN A 1 706 ? 26.913 -11.719 -19.516 1.00 83.50 706 GLN A O 1
ATOM 5382 N N . VAL A 1 707 ? 26.062 -10.663 -21.302 1.00 73.62 707 VAL A N 1
ATOM 5383 C CA . VAL A 1 707 ? 25.589 -9.487 -20.548 1.00 73.62 707 VAL A CA 1
ATOM 5384 C C . VAL A 1 707 ? 24.601 -9.897 -19.455 1.00 73.62 707 VAL A C 1
ATOM 5386 O O . VAL A 1 707 ? 24.671 -9.412 -18.329 1.00 73.62 707 VAL A O 1
ATOM 5389 N N . ARG A 1 708 ? 23.695 -10.842 -19.738 1.00 74.06 708 ARG A N 1
ATOM 5390 C CA . ARG A 1 708 ? 22.750 -11.361 -18.737 1.00 74.06 708 ARG A CA 1
ATOM 5391 C C . ARG A 1 708 ? 23.456 -12.066 -17.575 1.00 74.06 708 ARG A C 1
ATOM 5393 O O . ARG A 1 708 ? 22.995 -11.958 -16.438 1.00 74.06 708 ARG A O 1
ATOM 5400 N N . SER A 1 709 ? 24.536 -12.793 -17.854 1.00 83.25 709 SER A N 1
ATOM 5401 C CA . SER A 1 709 ? 25.367 -13.445 -16.840 1.00 83.25 709 SER A CA 1
ATOM 5402 C C . SER A 1 709 ? 26.064 -12.416 -15.949 1.00 83.25 709 SER A C 1
ATOM 5404 O O . SER A 1 709 ? 25.919 -12.473 -14.728 1.00 83.25 709 SER A O 1
ATOM 5406 N N . GLU A 1 710 ? 26.743 -11.442 -16.557 1.00 80.75 710 GLU A N 1
ATOM 5407 C CA . GLU A 1 710 ? 27.494 -10.395 -15.854 1.00 80.75 710 GLU A CA 1
ATOM 5408 C C . GLU A 1 710 ? 26.568 -9.526 -14.990 1.00 80.75 710 GLU A C 1
ATOM 5410 O O . GLU A 1 710 ? 26.797 -9.384 -13.789 1.00 80.75 710 GLU A O 1
ATOM 5415 N N . VAL A 1 711 ? 25.437 -9.063 -15.537 1.00 73.25 711 VAL A N 1
ATOM 5416 C CA . VAL A 1 711 ? 24.422 -8.311 -14.774 1.00 73.25 711 VAL A CA 1
ATOM 5417 C C . VAL A 1 711 ? 23.858 -9.152 -13.623 1.00 73.25 711 VAL A C 1
ATOM 5419 O O . VAL A 1 711 ? 23.655 -8.647 -12.519 1.00 73.25 711 VAL A O 1
ATOM 5422 N N . GLY A 1 712 ? 23.632 -10.450 -13.843 1.00 77.94 712 GLY A N 1
ATOM 5423 C CA . GLY A 1 712 ? 23.152 -11.361 -12.805 1.00 77.94 712 GLY A CA 1
ATOM 5424 C C . GLY A 1 712 ? 24.154 -11.591 -11.667 1.00 77.94 712 GLY A C 1
ATOM 5425 O O . GLY A 1 712 ? 23.742 -11.884 -10.541 1.00 77.94 712 GLY A O 1
ATOM 5426 N N . GLU A 1 713 ? 25.456 -11.486 -11.925 1.00 83.06 713 GLU A N 1
ATOM 5427 C CA . GLU A 1 713 ? 26.500 -11.533 -10.896 1.00 83.06 713 GLU A CA 1
ATOM 5428 C C . GLU A 1 713 ? 26.633 -10.202 -10.156 1.00 83.06 713 GLU A C 1
ATOM 5430 O O . GLU A 1 713 ? 26.648 -10.207 -8.922 1.00 83.06 713 GLU A O 1
ATOM 5435 N N . THR A 1 714 ? 26.606 -9.071 -10.869 1.00 80.50 714 THR A N 1
ATOM 5436 C CA . THR A 1 714 ? 26.619 -7.732 -10.263 1.00 80.50 714 THR A CA 1
ATOM 5437 C C . THR A 1 714 ? 25.435 -7.544 -9.315 1.00 80.50 714 THR A C 1
ATOM 5439 O O . THR A 1 714 ? 25.638 -7.237 -8.141 1.00 80.50 714 THR A O 1
ATOM 5442 N N . VAL A 1 715 ? 24.210 -7.857 -9.753 1.00 74.31 715 VAL A N 1
ATOM 5443 C CA . VAL A 1 715 ? 22.999 -7.740 -8.919 1.00 74.31 715 VAL A CA 1
ATOM 5444 C C . VAL A 1 715 ? 23.066 -8.645 -7.684 1.00 74.31 715 VAL A C 1
ATOM 5446 O O . VAL A 1 715 ? 22.698 -8.227 -6.587 1.00 74.31 715 VAL A O 1
ATOM 5449 N N . ARG A 1 716 ? 23.578 -9.879 -7.814 1.00 82.69 716 ARG A N 1
ATOM 5450 C CA . ARG A 1 716 ? 23.779 -10.777 -6.660 1.00 82.69 716 ARG A CA 1
ATOM 5451 C C . ARG A 1 716 ? 24.824 -10.236 -5.681 1.00 82.69 716 ARG A C 1
ATOM 5453 O O . ARG A 1 716 ? 24.654 -10.412 -4.474 1.00 82.69 716 ARG A O 1
ATOM 5460 N N . SER A 1 717 ? 25.876 -9.586 -6.178 1.00 85.31 717 SER A N 1
ATOM 5461 C CA . SER A 1 717 ? 26.910 -8.967 -5.343 1.00 85.31 717 SER A CA 1
ATOM 5462 C C . SER A 1 717 ? 26.374 -7.762 -4.556 1.00 85.31 717 SER A C 1
ATOM 5464 O O . SER A 1 717 ? 26.588 -7.686 -3.345 1.00 85.31 717 SER A O 1
ATOM 5466 N N . GLU A 1 718 ? 25.569 -6.901 -5.184 1.00 82.06 718 GLU A N 1
ATOM 5467 C CA . GLU A 1 718 ? 24.960 -5.732 -4.535 1.00 82.06 718 GLU A CA 1
ATOM 5468 C C . GLU A 1 718 ? 23.874 -6.120 -3.525 1.00 82.06 718 GLU A C 1
ATOM 5470 O O . GLU A 1 718 ? 23.804 -5.555 -2.432 1.00 82.06 718 GLU A O 1
ATOM 5475 N N . LEU A 1 719 ? 23.059 -7.136 -3.834 1.00 75.50 719 LEU A N 1
ATOM 5476 C CA . LEU A 1 719 ? 22.098 -7.709 -2.884 1.00 75.50 719 LEU A CA 1
ATOM 5477 C C . LEU A 1 719 ? 22.800 -8.256 -1.639 1.00 75.50 719 LEU A C 1
ATOM 5479 O O . LEU A 1 719 ? 22.327 -8.044 -0.522 1.00 75.50 719 LEU A O 1
ATOM 5483 N N . ARG A 1 720 ? 23.945 -8.926 -1.815 1.00 86.94 720 ARG A N 1
ATOM 5484 C CA . ARG A 1 720 ? 24.743 -9.443 -0.698 1.00 86.94 720 ARG A CA 1
ATOM 5485 C C . ARG A 1 720 ? 25.332 -8.310 0.143 1.00 86.94 720 ARG A C 1
ATOM 5487 O O . ARG A 1 720 ? 25.217 -8.350 1.364 1.00 86.94 720 ARG A O 1
ATOM 5494 N N . GLN A 1 721 ? 25.875 -7.277 -0.497 1.00 86.25 721 GLN A N 1
ATOM 5495 C CA . GLN A 1 721 ? 26.404 -6.096 0.188 1.00 86.25 721 GLN A CA 1
ATOM 5496 C C . GLN A 1 721 ? 25.306 -5.341 0.956 1.00 86.25 721 GLN A C 1
ATOM 5498 O O . GLN A 1 721 ? 25.520 -4.904 2.087 1.00 86.25 721 GLN A O 1
ATOM 5503 N N . THR A 1 722 ? 24.110 -5.234 0.375 1.00 79.56 722 THR A N 1
ATOM 5504 C CA . THR A 1 722 ? 22.951 -4.591 1.008 1.00 79.56 722 THR A CA 1
ATOM 5505 C C . THR A 1 722 ? 22.467 -5.398 2.213 1.00 79.56 722 THR A C 1
ATOM 5507 O O . THR A 1 722 ? 22.178 -4.820 3.259 1.00 79.56 722 THR A O 1
ATOM 5510 N N . ALA A 1 723 ? 22.434 -6.732 2.112 1.00 79.12 723 ALA A N 1
ATOM 5511 C CA . ALA A 1 723 ? 22.086 -7.613 3.226 1.00 79.12 723 ALA A CA 1
ATOM 5512 C C . ALA A 1 723 ? 23.086 -7.493 4.390 1.00 79.12 723 ALA A C 1
ATOM 5514 O O . ALA A 1 723 ? 22.669 -7.378 5.543 1.00 79.12 723 ALA A O 1
ATOM 5515 N N . GLU A 1 724 ? 24.388 -7.438 4.098 1.00 89.12 724 GLU A N 1
ATOM 5516 C CA . GLU A 1 724 ? 25.437 -7.229 5.106 1.00 89.12 724 GLU A CA 1
ATOM 5517 C C . GLU A 1 724 ? 25.328 -5.842 5.770 1.00 89.12 724 GLU A C 1
ATOM 5519 O O . GLU A 1 724 ? 25.458 -5.722 6.991 1.00 89.12 724 GLU A O 1
ATOM 5524 N N . GLN A 1 725 ? 25.003 -4.791 5.006 1.00 84.94 725 GLN A N 1
ATOM 5525 C CA . GLN A 1 725 ? 24.733 -3.459 5.564 1.00 84.94 725 GLN A CA 1
ATOM 5526 C C . GLN A 1 725 ? 23.497 -3.439 6.471 1.00 84.94 725 GLN A C 1
ATOM 5528 O O . GLN A 1 725 ? 23.538 -2.824 7.541 1.00 84.94 725 GLN A O 1
ATOM 5533 N N . LEU A 1 726 ? 22.412 -4.107 6.068 1.00 78.56 726 LEU A N 1
ATOM 5534 C CA . LEU A 1 726 ? 21.185 -4.201 6.859 1.00 78.56 726 LEU A CA 1
ATOM 5535 C C . LEU A 1 726 ? 21.431 -4.956 8.166 1.00 78.56 726 LEU A C 1
ATOM 5537 O O . LEU A 1 726 ? 21.015 -4.490 9.225 1.00 78.56 726 LEU A O 1
ATOM 5541 N N . GLN A 1 727 ? 22.172 -6.063 8.112 1.00 85.25 727 GLN A N 1
ATOM 5542 C CA . GLN A 1 727 ? 22.554 -6.822 9.300 1.00 85.25 727 GLN A CA 1
ATOM 5543 C C . GLN A 1 727 ? 23.386 -5.967 10.269 1.00 85.25 727 GLN A C 1
ATOM 5545 O O . GLN A 1 727 ? 23.078 -5.910 11.458 1.00 85.25 727 GLN A O 1
ATOM 5550 N N . GLY A 1 728 ? 24.347 -5.188 9.760 1.00 87.94 728 GLY A N 1
ATOM 5551 C CA . GLY A 1 728 ? 25.105 -4.241 10.582 1.00 87.94 728 GLY A CA 1
ATOM 5552 C C . GLY A 1 728 ? 24.261 -3.100 11.177 1.00 87.94 728 GLY A C 1
ATOM 5553 O O . GLY A 1 728 ? 24.601 -2.570 12.236 1.00 87.94 728 GLY A O 1
ATOM 5554 N N . GLN A 1 729 ? 23.158 -2.694 10.535 1.00 83.75 729 GLN A N 1
ATOM 5555 C CA . GLN A 1 729 ? 22.212 -1.737 11.126 1.00 83.75 729 GLN A CA 1
ATOM 5556 C C . GLN A 1 729 ? 21.343 -2.371 12.215 1.00 83.75 729 GLN A C 1
ATOM 5558 O O . GLN A 1 729 ? 21.104 -1.724 13.235 1.00 83.75 729 GLN A O 1
ATOM 5563 N N . VAL A 1 730 ? 20.916 -3.623 12.029 1.00 82.38 730 VAL A N 1
ATOM 5564 C CA . VAL A 1 730 ? 20.164 -4.383 13.038 1.00 82.38 730 VAL A CA 1
ATOM 5565 C C . VAL A 1 730 ? 21.002 -4.558 14.303 1.00 82.38 730 VAL A C 1
ATOM 5567 O O . VAL A 1 730 ? 20.531 -4.203 15.378 1.00 82.38 730 VAL A O 1
ATOM 5570 N N . GLU A 1 731 ? 22.270 -4.955 14.184 1.00 89.00 731 GLU A N 1
ATOM 5571 C CA . GLU A 1 731 ? 23.178 -5.085 15.337 1.00 89.00 731 GLU A CA 1
ATOM 5572 C C . GLU A 1 731 ? 23.393 -3.745 16.069 1.00 89.00 731 GLU A C 1
ATOM 5574 O O . GLU A 1 731 ? 23.418 -3.678 17.301 1.00 89.00 731 GLU A O 1
ATOM 5579 N N . LYS A 1 732 ? 23.500 -2.632 15.327 1.00 87.44 732 LYS A N 1
ATOM 5580 C CA . LYS A 1 732 ? 23.580 -1.285 15.925 1.00 87.44 732 LYS A CA 1
ATOM 5581 C C . LYS A 1 732 ? 22.294 -0.902 16.653 1.00 87.44 732 LYS A C 1
ATOM 5583 O O . LYS A 1 732 ? 22.365 -0.231 17.685 1.00 87.44 732 LYS A O 1
ATOM 5588 N N . PHE A 1 733 ? 21.141 -1.287 16.112 1.00 83.31 733 PHE A N 1
ATOM 5589 C CA . PHE A 1 733 ? 19.844 -1.027 16.721 1.00 83.31 733 PHE A CA 1
ATOM 5590 C C . PHE A 1 733 ? 19.647 -1.860 17.989 1.00 83.31 733 PHE A C 1
ATOM 5592 O O . PHE A 1 733 ? 19.281 -1.291 19.015 1.00 83.31 733 PHE A O 1
ATOM 5599 N N . GLU A 1 734 ? 19.973 -3.154 17.964 1.00 85.06 734 GLU A N 1
ATOM 5600 C CA . GLU A 1 734 ? 19.973 -4.024 19.148 1.00 85.06 734 GLU A CA 1
ATOM 5601 C C . GLU A 1 734 ? 20.879 -3.456 20.246 1.00 85.06 734 GLU A C 1
ATOM 5603 O O . GLU A 1 734 ? 20.433 -3.237 21.370 1.00 85.06 734 GLU A O 1
ATOM 5608 N N . GLY A 1 735 ? 22.108 -3.053 19.904 1.00 89.12 735 GLY A N 1
ATOM 5609 C CA . GLY A 1 735 ? 23.013 -2.423 20.868 1.00 89.12 735 GLY A CA 1
ATOM 5610 C C . GLY A 1 735 ? 22.519 -1.072 21.414 1.00 89.12 735 GLY A C 1
ATOM 5611 O O . GLY A 1 735 ? 22.874 -0.683 22.532 1.00 89.12 735 GLY A O 1
ATOM 5612 N N . ALA A 1 736 ? 21.713 -0.324 20.655 1.00 85.38 736 ALA A N 1
ATOM 5613 C CA . ALA A 1 736 ? 21.070 0.901 21.133 1.00 85.38 736 ALA A CA 1
ATOM 5614 C C . ALA A 1 736 ? 19.867 0.599 22.041 1.00 85.38 736 ALA A C 1
ATOM 5616 O O . ALA A 1 736 ? 19.668 1.300 23.038 1.00 85.38 736 ALA A O 1
ATOM 5617 N N . LEU A 1 737 ? 19.108 -0.451 21.720 1.00 82.38 737 LEU A N 1
ATOM 5618 C CA . LEU A 1 737 ? 17.979 -0.939 22.501 1.00 82.38 737 LEU A CA 1
ATOM 5619 C C . LEU A 1 737 ? 18.446 -1.435 23.874 1.00 82.38 737 LEU A C 1
ATOM 5621 O O . LEU A 1 737 ? 17.926 -0.967 24.884 1.00 82.38 737 LEU A O 1
ATOM 5625 N N . ASP A 1 738 ? 19.490 -2.264 23.924 1.00 89.19 738 ASP A N 1
ATOM 5626 C CA . ASP A 1 738 ? 20.077 -2.772 25.171 1.00 89.19 738 ASP A CA 1
ATOM 5627 C C . ASP A 1 738 ? 20.582 -1.635 26.067 1.00 89.19 738 ASP A C 1
ATOM 5629 O O . ASP A 1 738 ? 20.335 -1.605 27.274 1.00 89.19 738 ASP A O 1
ATOM 5633 N N . LYS A 1 739 ? 21.229 -0.621 25.475 1.00 88.62 739 LYS A N 1
ATOM 5634 C CA . LYS A 1 739 ? 21.635 0.592 26.207 1.00 88.62 739 LYS A CA 1
ATOM 5635 C C . LYS A 1 739 ? 20.435 1.390 26.717 1.00 88.62 739 LYS A C 1
ATOM 5637 O O . LYS A 1 739 ? 20.521 2.000 27.784 1.00 88.62 739 LYS A O 1
ATOM 5642 N N . GLY A 1 740 ? 19.343 1.432 25.956 1.00 86.75 740 GLY A N 1
ATOM 5643 C CA . GLY A 1 740 ? 18.092 2.074 26.350 1.00 86.75 740 GLY A CA 1
ATOM 5644 C C . GLY A 1 740 ? 17.435 1.370 27.535 1.00 86.75 740 GLY A C 1
ATOM 5645 O O . GLY A 1 740 ? 17.100 2.028 28.520 1.00 86.75 740 GLY A O 1
ATOM 5646 N N . ILE A 1 741 ? 17.332 0.041 27.470 1.00 84.00 741 ILE A N 1
ATOM 5647 C CA . ILE A 1 741 ? 16.798 -0.813 28.537 1.00 84.00 741 ILE A CA 1
ATOM 5648 C C . ILE A 1 741 ? 17.646 -0.666 29.803 1.00 84.00 741 ILE A C 1
ATOM 5650 O O . ILE A 1 741 ? 17.101 -0.351 30.858 1.00 84.00 741 ILE A O 1
ATOM 5654 N N . GLY A 1 742 ? 18.976 -0.732 29.698 1.00 89.44 742 GLY A N 1
ATOM 5655 C CA . GLY A 1 742 ? 19.855 -0.547 30.856 1.00 89.44 742 GLY A CA 1
ATOM 5656 C C . GLY A 1 742 ? 19.722 0.833 31.519 1.00 89.44 742 GLY A C 1
ATOM 5657 O O . GLY A 1 742 ? 19.762 0.949 32.743 1.00 89.44 742 GLY A O 1
ATOM 5658 N N . ARG A 1 743 ? 19.507 1.908 30.743 1.00 89.12 743 ARG A N 1
ATOM 5659 C CA . ARG A 1 743 ? 19.226 3.248 31.305 1.00 89.12 743 ARG A CA 1
ATOM 5660 C C . ARG A 1 743 ? 17.861 3.322 31.981 1.00 89.12 743 ARG A C 1
ATOM 5662 O O . ARG A 1 743 ? 17.715 4.040 32.970 1.00 89.12 743 ARG A O 1
ATOM 5669 N N . PHE A 1 744 ? 16.869 2.623 31.437 1.00 83.06 744 PHE A N 1
ATOM 5670 C CA . PHE A 1 744 ? 15.538 2.548 32.021 1.00 83.06 744 PHE A CA 1
ATOM 5671 C C . PHE A 1 744 ? 15.568 1.812 33.364 1.00 83.06 744 PHE A C 1
ATOM 5673 O O . PHE A 1 744 ? 15.081 2.359 34.350 1.00 83.06 744 PHE A O 1
ATOM 5680 N N . GLU A 1 745 ? 16.221 0.650 33.433 1.00 88.56 745 GLU A N 1
ATOM 5681 C CA . GLU A 1 745 ? 16.414 -0.115 34.673 1.00 88.56 745 GLU A CA 1
ATOM 5682 C C . GLU A 1 745 ? 17.130 0.719 35.744 1.00 88.56 745 GLU A C 1
ATOM 5684 O O . GLU A 1 745 ? 16.623 0.864 36.854 1.00 88.56 745 GLU A O 1
ATOM 5689 N N . GLN A 1 746 ? 18.224 1.404 35.385 1.00 86.56 746 GLN A N 1
ATOM 5690 C CA . GLN A 1 746 ? 18.909 2.331 36.299 1.00 86.56 746 GLN A CA 1
ATOM 5691 C C . GLN A 1 746 ? 18.007 3.480 36.778 1.00 86.56 746 GLN A C 1
ATOM 5693 O O . GLN A 1 746 ? 18.129 3.946 37.913 1.00 86.56 746 GLN A O 1
ATOM 5698 N N . GLY A 1 747 ? 17.107 3.968 35.920 1.00 87.69 747 GLY A N 1
ATOM 5699 C CA . GLY A 1 747 ? 16.112 4.976 36.280 1.00 87.69 747 GLY A CA 1
ATOM 5700 C C . GLY A 1 747 ? 15.093 4.448 37.290 1.00 87.69 747 GLY A C 1
ATOM 5701 O O . GLY A 1 747 ? 14.803 5.128 38.276 1.00 87.69 747 GLY A O 1
ATOM 5702 N N . VAL A 1 748 ? 14.594 3.230 37.074 1.00 83.06 748 VAL A N 1
ATOM 5703 C CA . VAL A 1 748 ? 13.660 2.542 37.975 1.00 83.06 748 VAL A CA 1
ATOM 5704 C C . VAL A 1 748 ? 14.312 2.280 39.332 1.00 83.06 748 VAL A C 1
ATOM 5706 O O . VAL A 1 748 ? 13.735 2.649 40.356 1.00 83.06 748 VAL A O 1
ATOM 5709 N N . ASP A 1 749 ? 15.539 1.763 39.357 1.00 88.06 749 ASP A N 1
ATOM 5710 C CA . ASP A 1 749 ? 16.286 1.516 40.594 1.00 88.06 749 ASP A CA 1
ATOM 5711 C C . ASP A 1 749 ? 16.542 2.806 41.375 1.00 88.06 749 ASP A C 1
ATOM 5713 O O . ASP A 1 749 ? 16.407 2.843 42.599 1.00 88.06 749 ASP A O 1
ATOM 5717 N N . LYS A 1 750 ? 16.841 3.910 40.681 1.00 87.94 750 LYS A N 1
ATOM 5718 C CA . LYS A 1 750 ? 17.023 5.222 41.315 1.00 87.94 750 LYS A CA 1
ATOM 5719 C C . LYS A 1 750 ? 15.727 5.750 41.935 1.00 87.94 750 LYS A C 1
ATOM 5721 O O . LYS A 1 750 ? 15.763 6.325 43.025 1.00 87.94 750 LYS A O 1
ATOM 5726 N N . VAL A 1 751 ? 14.586 5.547 41.275 1.00 80.56 751 VAL A N 1
ATOM 5727 C CA . VAL A 1 751 ? 13.269 5.910 41.819 1.00 80.56 751 VAL A CA 1
ATOM 5728 C C . VAL A 1 751 ? 12.936 5.037 43.031 1.00 80.56 751 VAL A C 1
ATOM 5730 O O . VAL A 1 751 ? 12.570 5.575 44.078 1.00 80.56 751 VAL A O 1
ATOM 5733 N N . LEU A 1 752 ? 13.152 3.723 42.948 1.00 79.88 752 LEU A N 1
ATOM 5734 C CA . LEU A 1 752 ? 12.930 2.790 44.056 1.00 79.88 752 LEU A CA 1
ATOM 5735 C C . LEU A 1 752 ? 13.829 3.103 45.263 1.00 79.88 752 LEU A C 1
ATOM 5737 O O . LEU A 1 752 ? 13.330 3.175 46.389 1.00 79.88 752 LEU A O 1
ATOM 5741 N N . ALA A 1 753 ? 15.109 3.405 45.040 1.00 79.31 753 ALA A N 1
ATOM 5742 C CA . ALA A 1 753 ? 16.042 3.844 46.080 1.00 79.31 753 ALA A CA 1
ATOM 5743 C C . ALA A 1 753 ? 15.616 5.177 46.726 1.00 79.31 753 ALA A C 1
ATOM 5745 O O . ALA A 1 753 ? 15.665 5.321 47.947 1.00 79.31 753 ALA A O 1
ATOM 5746 N N . SER A 1 754 ? 15.132 6.142 45.933 1.00 75.25 754 SER A N 1
ATOM 5747 C CA . SER A 1 754 ? 14.638 7.424 46.464 1.00 75.25 754 SER A CA 1
ATOM 5748 C C . SER A 1 754 ? 13.330 7.285 47.254 1.00 75.25 754 SER A C 1
ATOM 5750 O O . SER A 1 754 ? 13.105 8.003 48.230 1.00 75.25 754 SER A O 1
ATOM 5752 N N . SER A 1 755 ? 12.480 6.326 46.875 1.00 67.44 755 SER A N 1
ATOM 5753 C CA . SER A 1 755 ? 11.231 6.042 47.581 1.00 67.44 755 SER A CA 1
ATOM 5754 C C . SER A 1 755 ? 11.479 5.344 48.922 1.00 67.44 755 SER A C 1
ATOM 5756 O O . SER A 1 755 ? 10.869 5.713 49.926 1.00 67.44 755 SER A O 1
ATOM 5758 N N . THR A 1 756 ? 12.455 4.435 48.989 1.00 65.62 756 THR A N 1
ATOM 5759 C CA . THR A 1 756 ? 12.825 3.724 50.223 1.00 65.62 756 THR A CA 1
ATOM 5760 C C . THR A 1 756 ? 13.612 4.598 51.203 1.00 65.62 756 THR A C 1
ATOM 5762 O O . THR A 1 756 ? 13.400 4.480 52.409 1.00 65.62 756 THR A O 1
ATOM 5765 N N . SER A 1 757 ? 14.416 5.563 50.734 1.00 56.47 757 SER A N 1
ATOM 5766 C CA . SER A 1 757 ? 15.107 6.515 51.622 1.00 56.47 757 SER A CA 1
ATOM 5767 C C . SER A 1 757 ? 14.192 7.589 52.231 1.00 56.47 757 SER A C 1
ATOM 5769 O O . SER A 1 757 ? 14.611 8.313 53.129 1.00 56.47 757 SER A O 1
ATOM 5771 N N . SER A 1 758 ? 12.949 7.723 51.756 1.00 51.97 758 SER A N 1
ATOM 5772 C CA . SER A 1 758 ? 11.980 8.713 52.261 1.00 51.97 758 SER A CA 1
ATOM 5773 C C . SER A 1 758 ? 11.026 8.172 53.342 1.00 51.97 758 SER A C 1
ATOM 5775 O O . SER A 1 758 ? 10.231 8.931 53.898 1.00 51.97 758 SER A O 1
ATOM 5777 N N . GLY A 1 759 ? 11.118 6.873 53.662 1.00 47.69 759 GLY A N 1
ATOM 5778 C CA . GLY A 1 759 ? 10.193 6.165 54.553 1.00 47.69 759 GLY A CA 1
ATOM 5779 C C . GLY A 1 759 ? 10.619 6.015 56.020 1.00 47.69 759 GLY A C 1
ATOM 5780 O O . GLY A 1 759 ? 9.828 5.510 56.815 1.00 47.69 759 GLY A O 1
ATOM 5781 N N . SER A 1 760 ? 11.816 6.447 56.431 1.00 46.78 760 SER A N 1
ATOM 5782 C CA . SER A 1 760 ? 12.235 6.354 57.839 1.00 46.78 760 SER A CA 1
ATOM 5783 C C . SER A 1 760 ? 11.886 7.625 58.626 1.00 46.78 760 SER A C 1
ATOM 5785 O O . SER A 1 760 ? 12.666 8.568 58.703 1.00 46.78 760 SER A O 1
ATOM 5787 N N . GLY A 1 761 ? 10.667 7.624 59.172 1.00 50.78 761 GLY A N 1
ATOM 5788 C CA . GLY A 1 761 ? 10.256 8.211 60.454 1.00 50.78 761 GLY A CA 1
ATOM 5789 C C . GLY A 1 761 ? 10.860 9.537 60.927 1.00 50.78 761 GLY A C 1
ATOM 5790 O O . GLY A 1 761 ? 11.752 9.521 61.760 1.00 50.78 761 GLY A O 1
ATOM 5791 N N . GLU A 1 762 ? 10.261 10.674 60.547 1.00 46.19 762 GLU A N 1
ATOM 5792 C CA . GLU A 1 762 ? 10.373 11.922 61.337 1.00 46.19 762 GLU A CA 1
ATOM 5793 C C . GLU A 1 762 ? 9.264 12.957 61.029 1.00 46.19 762 GLU A C 1
ATOM 5795 O O . GLU A 1 762 ? 9.500 14.162 60.944 1.00 46.19 762 GLU A O 1
ATOM 5800 N N . LYS A 1 763 ? 8.018 12.521 60.778 1.00 47.06 763 LYS A N 1
ATOM 5801 C CA . LYS A 1 763 ? 6.904 13.456 60.478 1.00 47.06 763 LYS A CA 1
ATOM 5802 C C . LYS A 1 763 ? 5.601 13.221 61.244 1.00 47.06 763 LYS A C 1
ATOM 5804 O O . LYS A 1 763 ? 4.628 13.925 60.983 1.00 47.06 763 LYS A O 1
ATOM 5809 N N . ALA A 1 764 ? 5.581 12.321 62.226 1.00 47.34 764 ALA A N 1
ATOM 5810 C CA . ALA A 1 764 ? 4.399 12.121 63.069 1.00 47.34 764 ALA A CA 1
ATOM 5811 C C . ALA A 1 764 ? 4.275 13.147 64.218 1.00 47.34 764 ALA A C 1
ATOM 5813 O O . ALA A 1 764 ? 3.168 13.406 64.670 1.00 47.34 764 ALA A O 1
ATOM 5814 N N . GLU A 1 765 ? 5.357 13.812 64.644 1.00 47.16 765 GLU A N 1
ATOM 5815 C CA . GLU A 1 765 ? 5.333 14.639 65.871 1.00 47.16 765 GLU A CA 1
ATOM 5816 C C . GLU A 1 765 ? 5.091 16.150 65.636 1.00 47.16 765 GLU A C 1
ATOM 5818 O O . GLU A 1 765 ? 4.797 16.902 66.562 1.00 47.16 765 GLU A O 1
ATOM 5823 N N . LYS A 1 766 ? 5.134 16.634 64.384 1.00 50.09 766 LYS A N 1
ATOM 5824 C CA . LYS A 1 766 ? 4.936 18.069 64.059 1.00 50.09 766 LYS A CA 1
ATOM 5825 C C . LYS A 1 766 ? 3.504 18.457 63.668 1.00 50.09 766 LYS A C 1
ATOM 5827 O O . LYS A 1 766 ? 3.209 19.648 63.547 1.00 50.09 766 LYS A O 1
ATOM 5832 N N . GLY A 1 767 ? 2.611 17.484 63.475 1.00 42.91 767 GLY A N 1
ATOM 5833 C CA . GLY A 1 767 ? 1.215 17.721 63.084 1.00 42.91 767 GLY A CA 1
ATOM 5834 C C . GLY A 1 767 ? 0.304 18.154 64.237 1.00 42.91 767 GLY A C 1
ATOM 5835 O O . GLY A 1 767 ? -0.664 18.883 64.019 1.00 42.91 767 GLY A O 1
ATOM 5836 N N . GLU A 1 768 ? 0.632 17.768 65.471 1.00 45.12 768 GLU A N 1
ATOM 5837 C CA . GLU A 1 768 ? -0.243 17.980 66.631 1.00 45.12 768 GLU A CA 1
ATOM 5838 C C . GLU A 1 768 ? -0.041 19.357 67.294 1.00 45.12 768 GLU A C 1
ATOM 5840 O O . GLU A 1 768 ? -1.003 19.993 67.730 1.00 45.12 768 GLU A O 1
ATOM 5845 N N . SER A 1 769 ? 1.172 19.920 67.227 1.00 50.66 769 SER A N 1
ATOM 5846 C CA . SER A 1 769 ? 1.466 21.273 67.737 1.00 50.66 769 SER A CA 1
ATOM 5847 C C . SER A 1 769 ? 0.854 22.404 66.899 1.00 50.66 769 SER A C 1
ATOM 5849 O O . SER A 1 769 ? 0.636 23.502 67.407 1.00 50.66 769 SER A O 1
ATOM 5851 N N . ARG A 1 770 ? 0.509 22.158 65.626 1.00 51.91 770 ARG A N 1
ATOM 5852 C CA . ARG A 1 770 ? -0.107 23.181 64.756 1.00 51.91 770 ARG A CA 1
ATOM 5853 C C . ARG A 1 770 ? -1.627 23.278 64.912 1.00 51.91 770 ARG A C 1
ATOM 5855 O O . ARG A 1 770 ? -2.186 24.341 64.655 1.00 51.91 770 ARG A O 1
ATOM 5862 N N . ARG A 1 771 ? -2.291 22.214 65.385 1.00 52.75 771 ARG A N 1
ATOM 5863 C CA . ARG A 1 771 ? -3.735 22.238 65.683 1.00 52.75 771 ARG A CA 1
ATOM 5864 C C . ARG A 1 771 ? -4.052 22.935 67.009 1.00 52.75 771 ARG A C 1
ATOM 5866 O O . ARG A 1 771 ? -5.067 23.618 67.080 1.00 52.75 771 ARG A O 1
ATOM 5873 N N . LYS A 1 772 ? -3.162 22.879 68.009 1.00 53.25 772 LYS A N 1
ATOM 5874 C CA . LYS A 1 772 ? -3.336 23.635 69.267 1.00 53.25 772 LYS A CA 1
ATOM 5875 C C . LYS A 1 772 ? -3.171 25.152 69.091 1.00 53.25 772 LYS A C 1
ATOM 5877 O O . LYS A 1 772 ? -3.964 25.906 69.639 1.00 53.25 772 LYS A O 1
ATOM 5882 N N . ALA A 1 773 ? -2.248 25.605 68.239 1.00 53.34 773 ALA A N 1
ATOM 5883 C CA . ALA A 1 773 ? -2.031 27.038 67.997 1.00 53.34 773 ALA A CA 1
ATOM 5884 C C . ALA A 1 773 ? -3.156 27.733 67.196 1.00 53.34 773 ALA A C 1
ATOM 5886 O O . ALA A 1 773 ? -3.267 28.956 67.226 1.00 53.34 773 ALA A O 1
ATOM 5887 N N . SER A 1 774 ? -3.993 26.975 66.475 1.00 51.81 774 SER A N 1
ATOM 5888 C CA . SER A 1 774 ? -5.106 27.542 65.700 1.00 51.81 774 SER A CA 1
ATOM 5889 C C . SER A 1 774 ? -6.419 27.620 66.485 1.00 51.81 774 SER A C 1
ATOM 5891 O O . SER A 1 774 ? -7.294 28.386 66.093 1.00 51.81 774 SER A O 1
ATOM 5893 N N . ALA A 1 775 ? -6.557 26.870 67.584 1.00 52.28 775 ALA A N 1
ATOM 5894 C CA . ALA A 1 775 ? -7.731 26.930 68.457 1.00 52.28 775 ALA A CA 1
ATOM 5895 C C . ALA A 1 775 ? -7.660 28.110 69.446 1.00 52.28 775 ALA A C 1
ATOM 5897 O O . ALA A 1 775 ? -8.674 28.733 69.734 1.00 52.28 775 ALA A O 1
ATOM 5898 N N . GLU A 1 776 ? -6.460 28.494 69.892 1.00 47.75 776 GLU A N 1
ATOM 5899 C CA . GLU A 1 776 ? -6.268 29.584 70.866 1.00 47.75 776 GLU A CA 1
ATOM 5900 C C . GLU A 1 776 ? -6.466 30.993 70.264 1.00 47.75 776 GLU A C 1
ATOM 5902 O O . GLU A 1 776 ? -6.596 31.980 70.983 1.00 47.75 776 GLU A O 1
ATOM 5907 N N . LYS A 1 777 ? -6.534 31.106 68.930 1.00 49.19 777 LYS A N 1
ATOM 5908 C CA . LYS A 1 777 ? -6.722 32.384 68.223 1.00 49.19 777 LYS A CA 1
ATOM 5909 C C . LYS A 1 777 ? -8.182 32.702 67.876 1.00 49.19 777 LYS A C 1
ATOM 5911 O O . LYS A 1 777 ? -8.446 33.793 67.383 1.00 49.19 777 LYS A O 1
ATOM 5916 N N . ALA A 1 778 ? -9.106 31.773 68.128 1.00 50.53 778 ALA A N 1
ATOM 5917 C CA . ALA A 1 778 ? -10.538 31.949 67.874 1.00 50.53 778 ALA A CA 1
ATOM 5918 C C . ALA A 1 778 ? -11.335 32.403 69.115 1.00 50.53 778 ALA A C 1
ATOM 5920 O O . ALA A 1 778 ? -12.508 32.719 68.980 1.00 50.53 778 ALA A O 1
ATOM 5921 N N . ASP A 1 779 ? -10.703 32.480 70.294 1.00 41.88 779 ASP A N 1
ATOM 5922 C CA . ASP A 1 779 ? -11.361 32.831 71.571 1.00 41.88 779 ASP A CA 1
ATOM 5923 C C . ASP A 1 779 ? -11.022 34.259 72.063 1.00 41.88 779 ASP A C 1
ATOM 5925 O O . ASP A 1 779 ? -11.207 34.624 73.222 1.00 41.88 779 ASP A O 1
ATOM 5929 N N . ARG A 1 780 ? -10.479 35.098 71.171 1.00 45.31 780 ARG A N 1
ATOM 5930 C CA . ARG A 1 780 ? -10.300 36.545 71.380 1.00 45.31 780 ARG A CA 1
ATOM 5931 C C . ARG A 1 780 ? -10.703 37.296 70.114 1.00 45.31 780 ARG A C 1
ATOM 5933 O O . ARG A 1 780 ? -9.842 37.719 69.341 1.00 45.31 780 ARG A O 1
ATOM 5940 N N . GLY A 1 781 ? -12.008 37.418 69.907 1.00 42.34 781 GLY A N 1
ATOM 5941 C CA . GLY A 1 781 ? -12.637 38.215 68.856 1.00 42.34 781 GLY A CA 1
ATOM 5942 C C . GLY A 1 781 ? -14.039 38.593 69.275 1.00 42.34 781 GLY A C 1
ATOM 5943 O O . GLY A 1 781 ? -14.850 37.652 69.392 1.00 42.34 781 GLY A O 1
#

Foldseek 3Di:
DLVVLVVQLVVLCVQLLVDDDPVSVVSLVVSVVSLVVNLVVLQVVQCVVVVNQDGLVDDDDLSSVLSNLLNVLCVVVSVLCCCPPSHVVVDVDPVVSVVVVVVSCCCNVVVNVVSVVVVVVLVVLLVVLVVVLVVVVVVVVCVVVPPDDDDDDDDDDDPDPPPDDPDPLNVQLVVLLSLLCSLCSVVVNNVCSVVLSCLCVVLVVRHVVVLLVDDPVNCVVSVHDVVSSVSSNVSVVVVCVVVVVPPVDDPPDDDDVVVVVVVVVVVVVVVVPDDDDDDDDDDDDPPVVVVVVVPPDDDDDDDDDDDDDDPDDDDDDDPDPPPPVVVVVVVVVVVVVVVVVVVVVVVVVVVVVVVVVVVVVVVVVVVVVVVVVVVVVVVVVVVVVVVVVVVVVVVVVVVVVVVVVVVVVVVVVVVVVVVVVVPDDPVVVVVVVVVVVVVVVVVVVVVVVVVVVVVVVVVVVVVVVVVVVVVVVVVVVVVVVVVVVVVVVVVVVVVVVVVVVVVVVVVVVVVVVVVVVVVVVVVVVVVVVVVVVVVVVVVVVVVVVVVVVVVVVVVVVVVVVVVVVVVVVVVVVVVVVVVVVVVVVVVVPDPDDPPVVVVVVVVVVVVVVVVVVVVVVVVVVVVVVVPPPDDDDDDDDPDCPVVVVVVVVVVVVVVVVVVPPPDDDDDDDDDDPVVVVVVVVVVVVVVVVVVVVVVVVVVVVVVVVVVVVVVVVVVVVVVVVVVVVVVVVVVVVVVVVVVVVVVVVVVVVVVVVVVVVVPPDDPPPPPPVVVVVVVVVVPPD

Radius of gyration: 56.83 Å; chains: 1; bounding box: 140×81×197 Å

pLDDT: mean 73.1, std 19.06, range [30.72, 98.0]

InterPro domains:
  IPR001425 Archaeal/bacterial/fungal rhodopsins [PF01036] (5-114)

Organism: Polarella glacialis (NCBI:txid89957)

Secondary structure (DSSP, 8-state):
-HHHHHHHHHHHHHHHHH--THHHHHHHHHHHHHHHHHHHHHHHHHHHHTTTS--SSS---HHHHHHHHHHHHHTHHHHHHHHSTTTT-S---HHHHHHHHHHHHHHHHHHHHHHHHHHHHHHHHHHHHHHHHHHHHHHHHHHHTT---------------------HHHHHHHHHHHHHHHHHHHTT-GGGHHHHHHHHHHTT--SHHHHHT--HHHHHHTT--HHHHHHHHHHHHHHHHHTT---------S--HHHHHHHHHHHHHHTTSS----------SSSHHHHTTSS---------------------------HHHHHHHHHHHHHHHHHHHHHHHHHHHHHHHHHHHHHHHHHHHHHHHHHHHHHHHHHHHHHHHHHHHHHHHHHHHHHHHHHHHHHHHHHHHHHHHHHHHTT--HHHHHHHHHHHHHHHHHHHHHHHHHHHHHHHHHHHHHHHHHHHHHHHHHHHHHHHHHHHHHHHHHHHHHHHHHHHHHHHHHHHHHHHHHHHHHHHHHHHHHHHHHHHHHHHHHHHHHHHHHHHHHHHHHHHHHHHHHHHHHHHHHHHHHHHHHHHHHHHHHHTT-SS-HHHHHHHHHHHHHHHHHHHHHHHHHHHHHHHHTTSS--------TT-HHHHHHHHHHHHHHHHHHHS--S-------S-HHHHHHHHHHHHHHHHHHHHHHHHHHHHHHHHHHHHHHHHHHHHHHHHHHHHHHHHHHHHHHHHHHHHHHHHHHHHHHHHHHHHTT-SS-SSSSSHHHHHHHHTTSS--